Protein AF-0000000081574880 (afdb_homodimer)

InterPro domains:
  IPR007021 Domain of unknown function DUF659 [PF04937] (75-238)
  IPR008906 HAT, C-terminal dimerisation domain [PF05699] (463-542)
  IPR012337 Ribonuclease H-like superfamily [SSF53098] (105-545)

pLDDT: mean 81.62, std 21.76, range [18.0, 97.81]

Organism: NCBI:txid168488

Radius of gyration: 36.88 Å; Cα contacts (8 Å, |Δi|>4): 1655; chains: 2; bounding box: 135×119×121 Å

Foldseek 3Di:
DPPDDPPPPPCPPPPCPVPPPVVVVVVVVVVVVVVVVVVCVCVVVVPFPLVVLPVVVVVVVVVPVVDDDPPDDDDDDVCVLPVVLVVLLVVLVVVCVVVLVCLLQQAWEWEWEWDAAPVRFIKIWIWIAFLLGIAGDFIDGQPPHDLALVVVLVVVVVVCVVSPVSSHQEYEYALDPRVVSNQVVNCVVAVNYHYFYFPLNLLLVLLCCQQVPDPDPVCPLSCVLRVVNVVLLVLLVLLLCVQPVDPVSVVLLVVLDVFAQADFDPPARPSSLLNLVLCLVCLVSQLCSLPDPCVVPVPDPCVPSSVVSNCLSPDPVSNVVSVLSNQLCVLSVVLSLVQLDSFFCLLPNVVSLVVNLVSSVVSVCVVVVHDPPDDDSSNVSSVVSSVVSCVSRDALLSLLLNLLQLLLLAPVNCVVPVVDDRCVPDPVSVVSPVVSLCSNPVDPVLSVLLVVVSCCCSVCHDLSVDPVNNVVSPVDGSLVSCVVSVVVRVSNSSVNSNSRGGHNRNSVVLVLVVVLNVLPVVVDDVRDPVSSRSVSSSVVSVVSVLVSDPCCCDDSSPVSVCDDPLNLVLDRHHDNPPPSDDHDDNPRNPPPPPPPPPPPPPPPPPPPDPDDD/DDPPDPPPPPCPPPPPPVCPPVVVVVVVVVVVVVVVVVVCVCVVVVNFPLVVLPPVVVVVVVVPVVDPDPPDDDDDDVCVLPVVLVVLLVVLVVVCVVVLVCLLQQAKEWEWEWDAAPVRFIKIWIWIAFLLGIAGDFIDGQPPHDLALVVVLVVVVVVCVVSPVSSHQEYEYAPDPRVVSNQVVNCVVAVNYHYFYFPLNLLLVLLCCQQVPDPDPVCPLSCVLRVVNVVLLVLLVLLLCVQPVDPVSVVLLVVLDVFAQEDFDPPARPRSLLNLVLCLVCLVSQLCSLPDPCVVPVPDPCVPSSVVSNVLSPDPVSNVVSVLVNQLCVLSVVLSQVQLDSFFCLLPNVVSLVVNLVRSVVSVCVVVVHDPPDDDSSNVSSVVSSVVSCVSRDALLSLLLNLLQLLLLAPVNCVVPVVDDRLVPDPVSVVSPVVSLCSNPVDPVLSVLLVVLSCCCSVCHDLSVDPVNNVVSPVDGSLVSCVVSVVVRVSNSSVNSNSRGGHNRNSVVLVLVVVLNVLPVVVDDVRDPVSSRSVSSSVVSVVSVLVSDPCCCDDSSPVSVCDGVLNLVLERHHDNDPPSDRHDDHPRNPDPPPPVPPPPPPPPPPPPDPDDD

Structure (mmCIF, N/CA/C/O backbone):
data_AF-0000000081574880-model_v1
#
loop_
_entity.id
_entity.type
_entity.pdbx_description
1 polymer Transposase
#
loop_
_atom_site.group_PDB
_atom_site.id
_atom_site.type_symbol
_atom_site.label_atom_id
_atom_site.label_alt_id
_atom_site.label_comp_id
_atom_site.label_asym_id
_atom_site.label_entity_id
_atom_site.label_seq_id
_atom_site.pdbx_PDB_ins_code
_atom_site.Cartn_x
_atom_site.Cartn_y
_atom_site.Cartn_z
_atom_site.occupancy
_atom_site.B_iso_or_equiv
_atom_site.auth_seq_id
_atom_site.auth_comp_id
_atom_site.auth_asym_id
_atom_site.auth_atom_id
_atom_site.pdbx_PDB_model_num
ATOM 1 N N . MET A 1 1 ? 0.291 22.531 76.25 1 22.3 1 MET A N 1
ATOM 2 C CA . MET A 1 1 ? -0.152 21.141 76.25 1 22.3 1 MET A CA 1
ATOM 3 C C . MET A 1 1 ? 0.551 20.359 75.125 1 22.3 1 MET A C 1
ATOM 5 O O . MET A 1 1 ? 0.551 20.781 74 1 22.3 1 MET A O 1
ATOM 9 N N . THR A 1 2 ? 1.544 19.391 75.438 1 23.75 2 THR A N 1
ATOM 10 C CA . THR A 1 2 ? 2.73 18.719 74.875 1 23.75 2 THR A CA 1
ATOM 11 C C . THR A 1 2 ? 2.344 17.625 73.938 1 23.75 2 THR A C 1
ATOM 13 O O . THR A 1 2 ? 1.717 16.641 74.312 1 23.75 2 THR A O 1
ATOM 16 N N . GLN A 1 3 ? 1.72 17.969 72.75 1 26.53 3 GLN A N 1
ATOM 17 C CA . GLN A 1 3 ? 1.05 16.953 71.938 1 26.53 3 GLN A CA 1
ATOM 18 C C . GLN A 1 3 ? 1.984 15.789 71.625 1 26.53 3 GLN A C 1
ATOM 20 O O . GLN A 1 3 ? 3.1 15.992 71.188 1 26.53 3 GLN A O 1
ATOM 25 N N . GLU A 1 4 ? 1.874 14.672 72.375 1 26.8 4 GLU A N 1
ATOM 26 C CA . GLU A 1 4 ? 2.609 13.414 72.438 1 26.8 4 GLU A CA 1
ATOM 27 C C . GLU A 1 4 ? 2.803 12.781 71.062 1 26.8 4 GLU A C 1
ATOM 29 O O . GLU A 1 4 ? 1.917 12.859 70.188 1 26.8 4 GLU A O 1
ATOM 34 N N . GLY A 1 5 ? 4.043 12.484 70.562 1 26.94 5 GLY A N 1
ATOM 35 C CA . GLY A 1 5 ? 4.84 11.953 69.5 1 26.94 5 GLY A CA 1
ATOM 36 C C . GLY A 1 5 ? 4.488 10.523 69.125 1 26.94 5 GLY A C 1
ATOM 37 O O . GLY A 1 5 ? 4.777 9.594 69.875 1 26.94 5 GLY A O 1
ATOM 38 N N . CYS A 1 6 ? 3.131 10.289 68.688 1 27.58 6 CYS A N 1
ATOM 39 C CA . CYS A 1 6 ? 2.688 8.914 68.5 1 27.58 6 CYS A CA 1
ATOM 40 C C . CYS A 1 6 ? 3.715 8.109 67.688 1 27.58 6 CYS A C 1
ATOM 42 O O . CYS A 1 6 ? 4.137 8.523 66.625 1 27.58 6 CYS A O 1
ATOM 44 N N . GLU A 1 7 ? 4.527 7.309 68.375 1 28.2 7 GLU A N 1
ATOM 45 C CA . GLU A 1 7 ? 5.566 6.34 68.062 1 28.2 7 GLU A CA 1
ATOM 46 C C . GLU A 1 7 ? 5.07 5.312 67.062 1 28.2 7 GLU A C 1
ATOM 48 O O . GLU A 1 7 ? 4.164 4.531 67.312 1 28.2 7 GLU A O 1
ATOM 53 N N . TYR A 1 8 ? 4.719 5.781 65.812 1 27.36 8 TYR A N 1
ATOM 54 C CA . TYR A 1 8 ? 4.234 4.859 64.812 1 27.36 8 TYR A CA 1
ATOM 55 C C . TYR A 1 8 ? 5.16 3.66 64.688 1 27.36 8 TYR A C 1
ATOM 57 O O . TYR A 1 8 ? 6.375 3.818 64.562 1 27.36 8 TYR A O 1
ATOM 65 N N . ASP A 1 9 ? 4.883 2.6 65.438 1 27.42 9 ASP A N 1
ATOM 66 C CA . ASP A 1 9 ? 5.617 1.337 65.5 1 27.42 9 ASP A CA 1
ATOM 67 C C . ASP A 1 9 ? 5.793 0.76 64.062 1 27.42 9 ASP A C 1
ATOM 69 O O . ASP A 1 9 ? 4.828 0.669 63.312 1 27.42 9 ASP A O 1
ATOM 73 N N . PRO A 1 10 ? 6.938 0.693 63.5 1 25.97 10 PRO A N 1
ATOM 74 C CA . PRO A 1 10 ? 7.449 0.312 62.188 1 25.97 10 PRO A CA 1
ATOM 75 C C . PRO A 1 10 ? 7.094 -1.124 61.812 1 25.97 10 PRO A C 1
ATOM 77 O O . PRO A 1 10 ? 7.559 -1.628 60.781 1 25.97 10 PRO A O 1
ATOM 80 N N . LYS A 1 11 ? 6.734 -2.031 62.844 1 28.44 11 LYS A N 1
ATOM 81 C CA . LYS A 1 11 ? 6.762 -3.438 62.469 1 28.44 11 LYS A CA 1
ATOM 82 C C . LYS A 1 11 ? 5.66 -3.75 61.438 1 28.44 11 LYS A C 1
ATOM 84 O O . LYS A 1 11 ? 4.508 -3.965 61.844 1 28.44 11 LYS A O 1
ATOM 89 N N . LYS A 1 12 ? 5.484 -3.047 60.5 1 28.14 12 LYS A N 1
ATOM 90 C CA . LYS A 1 12 ? 4.617 -3.445 59.375 1 28.14 12 LYS A CA 1
ATOM 91 C C . LYS A 1 12 ? 4.789 -4.926 59.062 1 28.14 12 LYS A C 1
ATOM 93 O O . LYS A 1 12 ? 5.891 -5.375 58.75 1 28.14 12 LYS A O 1
ATOM 98 N N . ARG A 1 13 ? 4.098 -5.805 59.656 1 28.95 13 ARG A N 1
ATOM 99 C CA . ARG A 1 13 ? 4.031 -7.246 59.438 1 28.95 13 ARG A CA 1
ATOM 100 C C . ARG A 1 13 ? 4.008 -7.566 57.938 1 28.95 13 ARG A C 1
ATOM 102 O O . ARG A 1 13 ? 3.146 -7.074 57.219 1 28.95 13 ARG A O 1
ATOM 109 N N . LYS A 1 14 ? 5.133 -7.875 57.375 1 30.8 14 LYS A N 1
ATOM 110 C CA . LYS A 1 14 ? 5.309 -8.57 56.125 1 30.8 14 LYS A CA 1
ATOM 111 C C . LYS A 1 14 ? 4.242 -9.641 55.906 1 30.8 14 LYS A C 1
ATOM 113 O O . LYS A 1 14 ? 4.199 -10.625 56.656 1 30.8 14 LYS A O 1
ATOM 118 N N . VAL A 1 15 ? 2.988 -9.258 55.812 1 30.83 15 VAL A N 1
ATOM 119 C CA . VAL A 1 15 ? 2.047 -10.297 55.438 1 30.83 15 VAL A CA 1
ATOM 120 C C . VAL A 1 15 ? 2.732 -11.289 54.5 1 30.83 15 VAL A C 1
ATOM 122 O O . VAL A 1 15 ? 3.271 -10.891 53.438 1 30.83 15 VAL A O 1
ATOM 125 N N . ASP A 1 16 ? 3.408 -12.258 55 1 34.09 16 ASP A N 1
ATOM 126 C CA . ASP A 1 16 ? 3.932 -13.508 54.438 1 34.09 16 ASP A CA 1
ATOM 127 C C . ASP A 1 16 ? 2.994 -14.078 53.375 1 34.09 16 ASP A C 1
ATOM 129 O O . ASP A 1 16 ? 2.02 -14.758 53.719 1 34.09 16 ASP A O 1
ATOM 133 N N . GLY A 1 17 ? 2.234 -13.195 52.75 1 37.25 17 GLY A N 1
ATOM 134 C CA . GLY A 1 17 ? 1.45 -13.883 51.719 1 37.25 17 GLY A CA 1
ATOM 135 C C . GLY A 1 17 ? 2.143 -15.117 51.156 1 37.25 17 GLY A C 1
ATOM 136 O O . GLY A 1 17 ? 3.307 -15.055 50.781 1 37.25 17 GLY A O 1
ATOM 137 N N . ASP A 1 18 ? 2.074 -16.234 51.875 1 40.12 18 ASP A N 1
ATOM 138 C CA . ASP A 1 18 ? 2.445 -17.609 51.562 1 40.12 18 ASP A CA 1
ATOM 139 C C . ASP A 1 18 ? 2.402 -17.875 50.062 1 40.12 18 ASP A C 1
ATOM 141 O O . ASP A 1 18 ? 1.338 -18.141 49.5 1 40.12 18 ASP A O 1
ATOM 145 N N . ASP A 1 19 ? 2.982 -17.047 49.25 1 47.75 19 ASP A N 1
ATOM 146 C CA . ASP A 1 19 ? 3.289 -17.344 47.875 1 47.75 19 ASP A CA 1
ATOM 147 C C . ASP A 1 19 ? 3.76 -18.781 47.688 1 47.75 19 ASP A C 1
ATOM 149 O O . ASP A 1 19 ? 4.879 -19.125 48.094 1 47.75 19 ASP A O 1
ATOM 153 N N . ASN A 1 20 ? 2.879 -19.75 47.906 1 52.5 20 ASN A N 1
ATOM 154 C CA . ASN A 1 20 ? 3.082 -21.172 47.625 1 52.5 20 ASN A CA 1
ATOM 155 C C . ASN A 1 20 ? 3.867 -21.391 46.344 1 52.5 20 ASN A C 1
ATOM 157 O O . ASN A 1 20 ? 3.553 -20.797 45.312 1 52.5 20 ASN A O 1
ATOM 161 N N . PRO A 1 21 ? 5.156 -21.781 46.469 1 62.66 21 PRO A N 1
ATOM 162 C CA . PRO A 1 21 ? 6.012 -22.078 45.312 1 62.66 21 PRO A CA 1
ATOM 163 C C . PRO A 1 21 ? 5.254 -22.766 44.188 1 62.66 21 PRO A C 1
ATOM 165 O O . PRO A 1 21 ? 5.574 -22.562 43.031 1 62.66 21 PRO A O 1
ATOM 168 N N . ILE A 1 22 ? 4.297 -23.578 44.594 1 58.59 22 ILE A N 1
ATOM 169 C CA . ILE A 1 22 ? 3.533 -24.281 43.594 1 58.59 22 ILE A CA 1
ATOM 170 C C . ILE A 1 22 ? 2.658 -23.312 42.812 1 58.59 22 ILE A C 1
ATOM 172 O O . ILE A 1 22 ? 2.557 -23.391 41.594 1 58.59 22 ILE A O 1
ATOM 176 N N . GLU A 1 23 ? 2.059 -22.438 43.562 1 62.06 23 GLU A N 1
ATOM 177 C CA . GLU A 1 23 ? 1.223 -21.438 42.938 1 62.06 23 GLU A CA 1
ATOM 178 C C . GLU A 1 23 ? 2.053 -20.531 42.031 1 62.06 23 GLU A C 1
ATOM 180 O O . GLU A 1 23 ? 1.608 -20.156 40.938 1 62.06 23 GLU A O 1
ATOM 185 N N . LYS A 1 24 ? 3.244 -20.219 42.469 1 65.75 24 LYS A N 1
ATOM 186 C CA . LYS A 1 24 ? 4.145 -19.406 41.656 1 65.75 24 LYS A CA 1
ATOM 187 C C . LYS A 1 24 ? 4.562 -20.141 40.375 1 65.75 24 LYS A C 1
ATOM 189 O O . LYS A 1 24 ? 4.645 -19.547 39.312 1 65.75 24 LYS A O 1
ATOM 194 N N . ALA A 1 25 ? 4.812 -21.438 40.688 1 64.12 25 ALA A N 1
ATOM 195 C CA . ALA A 1 25 ? 5.195 -22.234 39.531 1 64.12 25 ALA A CA 1
ATOM 196 C C . ALA A 1 25 ? 4.051 -22.328 38.531 1 64.12 25 ALA A C 1
ATOM 198 O O . ALA A 1 25 ? 4.277 -22.25 37.312 1 64.12 25 ALA A O 1
ATOM 199 N N . PHE A 1 26 ? 2.854 -22.516 39 1 60.78 26 PHE A N 1
ATOM 200 C CA . PHE A 1 26 ? 1.681 -22.594 38.156 1 60.78 26 PHE A CA 1
ATOM 201 C C . PHE A 1 26 ? 1.45 -21.25 37.438 1 60.78 26 PHE A C 1
ATOM 203 O O . PHE A 1 26 ? 1.072 -21.219 36.281 1 60.78 26 PHE A O 1
ATOM 210 N N . ASN A 1 27 ? 1.762 -20.328 38.219 1 73.12 27 ASN A N 1
ATOM 211 C CA . ASN A 1 27 ? 1.626 -18.984 37.656 1 73.12 27 ASN A CA 1
ATOM 212 C C . ASN A 1 27 ? 2.66 -18.734 36.562 1 73.12 27 ASN A C 1
ATOM 214 O O . ASN A 1 27 ? 2.354 -18.125 35.531 1 73.12 27 ASN A O 1
ATOM 218 N N . CYS A 1 28 ? 3.797 -19.344 36.781 1 79.69 28 CYS A N 1
ATOM 219 C CA . CYS A 1 28 ? 4.852 -19.172 35.781 1 79.69 28 CYS A CA 1
ATOM 220 C C . CYS A 1 28 ? 4.527 -19.938 34.5 1 79.69 28 CYS A C 1
ATOM 222 O O . CYS A 1 28 ? 4.715 -19.406 33.406 1 79.69 28 CYS A O 1
ATOM 224 N N . ILE A 1 29 ? 3.984 -21.141 34.719 1 84.31 29 ILE A N 1
ATOM 225 C CA . ILE A 1 29 ? 3.625 -21.953 33.562 1 84.31 29 ILE A CA 1
ATOM 226 C C . ILE A 1 29 ? 2.455 -21.297 32.812 1 84.31 29 ILE A C 1
ATOM 228 O O . ILE A 1 29 ? 2.447 -21.25 31.594 1 84.31 29 ILE A O 1
ATOM 232 N N . GLY A 1 30 ? 1.51 -20.828 33.625 1 88.94 30 GLY A N 1
ATOM 233 C CA . GLY A 1 30 ? 0.368 -20.156 33.031 1 88.94 30 GLY A CA 1
ATOM 234 C C . GLY A 1 30 ? 0.75 -18.906 32.25 1 88.94 30 GLY A C 1
ATOM 235 O O . GLY A 1 30 ? 0.211 -18.656 31.172 1 88.94 30 GLY A O 1
ATOM 236 N N . ARG A 1 31 ? 1.739 -18.25 32.812 1 92 31 ARG A N 1
ATOM 237 C CA . ARG A 1 31 ? 2.225 -17.031 32.156 1 92 31 ARG A CA 1
ATOM 238 C C . ARG A 1 31 ? 2.926 -17.344 30.844 1 92 31 ARG A C 1
ATOM 240 O O . ARG A 1 31 ? 2.703 -16.656 29.844 1 92 31 ARG A O 1
ATOM 247 N N . GLU A 1 32 ? 3.734 -18.312 30.891 1 93 32 GLU A N 1
ATOM 248 C CA . GLU A 1 32 ? 4.48 -18.688 29.688 1 93 32 GLU A CA 1
ATOM 249 C C . GLU A 1 32 ? 3.545 -19.188 28.594 1 93 32 GLU A C 1
ATOM 251 O O . GLU A 1 32 ? 3.75 -18.875 27.406 1 93 32 GLU A O 1
ATOM 256 N N . GLN A 1 33 ? 2.613 -19.922 28.984 1 94.12 33 GLN A N 1
ATOM 257 C CA . GLN A 1 33 ? 1.663 -20.453 28.016 1 94.12 33 GLN A CA 1
ATOM 258 C C . GLN A 1 33 ? 0.837 -19.312 27.391 1 94.12 33 GLN A C 1
ATOM 260 O O . GLN A 1 33 ? 0.583 -19.312 26.188 1 94.12 33 GLN A O 1
ATOM 265 N N . LEU A 1 34 ? 0.367 -18.453 28.266 1 95.75 34 LEU A N 1
ATOM 266 C CA . LEU A 1 34 ? -0.406 -17.328 27.75 1 95.75 34 LEU A CA 1
ATOM 267 C C . LEU A 1 34 ? 0.445 -16.469 26.828 1 95.75 34 LEU A C 1
ATOM 269 O O . LEU A 1 34 ? -0.018 -16.031 25.766 1 95.75 34 LEU A O 1
ATOM 273 N N . ASP A 1 35 ? 1.704 -16.234 27.172 1 96.69 35 ASP A N 1
ATOM 274 C CA . ASP A 1 35 ? 2.619 -15.484 26.328 1 96.69 35 ASP A CA 1
ATOM 275 C C . ASP A 1 35 ? 2.775 -16.141 24.969 1 96.69 35 ASP A C 1
ATOM 277 O O . ASP A 1 35 ? 2.797 -15.461 23.938 1 96.69 35 ASP A O 1
ATOM 281 N N . ALA A 1 36 ? 2.842 -17.406 25 1 96.06 36 ALA A N 1
ATOM 282 C CA . ALA A 1 36 ? 3.004 -18.172 23.75 1 96.06 36 ALA A CA 1
ATOM 283 C C . ALA A 1 36 ? 1.767 -18.047 22.875 1 96.06 36 ALA A C 1
ATOM 285 O O . ALA A 1 36 ? 1.88 -17.859 21.656 1 96.06 36 ALA A O 1
ATOM 286 N N . GLU A 1 37 ? 0.652 -18.109 23.484 1 95.94 37 GLU A N 1
ATOM 287 C CA . GLU A 1 37 ? -0.584 -18 22.719 1 95.94 37 GLU A CA 1
ATOM 288 C C . GLU A 1 37 ? -0.749 -16.609 22.109 1 95.94 37 GLU A C 1
ATOM 290 O O . GLU A 1 37 ? -1.194 -16.469 20.969 1 95.94 37 GLU A O 1
ATOM 295 N N . ILE A 1 38 ? -0.432 -15.641 22.859 1 97.38 38 ILE A N 1
ATOM 296 C CA . ILE A 1 38 ? -0.501 -14.273 22.375 1 97.38 38 ILE A CA 1
ATOM 297 C C . ILE A 1 38 ? 0.49 -14.078 21.219 1 97.38 38 ILE A C 1
ATOM 299 O O . ILE A 1 38 ? 0.163 -13.461 20.219 1 97.38 38 ILE A O 1
ATOM 303 N N . ALA A 1 39 ? 1.652 -14.609 21.406 1 96.81 39 ALA A N 1
ATOM 304 C CA . ALA A 1 39 ? 2.67 -14.516 20.359 1 96.81 39 ALA A CA 1
ATOM 305 C C . ALA A 1 39 ? 2.191 -15.172 19.062 1 96.81 39 ALA A C 1
ATOM 307 O O . ALA A 1 39 ? 2.375 -14.625 17.969 1 96.81 39 ALA A O 1
ATOM 308 N N . LYS A 1 40 ? 1.567 -16.297 19.219 1 96.5 40 LYS A N 1
ATOM 309 C CA . LYS A 1 40 ? 1.041 -16.984 18.047 1 96.5 40 LYS A CA 1
ATOM 310 C C . LYS A 1 40 ? -0.02 -16.156 17.344 1 96.5 40 LYS A C 1
ATOM 312 O O . LYS A 1 40 ? -0.125 -16.188 16.109 1 96.5 40 LYS A O 1
ATOM 317 N N . MET A 1 41 ? -0.794 -15.469 18.109 1 95 41 MET A N 1
ATOM 318 C CA . MET A 1 41 ? -1.781 -14.562 17.531 1 95 41 MET A CA 1
ATOM 319 C C . MET A 1 41 ? -1.104 -13.484 16.688 1 95 41 MET A C 1
ATOM 321 O O . MET A 1 41 ? -1.523 -13.219 15.562 1 95 41 MET A O 1
ATOM 325 N N . PHE A 1 42 ? 0.017 -12.914 17.172 1 92.06 42 PHE A N 1
ATOM 326 C CA . PHE A 1 42 ? 0.76 -11.883 16.469 1 92.06 42 PHE A CA 1
ATOM 327 C C . PHE A 1 42 ? 1.359 -12.43 15.18 1 92.06 42 PHE A C 1
ATOM 329 O O . PHE A 1 42 ? 1.221 -11.82 14.117 1 92.06 42 PHE A O 1
ATOM 336 N N . TYR A 1 43 ? 1.92 -13.609 15.312 1 90.38 43 TYR A N 1
ATOM 337 C CA . TYR A 1 43 ? 2.686 -14.156 14.195 1 90.38 43 TYR A CA 1
ATOM 338 C C . TYR A 1 43 ? 1.763 -14.688 13.109 1 90.38 43 TYR A C 1
ATOM 340 O O . TYR A 1 43 ? 1.979 -14.438 11.922 1 90.38 43 TYR A O 1
ATOM 348 N N . SER A 1 44 ? 0.74 -15.406 13.461 1 89.81 44 SER A N 1
ATOM 349 C CA . SER A 1 44 ? -0.154 -16.031 12.492 1 89.81 44 SER A CA 1
ATOM 350 C C . SER A 1 44 ? -0.973 -14.984 11.742 1 89.81 44 SER A C 1
ATOM 352 O O . SER A 1 44 ? -1.247 -15.141 10.555 1 89.81 44 SER A O 1
ATOM 354 N N . ALA A 1 45 ? -1.339 -13.898 12.453 1 85.38 45 ALA A N 1
ATOM 355 C CA . ALA A 1 45 ? -2.18 -12.875 11.844 1 85.38 45 ALA A CA 1
ATOM 356 C C . ALA A 1 45 ? -1.329 -11.781 11.195 1 85.38 45 ALA A C 1
ATOM 358 O O . ALA A 1 45 ? -1.846 -10.93 10.469 1 85.38 45 ALA A O 1
ATOM 359 N N . GLY A 1 46 ? -0.069 -11.82 11.438 1 81.88 46 GLY A N 1
ATOM 360 C CA . GLY A 1 46 ? 0.795 -10.789 10.891 1 81.88 46 GLY A CA 1
ATOM 361 C C . GLY A 1 46 ? 0.55 -9.422 11.508 1 81.88 46 GLY A C 1
ATOM 362 O O . GLY A 1 46 ? 0.526 -8.414 10.797 1 81.88 46 GLY A O 1
ATOM 363 N N . LEU A 1 47 ? 0.293 -9.305 12.781 1 83.69 47 LEU A N 1
ATOM 364 C CA . LEU A 1 47 ? 0.036 -8.047 13.477 1 83.69 47 LEU A CA 1
ATOM 365 C C . LEU A 1 47 ? 1.331 -7.27 13.688 1 83.69 47 LEU A C 1
ATOM 367 O O . LEU A 1 47 ? 2.373 -7.863 13.977 1 83.69 47 LEU A O 1
ATOM 371 N N . PRO A 1 48 ? 1.257 -5.957 13.539 1 78.44 48 PRO A N 1
ATOM 372 C CA . PRO A 1 48 ? 2.441 -5.168 13.891 1 78.44 48 PRO A CA 1
ATOM 373 C C . PRO A 1 48 ? 2.807 -5.281 15.367 1 78.44 48 PRO A C 1
ATOM 375 O O . PRO A 1 48 ? 1.922 -5.285 16.219 1 78.44 48 PRO A O 1
ATOM 378 N N . PHE A 1 49 ? 4.07 -5.32 15.711 1 83.19 49 PHE A N 1
ATOM 379 C CA . PHE A 1 49 ? 4.52 -5.477 17.094 1 83.19 49 PHE A CA 1
ATOM 380 C C . PHE A 1 49 ? 4.219 -4.223 17.906 1 83.19 49 PHE A C 1
ATOM 382 O O . PHE A 1 49 ? 4.16 -4.27 19.125 1 83.19 49 PHE A O 1
ATOM 389 N N . ASN A 1 50 ? 4 -3.09 17.219 1 80.19 50 ASN A N 1
ATOM 390 C CA . ASN A 1 50 ? 3.674 -1.842 17.906 1 80.19 50 ASN A CA 1
ATOM 391 C C . ASN A 1 50 ? 2.34 -1.938 18.641 1 80.19 50 ASN A C 1
ATOM 393 O O . ASN A 1 50 ? 2.057 -1.13 19.516 1 80.19 50 ASN A O 1
ATOM 397 N N . LEU A 1 51 ? 1.546 -2.9 18.25 1 86.81 51 LEU A N 1
ATOM 398 C CA . LEU A 1 51 ? 0.287 -3.133 18.938 1 86.81 51 LEU A CA 1
ATOM 399 C C . LEU A 1 51 ? 0.53 -3.418 20.422 1 86.81 51 LEU A C 1
ATOM 401 O O . LEU A 1 51 ? -0.316 -3.113 21.266 1 86.81 51 LEU A O 1
ATOM 405 N N . SER A 1 52 ? 1.717 -3.963 20.766 1 90.5 52 SER A N 1
ATOM 406 C CA . SER A 1 52 ? 2.031 -4.328 22.156 1 90.5 52 SER A CA 1
ATOM 407 C C . SER A 1 52 ? 2.133 -3.094 23.031 1 90.5 52 SER A C 1
ATOM 409 O O . SER A 1 52 ? 2.043 -3.195 24.266 1 90.5 52 SER A O 1
ATOM 411 N N . ARG A 1 53 ? 2.273 -1.937 22.438 1 88.38 53 ARG A N 1
ATOM 412 C CA . ARG A 1 53 ? 2.367 -0.699 23.203 1 88.38 53 ARG A CA 1
ATOM 413 C C . ARG A 1 53 ? 0.994 -0.06 23.375 1 88.38 53 ARG A C 1
ATOM 415 O O . ARG A 1 53 ? 0.843 0.902 24.125 1 88.38 53 ARG A O 1
ATOM 422 N N . ASN A 1 54 ? 0.004 -0.508 22.688 1 91.25 54 ASN A N 1
ATOM 423 C CA . ASN A 1 54 ? -1.36 -0.001 22.781 1 91.25 54 ASN A CA 1
ATOM 424 C C . ASN A 1 54 ? -1.938 -0.234 24.188 1 91.25 54 ASN A C 1
ATOM 426 O O . ASN A 1 54 ? -1.965 -1.367 24.672 1 91.25 54 ASN A O 1
ATOM 430 N N . PRO A 1 55 ? -2.387 0.787 24.875 1 92.94 55 PRO A N 1
ATOM 431 C CA . PRO A 1 55 ? -2.887 0.63 26.25 1 92.94 55 PRO A CA 1
ATOM 432 C C . PRO A 1 55 ? -4.094 -0.302 26.328 1 92.94 55 PRO A C 1
ATOM 434 O O . PRO A 1 55 ? -4.273 -0.999 27.328 1 92.94 55 PRO A O 1
ATOM 437 N N . HIS A 1 56 ? -4.891 -0.356 25.281 1 94.19 56 HIS A N 1
ATOM 438 C CA . HIS A 1 56 ? -6.078 -1.203 25.312 1 94.19 56 HIS A CA 1
ATOM 439 C C . HIS A 1 56 ? -5.711 -2.672 25.141 1 94.19 56 HIS A C 1
ATOM 441 O O . HIS A 1 56 ? -6.406 -3.555 25.656 1 94.19 56 HIS A O 1
ATOM 447 N N . TYR A 1 57 ? -4.594 -2.982 24.375 1 95.69 57 TYR A N 1
ATOM 448 C CA . TYR A 1 57 ? -4.031 -4.328 24.312 1 95.69 57 TYR A CA 1
ATOM 449 C C . TYR A 1 57 ? -3.609 -4.809 25.703 1 95.69 57 TYR A C 1
ATOM 451 O O . TYR A 1 57 ? -3.951 -5.922 26.109 1 95.69 57 TYR A O 1
ATOM 459 N N . VAL A 1 58 ? -2.967 -3.959 26.453 1 94.75 58 VAL A N 1
ATOM 460 C CA . VAL A 1 58 ? -2.482 -4.293 27.781 1 94.75 58 VAL A CA 1
ATOM 461 C C . VAL A 1 58 ? -3.664 -4.453 28.734 1 94.75 58 VAL A C 1
ATOM 463 O O . VAL A 1 58 ? -3.752 -5.445 29.469 1 94.75 58 VAL A O 1
ATOM 466 N N . LYS A 1 59 ? -4.598 -3.525 28.672 1 94.12 59 LYS A N 1
ATOM 467 C CA . LYS A 1 59 ? -5.754 -3.541 29.562 1 94.12 59 LYS A CA 1
ATOM 468 C C . LYS A 1 59 ? -6.633 -4.758 29.297 1 94.12 59 LYS A C 1
ATOM 470 O O . LYS A 1 59 ? -7.184 -5.344 30.234 1 94.12 59 LYS A O 1
ATOM 475 N N . ALA A 1 60 ? -6.805 -5.109 28.047 1 96.12 60 ALA A N 1
ATOM 476 C CA . ALA A 1 60 ? -7.664 -6.234 27.688 1 96.12 60 ALA A CA 1
ATOM 477 C C . ALA A 1 60 ? -7.145 -7.535 28.297 1 96.12 60 ALA A C 1
ATOM 479 O O . ALA A 1 60 ? -7.891 -8.266 28.953 1 96.12 60 ALA A O 1
ATOM 480 N N . PHE A 1 61 ? -5.883 -7.809 28.125 1 96.06 61 PHE A N 1
ATOM 481 C CA . PHE A 1 61 ? -5.332 -9.062 28.641 1 96.06 61 PHE A CA 1
ATOM 482 C C . PHE A 1 61 ? -5.199 -9.016 30.156 1 96.06 61 PHE A C 1
ATOM 484 O O . PHE A 1 61 ? -5.383 -10.031 30.828 1 96.06 61 PHE A O 1
ATOM 491 N N . SER A 1 62 ? -4.812 -7.824 30.703 1 93.94 62 SER A N 1
ATOM 492 C CA . SER A 1 62 ? -4.758 -7.691 32.156 1 93.94 62 SER A CA 1
ATOM 493 C C . SER A 1 62 ? -6.129 -7.922 32.781 1 93.94 62 SER A C 1
ATOM 495 O O . SER A 1 62 ? -6.242 -8.609 33.812 1 93.94 62 SER A O 1
ATOM 497 N N . TYR A 1 63 ? -7.141 -7.363 32.188 1 94.31 63 TYR A N 1
ATOM 498 C CA . TYR A 1 63 ? -8.5 -7.555 32.688 1 94.31 63 TYR A CA 1
ATOM 499 C C . TYR A 1 63 ? -8.922 -9.016 32.562 1 94.31 63 TYR A C 1
ATOM 501 O O . TYR A 1 63 ? -9.531 -9.562 33.5 1 94.31 63 TYR A O 1
ATOM 509 N N . ALA A 1 64 ? -8.617 -9.641 31.469 1 94.38 64 ALA A N 1
ATOM 510 C CA . ALA A 1 64 ? -9 -11.031 31.234 1 94.38 64 ALA A CA 1
ATOM 511 C C . ALA A 1 64 ? -8.383 -11.961 32.281 1 94.38 64 ALA A C 1
ATOM 513 O O . ALA A 1 64 ? -9.031 -12.891 32.75 1 94.38 64 ALA A O 1
ATOM 514 N N . THR A 1 65 ? -7.113 -11.695 32.656 1 93.38 65 THR A N 1
ATOM 515 C CA . THR A 1 65 ? -6.41 -12.578 33.594 1 93.38 65 THR A CA 1
ATOM 516 C C . THR A 1 65 ? -6.82 -12.297 35.031 1 93.38 65 THR A C 1
ATOM 518 O O . THR A 1 65 ? -6.688 -13.164 35.906 1 93.38 65 THR A O 1
ATOM 521 N N . ASN A 1 66 ? -7.27 -11.086 35.25 1 90.56 66 ASN A N 1
ATOM 522 C CA . ASN A 1 66 ? -7.652 -10.719 36.625 1 90.56 66 ASN A CA 1
ATOM 523 C C . ASN A 1 66 ? -9.094 -11.117 36.906 1 90.56 66 ASN A C 1
ATOM 525 O O . ASN A 1 66 ? -9.484 -11.195 38.094 1 90.56 66 ASN A O 1
ATOM 529 N N . ASN A 1 67 ? -9.898 -11.312 35.875 1 89 67 ASN A N 1
ATOM 530 C CA . ASN A 1 67 ? -11.305 -11.664 36.031 1 89 67 ASN A CA 1
ATOM 531 C C . ASN A 1 67 ? -11.625 -13 35.375 1 89 67 ASN A C 1
ATOM 533 O O . ASN A 1 67 ? -11.719 -13.086 34.156 1 89 67 ASN A O 1
ATOM 537 N N . ARG A 1 68 ? -11.789 -13.969 36.188 1 87.25 68 ARG A N 1
ATOM 538 C CA . ARG A 1 68 ? -12.102 -15.289 35.656 1 87.25 68 ARG A CA 1
ATOM 539 C C . ARG A 1 68 ? -13.516 -15.336 35.094 1 87.25 68 ARG A C 1
ATOM 541 O O . ARG A 1 68 ? -14.484 -15.086 35.812 1 87.25 68 ARG A O 1
ATOM 548 N N . ILE A 1 69 ? -13.633 -15.516 33.844 1 89.44 69 ILE A N 1
ATOM 549 C CA . ILE A 1 69 ? -14.906 -15.68 33.156 1 89.44 69 ILE A CA 1
ATOM 550 C C . ILE A 1 69 ? -14.953 -17.047 32.469 1 89.44 69 ILE A C 1
ATOM 552 O O . ILE A 1 69 ? -14.43 -17.219 31.375 1 89.44 69 ILE A O 1
ATOM 556 N N . VAL A 1 70 ? -15.578 -17.953 33.031 1 86 70 VAL A N 1
ATOM 557 C CA . VAL A 1 70 ? -15.586 -19.344 32.562 1 86 70 VAL A CA 1
ATOM 558 C C . VAL A 1 70 ? -16.312 -19.422 31.219 1 86 70 VAL A C 1
ATOM 560 O O . VAL A 1 70 ? -17.391 -18.844 31.047 1 86 70 VAL A O 1
ATOM 563 N N . GLY A 1 71 ? -15.719 -20.016 30.234 1 86.12 71 GLY A N 1
ATOM 564 C CA . GLY A 1 71 ? -16.328 -20.25 28.938 1 86.12 71 GLY A CA 1
ATOM 565 C C . GLY A 1 71 ? -16.359 -19.016 28.062 1 86.12 71 GLY A C 1
ATOM 566 O O . GLY A 1 71 ? -17.188 -18.906 27.141 1 86.12 71 GLY A O 1
ATOM 567 N N . TYR A 1 72 ? -15.539 -18.156 28.344 1 92.31 72 TYR A N 1
ATOM 568 C CA . TYR A 1 72 ? -15.547 -16.891 27.625 1 92.31 72 TYR A CA 1
ATOM 569 C C . TYR A 1 72 ? -15.07 -17.078 26.188 1 92.31 72 TYR A C 1
ATOM 571 O O . TYR A 1 72 ? -14.078 -17.766 25.953 1 92.31 72 TYR A O 1
ATOM 579 N N . VAL A 1 73 ? -15.859 -16.547 25.281 1 92.06 73 VAL A N 1
ATOM 580 C CA . VAL A 1 73 ? -15.461 -16.438 23.875 1 92.06 73 VAL A CA 1
ATOM 581 C C . VAL A 1 73 ? -15.367 -14.977 23.469 1 92.06 73 VAL A C 1
ATOM 583 O O . VAL A 1 73 ? -16.328 -14.211 23.625 1 92.06 73 VAL A O 1
ATOM 586 N N . PRO A 1 74 ? -14.188 -14.594 23.047 1 95.12 74 PRO A N 1
ATOM 587 C CA . PRO A 1 74 ? -14.047 -13.188 22.672 1 95.12 74 PRO A CA 1
ATOM 588 C C . PRO A 1 74 ? -14.984 -12.773 21.547 1 95.12 74 PRO A C 1
ATOM 590 O O . PRO A 1 74 ? -15.555 -13.641 20.859 1 95.12 74 PRO A O 1
ATOM 593 N N . PRO A 1 75 ? -15.172 -11.438 21.391 1 94.81 75 PRO A N 1
ATOM 594 C CA . PRO A 1 75 ? -16.125 -10.969 20.391 1 94.81 75 PRO A CA 1
ATOM 595 C C . PRO A 1 75 ? -15.727 -11.391 18.969 1 94.81 75 PRO A C 1
ATOM 597 O O . PRO A 1 75 ? -14.547 -11.367 18.625 1 94.81 75 PRO A O 1
ATOM 600 N N . GLY A 1 76 ? -16.734 -11.781 18.188 1 91 76 GLY A N 1
ATOM 601 C CA . GLY A 1 76 ? -16.531 -12.234 16.812 1 91 76 GLY A CA 1
ATOM 602 C C . GLY A 1 76 ? -16.594 -11.109 15.797 1 91 76 GLY A C 1
ATOM 603 O O . GLY A 1 76 ? -16.672 -9.938 16.172 1 91 76 GLY A O 1
ATOM 604 N N . TYR A 1 77 ? -16.578 -11.492 14.578 1 85.62 77 TYR A N 1
ATOM 605 C CA . TYR A 1 77 ? -16.516 -10.586 13.43 1 85.62 77 TYR A CA 1
ATOM 606 C C . TYR A 1 77 ? -17.719 -9.648 13.414 1 85.62 77 TYR A C 1
ATOM 608 O O . TYR A 1 77 ? -17.547 -8.43 13.312 1 85.62 77 TYR A O 1
ATOM 616 N N . ASN A 1 78 ? -18.875 -10.062 13.617 1 84.69 78 ASN A N 1
ATOM 617 C CA . ASN A 1 78 ? -20.094 -9.266 13.492 1 84.69 78 ASN A CA 1
ATOM 618 C C . ASN A 1 78 ? -20.297 -8.359 14.703 1 84.69 78 ASN A C 1
ATOM 620 O O . ASN A 1 78 ? -20.703 -7.207 14.562 1 84.69 78 ASN A O 1
ATOM 624 N N . ALA A 1 79 ? -20 -8.852 15.82 1 92.56 79 ALA A N 1
ATOM 625 C CA . ALA A 1 79 ? -20.156 -8.047 17.031 1 92.56 79 ALA A CA 1
ATOM 626 C C . ALA A 1 79 ? -19.234 -6.832 17 1 92.56 79 ALA A C 1
ATOM 628 O O . ALA A 1 79 ? -19.641 -5.723 17.359 1 92.56 79 ALA A O 1
ATOM 629 N N . LEU A 1 80 ? -18.031 -7.02 16.516 1 91.69 80 LEU A N 1
ATOM 630 C CA . LEU A 1 80 ? -17.031 -5.957 16.484 1 91.69 80 LEU A CA 1
ATOM 631 C C . LEU A 1 80 ? -17.422 -4.879 15.484 1 91.69 80 LEU A C 1
ATOM 633 O O . LEU A 1 80 ? -17.141 -3.697 15.695 1 91.69 80 LEU A O 1
ATOM 637 N N . ARG A 1 81 ? -18.047 -5.242 14.398 1 87.5 81 ARG A N 1
ATOM 638 C CA . ARG A 1 81 ? -18.312 -4.301 13.312 1 87.5 81 ARG A CA 1
ATOM 639 C C . ARG A 1 81 ? -19.641 -3.588 13.516 1 87.5 81 ARG A C 1
ATOM 641 O O . ARG A 1 81 ? -19.922 -2.57 12.875 1 87.5 81 ARG A O 1
ATOM 648 N N . THR A 1 82 ? -20.516 -4.113 14.398 1 90.62 82 THR A N 1
ATOM 649 C CA . THR A 1 82 ? -21.859 -3.559 14.5 1 90.62 82 THR A CA 1
ATOM 650 C C . THR A 1 82 ? -22.141 -3.072 15.922 1 90.62 82 THR A C 1
ATOM 652 O O . THR A 1 82 ? -21.859 -1.922 16.25 1 90.62 82 THR A O 1
ATOM 655 N N . THR A 1 83 ? -22.469 -4.039 16.797 1 93.56 83 THR A N 1
ATOM 656 C CA . THR A 1 83 ? -23 -3.701 18.125 1 93.56 83 THR A CA 1
ATOM 657 C C . THR A 1 83 ? -21.922 -3.037 18.984 1 93.56 83 THR A C 1
ATOM 659 O O . THR A 1 83 ? -22.172 -2.004 19.609 1 93.56 83 THR A O 1
ATOM 662 N N . LEU A 1 84 ? -20.812 -3.633 19.047 1 95.81 84 LEU A N 1
ATOM 663 C CA . LEU A 1 84 ? -19.75 -3.09 19.891 1 95.81 84 LEU A CA 1
ATOM 664 C C . LEU A 1 84 ? -19.25 -1.752 19.344 1 95.81 84 LEU A C 1
ATOM 666 O O . LEU A 1 84 ? -18.875 -0.867 20.125 1 95.81 84 LEU A O 1
ATOM 670 N N . LEU A 1 85 ? -19.203 -1.588 18.016 1 93.75 85 LEU A N 1
ATOM 671 C CA . LEU A 1 85 ? -18.797 -0.325 17.406 1 93.75 85 LEU A CA 1
ATOM 672 C C . LEU A 1 85 ? -19.781 0.788 17.766 1 93.75 85 LEU A C 1
ATOM 674 O O . LEU A 1 85 ? -19.375 1.894 18.125 1 93.75 85 LEU A O 1
ATOM 678 N N . ALA A 1 86 ? -21.109 0.467 17.656 1 94.38 86 ALA A N 1
ATOM 679 C CA . ALA A 1 86 ? -22.141 1.448 18 1 94.38 86 ALA A CA 1
ATOM 680 C C . ALA A 1 86 ? -22.031 1.86 19.453 1 94.38 86 ALA A C 1
ATOM 682 O O . ALA A 1 86 ? -22.156 3.041 19.781 1 94.38 86 ALA A O 1
ATOM 683 N N . LYS A 1 87 ? -21.797 0.889 20.281 1 95.88 87 LYS A N 1
ATOM 684 C CA . LYS A 1 87 ? -21.656 1.165 21.703 1 95.88 87 LYS A CA 1
ATOM 685 C C . LYS A 1 87 ? -20.438 2.043 21.984 1 95.88 87 LYS A C 1
ATOM 687 O O . LYS A 1 87 ? -20.516 2.998 22.766 1 95.88 87 LYS A O 1
ATOM 692 N N . GLU A 1 88 ? -19.344 1.693 21.375 1 96.06 88 GLU A N 1
ATOM 693 C CA . GLU A 1 88 ? -18.109 2.461 21.594 1 96.06 88 GLU A CA 1
ATOM 694 C C . GLU A 1 88 ? -18.25 3.871 21.031 1 96.06 88 GLU A C 1
ATOM 696 O O . GLU A 1 88 ? -17.703 4.824 21.594 1 96.06 88 GLU A O 1
ATOM 701 N N . ARG A 1 89 ? -18.906 4.043 19.891 1 95.38 89 ARG A N 1
ATOM 702 C CA . ARG A 1 89 ? -19.125 5.363 19.312 1 95.38 89 ARG A CA 1
ATOM 703 C C . ARG A 1 89 ? -19.875 6.27 20.281 1 95.38 89 ARG A C 1
ATOM 705 O O . ARG A 1 89 ? -19.5 7.43 20.469 1 95.38 89 ARG A O 1
ATOM 712 N N . ARG A 1 90 ? -20.891 5.707 20.922 1 95.81 90 ARG A N 1
ATOM 713 C CA . ARG A 1 90 ? -21.656 6.469 21.906 1 95.81 90 ARG A CA 1
ATOM 714 C C . ARG A 1 90 ? -20.797 6.855 23.094 1 95.81 90 ARG A C 1
ATOM 716 O O . ARG A 1 90 ? -20.891 7.98 23.594 1 95.81 90 ARG A O 1
ATOM 723 N N . ARG A 1 91 ? -20.047 5.938 23.484 1 96.06 91 ARG A N 1
ATOM 724 C CA . ARG A 1 91 ? -19.172 6.207 24.625 1 96.06 91 ARG A CA 1
ATOM 725 C C . ARG A 1 91 ? -18.172 7.305 24.281 1 96.06 91 ARG A C 1
ATOM 727 O O . ARG A 1 91 ? -17.953 8.219 25.094 1 96.06 91 ARG A O 1
ATOM 734 N N . VAL A 1 92 ? -17.516 7.172 23.156 1 96.12 92 VAL A N 1
ATOM 735 C CA . VAL A 1 92 ? -16.531 8.156 22.719 1 96.12 92 VAL A CA 1
ATOM 736 C C . VAL A 1 92 ? -17.188 9.523 22.594 1 96.12 92 VAL A C 1
ATOM 738 O O . VAL A 1 92 ? -16.641 10.539 23.016 1 96.12 92 VAL A O 1
ATOM 741 N N . GLU A 1 93 ? -18.375 9.586 22.047 1 95.38 93 GLU A N 1
ATOM 742 C CA . GLU A 1 93 ? -19.125 10.828 21.891 1 95.38 93 GLU A CA 1
ATOM 743 C C . GLU A 1 93 ? -19.375 11.492 23.25 1 95.38 93 GLU A C 1
ATOM 745 O O . GLU A 1 93 ? -19.219 12.711 23.375 1 95.38 93 GLU A O 1
ATOM 750 N N . SER A 1 94 ? -19.688 10.656 24.172 1 95.56 94 SER A N 1
ATOM 751 C CA . SER A 1 94 ? -19.922 11.172 25.516 1 95.56 94 SER A CA 1
ATOM 752 C C . SER A 1 94 ? -18.625 11.695 26.141 1 95.56 94 SER A C 1
ATOM 754 O O . SER A 1 94 ? -18.641 12.703 26.844 1 95.56 94 SER A O 1
ATOM 756 N N . SER A 1 95 ? -17.578 11 25.906 1 94.56 95 SER A N 1
ATOM 757 C CA . SER A 1 95 ? -16.297 11.406 26.453 1 94.56 95 SER A CA 1
ATOM 758 C C . SER A 1 95 ? -15.797 12.703 25.828 1 94.56 95 SER A C 1
ATOM 760 O O . SER A 1 95 ? -15.031 13.445 26.453 1 94.56 95 SER A O 1
ATOM 762 N N . LEU A 1 96 ? -16.25 13 24.609 1 95.12 96 LEU A N 1
ATOM 763 C CA . LEU A 1 96 ? -15.797 14.188 23.891 1 95.12 96 LEU A CA 1
ATOM 764 C C . LEU A 1 96 ? -16.562 15.422 24.344 1 95.12 96 LEU A C 1
ATOM 766 O O . LEU A 1 96 ? -16.188 16.547 24.016 1 95.12 96 LEU A O 1
ATOM 770 N N . GLU A 1 97 ? -17.594 15.219 25.156 1 93.31 97 GLU A N 1
ATOM 771 C CA . GLU A 1 97 ? -18.391 16.344 25.641 1 93.31 97 GLU A CA 1
ATOM 772 C C . GLU A 1 97 ? -17.547 17.297 26.484 1 93.31 97 GLU A C 1
ATOM 774 O O . GLU A 1 97 ? -17.766 18.516 26.469 1 93.31 97 GLU A O 1
ATOM 779 N N . PHE A 1 98 ? -16.656 16.719 27.141 1 89.12 98 PHE A N 1
ATOM 780 C CA . PHE A 1 98 ? -15.766 17.562 27.922 1 89.12 98 PHE A CA 1
ATOM 781 C C . PHE A 1 98 ? -14.938 18.469 27.016 1 89.12 98 PHE A C 1
ATOM 783 O O . PHE A 1 98 ? -14.828 19.672 27.281 1 89.12 98 PHE A O 1
ATOM 790 N N . THR A 1 99 ? -14.391 17.938 26.031 1 90.19 99 THR A N 1
ATOM 791 C CA . THR A 1 99 ? -13.617 18.719 25.062 1 90.19 99 THR A CA 1
ATOM 792 C C . THR A 1 99 ? -14.5 19.766 24.391 1 90.19 99 THR A C 1
ATOM 794 O O . THR A 1 99 ? -14.078 20.906 24.203 1 90.19 99 THR A O 1
ATOM 797 N N . LYS A 1 100 ? -15.664 19.438 24.062 1 93.31 100 LYS A N 1
ATOM 798 C CA . LYS A 1 100 ? -16.594 20.328 23.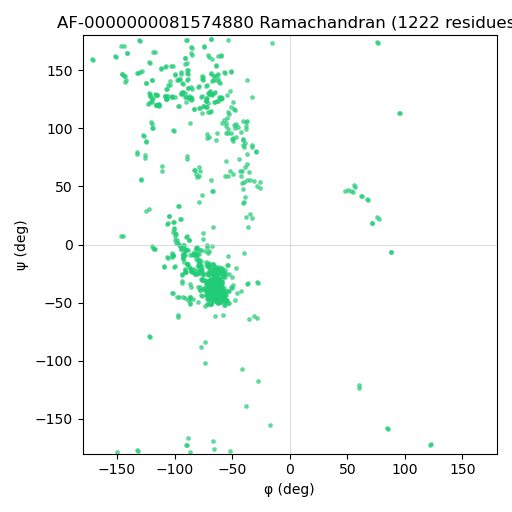375 1 93.31 100 LYS A CA 1
ATOM 799 C C . LYS A 1 100 ? -16.969 21.5 24.281 1 93.31 100 LYS A C 1
ATOM 801 O O . LYS A 1 100 ? -17.203 22.625 23.797 1 93.31 100 LYS A O 1
ATOM 806 N N . SER A 1 101 ? -16.984 21.266 25.516 1 91.81 101 SER A N 1
ATOM 807 C CA . SER A 1 101 ? -17.375 22.312 26.453 1 91.81 101 SER A CA 1
ATOM 808 C C . SER A 1 101 ? -16.328 23.422 26.531 1 91.81 101 SER A C 1
ATOM 810 O O . SER A 1 101 ? -16.641 24.562 26.875 1 91.81 101 SER A O 1
ATOM 812 N N . THR A 1 102 ? -15.148 23.141 26.172 1 90.12 102 THR A N 1
ATOM 813 C CA . THR A 1 102 ? -14.078 24.141 26.219 1 90.12 102 THR A CA 1
ATOM 814 C C . THR A 1 102 ? -14.133 25.047 24.984 1 90.12 102 THR A C 1
ATOM 816 O O . THR A 1 102 ? -13.508 26.094 24.969 1 90.12 102 THR A O 1
ATOM 819 N N . TRP A 1 103 ? -14.906 24.672 23.984 1 93.31 103 TRP A N 1
ATOM 820 C CA . TRP A 1 103 ? -14.945 25.406 22.719 1 93.31 103 TRP A CA 1
ATOM 821 C C . TRP A 1 103 ? -15.523 26.797 22.922 1 93.31 103 TRP A C 1
ATOM 823 O O . TRP A 1 103 ? -15.203 27.734 22.172 1 93.31 103 TRP A O 1
ATOM 833 N N . ASN A 1 104 ? -16.344 26.938 23.906 1 91 104 ASN A N 1
ATOM 834 C CA . ASN A 1 104 ? -16.969 28.234 24.156 1 91 104 ASN A CA 1
ATOM 835 C C . ASN A 1 104 ? -15.961 29.266 24.625 1 91 104 ASN A C 1
ATOM 837 O O . ASN A 1 104 ? -16.094 30.453 24.312 1 91 104 ASN A O 1
ATOM 841 N N . SER A 1 105 ? -14.945 28.828 25.281 1 88.75 105 SER A N 1
ATOM 842 C CA . SER A 1 105 ? -13.961 29.75 25.844 1 88.75 105 SER A CA 1
ATOM 843 C C . SER A 1 105 ? -12.805 29.984 24.875 1 88.75 105 SER A C 1
ATOM 845 O O . SER A 1 105 ? -12.398 31.125 24.672 1 88.75 105 SER A O 1
ATOM 847 N N . THR A 1 106 ? -12.273 28.984 24.281 1 90.31 106 THR A N 1
ATOM 848 C CA . THR A 1 106 ? -11.047 29.109 23.5 1 90.31 106 THR A CA 1
ATOM 849 C C . THR A 1 106 ? -11.352 29.125 22.016 1 90.31 106 THR A C 1
ATOM 851 O O . THR A 1 106 ? -10.492 29.5 21.203 1 90.31 106 THR A O 1
ATOM 854 N N . GLY A 1 107 ? -12.578 28.844 21.656 1 93.44 107 GLY A N 1
ATOM 855 C CA . GLY A 1 107 ? -12.93 28.781 20.25 1 93.44 107 GLY A CA 1
ATOM 856 C C . GLY A 1 107 ? -12.445 27.516 19.562 1 93.44 107 GLY A C 1
ATOM 857 O O . GLY A 1 107 ? -11.742 26.703 20.172 1 93.44 107 GLY A O 1
ATOM 858 N N . VAL A 1 108 ? -12.859 27.359 18.297 1 95.44 108 VAL A N 1
ATOM 859 C CA . VAL A 1 108 ? -12.516 26.156 17.547 1 95.44 108 VAL A CA 1
ATOM 860 C C . VAL A 1 108 ? -12.2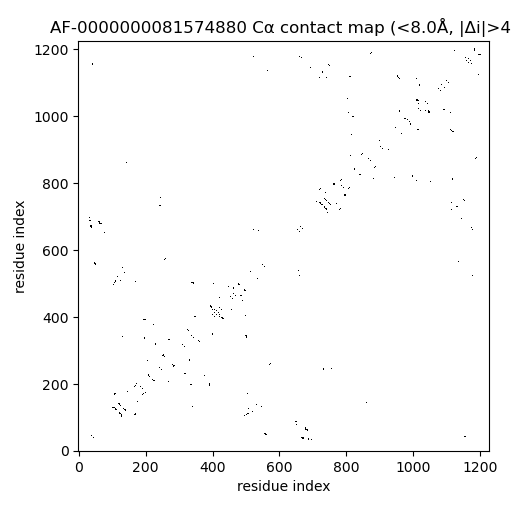42 26.516 16.094 1 95.44 108 VAL A C 1
ATOM 862 O O . VAL A 1 108 ? -12.859 27.438 15.547 1 95.44 108 VAL A O 1
ATOM 865 N N . THR A 1 109 ? -11.227 25.875 15.523 1 96.06 109 THR A N 1
ATOM 866 C CA . THR A 1 109 ? -10.953 25.969 14.094 1 96.06 109 THR A CA 1
ATOM 867 C C . THR A 1 109 ? -11.484 24.75 13.359 1 96.06 109 THR A C 1
ATOM 869 O O . THR A 1 109 ? -11.188 23.609 13.734 1 96.06 109 THR A O 1
ATOM 872 N N . LEU A 1 110 ? -12.258 24.984 12.367 1 96.44 110 LEU A N 1
ATOM 873 C CA . LEU A 1 110 ? -12.734 23.891 11.523 1 96.44 110 LEU A CA 1
ATOM 874 C C . LEU A 1 110 ? -11.828 23.719 10.312 1 96.44 110 LEU A C 1
ATOM 876 O O . LEU A 1 110 ? -11.492 24.688 9.633 1 96.44 110 LEU A O 1
ATOM 880 N N . VAL A 1 111 ? -11.438 22.516 10.117 1 94.69 111 VAL A N 1
ATOM 881 C CA . VAL A 1 111 ? -10.594 22.203 8.969 1 94.69 111 VAL A CA 1
ATOM 882 C C . VAL A 1 111 ? -11.336 21.25 8.039 1 94.69 111 VAL A C 1
ATOM 884 O O . VAL A 1 111 ? -11.914 20.25 8.484 1 94.69 111 VAL A O 1
ATOM 887 N N . CYS A 1 112 ? -11.352 21.625 6.801 1 91.12 112 CYS A N 1
ATOM 888 C CA . CYS A 1 112 ? -11.969 20.812 5.766 1 91.12 112 CYS A CA 1
ATOM 889 C C . CYS A 1 112 ? -10.953 20.453 4.68 1 91.12 112 CYS A C 1
ATOM 891 O O . CYS A 1 112 ? -10.266 21.328 4.156 1 91.12 112 CYS A O 1
ATOM 893 N N . ASP A 1 113 ? -10.852 19.156 4.379 1 86.62 113 ASP A N 1
ATOM 894 C CA . ASP A 1 113 ? -9.914 18.719 3.355 1 86.62 113 ASP A CA 1
ATOM 895 C C . ASP A 1 113 ? -10.5 17.547 2.555 1 86.62 113 ASP A C 1
ATOM 897 O O . ASP A 1 113 ? -11.25 16.734 3.09 1 86.62 113 ASP A O 1
ATOM 901 N N . GLY A 1 114 ? -10.172 17.531 1.286 1 81.38 114 GLY A N 1
ATOM 902 C CA . GLY A 1 114 ? -10.656 16.484 0.405 1 81.38 114 GLY A CA 1
ATOM 903 C C . GLY A 1 114 ? -9.672 15.344 0.235 1 81.38 114 GLY A C 1
ATOM 904 O O . GLY A 1 114 ? -8.461 15.555 0.216 1 81.38 114 GLY A O 1
ATOM 905 N N . TRP A 1 115 ? -10.234 14.133 0.165 1 75.81 115 TRP A N 1
ATOM 906 C CA . TRP A 1 115 ? -9.438 12.93 -0.067 1 75.81 115 TRP A CA 1
ATOM 907 C C . TRP A 1 115 ? -10.211 11.914 -0.9 1 75.81 115 TRP A C 1
ATOM 909 O O . TRP A 1 115 ? -11.438 11.875 -0.864 1 75.81 115 TRP A O 1
ATOM 919 N N . SER A 1 116 ? -9.492 11.203 -1.68 1 74.94 116 SER A N 1
ATOM 920 C CA . SER A 1 116 ? -10.094 10.086 -2.402 1 74.94 116 SER A CA 1
ATOM 921 C C . SER A 1 116 ? -9.648 8.75 -1.814 1 74.94 116 SER A C 1
ATOM 923 O O . SER A 1 116 ? -8.461 8.508 -1.623 1 74.94 116 SER A O 1
ATOM 925 N N . ASP A 1 117 ? -10.586 7.922 -1.511 1 68.81 117 ASP A N 1
ATOM 926 C CA . ASP A 1 117 ? -10.258 6.613 -0.954 1 68.81 117 ASP A CA 1
ATOM 927 C C . ASP A 1 117 ? -9.719 5.676 -2.029 1 68.81 117 ASP A C 1
ATOM 929 O O . ASP A 1 117 ? -9.672 6.035 -3.209 1 68.81 117 ASP A O 1
ATOM 933 N N . PRO A 1 118 ? -9.211 4.543 -1.603 1 62.44 118 PRO A N 1
ATOM 934 C CA . PRO A 1 118 ? -8.633 3.617 -2.578 1 62.44 118 PRO A CA 1
ATOM 935 C C . PRO A 1 118 ? -9.625 3.209 -3.666 1 62.44 118 PRO A C 1
ATOM 937 O O . PRO A 1 118 ? -9.219 2.836 -4.77 1 62.44 118 PRO A O 1
ATOM 940 N N . GLN A 1 119 ? -10.914 3.299 -3.393 1 65.56 119 GLN A N 1
ATOM 941 C CA . GLN A 1 119 ? -11.938 3.018 -4.395 1 65.56 119 GLN A CA 1
ATOM 942 C C . GLN A 1 119 ? -12.273 4.266 -5.203 1 65.56 119 GLN A C 1
ATOM 944 O O . GLN A 1 119 ? -13.234 4.273 -5.973 1 65.56 119 GLN A O 1
ATOM 949 N N . ARG A 1 120 ? -11.516 5.367 -4.918 1 72.5 120 ARG A N 1
ATOM 950 C CA . ARG A 1 120 ? -11.594 6.637 -5.633 1 72.5 120 ARG A CA 1
ATOM 951 C C . ARG A 1 120 ? -12.883 7.375 -5.309 1 72.5 120 ARG A C 1
ATOM 953 O O . ARG A 1 120 ? -13.414 8.117 -6.145 1 72.5 120 ARG A O 1
ATOM 960 N N . ARG A 1 121 ? -13.5 7.02 -4.25 1 77.31 121 ARG A N 1
ATOM 961 C CA . ARG A 1 121 ? -14.633 7.809 -3.766 1 77.31 121 ARG A CA 1
ATOM 962 C C . ARG A 1 121 ? -14.156 9.125 -3.152 1 77.31 121 ARG A C 1
ATOM 964 O O . ARG A 1 121 ? -13.273 9.133 -2.299 1 77.31 121 ARG A O 1
ATOM 971 N N . PRO A 1 122 ? -14.664 10.188 -3.654 1 83.56 122 PRO A N 1
ATOM 972 C CA . PRO A 1 122 ? -14.258 11.484 -3.096 1 83.56 122 PRO A CA 1
ATOM 973 C C . PRO A 1 122 ? -14.867 11.742 -1.718 1 83.56 122 PRO A C 1
ATOM 975 O O . PRO A 1 122 ? -16.094 11.711 -1.559 1 83.56 122 PRO A O 1
ATOM 978 N N . LEU A 1 123 ? -14.008 11.984 -0.753 1 83.69 123 LEU A N 1
ATOM 979 C CA . LEU A 1 123 ? -14.438 12.266 0.613 1 83.69 123 LEU A CA 1
ATOM 980 C C . LEU A 1 123 ? -13.969 13.648 1.056 1 83.69 123 LEU A C 1
ATOM 982 O O . LEU A 1 123 ? -12.898 14.102 0.652 1 83.69 123 LEU A O 1
ATOM 986 N N . ILE A 1 124 ? -14.812 14.336 1.8 1 88.38 124 ILE A N 1
ATOM 987 C CA . ILE A 1 124 ? -14.43 15.578 2.459 1 88.38 124 ILE A CA 1
ATOM 988 C C . ILE A 1 124 ? -14.438 15.383 3.973 1 88.38 124 ILE A C 1
ATOM 990 O O . ILE A 1 124 ? -15.461 15.031 4.555 1 88.38 124 ILE A O 1
ATOM 994 N N . ASN A 1 125 ? -13.289 15.594 4.523 1 87.81 125 ASN A N 1
ATOM 995 C CA . ASN A 1 125 ? -13.133 15.414 5.961 1 87.81 125 ASN A CA 1
ATOM 996 C C . ASN A 1 125 ? -13.344 16.719 6.719 1 87.81 125 ASN A C 1
ATOM 998 O O . ASN A 1 125 ? -12.914 17.781 6.258 1 87.81 125 ASN A O 1
ATOM 1002 N N . PHE A 1 126 ? -14.016 16.625 7.82 1 92.75 126 PHE A N 1
ATOM 1003 C CA . PHE A 1 126 ? -14.188 17.766 8.719 1 92.75 126 PHE A CA 1
ATOM 1004 C C . PHE A 1 126 ? -13.594 17.469 10.086 1 92.75 126 PHE A C 1
ATOM 1006 O O . PHE A 1 126 ? -13.93 16.453 10.711 1 92.75 126 PHE A O 1
ATOM 1013 N N . MET A 1 127 ? -12.758 18.297 10.492 1 93 127 MET A N 1
ATOM 1014 C CA . MET A 1 127 ? -12.117 18.188 11.797 1 93 127 MET A CA 1
ATOM 1015 C C . MET A 1 127 ? -12.234 19.5 12.578 1 93 127 MET A C 1
ATOM 1017 O O . MET A 1 127 ? -12.305 20.578 11.984 1 93 127 MET A O 1
ATOM 1021 N N . ALA A 1 128 ? -12.289 19.359 13.836 1 94.38 128 ALA A N 1
ATOM 1022 C CA . ALA A 1 128 ? -12.297 20.516 14.734 1 94.38 128 ALA A CA 1
ATOM 1023 C C . ALA A 1 128 ? -11.023 20.547 15.586 1 94.38 128 ALA A C 1
ATOM 1025 O O . ALA A 1 128 ? -10.719 19.594 16.297 1 94.38 128 ALA A O 1
ATOM 1026 N N . ILE A 1 129 ? -10.305 21.625 15.445 1 92.94 129 ILE A N 1
ATOM 1027 C CA . ILE A 1 129 ? -9.047 21.75 16.188 1 92.94 129 ILE A CA 1
ATOM 1028 C C . ILE A 1 129 ? -9.211 22.766 17.312 1 92.94 129 ILE A C 1
ATOM 1030 O O . ILE A 1 129 ? -9.695 23.875 17.094 1 92.94 129 ILE A O 1
ATOM 1034 N N . SER A 1 130 ? -8.898 22.359 18.484 1 91.06 130 SER A N 1
ATOM 1035 C CA . SER A 1 130 ? -8.891 23.219 19.672 1 91.06 130 SER A CA 1
ATOM 1036 C C . SER A 1 130 ? -7.609 23.031 20.469 1 91.06 130 SER A C 1
ATOM 1038 O O . SER A 1 130 ? -6.684 22.344 20.031 1 91.06 130 SER A O 1
ATOM 1040 N N . GLU A 1 131 ? -7.52 23.688 21.578 1 84.44 131 GLU A N 1
ATOM 1041 C CA . GLU A 1 131 ? -6.34 23.594 22.438 1 84.44 131 GLU A CA 1
ATOM 1042 C C . GLU A 1 131 ? -6.102 22.156 22.906 1 84.44 131 GLU A C 1
ATOM 1044 O O . GLU A 1 131 ? -4.965 21.766 23.156 1 84.44 131 GLU A O 1
ATOM 1049 N N . ASN A 1 132 ? -7.148 21.375 22.891 1 86.12 132 ASN A N 1
ATOM 1050 C CA . ASN A 1 132 ? -7.066 20.016 23.406 1 86.12 132 ASN A CA 1
ATOM 1051 C C . ASN A 1 132 ? -6.73 19.016 22.297 1 86.12 132 ASN A C 1
ATOM 1053 O O . ASN A 1 132 ? -6.676 17.812 22.531 1 86.12 132 ASN A O 1
ATOM 1057 N N . GLY A 1 133 ? -6.582 19.484 21.156 1 87.06 133 GLY A N 1
ATOM 1058 C CA . GLY A 1 133 ? -6.199 18.578 20.078 1 87.06 133 GLY A CA 1
ATOM 1059 C C . GLY A 1 133 ? -7.195 18.578 18.922 1 87.06 133 GLY A C 1
ATOM 1060 O O . GLY A 1 133 ? -8.094 19.406 18.875 1 87.06 133 GLY A O 1
ATOM 1061 N N . THR A 1 134 ? -6.973 17.656 18.016 1 89.88 134 THR A N 1
ATOM 1062 C CA . THR A 1 134 ? -7.785 17.562 16.812 1 89.88 134 THR A CA 1
ATOM 1063 C C . THR A 1 134 ? -8.883 16.516 16.969 1 89.88 134 THR A C 1
ATOM 1065 O O . THR A 1 134 ? -8.594 15.344 17.234 1 89.88 134 THR A O 1
ATOM 1068 N N . MET A 1 135 ? -10.086 16.953 16.875 1 92.38 135 MET A N 1
ATOM 1069 C CA . MET A 1 135 ? -11.242 16.047 16.969 1 92.38 135 MET A CA 1
ATOM 1070 C C . MET A 1 135 ? -11.805 15.773 15.578 1 92.38 135 MET A C 1
ATOM 1072 O O . MET A 1 135 ? -12.039 16.703 14.797 1 92.38 135 MET A O 1
ATOM 1076 N N . PHE A 1 136 ? -11.938 14.539 15.266 1 91.25 136 PHE A N 1
ATOM 1077 C CA . PHE A 1 136 ? -12.609 14.164 14.023 1 91.25 136 PHE A CA 1
ATOM 1078 C C . PHE A 1 136 ? -14.125 14.312 14.164 1 91.25 136 PHE A C 1
ATOM 1080 O O . PHE A 1 136 ? -14.727 13.766 15.094 1 91.25 136 PHE A O 1
ATOM 1087 N N . ILE A 1 137 ? -14.711 15.023 13.25 1 93 137 ILE A N 1
ATOM 1088 C CA . ILE A 1 137 ? -16.156 15.227 13.305 1 93 137 ILE A CA 1
ATOM 1089 C C . ILE A 1 137 ? -16.844 14.219 12.391 1 93 137 ILE A C 1
ATOM 1091 O O . ILE A 1 137 ? -17.547 13.32 12.867 1 93 137 ILE A O 1
ATOM 1095 N N . ARG A 1 138 ? -16.5 14.32 11.117 1 88.88 138 ARG A N 1
ATOM 1096 C CA . ARG A 1 138 ? -17.094 13.375 10.172 1 88.88 138 ARG A CA 1
ATOM 1097 C C . ARG A 1 138 ? -16.438 13.5 8.797 1 88.88 138 ARG A C 1
ATOM 1099 O O . ARG A 1 138 ? -15.75 14.484 8.523 1 88.88 138 ARG A O 1
ATOM 1106 N N . ALA A 1 139 ? -16.578 12.469 8.023 1 85.56 139 ALA A N 1
ATOM 1107 C CA . ALA A 1 139 ? -16.203 12.453 6.617 1 85.56 139 ALA A CA 1
ATOM 1108 C C . ALA A 1 139 ? -17.422 12.266 5.719 1 85.56 139 ALA A C 1
ATOM 1110 O O . ALA A 1 139 ? -18.234 11.367 5.949 1 85.56 139 ALA A O 1
ATOM 1111 N N . ILE A 1 140 ? -17.562 13.125 4.762 1 86.81 140 ILE A N 1
ATOM 1112 C CA . ILE A 1 140 ? -18.75 13.094 3.908 1 86.81 140 ILE A CA 1
ATOM 1113 C C . ILE A 1 140 ? -18.375 12.562 2.529 1 86.81 140 ILE A C 1
ATOM 1115 O O . ILE A 1 140 ? -17.422 13.031 1.913 1 86.81 140 ILE A O 1
ATOM 1119 N N . ASN A 1 141 ? -19.094 11.508 2.105 1 83.06 141 ASN A N 1
ATOM 1120 C CA . ASN A 1 141 ? -18.938 10.984 0.753 1 83.06 141 ASN A CA 1
ATOM 1121 C C . ASN A 1 141 ? -19.625 11.883 -0.277 1 83.06 141 ASN A C 1
ATOM 1123 O O . ASN A 1 141 ? -20.828 12.07 -0.238 1 83.06 141 ASN A O 1
ATOM 1127 N N . CYS A 1 142 ? -18.828 12.398 -1.175 1 86.44 142 CYS A N 1
ATOM 1128 C CA . CYS A 1 142 ? -19.344 13.352 -2.154 1 86.44 142 CYS A CA 1
ATOM 1129 C C . CYS A 1 142 ? -19.5 12.695 -3.52 1 86.44 142 CYS A C 1
ATOM 1131 O O . CYS A 1 142 ? -19.438 13.367 -4.551 1 86.44 142 CYS A O 1
ATOM 1133 N N . GLU A 1 143 ? -19.656 11.391 -3.514 1 82.06 143 GLU A N 1
ATOM 1134 C CA . GLU A 1 143 ? -19.812 10.68 -4.781 1 82.06 143 GLU A CA 1
ATOM 1135 C C . GLU A 1 143 ? -21.047 11.156 -5.531 1 82.06 143 GLU A C 1
ATOM 1137 O O . GLU A 1 143 ? -22.141 11.234 -4.961 1 82.06 143 GLU A O 1
ATOM 1142 N N . GLY A 1 144 ? -20.922 11.57 -6.777 1 79.94 144 GLY A N 1
ATOM 1143 C CA . GLY A 1 144 ? -22.031 11.969 -7.617 1 79.94 144 GLY A CA 1
ATOM 1144 C C . GLY A 1 144 ? -22.391 13.438 -7.477 1 79.94 144 GLY A C 1
ATOM 1145 O O . GLY A 1 144 ? -23.266 13.938 -8.188 1 79.94 144 GLY A O 1
ATOM 1146 N N . GLU A 1 145 ? -21.734 14.07 -6.531 1 83.81 145 GLU A N 1
ATOM 1147 C CA . GLU A 1 145 ? -22.047 15.477 -6.301 1 83.81 145 GLU A CA 1
ATOM 1148 C C . GLU A 1 145 ? -21.062 16.391 -7.031 1 83.81 145 GLU A C 1
ATOM 1150 O O . GLU A 1 145 ? -19.891 16.047 -7.191 1 83.81 145 GLU A O 1
ATOM 1155 N N . TYR A 1 146 ? -21.625 17.469 -7.551 1 81.81 146 TYR A N 1
ATOM 1156 C CA . TYR A 1 146 ? -20.766 18.516 -8.102 1 81.81 146 TYR A CA 1
ATOM 1157 C C . TYR A 1 146 ? -20.188 19.391 -6.996 1 81.81 146 TYR A C 1
ATOM 1159 O O . TYR A 1 146 ? -20.922 20.016 -6.242 1 81.81 146 TYR A O 1
ATOM 1167 N N . LYS A 1 147 ? -18.953 19.359 -6.91 1 85.75 147 LYS A N 1
ATOM 1168 C CA . LYS A 1 147 ? -18.281 20.062 -5.828 1 85.75 147 LYS A CA 1
ATOM 1169 C C . LYS A 1 147 ? -18.094 21.547 -6.172 1 85.75 147 LYS A C 1
ATOM 1171 O O . LYS A 1 147 ? -16.969 22.047 -6.215 1 85.75 147 LYS A O 1
ATOM 1176 N N . ASP A 1 148 ? -19.188 22.203 -6.305 1 89.62 148 ASP A N 1
ATOM 1177 C CA . ASP A 1 148 ? -19.109 23.641 -6.555 1 89.62 148 ASP A CA 1
ATOM 1178 C C . ASP A 1 148 ? -19.094 24.422 -5.246 1 89.62 148 ASP A C 1
ATOM 1180 O O . ASP A 1 148 ? -19.156 23.844 -4.164 1 89.62 148 ASP A O 1
ATOM 1184 N N . LYS A 1 149 ? -18.953 25.688 -5.367 1 93.44 149 LYS A N 1
ATOM 1185 C CA . LYS A 1 149 ? -18.828 26.547 -4.195 1 93.44 149 LYS A CA 1
ATOM 1186 C C . LYS A 1 149 ? -20.062 26.438 -3.305 1 93.44 149 LYS A C 1
ATOM 1188 O O . LYS A 1 149 ? -19.969 26.531 -2.08 1 93.44 149 LYS A O 1
ATOM 1193 N N . TRP A 1 150 ? -21.25 26.203 -3.867 1 94.38 150 TRP A N 1
ATOM 1194 C CA . TRP A 1 150 ? -22.484 26.125 -3.094 1 94.38 150 TRP A CA 1
ATOM 1195 C C . TRP A 1 150 ? -22.547 24.828 -2.293 1 94.38 150 TRP A C 1
ATOM 1197 O O . TRP A 1 150 ? -22.938 24.844 -1.125 1 94.38 150 TRP A O 1
ATOM 1207 N N . PHE A 1 151 ? -22.172 23.812 -2.949 1 93.5 151 PHE A N 1
ATOM 1208 C CA . PHE A 1 151 ? -22.172 22.516 -2.293 1 93.5 151 PHE A CA 1
ATOM 1209 C C . PHE A 1 151 ? -21.203 22.5 -1.114 1 93.5 151 PHE A C 1
ATOM 1211 O O . PHE A 1 151 ? -21.578 22.094 -0.01 1 93.5 151 PHE A O 1
ATOM 1218 N N . ILE A 1 152 ? -20 22.922 -1.313 1 94.88 152 ILE A N 1
ATOM 1219 C CA . ILE A 1 152 ? -18.969 22.906 -0.278 1 94.88 152 ILE A CA 1
ATOM 1220 C C . ILE A 1 152 ? -19.375 23.844 0.862 1 94.88 152 ILE A C 1
ATOM 1222 O O . ILE A 1 152 ? -19.234 23.5 2.037 1 94.88 152 ILE A O 1
ATOM 1226 N N . SER A 1 153 ? -19.875 25.047 0.507 1 96.69 153 SER A N 1
ATOM 1227 C CA . SER A 1 153 ? -20.297 26 1.533 1 96.69 153 SER A CA 1
ATOM 1228 C C . SER A 1 153 ? -21.438 25.422 2.375 1 96.69 153 SER A C 1
ATOM 1230 O O . SER A 1 153 ? -21.5 25.656 3.584 1 96.69 153 SER A O 1
ATOM 1232 N N . ARG A 1 154 ? -22.312 24.688 1.729 1 96.56 154 ARG A N 1
ATOM 1233 C CA . ARG A 1 154 ? -23.422 24.062 2.451 1 96.56 154 ARG A CA 1
ATOM 1234 C C . ARG A 1 154 ? -22.906 23.062 3.479 1 96.56 154 ARG A C 1
ATOM 1236 O O . ARG A 1 154 ? -23.391 23.031 4.613 1 96.56 154 ARG A O 1
ATOM 1243 N N . LEU A 1 155 ? -22 22.266 3.072 1 95.88 155 LEU A N 1
ATOM 1244 C CA . LEU A 1 155 ? -21.422 21.266 3.977 1 95.88 155 LEU A CA 1
ATOM 1245 C C . LEU A 1 155 ? -20.734 21.938 5.156 1 95.88 155 LEU A C 1
ATOM 1247 O O . LEU A 1 155 ? -20.891 21.516 6.301 1 95.88 155 LEU A O 1
ATOM 1251 N N . ILE A 1 156 ? -19.969 23 4.875 1 97.25 156 ILE A N 1
ATOM 1252 C CA . ILE A 1 156 ? -19.25 23.703 5.922 1 97.25 156 ILE A CA 1
ATOM 1253 C C . ILE A 1 156 ? -20.25 24.328 6.902 1 97.25 156 ILE A C 1
ATOM 1255 O O . ILE A 1 156 ? -20.062 24.234 8.117 1 97.25 156 ILE A O 1
ATOM 1259 N N . LYS A 1 157 ? -21.328 24.906 6.398 1 97.81 157 LYS A N 1
ATOM 1260 C CA . LYS A 1 157 ? -22.344 25.547 7.238 1 97.81 157 LYS A CA 1
ATOM 1261 C C . LYS A 1 157 ? -23.031 24.516 8.133 1 97.81 157 LYS A C 1
ATOM 1263 O O . LYS A 1 157 ? -23.344 24.812 9.289 1 97.81 157 LYS A O 1
ATOM 1268 N N . GLU A 1 158 ? -23.234 23.344 7.559 1 96.88 158 GLU A N 1
ATOM 1269 C CA . GLU A 1 158 ? -23.828 22.281 8.352 1 96.88 158 GLU A CA 1
ATOM 1270 C C . GLU A 1 158 ? -22.953 21.922 9.547 1 96.88 158 GLU A C 1
ATOM 1272 O O . GLU A 1 158 ? -23.453 21.734 10.656 1 96.88 158 GLU A O 1
ATOM 1277 N N . VAL A 1 159 ? -21.703 21.812 9.32 1 96.75 159 VAL A N 1
ATOM 1278 C CA . VAL A 1 159 ? -20.781 21.453 10.391 1 96.75 159 VAL A CA 1
ATOM 1279 C C . VAL A 1 159 ? -20.656 22.609 11.383 1 96.75 159 VAL A C 1
ATOM 1281 O O . VAL A 1 159 ? -20.547 22.391 12.594 1 96.75 159 VAL A O 1
ATOM 1284 N N . ILE A 1 160 ? -20.641 23.875 10.906 1 97.69 160 ILE A N 1
ATOM 1285 C CA . ILE A 1 160 ? -20.609 25.047 11.766 1 97.69 160 ILE A CA 1
ATOM 1286 C C . ILE A 1 160 ? -21.797 25.016 12.719 1 97.69 160 ILE A C 1
ATOM 1288 O O . ILE A 1 160 ? -21.656 25.312 13.914 1 97.69 160 ILE A O 1
ATOM 1292 N N . MET A 1 161 ? -22.906 24.609 12.188 1 97 161 MET A N 1
ATOM 1293 C CA . MET A 1 161 ? -24.109 24.531 13.008 1 97 161 MET A CA 1
ATOM 1294 C C . MET A 1 161 ? -23.984 23.422 14.047 1 97 161 MET A C 1
ATOM 1296 O O . MET A 1 161 ? -24.406 23.578 15.195 1 97 161 MET A O 1
ATOM 1300 N N . GLU A 1 1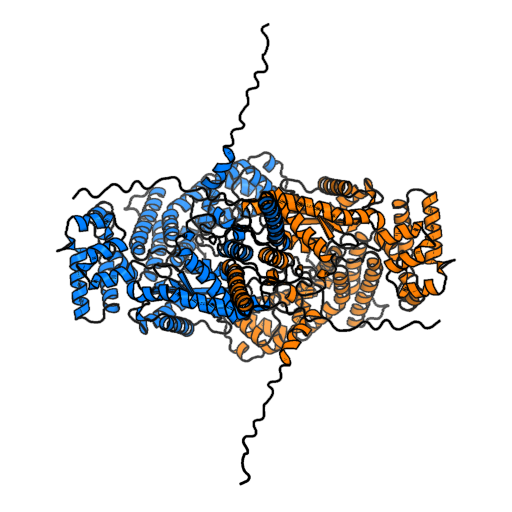62 ? -23.438 22.391 13.641 1 94.5 162 GLU A N 1
ATOM 1301 C CA . GLU A 1 162 ? -23.25 21.25 14.555 1 94.5 162 GLU A CA 1
ATOM 1302 C C . GLU A 1 162 ? -22.297 21.625 15.695 1 94.5 162 GLU A C 1
ATOM 1304 O O . GLU A 1 162 ? -22.547 21.266 16.844 1 94.5 162 GLU A O 1
ATOM 1309 N N . VAL A 1 163 ? -21.219 22.297 15.43 1 95.75 163 VAL A N 1
ATOM 1310 C CA . VAL A 1 163 ? -20.203 22.688 16.406 1 95.75 163 VAL A CA 1
ATOM 1311 C C . VAL A 1 163 ? -20.688 23.875 17.219 1 95.75 163 VAL A C 1
ATOM 1313 O O . VAL A 1 163 ? -20.328 24.016 18.391 1 95.75 163 VAL A O 1
ATOM 1316 N N . GLY A 1 164 ? -21.609 24.641 16.703 1 95.75 164 GLY A N 1
ATOM 1317 C CA . GLY A 1 164 ? -22.031 25.922 17.25 1 95.75 164 GLY A CA 1
ATOM 1318 C C . GLY A 1 164 ? -21.328 27.109 16.625 1 95.75 164 GLY A C 1
ATOM 1319 O O . GLY A 1 164 ? -20.125 27.297 16.812 1 95.75 164 GLY A O 1
ATOM 1320 N N . PHE A 1 165 ? -22.031 27.906 15.922 1 95.38 165 PHE A N 1
ATOM 1321 C CA . PHE A 1 165 ? -21.438 28.969 15.125 1 95.38 165 PHE A CA 1
ATOM 1322 C C . PHE A 1 165 ? -20.719 29.969 16.016 1 95.38 165 PHE A C 1
ATOM 1324 O O . PHE A 1 165 ? -19.766 30.625 15.578 1 95.38 165 PHE A O 1
ATOM 1331 N N . THR A 1 166 ? -21.078 30.062 17.297 1 94.62 166 THR A N 1
ATOM 1332 C CA . THR A 1 166 ? -20.422 31.016 18.203 1 94.62 166 THR A CA 1
ATOM 1333 C C . THR A 1 166 ? -19.047 30.5 18.609 1 94.62 166 THR A C 1
ATOM 1335 O O . THR A 1 166 ? -18.188 31.281 19.031 1 94.62 166 THR A O 1
ATOM 1338 N N . ASN A 1 167 ? -18.875 29.188 18.469 1 96 167 ASN A N 1
ATOM 1339 C CA . ASN A 1 167 ? -17.609 28.578 18.891 1 96 167 ASN A CA 1
ATOM 1340 C C . ASN A 1 167 ? -16.562 28.656 17.781 1 96 167 ASN A C 1
ATOM 1342 O O . ASN A 1 167 ? -15.359 28.578 18.062 1 96 167 ASN A O 1
ATOM 1346 N N . VAL A 1 168 ? -16.984 28.828 16.562 1 97.19 168 VAL A N 1
ATOM 1347 C CA . VAL A 1 168 ? -16.094 28.719 15.414 1 97.19 168 VAL A CA 1
ATOM 1348 C C . VAL A 1 168 ? -15.406 30.047 15.156 1 97.19 168 VAL A C 1
ATOM 1350 O O . VAL A 1 168 ? -16.062 31.078 15.031 1 97.19 168 VAL A O 1
ATOM 1353 N N . VAL A 1 169 ? -14.117 30.031 15.094 1 96.25 169 VAL A N 1
ATOM 1354 C CA . VAL A 1 169 ? -13.328 31.234 14.844 1 96.25 169 VAL A CA 1
ATOM 1355 C C . VAL A 1 169 ? -12.984 31.328 13.359 1 96.25 169 VAL A C 1
ATOM 1357 O O . VAL A 1 169 ? -13.117 32.406 12.75 1 96.25 169 VAL A O 1
ATOM 1360 N N . GLN A 1 170 ? -12.57 30.203 12.875 1 96.88 170 GLN A N 1
ATOM 1361 C CA . GLN A 1 170 ? -12.172 30.203 11.477 1 96.88 170 GLN A CA 1
ATOM 1362 C C . GLN A 1 170 ? -12.383 28.828 10.836 1 96.88 170 GLN A C 1
ATOM 1364 O O . GLN A 1 170 ? -12.516 27.828 11.547 1 96.88 170 GLN A O 1
ATOM 1369 N N . VAL A 1 171 ? -12.414 28.812 9.523 1 97 171 VAL A N 1
ATOM 1370 C CA . VAL A 1 171 ? -12.453 27.625 8.688 1 97 171 VAL A CA 1
ATOM 1371 C C . VAL A 1 171 ? -11.227 27.594 7.777 1 97 171 VAL A C 1
ATOM 1373 O O . VAL A 1 171 ? -10.961 28.547 7.051 1 97 171 VAL A O 1
ATOM 1376 N N . ILE A 1 172 ? -10.5 26.531 7.898 1 95.94 172 ILE A N 1
ATOM 1377 C CA . ILE A 1 172 ? -9.312 26.391 7.07 1 95.94 172 ILE A CA 1
ATOM 1378 C C . ILE A 1 172 ? -9.555 25.328 6 1 95.94 172 ILE A C 1
ATOM 1380 O O . ILE A 1 172 ? -10.023 24.234 6.305 1 95.94 172 ILE A O 1
ATOM 1384 N N . THR A 1 173 ? -9.336 25.578 4.758 1 92.94 173 THR A N 1
ATOM 1385 C CA . THR A 1 173 ? -9.406 24.641 3.639 1 92.94 173 THR A CA 1
ATOM 1386 C C . THR A 1 173 ? -8.148 24.75 2.777 1 92.94 173 THR A C 1
ATOM 1388 O O . THR A 1 173 ? -7.25 25.531 3.072 1 92.94 173 THR A O 1
ATOM 1391 N N . ASP A 1 174 ? -8.102 23.906 1.815 1 85.5 174 ASP A N 1
ATOM 1392 C CA . ASP A 1 174 ? -7.02 24.062 0.855 1 85.5 174 ASP A CA 1
ATOM 1393 C C . ASP A 1 174 ? -7.211 25.344 0.024 1 85.5 174 ASP A C 1
ATOM 1395 O O . ASP A 1 174 ? -8.188 26.062 0.212 1 85.5 174 ASP A O 1
ATOM 1399 N N . ASN A 1 175 ? -6.273 25.641 -0.825 1 85.31 175 ASN A N 1
ATOM 1400 C CA . ASN A 1 175 ? -6.25 26.922 -1.519 1 85.31 175 ASN A CA 1
ATOM 1401 C C . ASN A 1 175 ? -6.91 26.828 -2.893 1 85.31 175 ASN A C 1
ATOM 1403 O O . ASN A 1 175 ? -6.699 27.688 -3.748 1 85.31 175 ASN A O 1
ATOM 1407 N N . ALA A 1 176 ? -7.758 25.859 -3.096 1 87.31 176 ALA A N 1
ATOM 1408 C CA . ALA A 1 176 ? -8.445 25.75 -4.379 1 87.31 176 ALA A CA 1
ATOM 1409 C C . ALA A 1 176 ? -9.43 26.891 -4.57 1 87.31 176 ALA A C 1
ATOM 1411 O O . ALA A 1 176 ? -10.031 27.375 -3.607 1 87.31 176 ALA A O 1
ATOM 1412 N N . PRO A 1 177 ? -9.617 27.312 -5.789 1 89.5 177 PRO A N 1
ATOM 1413 C CA . PRO A 1 177 ? -10.531 28.438 -6.047 1 89.5 177 PRO A CA 1
ATOM 1414 C C . PRO A 1 177 ? -11.953 28.156 -5.555 1 89.5 177 PRO A C 1
ATOM 1416 O O . PRO A 1 177 ? -12.609 29.062 -5.031 1 89.5 177 PRO A O 1
ATOM 1419 N N . VAL A 1 178 ? -12.359 26.984 -5.688 1 91.69 178 VAL A N 1
ATOM 1420 C CA . VAL A 1 178 ? -13.711 26.625 -5.258 1 91.69 178 VAL A CA 1
ATOM 1421 C C . VAL A 1 178 ? -13.82 26.766 -3.742 1 91.69 178 VAL A C 1
ATOM 1423 O O . VAL A 1 178 ? -14.867 27.172 -3.23 1 91.69 178 VAL A O 1
ATOM 1426 N N . CYS A 1 179 ? -12.781 26.438 -3.041 1 92.5 179 CYS A N 1
ATOM 1427 C CA . CYS A 1 179 ? -12.789 26.531 -1.586 1 92.5 179 CYS A CA 1
ATOM 1428 C C . CYS A 1 179 ? -12.805 27.984 -1.142 1 92.5 179 CYS A C 1
ATOM 1430 O O . CYS A 1 179 ? -13.445 28.328 -0.146 1 92.5 179 CYS A O 1
ATOM 1432 N N . LYS A 1 180 ? -12.055 28.828 -1.909 1 92.69 180 LYS A N 1
ATOM 1433 C CA . LYS A 1 180 ? -12.078 30.25 -1.62 1 92.69 180 LYS A CA 1
ATOM 1434 C C . LYS A 1 180 ? -13.484 30.828 -1.791 1 92.69 180 LYS A C 1
ATOM 1436 O O . LYS A 1 180 ? -13.969 31.562 -0.935 1 92.69 180 LYS A O 1
ATOM 1441 N N . ALA A 1 181 ? -14.109 30.406 -2.9 1 95.75 181 ALA A N 1
ATOM 1442 C CA . ALA A 1 181 ? -15.469 30.875 -3.158 1 95.75 181 ALA A CA 1
ATOM 1443 C C . ALA A 1 181 ? -16.438 30.359 -2.084 1 95.75 181 ALA A C 1
ATOM 1445 O O . ALA A 1 181 ? -17.312 31.109 -1.643 1 95.75 181 ALA A O 1
ATOM 1446 N N . ALA A 1 182 ? -16.266 29.172 -1.675 1 96.19 182 ALA A N 1
ATOM 1447 C CA . ALA A 1 182 ? -17.078 28.609 -0.607 1 96.19 182 ALA A CA 1
ATOM 1448 C C . ALA A 1 182 ? -16.844 29.344 0.712 1 96.19 182 ALA A C 1
ATOM 1450 O O . ALA A 1 182 ? -17.797 29.578 1.473 1 96.19 182 ALA A O 1
ATOM 1451 N N . GLY A 1 183 ? -15.609 29.656 1.001 1 95.5 183 GLY A N 1
ATOM 1452 C CA . GLY A 1 183 ? -15.266 30.391 2.203 1 95.5 183 GLY A CA 1
ATOM 1453 C C . GLY A 1 183 ? -15.938 31.75 2.275 1 95.5 183 GLY A C 1
ATOM 1454 O O . GLY A 1 183 ? -16.422 32.156 3.336 1 95.5 183 GLY A O 1
ATOM 1455 N N . LEU A 1 184 ? -16.016 32.406 1.155 1 95.25 184 LEU A N 1
ATOM 1456 C CA . LEU A 1 184 ? -16.641 33.719 1.097 1 95.25 184 LEU A CA 1
ATOM 1457 C C . LEU A 1 184 ? -18.141 33.625 1.402 1 95.25 184 LEU A C 1
ATOM 1459 O O . LEU A 1 184 ? -18.703 34.5 2.066 1 95.25 184 LEU A O 1
ATOM 1463 N N . LEU A 1 185 ? -18.719 32.562 0.915 1 97.38 185 LEU A N 1
ATOM 1464 C CA . LEU A 1 185 ? -20.125 32.344 1.198 1 97.38 185 LEU A CA 1
ATOM 1465 C C . LEU A 1 185 ? -20.344 32.094 2.686 1 97.38 185 LEU A C 1
ATOM 1467 O O . LEU A 1 185 ? -21.344 32.531 3.252 1 97.38 185 LEU A O 1
ATOM 1471 N N . VAL A 1 186 ? -19.469 31.406 3.273 1 97.56 186 VAL A N 1
ATOM 1472 C CA . VAL A 1 186 ? -19.562 31.125 4.703 1 97.56 186 VAL A CA 1
ATOM 1473 C C . VAL A 1 186 ? -19.406 32.438 5.492 1 97.56 186 VAL A C 1
ATOM 1475 O O . VAL A 1 186 ? -20.156 32.688 6.441 1 97.56 186 VAL A O 1
ATOM 1478 N N . GLU A 1 187 ? -18.453 33.25 5.109 1 96.62 187 GLU A N 1
ATOM 1479 C CA . GLU A 1 187 ? -18.203 34.531 5.773 1 96.62 187 GLU A CA 1
ATOM 1480 C C . GLU A 1 187 ? -19.406 35.469 5.641 1 96.62 187 GLU A C 1
ATOM 1482 O O . GLU A 1 187 ? -19.688 36.281 6.535 1 96.62 187 GLU A O 1
ATOM 1487 N N . GLN A 1 188 ? -20.109 35.344 4.539 1 96.12 188 GLN A N 1
ATOM 1488 C CA . GLN A 1 188 ? -21.312 36.156 4.336 1 96.12 188 GLN A CA 1
ATOM 1489 C C . GLN A 1 188 ? -22.422 35.719 5.289 1 96.12 188 GLN A C 1
ATOM 1491 O O . GLN A 1 188 ? -23.156 36.562 5.824 1 96.12 188 GLN A O 1
ATOM 1496 N N . ALA A 1 189 ? -22.531 34.469 5.465 1 97 189 ALA A N 1
ATOM 1497 C CA . ALA A 1 189 ? -23.562 33.938 6.348 1 97 189 ALA A CA 1
ATOM 1498 C C . ALA A 1 189 ? -23.203 34.156 7.812 1 97 189 ALA A C 1
ATOM 1500 O O . ALA A 1 189 ? -24.078 34.438 8.633 1 97 189 ALA A O 1
ATOM 1501 N N . TYR A 1 190 ? -21.969 34 8.086 1 97.19 190 TYR A N 1
ATOM 1502 C CA . TYR A 1 190 ? -21.438 34.219 9.43 1 97.19 190 TYR A CA 1
ATOM 1503 C C . TYR A 1 190 ? -20.266 35.188 9.414 1 97.19 190 TYR A C 1
ATOM 1505 O O . TYR A 1 190 ? -19.109 34.75 9.422 1 97.19 190 TYR A O 1
ATOM 1513 N N . PRO A 1 191 ? -20.484 36.406 9.609 1 95.19 191 PRO A N 1
ATOM 1514 C CA . PRO A 1 191 ? -19.438 37.438 9.414 1 95.19 191 PRO A CA 1
ATOM 1515 C C . PRO A 1 191 ? -18.312 37.312 10.43 1 95.19 191 PRO A C 1
ATOM 1517 O O . PRO A 1 191 ? -17.172 37.719 10.141 1 95.19 191 PRO A O 1
ATOM 1520 N N . HIS A 1 192 ? -18.562 36.781 11.602 1 95.12 192 HIS A N 1
ATOM 1521 C CA . HIS A 1 192 ? -17.531 36.688 12.625 1 95.12 192 HIS A CA 1
ATOM 1522 C C . HIS A 1 192 ? -16.594 35.5 12.367 1 95.12 192 HIS A C 1
ATOM 1524 O O . HIS A 1 192 ? -15.547 35.406 12.992 1 95.12 192 HIS A O 1
ATOM 1530 N N . ILE A 1 193 ? -17 34.594 11.438 1 97.25 193 ILE A N 1
ATOM 1531 C CA . ILE A 1 193 ? -16.172 33.438 11.086 1 97.25 193 ILE A CA 1
ATOM 1532 C C . ILE A 1 193 ? -15.305 33.781 9.883 1 97.25 193 ILE A C 1
ATOM 1534 O O . ILE A 1 193 ? -15.789 34.344 8.898 1 97.25 193 ILE A O 1
ATOM 1538 N N . PHE A 1 194 ? -14.062 33.531 9.977 1 96.69 194 PHE A N 1
ATOM 1539 C CA . PHE A 1 194 ? -13.141 33.844 8.898 1 96.69 194 PHE A CA 1
ATOM 1540 C C . PHE A 1 194 ? -12.734 32.594 8.125 1 96.69 194 PHE A C 1
ATOM 1542 O O . PHE A 1 194 ? -12.516 31.547 8.719 1 96.69 194 PHE A O 1
ATOM 1549 N N . TRP A 1 195 ? -12.688 32.656 6.828 1 95.94 195 TRP A N 1
ATOM 1550 C CA . TRP A 1 195 ? -12.031 31.641 6.016 1 95.94 195 TRP A CA 1
ATOM 1551 C C . TRP A 1 195 ? -10.539 31.922 5.883 1 95.94 195 TRP A C 1
ATOM 1553 O O . TRP A 1 195 ? -10.141 33.031 5.527 1 95.94 195 TRP A O 1
ATOM 1563 N N . THR A 1 196 ? -9.734 31.016 6.207 1 94.69 196 THR A N 1
ATOM 1564 C CA . THR A 1 196 ? -8.289 31.156 6.148 1 94.69 196 THR A CA 1
ATOM 1565 C C . THR A 1 196 ? -7.676 30.078 5.273 1 94.69 196 THR A C 1
ATOM 1567 O O . THR A 1 196 ? -7.871 28.875 5.527 1 94.69 196 THR A O 1
ATOM 1570 N N . PRO A 1 197 ? -6.961 30.453 4.219 1 93.62 197 PRO A N 1
ATOM 1571 C CA . PRO A 1 197 ? -6.262 29.453 3.426 1 93.62 197 PRO A CA 1
ATOM 1572 C C . PRO A 1 197 ? -5.121 28.781 4.191 1 93.62 197 PRO A C 1
ATOM 1574 O O . PRO A 1 197 ? -4.422 29.438 4.965 1 93.62 197 PRO A O 1
ATOM 1577 N N . CYS A 1 198 ? -4.93 27.5 4.016 1 93.19 198 CYS A N 1
ATOM 1578 C CA . CYS A 1 198 ? -3.867 26.75 4.676 1 93.19 198 CYS A CA 1
ATOM 1579 C C . CYS A 1 198 ? -2.498 27.312 4.32 1 93.19 198 CYS A C 1
ATOM 1581 O O . CYS A 1 198 ? -2.135 27.375 3.143 1 93.19 198 CYS A O 1
ATOM 1583 N N . VAL A 1 199 ? -1.724 27.656 5.32 1 94.19 199 VAL A N 1
ATOM 1584 C CA . VAL A 1 199 ? -0.425 28.281 5.121 1 94.19 199 VAL A CA 1
ATOM 1585 C C . VAL A 1 199 ? 0.545 27.281 4.492 1 94.19 199 VAL A C 1
ATOM 1587 O O . VAL A 1 199 ? 1.329 27.641 3.609 1 94.19 199 VAL A O 1
ATOM 1590 N N . VAL A 1 200 ? 0.486 26.062 4.93 1 91.31 200 VAL A N 1
ATOM 1591 C CA . VAL A 1 200 ? 1.387 25.031 4.422 1 91.31 200 VAL A CA 1
ATOM 1592 C C . VAL A 1 200 ? 1.134 24.812 2.932 1 91.31 200 VAL A C 1
ATOM 1594 O O . VAL A 1 200 ? 2.078 24.703 2.146 1 91.31 200 VAL A O 1
ATOM 1597 N N . HIS A 1 201 ? -0.104 24.766 2.496 1 90.19 201 HIS A N 1
ATOM 1598 C CA . HIS A 1 201 ? -0.436 24.641 1.082 1 90.19 201 HIS A CA 1
ATOM 1599 C C . HIS A 1 201 ? 0.04 25.844 0.286 1 90.19 201 HIS A C 1
ATOM 1601 O O . HIS A 1 201 ? 0.497 25.703 -0.851 1 90.19 201 HIS A O 1
ATOM 1607 N N . THR A 1 202 ? -0.08 26.969 0.88 1 93.69 202 THR A N 1
ATOM 1608 C CA . THR A 1 202 ? 0.348 28.203 0.237 1 93.69 202 THR A CA 1
ATOM 1609 C C . THR A 1 202 ? 1.854 28.203 -0.013 1 93.69 202 THR A C 1
ATOM 1611 O O . THR A 1 202 ? 2.307 28.5 -1.118 1 93.69 202 THR A O 1
ATOM 1614 N N . LEU A 1 203 ? 2.574 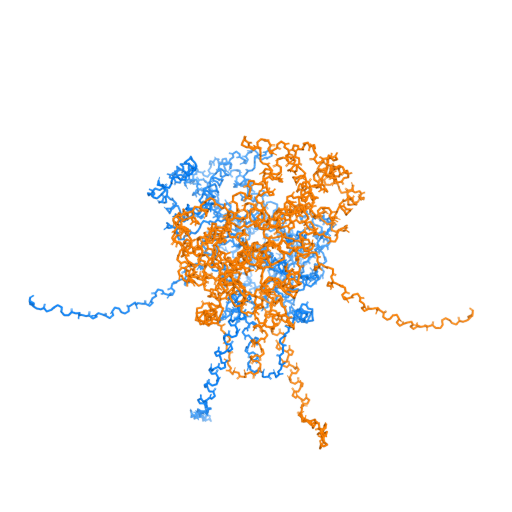27.844 1.021 1 94.5 203 LEU A N 1
ATOM 1615 C CA . LEU A 1 203 ? 4.027 27.797 0.911 1 94.5 203 LEU A CA 1
ATOM 1616 C C . LEU A 1 203 ? 4.469 26.703 -0.053 1 94.5 203 LEU A C 1
ATOM 1618 O O . LEU A 1 203 ? 5.449 26.875 -0.781 1 94.5 203 LEU A O 1
ATOM 1622 N N . ASN A 1 204 ? 3.803 25.625 -0.028 1 92 204 ASN A N 1
ATOM 1623 C CA . ASN A 1 204 ? 4.113 24.547 -0.96 1 92 204 ASN A CA 1
ATOM 1624 C C . ASN A 1 204 ? 3.906 24.984 -2.408 1 92 204 ASN A C 1
ATOM 1626 O O . ASN A 1 204 ? 4.691 24.625 -3.287 1 92 204 ASN A O 1
ATOM 1630 N N . LEU A 1 205 ? 2.859 25.703 -2.684 1 91.44 205 LEU A N 1
ATOM 1631 C CA . LEU A 1 205 ? 2.604 26.219 -4.02 1 91.44 205 LEU A CA 1
ATOM 1632 C C . LEU A 1 205 ? 3.691 27.203 -4.434 1 91.44 205 LEU A C 1
ATOM 1634 O O . LEU A 1 205 ? 4.098 27.25 -5.598 1 91.44 205 LEU A O 1
ATOM 1638 N N . ALA A 1 206 ? 4.113 28 -3.498 1 94.38 206 ALA A N 1
ATOM 1639 C CA . ALA A 1 206 ? 5.207 28.938 -3.773 1 94.38 206 ALA A CA 1
ATOM 1640 C C . ALA A 1 206 ? 6.469 28.188 -4.191 1 94.38 206 ALA A C 1
ATOM 1642 O O . ALA A 1 206 ? 7.105 28.531 -5.188 1 94.38 206 ALA A O 1
ATOM 1643 N N . LEU A 1 207 ? 6.73 27.172 -3.443 1 94.25 207 LEU A N 1
ATOM 1644 C CA . LEU A 1 207 ? 7.914 26.359 -3.736 1 94.25 207 LEU A CA 1
ATOM 1645 C C . LEU A 1 207 ? 7.781 25.672 -5.094 1 94.25 207 LEU A C 1
ATOM 1647 O O . LEU A 1 207 ? 8.758 25.562 -5.832 1 94.25 207 LEU A O 1
ATOM 1651 N N . LYS A 1 208 ? 6.652 25.234 -5.422 1 91.31 208 LYS A N 1
ATOM 1652 C CA . LYS A 1 208 ? 6.422 24.594 -6.715 1 91.31 208 LYS A CA 1
ATOM 1653 C C . LYS A 1 208 ? 6.625 25.578 -7.859 1 91.31 208 LYS A C 1
ATOM 1655 O O . LYS A 1 208 ? 7.176 25.219 -8.898 1 91.31 208 LYS A O 1
ATOM 1660 N N . ASN A 1 209 ? 6.18 26.812 -7.66 1 91.75 209 ASN A N 1
ATOM 1661 C CA . ASN A 1 209 ? 6.355 27.844 -8.672 1 91.75 209 ASN A CA 1
ATOM 1662 C C . ASN A 1 209 ? 7.832 28.172 -8.891 1 91.75 209 ASN A C 1
ATOM 1664 O O . ASN A 1 209 ? 8.25 28.469 -10.008 1 91.75 209 ASN A O 1
ATOM 1668 N N . ILE A 1 210 ? 8.523 28.047 -7.832 1 94.19 210 ILE A N 1
ATOM 1669 C CA . ILE A 1 210 ? 9.93 28.438 -7.898 1 94.19 210 ILE A CA 1
ATOM 1670 C C . ILE A 1 210 ? 10.758 27.25 -8.383 1 94.19 210 ILE A C 1
ATOM 1672 O O . ILE A 1 210 ? 11.594 27.391 -9.281 1 94.19 210 ILE A O 1
ATOM 1676 N N . CYS A 1 211 ? 10.469 26.078 -7.805 1 92.69 211 CYS A N 1
ATOM 1677 C CA . CYS A 1 211 ? 11.344 24.922 -8.016 1 92.69 211 CYS A CA 1
ATOM 1678 C C . CYS A 1 211 ? 10.891 24.109 -9.219 1 92.69 211 CYS A C 1
ATOM 1680 O O . CYS A 1 211 ? 11.656 23.312 -9.758 1 92.69 211 CYS A O 1
ATOM 1682 N N . ALA A 1 212 ? 9.695 24.156 -9.617 1 88.5 212 ALA A N 1
ATOM 1683 C CA . ALA A 1 212 ? 9.148 23.406 -10.75 1 88.5 212 ALA A CA 1
ATOM 1684 C C . ALA A 1 212 ? 8.391 24.344 -11.703 1 88.5 212 ALA A C 1
ATOM 1686 O O . ALA A 1 212 ? 7.238 24.078 -12.047 1 88.5 212 ALA A O 1
ATOM 1687 N N . ALA A 1 213 ? 9.156 25.297 -12.102 1 86.62 213 ALA A N 1
ATOM 1688 C CA . ALA A 1 213 ? 8.539 26.281 -12.977 1 86.62 213 ALA A CA 1
ATOM 1689 C C . ALA A 1 213 ? 8.133 25.656 -14.312 1 86.62 213 ALA A C 1
ATOM 1691 O O . ALA A 1 213 ? 8.891 24.891 -14.898 1 86.62 213 ALA A O 1
ATOM 1692 N N . LYS A 1 214 ? 6.906 25.875 -14.734 1 84.44 214 LYS A N 1
ATOM 1693 C CA . LYS A 1 214 ? 6.391 25.344 -15.992 1 84.44 214 LYS A CA 1
ATOM 1694 C C . LYS A 1 214 ? 6.66 26.297 -17.156 1 84.44 214 LYS A C 1
ATOM 1696 O O . LYS A 1 214 ? 6.633 27.516 -16.984 1 84.44 214 LYS A O 1
ATOM 1701 N N . ASN A 1 215 ? 6.859 25.672 -18.234 1 85.94 215 ASN A N 1
ATOM 1702 C CA . ASN A 1 215 ? 7.121 26.469 -19.438 1 85.94 215 ASN A CA 1
ATOM 1703 C C . ASN A 1 215 ? 5.828 26.812 -20.156 1 85.94 215 ASN A C 1
ATOM 1705 O O . ASN A 1 215 ? 5.484 26.188 -21.172 1 85.94 215 ASN A O 1
ATOM 1709 N N . THR A 1 216 ? 5.156 27.734 -19.609 1 84.38 216 THR A N 1
ATOM 1710 C CA . THR A 1 216 ? 3.926 28.203 -20.234 1 84.38 216 THR A CA 1
ATOM 1711 C C . THR A 1 216 ? 4.047 29.688 -20.594 1 84.38 216 THR A C 1
ATOM 1713 O O . THR A 1 216 ? 4.91 30.391 -20.078 1 84.38 216 THR A O 1
ATOM 1716 N N . ASP A 1 217 ? 3.182 30.203 -21.391 1 76.75 217 ASP A N 1
ATOM 1717 C CA . ASP A 1 217 ? 3.225 31.578 -21.844 1 76.75 217 ASP A CA 1
ATOM 1718 C C . ASP A 1 217 ? 2.982 32.562 -20.703 1 76.75 217 ASP A C 1
ATOM 1720 O O . ASP A 1 217 ? 3.605 33.625 -20.641 1 76.75 217 ASP A O 1
ATOM 1724 N N . ALA A 1 218 ? 2.217 32.156 -19.812 1 78.38 218 ALA A N 1
ATOM 1725 C CA . ALA A 1 218 ? 1.847 33.031 -18.688 1 78.38 218 ALA A CA 1
ATOM 1726 C C . ALA A 1 218 ? 2.965 33.094 -17.656 1 78.38 218 ALA A C 1
ATOM 1728 O O . ALA A 1 218 ? 3.02 34.031 -16.859 1 78.38 218 ALA A O 1
ATOM 1729 N N . ASN A 1 219 ? 3.889 32.188 -17.734 1 84.06 219 ASN A N 1
ATOM 1730 C CA . ASN A 1 219 ? 4.93 32.094 -16.719 1 84.06 219 ASN A CA 1
ATOM 1731 C C . ASN A 1 219 ? 6.324 32.219 -17.328 1 84.06 219 ASN A C 1
ATOM 1733 O O . ASN A 1 219 ? 7.281 31.609 -16.828 1 84.06 219 ASN A O 1
ATOM 1737 N N . GLU A 1 220 ? 6.465 32.938 -18.391 1 85.56 220 GLU A N 1
ATOM 1738 C CA . GLU A 1 220 ? 7.707 33 -19.156 1 85.56 220 GLU A CA 1
ATOM 1739 C C . GLU A 1 220 ? 8.836 33.594 -18.328 1 85.56 220 GLU A C 1
ATOM 1741 O O . GLU A 1 220 ? 9.961 33.094 -18.328 1 85.56 220 GLU A O 1
ATOM 1746 N N . ILE A 1 221 ? 8.547 34.688 -17.656 1 88.25 221 ILE A N 1
ATOM 1747 C CA . ILE A 1 221 ? 9.578 35.375 -16.891 1 88.25 221 ILE A CA 1
ATOM 1748 C C . ILE A 1 221 ? 10.055 34.5 -15.75 1 88.25 221 ILE A C 1
ATOM 1750 O O . ILE A 1 221 ? 11.258 34.344 -15.516 1 88.25 221 ILE A O 1
ATOM 1754 N N . THR A 1 222 ? 9.141 33.906 -15.094 1 89.5 222 THR A N 1
ATOM 1755 C CA . THR A 1 222 ? 9.477 33.062 -13.977 1 89.5 222 THR A CA 1
ATOM 1756 C C . THR A 1 222 ? 10.258 31.828 -14.461 1 89.5 222 THR A C 1
ATOM 1758 O O . THR A 1 222 ? 11.211 31.406 -13.82 1 89.5 222 THR A O 1
ATOM 1761 N N . TYR A 1 223 ? 9.828 31.344 -15.578 1 91.38 223 TYR A N 1
ATOM 1762 C CA . TYR A 1 223 ? 10.5 30.172 -16.141 1 91.38 223 TYR A CA 1
ATOM 1763 C C . TYR A 1 223 ? 11.938 30.5 -16.516 1 91.38 223 TYR A C 1
ATOM 1765 O O . TYR A 1 223 ? 12.852 29.703 -16.297 1 91.38 223 TYR A O 1
ATOM 1773 N N . ASP A 1 224 ? 12.102 31.594 -17.047 1 91.19 224 ASP A N 1
ATOM 1774 C CA . ASP A 1 224 ? 13.422 31.969 -17.516 1 91.19 224 ASP A CA 1
ATOM 1775 C C . ASP A 1 224 ? 14.398 32.125 -16.344 1 91.19 224 ASP A C 1
ATOM 1777 O O . ASP A 1 224 ? 15.578 31.781 -16.469 1 91.19 224 ASP A O 1
ATOM 1781 N N . GLU A 1 225 ? 13.906 32.562 -15.211 1 92.94 225 GLU A N 1
ATOM 1782 C CA . GLU A 1 225 ? 14.781 32.812 -14.07 1 92.94 225 GLU A CA 1
ATOM 1783 C C . GLU A 1 225 ? 14.906 31.562 -13.195 1 92.94 225 GLU A C 1
ATOM 1785 O O . GLU A 1 225 ? 15.898 31.391 -12.477 1 92.94 225 GLU A O 1
ATOM 1790 N N . CYS A 1 226 ? 13.93 30.625 -13.297 1 94.5 226 CYS A N 1
ATOM 1791 C CA . CYS A 1 226 ? 13.914 29.547 -12.312 1 94.5 226 CYS A CA 1
ATOM 1792 C C . CYS A 1 226 ? 14.109 28.203 -12.984 1 94.5 226 CYS A C 1
ATOM 1794 O O . CYS A 1 226 ? 14.242 27.188 -12.305 1 94.5 226 CYS A O 1
ATOM 1796 N N . HIS A 1 227 ? 14.188 28.109 -14.305 1 94.06 227 HIS A N 1
ATOM 1797 C CA . HIS A 1 227 ? 14.227 26.828 -15.016 1 94.06 227 HIS A CA 1
ATOM 1798 C C . HIS A 1 227 ? 15.453 26.016 -14.609 1 94.06 227 HIS A C 1
ATOM 1800 O O . HIS A 1 227 ? 15.422 24.781 -14.648 1 94.06 227 HIS A O 1
ATOM 1806 N N . TRP A 1 228 ? 16.516 26.734 -14.25 1 94.88 228 TRP A N 1
ATOM 1807 C CA . TRP A 1 228 ? 17.734 26.031 -13.867 1 94.88 228 TRP A CA 1
ATOM 1808 C C . TRP A 1 228 ? 17.5 25.172 -12.633 1 94.88 228 TRP A C 1
ATOM 1810 O O . TRP A 1 228 ? 18.156 24.141 -12.469 1 94.88 228 TRP A O 1
ATOM 1820 N N . ILE A 1 229 ? 16.641 25.531 -11.805 1 96.19 229 ILE A N 1
ATOM 1821 C CA . ILE A 1 229 ? 16.328 24.766 -10.609 1 96.19 229 ILE A CA 1
ATOM 1822 C C . ILE A 1 229 ? 15.633 23.469 -10.992 1 96.19 229 ILE A C 1
ATOM 1824 O O . ILE A 1 229 ? 15.945 22.406 -10.445 1 96.19 229 ILE A O 1
ATOM 1828 N N . THR A 1 230 ? 14.672 23.562 -11.93 1 93.94 230 THR A N 1
ATOM 1829 C CA . THR A 1 230 ? 13.945 22.391 -12.422 1 93.94 230 THR A CA 1
ATOM 1830 C C . THR A 1 230 ? 14.906 21.391 -13.062 1 93.94 230 THR A C 1
ATOM 1832 O O . THR A 1 230 ? 14.734 20.172 -12.914 1 93.94 230 THR A O 1
ATOM 1835 N N . GLU A 1 231 ? 15.828 21.875 -13.742 1 95.12 231 GLU A N 1
ATOM 1836 C CA . GLU A 1 231 ? 16.812 21.016 -14.406 1 95.12 231 GLU A CA 1
ATOM 1837 C C . GLU A 1 231 ? 17.656 20.266 -13.383 1 95.12 231 GLU A C 1
ATOM 1839 O O . GLU A 1 231 ? 17.938 19.078 -13.555 1 95.12 231 GLU A O 1
ATOM 1844 N N . ILE A 1 232 ? 18.062 20.969 -12.367 1 96.19 232 ILE A N 1
ATOM 1845 C CA . ILE A 1 232 ? 18.875 20.344 -11.32 1 96.19 232 ILE A CA 1
ATOM 1846 C C . ILE A 1 232 ? 18.047 19.266 -10.609 1 96.19 232 ILE A C 1
ATOM 1848 O O . ILE A 1 232 ? 18.547 18.172 -10.344 1 96.19 232 ILE A O 1
ATOM 1852 N N . ALA A 1 233 ? 16.812 19.609 -10.305 1 93.88 233 ALA A N 1
ATOM 1853 C CA . ALA A 1 233 ? 15.922 18.672 -9.633 1 93.88 233 ALA A CA 1
ATOM 1854 C C . ALA A 1 233 ? 15.688 17.438 -10.492 1 93.88 233 ALA A C 1
ATOM 1856 O O . ALA A 1 233 ? 15.672 16.312 -9.984 1 93.88 233 ALA A O 1
ATOM 1857 N N . THR A 1 234 ? 15.469 17.641 -11.742 1 93.75 234 THR A N 1
ATOM 1858 C CA . THR A 1 234 ? 15.242 16.531 -12.672 1 93.75 234 THR A CA 1
ATOM 1859 C C . THR A 1 234 ? 16.469 15.641 -12.75 1 93.75 234 THR A C 1
ATOM 1861 O O . THR A 1 234 ? 16.359 14.414 -12.828 1 93.75 234 THR A O 1
ATOM 1864 N N . SER A 1 235 ? 17.641 16.266 -12.773 1 95.44 235 SER A N 1
ATOM 1865 C CA . SER A 1 235 ? 18.875 15.5 -12.781 1 95.44 235 SER A CA 1
ATOM 1866 C C . SER A 1 235 ? 19.016 14.648 -11.523 1 95.44 235 SER A C 1
ATOM 1868 O O . SER A 1 235 ? 19.453 13.5 -11.586 1 95.44 235 SER A O 1
ATOM 1870 N N . ALA A 1 236 ? 18.656 15.203 -10.406 1 94.5 236 ALA A N 1
ATOM 1871 C CA . ALA A 1 236 ? 18.734 14.469 -9.148 1 94.5 236 ALA A CA 1
ATOM 1872 C C . ALA A 1 236 ? 17.797 13.266 -9.164 1 94.5 236 ALA A C 1
ATOM 1874 O O . ALA A 1 236 ? 18.156 12.18 -8.703 1 94.5 236 ALA A O 1
ATOM 1875 N N . VAL A 1 237 ? 16.609 13.469 -9.688 1 91.69 237 VAL A N 1
ATOM 1876 C CA . VAL A 1 237 ? 15.633 12.391 -9.766 1 91.69 237 VAL A CA 1
ATOM 1877 C C . VAL A 1 237 ? 16.141 11.305 -10.711 1 91.69 237 VAL A C 1
ATOM 1879 O O . VAL A 1 237 ? 15.977 10.109 -10.445 1 91.69 237 VAL A O 1
ATOM 1882 N N . MET A 1 238 ? 16.719 11.711 -11.812 1 94.12 238 MET A N 1
ATOM 1883 C CA . MET A 1 238 ? 17.281 10.766 -12.773 1 94.12 238 MET A CA 1
ATOM 1884 C C . MET A 1 238 ? 18.359 9.914 -12.125 1 94.12 238 MET A C 1
ATOM 1886 O O . MET A 1 238 ? 18.406 8.695 -12.336 1 94.12 238 MET A O 1
ATOM 1890 N N . ILE A 1 239 ? 19.188 10.523 -11.336 1 94.62 239 ILE A N 1
ATOM 1891 C CA . ILE A 1 239 ? 20.281 9.812 -10.664 1 94.62 239 ILE A CA 1
ATOM 1892 C C . ILE A 1 239 ? 19.688 8.828 -9.648 1 94.62 239 ILE A C 1
ATOM 1894 O O . ILE A 1 239 ? 20.109 7.664 -9.602 1 94.62 239 ILE A O 1
ATOM 1898 N N . LYS A 1 240 ? 18.828 9.305 -8.906 1 91.94 240 LYS A N 1
ATOM 1899 C CA . LYS A 1 240 ? 18.172 8.453 -7.914 1 91.94 240 LYS A CA 1
ATOM 1900 C C . LYS A 1 240 ? 17.547 7.23 -8.57 1 91.94 240 LYS A C 1
ATOM 1902 O O . LYS A 1 240 ? 17.734 6.105 -8.109 1 91.94 240 LYS A O 1
ATOM 1907 N N . ASN A 1 241 ? 16.797 7.461 -9.633 1 89.75 241 ASN A N 1
ATOM 1908 C CA . ASN A 1 241 ? 16.141 6.367 -10.344 1 89.75 241 ASN A CA 1
ATOM 1909 C C . ASN A 1 241 ? 17.156 5.41 -10.961 1 89.75 241 ASN A C 1
ATOM 1911 O O . ASN A 1 241 ? 16.953 4.195 -10.977 1 89.75 241 ASN A O 1
ATOM 1915 N N . PHE A 1 242 ? 18.266 5.953 -11.531 1 91.94 242 PHE A N 1
ATOM 1916 C CA . PHE A 1 242 ? 19.312 5.141 -12.133 1 91.94 242 PHE A CA 1
ATOM 1917 C C . PHE A 1 242 ? 19.922 4.18 -11.117 1 91.94 242 PHE A C 1
ATOM 1919 O O . PHE A 1 242 ? 20.25 3.041 -11.453 1 91.94 242 PHE A O 1
ATOM 1926 N N . ILE A 1 243 ? 19.969 4.594 -9.922 1 89.56 243 ILE A N 1
ATOM 1927 C CA . ILE A 1 243 ? 20.578 3.783 -8.875 1 89.56 243 ILE A CA 1
ATOM 1928 C C . ILE A 1 243 ? 19.531 2.852 -8.266 1 89.56 243 ILE A C 1
ATOM 1930 O O . ILE A 1 243 ? 19.766 1.646 -8.141 1 89.56 243 ILE A O 1
ATOM 1934 N N . SER A 1 244 ? 18.406 3.379 -7.945 1 86.75 244 SER A N 1
ATOM 1935 C CA . SER A 1 244 ? 17.422 2.65 -7.156 1 86.75 244 SER A CA 1
ATOM 1936 C C . SER A 1 244 ? 16.703 1.603 -8 1 86.75 244 SER A C 1
ATOM 1938 O O . SER A 1 244 ? 16.203 0.604 -7.469 1 86.75 244 SER A O 1
ATOM 1940 N N . ASN A 1 245 ? 16.656 1.817 -9.273 1 83.25 245 ASN A N 1
ATOM 1941 C CA . ASN A 1 245 ? 15.852 0.941 -10.125 1 83.25 245 ASN A CA 1
ATOM 1942 C C . ASN A 1 245 ? 16.609 -0.328 -10.5 1 83.25 245 ASN A C 1
ATOM 1944 O O . ASN A 1 245 ? 16.062 -1.235 -11.117 1 83.25 245 ASN A O 1
ATOM 1948 N N . HIS A 1 246 ? 17.844 -0.37 -10.141 1 83.69 246 HIS A N 1
ATOM 1949 C CA . HIS A 1 246 ? 18.656 -1.553 -10.406 1 83.69 246 HIS A CA 1
ATOM 1950 C C . HIS A 1 246 ? 19.234 -2.135 -9.117 1 83.69 246 HIS A C 1
ATOM 1952 O O . HIS A 1 246 ? 19.906 -1.435 -8.359 1 83.69 246 HIS A O 1
ATOM 1958 N N . SER A 1 247 ? 19.047 -3.418 -8.969 1 80.12 247 SER A N 1
ATOM 1959 C CA . SER A 1 247 ? 19.375 -4.082 -7.715 1 80.12 247 SER A CA 1
ATOM 1960 C C . SER A 1 247 ? 20.859 -4.023 -7.426 1 80.12 247 SER A C 1
ATOM 1962 O O . SER A 1 247 ? 21.281 -3.795 -6.285 1 80.12 247 SER A O 1
ATOM 1964 N N . MET A 1 248 ? 21.703 -4.223 -8.438 1 83.56 248 MET A N 1
ATOM 1965 C CA . MET A 1 248 ? 23.141 -4.246 -8.234 1 83.56 248 MET A CA 1
ATOM 1966 C C . MET A 1 248 ? 23.672 -2.863 -7.859 1 83.56 248 MET A C 1
ATOM 1968 O O . MET A 1 248 ? 24.5 -2.732 -6.953 1 83.56 248 MET A O 1
ATOM 1972 N N . ARG A 1 249 ? 23.172 -1.872 -8.578 1 88.31 249 ARG A N 1
ATOM 1973 C CA . ARG A 1 249 ? 23.609 -0.512 -8.273 1 88.31 249 ARG A CA 1
ATOM 1974 C C . ARG A 1 249 ? 23.141 -0.085 -6.891 1 88.31 249 ARG A C 1
ATOM 1976 O O . ARG A 1 249 ? 23.875 0.588 -6.164 1 88.31 249 ARG A O 1
ATOM 1983 N N . LEU A 1 250 ? 21.969 -0.433 -6.586 1 87.75 250 LEU A N 1
ATOM 1984 C CA . LEU A 1 250 ? 21.438 -0.116 -5.262 1 87.75 250 LEU A CA 1
ATOM 1985 C C . LEU A 1 250 ? 22.25 -0.806 -4.172 1 87.75 250 LEU A C 1
ATOM 1987 O O . LEU A 1 250 ? 22.516 -0.216 -3.123 1 87.75 250 LEU A O 1
ATOM 1991 N N . ALA A 1 251 ? 22.609 -2.02 -4.41 1 84.75 251 ALA A N 1
ATOM 1992 C CA . ALA A 1 251 ? 23.453 -2.738 -3.459 1 84.75 251 ALA A CA 1
ATOM 1993 C C . ALA A 1 251 ? 24.797 -2.047 -3.289 1 84.75 251 ALA A C 1
ATOM 1995 O O . ALA A 1 251 ? 25.328 -1.957 -2.174 1 84.75 251 ALA A O 1
ATOM 1996 N N . MET A 1 252 ? 25.359 -1.654 -4.406 1 89.19 252 MET A N 1
ATOM 1997 C CA . MET A 1 252 ? 26.609 -0.918 -4.363 1 89.19 252 MET A CA 1
ATOM 1998 C C . MET A 1 252 ? 26.484 0.344 -3.518 1 89.19 252 MET A C 1
ATOM 2000 O O . MET A 1 252 ? 27.344 0.639 -2.691 1 89.19 252 MET A O 1
ATOM 2004 N N . PHE A 1 253 ? 25.406 1.061 -3.758 1 91.12 253 PHE A N 1
ATOM 2005 C CA . PHE A 1 253 ? 25.156 2.289 -3.01 1 91.12 253 PHE A CA 1
ATOM 2006 C C . PHE A 1 253 ? 25.031 1.997 -1.521 1 91.12 253 PHE A C 1
ATOM 2008 O O . PHE A 1 253 ? 25.578 2.719 -0.688 1 91.12 253 PHE A O 1
ATOM 2015 N N . ASN A 1 254 ? 24.281 0.97 -1.173 1 83.06 254 ASN A N 1
ATOM 2016 C CA . ASN A 1 254 ? 24.031 0.612 0.218 1 83.06 254 ASN A CA 1
ATOM 2017 C C . ASN A 1 254 ? 25.312 0.242 0.949 1 83.06 254 ASN A C 1
ATOM 2019 O O . ASN A 1 254 ? 25.375 0.297 2.178 1 83.06 254 ASN A O 1
ATOM 2023 N N . GLU A 1 255 ? 26.328 -0.146 0.254 1 87.56 255 GLU A N 1
ATOM 2024 C CA . GLU A 1 255 ? 27.625 -0.449 0.854 1 87.56 255 GLU A CA 1
ATOM 2025 C C . GLU A 1 255 ? 28.344 0.824 1.291 1 87.56 255 GLU A C 1
ATOM 2027 O O . GLU A 1 255 ? 29.109 0.812 2.26 1 87.56 255 GLU A O 1
ATOM 2032 N N . PHE A 1 256 ? 28.078 1.819 0.572 1 91.06 256 PHE A N 1
ATOM 2033 C CA . PHE A 1 256 ? 28.797 3.062 0.824 1 91.06 256 PHE A CA 1
ATOM 2034 C C . PHE A 1 256 ? 28 3.959 1.774 1 91.06 256 PHE A C 1
ATOM 2036 O O . PHE A 1 256 ? 28.578 4.816 2.445 1 91.06 256 PHE A O 1
ATOM 2043 N N . SER A 1 257 ? 26.719 3.74 1.731 1 87.12 257 SER A N 1
ATOM 2044 C CA . SER A 1 257 ? 25.906 4.676 2.498 1 87.12 257 SER A CA 1
ATOM 2045 C C . SER A 1 257 ? 25.016 3.943 3.498 1 87.12 257 SER A C 1
ATOM 2047 O O . SER A 1 257 ? 24.406 2.934 3.16 1 87.12 257 SER A O 1
ATOM 2049 N N . LYS A 1 258 ? 24.922 4.477 4.625 1 76.31 258 LYS A N 1
ATOM 2050 C CA . LYS A 1 258 ? 24 3.969 5.629 1 76.31 258 LYS A CA 1
ATOM 2051 C C . LYS A 1 258 ? 22.609 4.574 5.445 1 76.31 258 LYS A C 1
ATOM 2053 O O . LYS A 1 258 ? 21.594 3.953 5.805 1 76.31 258 LYS A O 1
ATOM 2058 N N . LEU A 1 259 ? 22.609 5.723 4.801 1 79.44 259 LEU A N 1
ATOM 2059 C CA . LEU A 1 259 ? 21.344 6.375 4.5 1 79.44 259 LEU A CA 1
ATOM 2060 C C . LEU A 1 259 ? 20.797 5.891 3.166 1 79.44 259 LEU A C 1
ATOM 2062 O O . LEU A 1 259 ? 21.547 5.664 2.217 1 79.44 259 LEU A O 1
ATOM 2066 N N . LYS A 1 260 ? 19.547 5.75 3.105 1 77.5 260 LYS A N 1
ATOM 2067 C CA . LYS A 1 260 ? 18.906 5.262 1.884 1 77.5 260 LYS A CA 1
ATOM 2068 C C . LYS A 1 260 ? 18.516 6.422 0.971 1 77.5 260 LYS A C 1
ATOM 2070 O O . LYS A 1 260 ? 18.375 7.559 1.427 1 77.5 260 LYS A O 1
ATOM 2075 N N . LEU A 1 261 ? 18.422 6.055 -0.304 1 82.56 261 LEU A N 1
ATOM 2076 C CA . LEU A 1 261 ? 17.875 7.008 -1.264 1 82.56 261 LEU A CA 1
ATOM 2077 C C . LEU A 1 261 ? 16.375 7.18 -1.065 1 82.56 261 LEU A C 1
ATOM 2079 O O . LEU A 1 261 ? 15.656 6.207 -0.806 1 82.56 261 LEU A O 1
ATOM 2083 N N . LEU A 1 262 ? 15.891 8.406 -1.116 1 75.94 262 LEU A N 1
ATOM 2084 C CA . LEU A 1 262 ? 14.492 8.688 -0.83 1 75.94 262 LEU A CA 1
ATOM 2085 C C . LEU A 1 262 ? 13.664 8.688 -2.111 1 75.94 262 LEU A C 1
ATOM 2087 O O . LEU A 1 262 ? 14.109 9.195 -3.143 1 75.94 262 LEU A O 1
ATOM 2091 N N . SER A 1 263 ? 12.531 7.949 -2.045 1 72.56 263 SER A N 1
ATOM 2092 C CA . SER A 1 263 ? 11.492 8.109 -3.059 1 72.56 263 SER A CA 1
ATOM 2093 C C . SER A 1 263 ? 10.344 8.977 -2.543 1 72.56 263 SER A C 1
ATOM 2095 O O . SER A 1 263 ? 9.477 8.484 -1.818 1 72.56 263 SER A O 1
ATOM 2097 N N . VAL A 1 264 ? 10.383 10.188 -2.871 1 70 264 VAL A N 1
ATOM 2098 C CA . VAL A 1 264 ? 9.43 11.148 -2.326 1 70 264 VAL A CA 1
ATOM 2099 C C . VAL A 1 264 ? 8.195 11.219 -3.23 1 70 264 VAL A C 1
ATOM 2101 O O . VAL A 1 264 ? 8.32 11.336 -4.449 1 70 264 VAL A O 1
ATOM 2104 N N . ALA A 1 265 ? 7.051 11.031 -2.537 1 63.66 265 ALA A N 1
ATOM 2105 C CA . ALA A 1 265 ? 5.805 11.18 -3.281 1 63.66 265 ALA A CA 1
ATOM 2106 C C . ALA A 1 265 ? 5.609 12.625 -3.74 1 63.66 265 ALA A C 1
ATOM 2108 O O . ALA A 1 265 ? 5.953 13.562 -3.021 1 63.66 265 ALA A O 1
ATOM 2109 N N . GLU A 1 266 ? 5.043 12.773 -4.867 1 62.62 266 GLU A N 1
ATOM 2110 C CA . GLU A 1 266 ? 4.824 14.094 -5.438 1 62.62 266 GLU A CA 1
ATOM 2111 C C . GLU A 1 266 ? 3.838 14.898 -4.602 1 62.62 266 GLU A C 1
ATOM 2113 O O . GLU A 1 266 ? 3.857 16.141 -4.621 1 62.62 266 GLU A O 1
ATOM 2118 N N . THR A 1 267 ? 3.064 14.258 -3.83 1 62.16 267 THR A N 1
ATOM 2119 C CA . THR A 1 267 ? 2.031 14.93 -3.049 1 62.16 267 THR A CA 1
ATOM 2120 C C . THR A 1 267 ? 2.609 15.484 -1.749 1 62.16 267 THR A C 1
ATOM 2122 O O . THR A 1 267 ? 1.979 16.312 -1.086 1 62.16 267 THR A O 1
ATOM 2125 N N . ARG A 1 268 ? 3.852 15.102 -1.484 1 65.69 268 ARG A N 1
ATOM 2126 C CA . ARG A 1 268 ? 4.48 15.602 -0.265 1 65.69 268 ARG A CA 1
ATOM 2127 C C . ARG A 1 268 ? 4.898 17.062 -0.42 1 65.69 268 ARG A C 1
ATOM 2129 O O . ARG A 1 268 ? 5.383 17.469 -1.479 1 65.69 268 ARG A O 1
ATOM 2136 N N . PHE A 1 269 ? 4.758 17.734 0.678 1 73.06 269 PHE A N 1
ATOM 2137 C CA . PHE A 1 269 ? 5.145 19.141 0.657 1 73.06 269 PHE A CA 1
ATOM 2138 C C . PHE A 1 269 ? 6.652 19.281 0.517 1 73.06 269 PHE A C 1
ATOM 2140 O O . PHE A 1 269 ? 7.414 18.562 1.167 1 73.06 269 PHE A O 1
ATOM 2147 N N . ALA A 1 270 ? 7.016 20.094 -0.344 1 84.69 270 ALA A N 1
ATOM 2148 C CA . ALA A 1 270 ? 8.422 20.438 -0.549 1 84.69 270 ALA A CA 1
ATOM 2149 C C . ALA A 1 270 ? 9.234 19.219 -0.975 1 84.69 270 ALA A C 1
ATOM 2151 O O . ALA A 1 270 ? 10.336 18.984 -0.474 1 84.69 270 ALA A O 1
ATOM 2152 N N . SER A 1 271 ? 8.672 18.422 -1.845 1 83.56 271 SER A N 1
ATOM 2153 C CA . SER A 1 271 ? 9.273 17.156 -2.281 1 83.56 271 SER A CA 1
ATOM 2154 C C . SER A 1 271 ? 10.648 17.391 -2.898 1 83.56 271 SER A C 1
ATOM 2156 O O . SER A 1 271 ? 11.594 16.656 -2.613 1 83.56 271 SER A O 1
ATOM 2158 N N . VAL A 1 272 ? 10.828 18.484 -3.68 1 89 272 VAL A N 1
ATOM 2159 C CA . VAL A 1 272 ? 12.094 18.766 -4.359 1 89 272 VAL A CA 1
ATOM 2160 C C . VAL A 1 272 ? 13.172 19.109 -3.33 1 89 272 VAL A C 1
ATOM 2162 O O . VAL A 1 272 ? 14.297 18.625 -3.422 1 89 272 VAL A O 1
ATOM 2165 N N . ILE A 1 273 ? 12.797 19.938 -2.354 1 91.44 273 ILE A N 1
ATOM 2166 C CA . ILE A 1 273 ? 13.742 20.375 -1.333 1 91.44 273 ILE A CA 1
ATOM 2167 C C . ILE A 1 273 ? 14.18 19.172 -0.49 1 91.44 273 ILE A C 1
ATOM 2169 O O . ILE A 1 273 ? 15.367 19.031 -0.19 1 91.44 273 ILE A O 1
ATOM 2173 N N . ILE A 1 274 ? 13.258 18.344 -0.193 1 86.75 274 ILE A N 1
ATOM 2174 C CA . ILE A 1 274 ? 13.555 17.172 0.627 1 86.75 274 ILE A CA 1
ATOM 2175 C C . ILE A 1 274 ? 14.516 16.25 -0.12 1 86.75 274 ILE A C 1
ATOM 2177 O O . ILE A 1 274 ? 15.469 15.734 0.465 1 86.75 274 ILE A O 1
ATOM 2181 N N . MET A 1 275 ? 14.281 16.078 -1.345 1 89.62 275 MET A N 1
ATOM 2182 C CA . MET A 1 275 ? 15.141 15.242 -2.174 1 89.62 275 MET A CA 1
ATOM 2183 C C . MET A 1 275 ? 16.547 15.812 -2.258 1 89.62 275 MET A C 1
ATOM 2185 O O . MET A 1 275 ? 17.531 15.086 -2.088 1 89.62 275 MET A O 1
ATOM 2189 N N . LEU A 1 276 ? 16.672 17.062 -2.496 1 94.31 276 LEU A N 1
ATOM 2190 C CA . LEU A 1 276 ? 17.984 17.703 -2.65 1 94.31 276 LEU A CA 1
ATOM 2191 C C . LEU A 1 276 ? 18.734 17.734 -1.321 1 94.31 276 LEU A C 1
ATOM 2193 O O . LEU A 1 276 ? 19.953 17.609 -1.293 1 94.31 276 LEU A O 1
ATOM 2197 N N . LYS A 1 277 ? 18.031 17.922 -0.25 1 91.69 277 LYS A N 1
ATOM 2198 C CA . LYS A 1 277 ? 18.641 17.859 1.07 1 91.69 277 LYS A CA 1
ATOM 2199 C C . LYS A 1 277 ? 19.281 16.5 1.317 1 91.69 277 LYS A C 1
ATOM 2201 O O . LYS A 1 277 ? 20.375 16.391 1.856 1 91.69 277 LYS A O 1
ATOM 2206 N N . ARG A 1 278 ? 18.562 15.477 0.931 1 89.62 278 ARG A N 1
ATOM 2207 C CA . ARG A 1 278 ? 19.094 14.117 1.073 1 89.62 278 ARG A CA 1
ATOM 2208 C C . ARG A 1 278 ? 20.328 13.93 0.217 1 89.62 278 ARG A C 1
ATOM 2210 O O . ARG A 1 278 ? 21.328 13.344 0.672 1 89.62 278 ARG A O 1
ATOM 2217 N N . PHE A 1 279 ? 20.297 14.414 -0.965 1 93.69 279 PHE A N 1
ATOM 2218 C CA . PHE A 1 279 ? 21.438 14.312 -1.858 1 93.69 279 PHE A CA 1
ATOM 2219 C C . PHE A 1 279 ? 22.672 14.977 -1.244 1 93.69 279 PHE A C 1
ATOM 2221 O O . PHE A 1 279 ? 23.781 14.453 -1.341 1 93.69 279 PHE A O 1
ATOM 2228 N N . LYS A 1 280 ? 22.438 16.094 -0.69 1 95 280 LYS A N 1
ATOM 2229 C CA . LYS A 1 280 ? 23.547 16.797 -0.055 1 95 280 LYS A CA 1
ATOM 2230 C C . LYS A 1 280 ? 24.141 15.977 1.086 1 95 280 LYS A C 1
ATOM 2232 O O . LYS A 1 280 ? 25.359 15.922 1.247 1 95 280 LYS A O 1
ATOM 2237 N N . LEU A 1 281 ? 23.281 15.32 1.817 1 91.44 281 LEU A N 1
ATOM 2238 C CA . LEU A 1 281 ? 23.719 14.531 2.965 1 91.44 281 LEU A CA 1
ATOM 2239 C C . LEU A 1 281 ? 24.531 13.32 2.516 1 91.44 281 LEU A C 1
ATOM 2241 O O . LEU A 1 281 ? 25.469 12.898 3.211 1 91.44 281 LEU A O 1
ATOM 2245 N N . ILE A 1 282 ? 24.203 12.773 1.34 1 93.31 282 ILE A N 1
ATOM 2246 C CA . ILE A 1 282 ? 24.859 11.547 0.907 1 93.31 282 ILE A CA 1
ATOM 2247 C C . ILE A 1 282 ? 25.844 11.867 -0.213 1 93.31 282 ILE A C 1
ATOM 2249 O O . ILE A 1 282 ? 26.203 11 -1.012 1 93.31 282 ILE A O 1
ATOM 2253 N N . LYS A 1 283 ? 26.234 13.102 -0.373 1 96.38 283 LYS A N 1
ATOM 2254 C CA . LYS A 1 283 ? 27.125 13.555 -1.438 1 96.38 283 LYS A CA 1
ATOM 2255 C C . LYS A 1 283 ? 28.406 12.742 -1.462 1 96.38 283 LYS A C 1
ATOM 2257 O O . LYS A 1 283 ? 28.781 12.188 -2.498 1 96.38 283 LYS A O 1
ATOM 2262 N N . GLN A 1 284 ? 29.031 12.602 -0.355 1 95.88 284 GLN A N 1
ATOM 2263 C CA . GLN A 1 284 ? 30.312 11.914 -0.272 1 95.88 284 GLN A CA 1
ATOM 2264 C C . GLN A 1 284 ? 30.172 10.438 -0.625 1 95.88 284 GLN A C 1
ATOM 2266 O O . GLN A 1 284 ? 31.031 9.867 -1.302 1 95.88 284 GLN A O 1
ATOM 2271 N N . GLN A 1 285 ? 29.141 9.844 -0.124 1 94.94 285 GLN A N 1
ATOM 2272 C CA . GLN A 1 285 ? 28.906 8.43 -0.39 1 94.94 285 GLN A CA 1
ATOM 2273 C C . GLN A 1 285 ? 28.625 8.188 -1.872 1 94.94 285 GLN A C 1
ATOM 2275 O O . GLN A 1 285 ? 29.094 7.203 -2.443 1 94.94 285 GLN A O 1
ATOM 2280 N N . LEU A 1 286 ? 27.906 9.078 -2.521 1 95.81 286 LEU A N 1
ATOM 2281 C CA . LEU A 1 286 ? 27.625 8.969 -3.949 1 95.81 286 LEU A CA 1
ATOM 2282 C C . LEU A 1 286 ? 28.891 9.117 -4.773 1 95.81 286 LEU A C 1
ATOM 2284 O O . LEU A 1 286 ? 29.125 8.359 -5.711 1 95.81 286 LEU A O 1
ATOM 2288 N N . GLN A 1 287 ? 29.703 10.102 -4.402 1 96.56 287 GLN A N 1
ATOM 2289 C CA . GLN A 1 287 ? 30.953 10.336 -5.113 1 96.56 287 GLN A CA 1
ATOM 2290 C C . GLN A 1 287 ? 31.906 9.156 -4.941 1 96.56 287 GLN A C 1
ATOM 2292 O O . GLN A 1 287 ? 32.562 8.727 -5.902 1 96.56 287 GLN A O 1
ATOM 2297 N N . ALA A 1 288 ? 31.969 8.617 -3.73 1 95.81 288 ALA A N 1
ATOM 2298 C CA . ALA A 1 288 ? 32.812 7.461 -3.459 1 95.81 288 ALA A CA 1
ATOM 2299 C C . ALA A 1 288 ? 32.375 6.246 -4.262 1 95.81 288 ALA A C 1
ATOM 2301 O O . ALA A 1 288 ? 33.188 5.465 -4.742 1 95.81 288 ALA A O 1
ATOM 2302 N N . MET A 1 289 ? 31.125 6.094 -4.395 1 94.56 289 MET A N 1
ATOM 2303 C CA . MET A 1 289 ? 30.562 4.961 -5.121 1 94.56 289 MET A CA 1
ATOM 2304 C C . MET A 1 289 ? 30.984 4.992 -6.586 1 94.56 289 MET A C 1
ATOM 2306 O O . MET A 1 289 ? 31.422 3.975 -7.133 1 94.56 289 MET A O 1
ATOM 2310 N N . VAL A 1 290 ? 30.906 6.137 -7.273 1 93.88 290 VAL A N 1
ATOM 2311 C CA . VAL A 1 290 ? 31.141 6.227 -8.711 1 93.88 290 VAL A CA 1
ATOM 2312 C C . VAL A 1 290 ? 32.625 6.191 -9 1 93.88 290 VAL A C 1
ATOM 2314 O O . VAL A 1 290 ? 33.031 5.91 -10.133 1 93.88 290 VAL A O 1
ATOM 2317 N N . ILE A 1 291 ? 33.438 6.461 -7.977 1 93.44 291 ILE A N 1
ATOM 2318 C CA . ILE A 1 291 ? 34.906 6.41 -8.156 1 93.44 291 ILE A CA 1
ATOM 2319 C C . ILE A 1 291 ? 35.406 5.023 -7.781 1 93.44 291 ILE A C 1
ATOM 2321 O O . ILE A 1 291 ? 36.562 4.676 -8.094 1 93.44 291 ILE A O 1
ATOM 2325 N N . SER A 1 292 ? 34.656 4.219 -7.238 1 91.75 292 SER A N 1
ATOM 2326 C CA . SER A 1 292 ? 35.062 2.898 -6.766 1 91.75 292 SER A CA 1
ATOM 2327 C C . SER A 1 292 ? 35.344 1.955 -7.93 1 91.75 292 SER A C 1
ATOM 2329 O O . SER A 1 292 ? 34.906 2.195 -9.055 1 91.75 292 SER A O 1
ATOM 2331 N N . GLU A 1 293 ? 36.031 0.892 -7.613 1 88.31 293 GLU A N 1
ATOM 2332 C CA . GLU A 1 293 ? 36.375 -0.132 -8.602 1 88.31 293 GLU A CA 1
ATOM 2333 C C . GLU A 1 293 ? 35.156 -0.927 -9.016 1 88.31 293 GLU A C 1
ATOM 2335 O O . GLU A 1 293 ? 35 -1.318 -10.172 1 88.31 293 GLU A O 1
ATOM 2340 N N . ARG A 1 294 ? 34.375 -1.063 -8.094 1 85.94 294 ARG A N 1
ATOM 2341 C CA . ARG A 1 294 ? 33.156 -1.831 -8.375 1 85.94 294 ARG A CA 1
ATOM 2342 C C . ARG A 1 294 ? 32.312 -1.137 -9.422 1 85.94 294 ARG A C 1
ATOM 2344 O O . ARG A 1 294 ? 31.703 -1.795 -10.273 1 85.94 294 ARG A O 1
ATOM 2351 N N . TRP A 1 295 ? 32.25 0.182 -9.32 1 88.31 295 TRP A N 1
ATOM 2352 C CA . TRP A 1 295 ? 31.484 0.96 -10.297 1 88.31 295 TRP A CA 1
ATOM 2353 C C . TRP A 1 295 ? 32.094 0.822 -11.688 1 88.31 295 TRP A C 1
ATOM 2355 O O . TRP A 1 295 ? 31.375 0.655 -12.68 1 88.31 295 TRP A O 1
ATOM 2365 N N . SER A 1 296 ? 33.375 0.751 -11.758 1 84 296 SER A N 1
ATOM 2366 C CA . SER A 1 296 ? 34.062 0.677 -13.031 1 84 296 SER A CA 1
ATOM 2367 C C . SER A 1 296 ? 33.938 -0.708 -13.656 1 84 296 SER A C 1
ATOM 2369 O O . SER A 1 296 ? 33.906 -0.841 -14.883 1 84 296 SER A O 1
ATOM 2371 N N . CYS A 1 297 ? 33.844 -1.647 -12.727 1 79 297 CYS A N 1
ATOM 2372 C CA . CYS A 1 297 ? 33.812 -3.025 -13.203 1 79 297 CYS A CA 1
ATOM 2373 C C . CYS A 1 297 ? 32.406 -3.422 -13.594 1 79 297 CYS A C 1
ATOM 2375 O O . CYS A 1 297 ? 32.188 -4.375 -14.344 1 79 297 CYS A O 1
ATOM 2377 N N . TYR A 1 298 ? 31.562 -2.623 -12.914 1 74.75 298 TYR A N 1
ATOM 2378 C CA . TYR A 1 298 ? 30.188 -2.986 -13.18 1 74.75 298 TYR A CA 1
ATOM 2379 C C . TYR A 1 298 ? 29.781 -2.625 -14.602 1 74.75 298 TYR A C 1
ATOM 2381 O O . TYR A 1 298 ? 29.828 -1.454 -14.984 1 74.75 298 TYR A O 1
ATOM 2389 N N . ARG A 1 299 ? 29.906 -3.568 -15.594 1 62.38 299 ARG A N 1
ATOM 2390 C CA . ARG A 1 299 ? 29.703 -3.438 -17.031 1 62.38 299 ARG A CA 1
ATOM 2391 C C . ARG A 1 299 ? 28.219 -3.469 -17.375 1 62.38 299 ARG A C 1
ATOM 2393 O O . ARG A 1 299 ? 27.641 -4.543 -17.547 1 62.38 299 ARG A O 1
ATOM 2400 N N . ASP A 1 300 ? 27.328 -2.908 -16.578 1 61.59 300 ASP A N 1
ATOM 2401 C CA . ASP A 1 300 ? 25.938 -2.986 -17.047 1 61.59 300 ASP A CA 1
ATOM 2402 C C . ASP A 1 300 ? 25.781 -2.252 -18.375 1 61.59 300 ASP A C 1
ATOM 2404 O O . ASP A 1 300 ? 26.656 -1.488 -18.781 1 61.59 300 ASP A O 1
ATOM 2408 N N . ASP A 1 301 ? 24.609 -2.611 -19.062 1 62.84 301 ASP A N 1
ATOM 2409 C CA . ASP A 1 301 ? 24.109 -2.299 -20.406 1 62.84 301 ASP A CA 1
ATOM 2410 C C . ASP A 1 301 ? 24.031 -0.79 -20.609 1 62.84 301 ASP A C 1
ATOM 2412 O O . ASP A 1 301 ? 24.109 -0.313 -21.75 1 62.84 301 ASP A O 1
ATOM 2416 N N . ASP A 1 302 ? 23.969 0.017 -19.516 1 78.94 302 ASP A N 1
ATOM 2417 C CA . ASP A 1 302 ? 23.734 1.416 -19.875 1 78.94 302 ASP A CA 1
ATOM 2418 C C . ASP A 1 302 ? 24.984 2.262 -19.578 1 78.94 302 ASP A C 1
ATOM 2420 O O . ASP A 1 302 ? 24.938 3.148 -18.719 1 78.94 302 ASP A O 1
ATOM 2424 N N . PHE A 1 303 ? 26.062 2.043 -20.312 1 81.38 303 PHE A N 1
ATOM 2425 C CA . PHE A 1 303 ? 27.359 2.676 -20.125 1 81.38 303 PHE A CA 1
ATOM 2426 C C . PHE A 1 303 ? 27.25 4.191 -20.266 1 81.38 303 PHE A C 1
ATOM 2428 O O . PHE A 1 303 ? 27.844 4.934 -19.484 1 81.38 303 PHE A O 1
ATOM 2435 N N . ASN A 1 304 ? 26.406 4.602 -21.141 1 85.19 304 ASN A N 1
ATOM 2436 C CA . ASN A 1 304 ? 26.281 6.035 -21.375 1 85.19 304 ASN A CA 1
ATOM 2437 C C . ASN A 1 304 ? 25.625 6.742 -20.188 1 85.19 304 ASN A C 1
ATOM 2439 O O . ASN A 1 304 ? 26.109 7.789 -19.75 1 85.19 304 ASN A O 1
ATOM 2443 N N . LYS A 1 305 ? 24.609 6.191 -19.672 1 88.81 305 LYS A N 1
ATOM 2444 C CA . LYS A 1 305 ? 23.938 6.805 -18.531 1 88.81 305 LYS A CA 1
ATOM 2445 C C . LYS A 1 305 ? 24.828 6.773 -17.281 1 88.81 305 LYS A C 1
ATOM 2447 O O . LYS A 1 305 ? 24.812 7.715 -16.484 1 88.81 305 LYS A O 1
ATOM 2452 N N . ALA A 1 306 ? 25.594 5.766 -17.156 1 90.56 306 ALA A N 1
ATOM 2453 C CA . ALA A 1 306 ? 26.5 5.652 -16.016 1 90.56 306 ALA A CA 1
ATOM 2454 C C . ALA A 1 306 ? 27.578 6.73 -16.062 1 90.56 306 ALA A C 1
ATOM 2456 O O . ALA A 1 306 ? 27.969 7.266 -15.023 1 90.56 306 ALA A O 1
ATOM 2457 N N . ARG A 1 307 ? 27.984 7.004 -17.25 1 90.5 307 ARG A N 1
ATOM 2458 C CA . ARG A 1 307 ? 28.984 8.055 -17.422 1 90.5 307 ARG A CA 1
ATOM 2459 C C . ARG A 1 307 ? 28.422 9.422 -17.078 1 90.5 307 ARG A C 1
ATOM 2461 O O . ARG A 1 307 ? 29.078 10.219 -16.406 1 90.5 307 ARG A O 1
ATOM 2468 N N . ILE A 1 308 ? 27.234 9.617 -17.531 1 92.31 308 ILE A N 1
ATOM 2469 C CA . ILE A 1 308 ? 26.578 10.891 -17.281 1 92.31 308 ILE A CA 1
ATOM 2470 C C . ILE A 1 308 ? 26.375 11.078 -15.773 1 92.31 308 ILE A C 1
ATOM 2472 O O . ILE A 1 308 ? 26.594 12.172 -15.242 1 92.31 308 ILE A O 1
ATOM 2476 N N . VAL A 1 309 ? 25.984 10.023 -15.141 1 94.5 309 VAL A N 1
ATOM 2477 C CA . VAL A 1 309 ? 25.75 10.062 -13.695 1 94.5 309 VAL A CA 1
ATOM 2478 C C . VAL A 1 309 ? 27.078 10.352 -12.977 1 94.5 309 VAL A C 1
ATOM 2480 O O . VAL A 1 309 ? 27.125 11.18 -12.062 1 94.5 309 VAL A O 1
ATOM 2483 N N . LYS A 1 310 ? 28.156 9.703 -13.406 1 94 310 LYS A N 1
ATOM 2484 C CA . LYS A 1 310 ? 29.469 9.922 -12.805 1 94 310 LYS A CA 1
ATOM 2485 C C . LYS A 1 310 ? 29.938 11.359 -13 1 94 310 LYS A C 1
ATOM 2487 O O . LYS A 1 310 ? 30.406 12 -12.062 1 94 310 LYS A O 1
ATOM 2492 N N . GLU A 1 311 ? 29.734 11.852 -14.125 1 95.19 311 GLU A N 1
ATOM 2493 C CA . GLU A 1 311 ? 30.141 13.219 -14.438 1 95.19 311 GLU A CA 1
ATOM 2494 C C . GLU A 1 311 ? 29.359 14.227 -13.594 1 95.19 311 GLU A C 1
ATOM 2496 O O . GLU A 1 311 ? 29.938 15.203 -13.102 1 95.19 311 GLU A O 1
ATOM 2501 N N . ARG A 1 312 ? 28.156 14 -13.477 1 95.88 312 ARG A N 1
ATOM 2502 C CA . ARG A 1 312 ? 27.297 14.922 -12.719 1 95.88 312 ARG A CA 1
ATOM 2503 C C . ARG A 1 312 ? 27.656 14.898 -11.234 1 95.88 312 ARG A C 1
ATOM 2505 O O . ARG A 1 312 ? 27.75 15.945 -10.594 1 95.88 312 ARG A O 1
ATOM 2512 N N . LEU A 1 313 ? 27.875 13.75 -10.711 1 96.56 313 LEU A N 1
ATOM 2513 C CA . LEU A 1 313 ? 28.141 13.602 -9.289 1 96.56 313 LEU A CA 1
ATOM 2514 C C . LEU A 1 313 ? 29.516 14.164 -8.938 1 96.56 313 LEU A C 1
ATOM 2516 O O . LEU A 1 313 ? 29.766 14.531 -7.789 1 96.56 313 LEU A O 1
ATOM 2520 N N . LEU A 1 314 ? 30.375 14.211 -9.938 1 96.75 314 LEU A N 1
ATOM 2521 C CA . LEU A 1 314 ? 31.719 14.719 -9.672 1 96.75 314 LEU A CA 1
ATOM 2522 C C . LEU A 1 314 ? 31.828 16.188 -10.062 1 96.75 314 LEU A C 1
ATOM 2524 O O . LEU A 1 314 ? 32.875 16.797 -9.883 1 96.75 314 LEU A O 1
ATOM 2528 N N . ASP A 1 315 ? 30.75 16.75 -10.531 1 96.75 315 ASP A N 1
ATOM 2529 C CA . ASP A 1 315 ? 30.719 18.156 -10.938 1 96.75 315 ASP A CA 1
ATOM 2530 C C . ASP A 1 315 ? 30.484 19.062 -9.734 1 96.75 315 ASP A C 1
ATOM 2532 O O . ASP A 1 315 ? 29.375 19.109 -9.188 1 96.75 315 ASP A O 1
ATOM 2536 N N . ASP A 1 316 ? 31.406 19.875 -9.43 1 96.06 316 ASP A N 1
ATOM 2537 C CA . ASP A 1 316 ? 31.328 20.766 -8.273 1 96.06 316 ASP A CA 1
ATOM 2538 C C . ASP A 1 316 ? 30.297 21.875 -8.5 1 96.06 316 ASP A C 1
ATOM 2540 O O . ASP A 1 316 ? 29.656 22.328 -7.555 1 96.06 316 ASP A O 1
ATOM 2544 N N . LEU A 1 317 ? 30.156 22.25 -9.688 1 96 317 LEU A N 1
ATOM 2545 C CA . LEU A 1 317 ? 29.203 23.312 -9.984 1 96 317 LEU A CA 1
ATOM 2546 C C . LEU A 1 317 ? 27.766 22.828 -9.758 1 96 317 LEU A C 1
ATOM 2548 O O . LEU A 1 317 ? 26.906 23.594 -9.328 1 96 317 LEU A O 1
ATOM 2552 N N . TRP A 1 318 ? 27.578 21.562 -10.102 1 97.06 318 TRP A N 1
ATOM 2553 C CA . TRP A 1 318 ? 26.266 20.969 -9.875 1 97.06 318 TRP A CA 1
ATOM 2554 C C . TRP A 1 318 ? 25.938 20.938 -8.383 1 97.06 318 TRP A C 1
ATOM 2556 O O . TRP A 1 318 ? 24.828 21.312 -7.984 1 97.06 318 TRP A O 1
ATOM 2566 N N . TRP A 1 319 ? 26.875 20.625 -7.578 1 97.56 319 TRP A N 1
ATOM 2567 C CA . TRP A 1 319 ? 26.688 20.578 -6.137 1 97.56 319 TRP A CA 1
ATOM 2568 C C . TRP A 1 319 ? 26.531 21.969 -5.547 1 97.56 319 TRP A C 1
ATOM 2570 O O . TRP A 1 319 ? 25.781 22.172 -4.59 1 97.56 319 TRP A O 1
ATOM 2580 N N . ASP A 1 320 ? 27.219 22.938 -6.121 1 97.31 320 ASP A N 1
ATOM 2581 C CA . ASP A 1 320 ? 27.078 24.312 -5.676 1 97.31 320 ASP A CA 1
ATOM 2582 C C . ASP A 1 320 ? 25.656 24.828 -5.93 1 97.31 320 ASP A C 1
ATOM 2584 O O . ASP A 1 320 ? 25.125 25.594 -5.133 1 97.31 320 ASP A O 1
ATOM 2588 N N . SER A 1 321 ? 25.188 24.391 -7.062 1 97.31 321 SER A N 1
ATOM 2589 C CA . SER A 1 321 ? 23.812 24.781 -7.379 1 97.31 321 SER A CA 1
ATOM 2590 C C . SER A 1 321 ? 22.828 24.203 -6.371 1 97.31 321 SER A C 1
ATOM 2592 O O . SER A 1 321 ? 21.875 24.859 -5.973 1 97.31 321 SER A O 1
ATOM 2594 N N . ILE A 1 322 ? 23.047 22.984 -5.961 1 97.62 322 ILE A N 1
ATOM 2595 C CA . ILE A 1 322 ? 22.203 22.344 -4.961 1 97.62 322 ILE A CA 1
ATOM 2596 C C . ILE A 1 322 ? 22.312 23.094 -3.637 1 97.62 322 ILE A C 1
ATOM 2598 O O . ILE A 1 322 ? 21.297 23.391 -2.994 1 97.62 322 ILE A O 1
ATOM 2602 N N . ASP A 1 323 ? 23.516 23.469 -3.303 1 97.62 323 ASP A N 1
ATOM 2603 C CA . ASP A 1 323 ? 23.734 24.219 -2.066 1 97.62 323 ASP A CA 1
ATOM 2604 C C . ASP A 1 323 ? 23.016 25.562 -2.105 1 97.62 323 ASP A C 1
ATOM 2606 O O . ASP A 1 323 ? 22.438 26 -1.104 1 97.62 323 ASP A O 1
ATOM 2610 N N . TYR A 1 324 ? 23.078 26.141 -3.227 1 97.69 324 TYR A N 1
ATOM 2611 C CA . TYR A 1 324 ? 22.438 27.453 -3.377 1 97.69 324 TYR A CA 1
ATOM 2612 C C . TYR A 1 324 ? 20.922 27.328 -3.279 1 97.69 324 TYR A C 1
ATOM 2614 O O . TYR A 1 324 ? 20.266 28.109 -2.596 1 97.69 324 TYR A O 1
ATOM 2622 N N . ILE A 1 325 ? 20.344 26.328 -3.963 1 97.75 325 ILE A N 1
ATOM 2623 C CA . ILE A 1 325 ? 18.906 26.094 -3.916 1 97.75 325 ILE A CA 1
ATOM 2624 C C . ILE A 1 325 ? 18.469 25.875 -2.471 1 97.75 325 ILE A C 1
ATOM 2626 O O . ILE A 1 325 ? 17.484 26.469 -2.02 1 97.75 325 ILE A O 1
ATOM 2630 N N . LEU A 1 326 ? 19.219 25.094 -1.751 1 97.44 326 LEU A N 1
ATOM 2631 C CA . LEU A 1 326 ? 18.875 24.781 -0.368 1 97.44 326 LEU A CA 1
ATOM 2632 C C . LEU A 1 326 ? 19.047 26 0.526 1 97.44 326 LEU A C 1
ATOM 2634 O O . LEU A 1 326 ? 18.281 26.203 1.476 1 97.44 326 LEU A O 1
ATOM 2638 N N . ALA A 1 327 ? 19.969 26.797 0.171 1 97.62 327 ALA A N 1
ATOM 2639 C CA . ALA A 1 327 ? 20.25 27.969 0.993 1 97.62 327 ALA A CA 1
ATOM 2640 C C . ALA A 1 327 ? 19.141 29 0.879 1 97.62 327 ALA A C 1
ATOM 2642 O O . ALA A 1 327 ? 18.609 29.484 1.892 1 97.62 327 ALA A O 1
ATOM 2643 N N . PHE A 1 328 ? 18.781 29.344 -0.32 1 97.19 328 PHE A N 1
ATOM 2644 C CA . PHE A 1 328 ? 17.828 30.438 -0.433 1 97.19 328 PHE A CA 1
ATOM 2645 C C . PHE A 1 328 ? 16.406 29.953 -0.151 1 97.19 328 PHE A C 1
ATOM 2647 O O . PHE A 1 328 ? 15.523 30.766 0.159 1 97.19 328 PHE A O 1
ATOM 2654 N N . THR A 1 329 ? 16.109 28.625 -0.224 1 97.19 329 THR A N 1
ATOM 2655 C CA . THR A 1 329 ? 14.781 28.109 0.059 1 97.19 329 THR A CA 1
ATOM 2656 C C . THR A 1 329 ? 14.656 27.703 1.525 1 97.19 329 THR A C 1
ATOM 2658 O O . THR A 1 329 ? 13.562 27.391 1.997 1 97.19 329 THR A O 1
ATOM 2661 N N . ASP A 1 330 ? 15.656 27.688 2.258 1 96.88 330 ASP A N 1
ATOM 2662 C CA . ASP A 1 330 ? 15.688 27.219 3.639 1 96.88 330 ASP A CA 1
ATOM 2663 C C . ASP A 1 330 ? 14.68 27.969 4.5 1 96.88 330 ASP A C 1
ATOM 2665 O O . ASP A 1 330 ? 13.938 27.375 5.277 1 96.88 330 ASP A O 1
ATOM 2669 N N . PRO A 1 331 ? 14.703 29.281 4.395 1 97.25 331 PRO A N 1
ATOM 2670 C CA . PRO A 1 331 ? 13.719 30 5.207 1 97.25 331 PRO A CA 1
ATOM 2671 C C . PRO A 1 331 ? 12.281 29.594 4.887 1 97.25 331 PRO A C 1
ATOM 2673 O O . PRO A 1 331 ? 11.43 29.547 5.781 1 97.25 331 PRO A O 1
ATOM 2676 N N . ILE A 1 332 ? 11.977 29.375 3.621 1 97.12 332 ILE A N 1
ATOM 2677 C CA . ILE A 1 332 ? 10.641 28.953 3.213 1 97.12 332 ILE A CA 1
ATOM 2678 C C . ILE A 1 332 ? 10.32 27.594 3.803 1 97.12 332 ILE A C 1
ATOM 2680 O O . ILE A 1 332 ? 9.242 27.375 4.359 1 97.12 332 ILE A O 1
ATOM 2684 N N . TYR A 1 333 ? 11.266 26.75 3.701 1 94.38 333 TYR A N 1
ATOM 2685 C CA . TYR A 1 333 ? 11.109 25.391 4.215 1 94.38 333 TYR A CA 1
ATOM 2686 C C . TYR A 1 333 ? 10.93 25.406 5.73 1 94.38 333 TYR A C 1
ATOM 2688 O O . TYR A 1 333 ? 10.102 24.656 6.266 1 94.38 333 TYR A O 1
ATOM 2696 N N . LYS A 1 334 ? 11.688 26.172 6.391 1 93.88 334 LYS A N 1
ATOM 2697 C CA . LYS A 1 334 ? 11.594 26.281 7.844 1 93.88 334 LYS A CA 1
ATOM 2698 C C . LYS A 1 334 ? 10.211 26.75 8.273 1 93.88 334 LYS A C 1
ATOM 2700 O O . LYS A 1 334 ? 9.625 26.219 9.219 1 93.88 334 LYS A O 1
ATOM 2705 N N . MET A 1 335 ? 9.75 27.766 7.621 1 95.25 335 MET A N 1
ATOM 2706 C CA . MET A 1 335 ? 8.406 28.25 7.93 1 95.25 335 MET A CA 1
ATOM 2707 C C . MET A 1 335 ? 7.359 27.172 7.664 1 95.25 335 MET A C 1
ATOM 2709 O O . MET A 1 335 ? 6.438 26.984 8.461 1 95.25 335 MET A O 1
ATOM 2713 N N . LEU A 1 336 ? 7.52 26.516 6.543 1 92.75 336 LEU A N 1
ATOM 2714 C CA . LEU A 1 336 ? 6.605 25.438 6.195 1 92.75 336 LEU A CA 1
ATOM 2715 C C . LEU A 1 336 ? 6.574 24.391 7.297 1 92.75 336 LEU A C 1
ATOM 2717 O O . LEU A 1 336 ? 5.496 23.953 7.715 1 92.75 336 LEU A O 1
ATOM 2721 N N . ARG A 1 337 ? 7.656 24.031 7.82 1 88.62 337 ARG A N 1
ATOM 2722 C CA . ARG A 1 337 ? 7.754 23 8.859 1 88.62 337 ARG A CA 1
ATOM 2723 C C . ARG A 1 337 ? 7.156 23.5 10.172 1 88.62 337 ARG A C 1
ATOM 2725 O O . ARG A 1 337 ? 6.52 22.734 10.898 1 88.62 337 ARG A O 1
ATOM 2732 N N . GLU A 1 338 ? 7.375 24.703 10.445 1 89.44 338 GLU A N 1
ATOM 2733 C CA . GLU A 1 338 ? 6.863 25.281 11.688 1 89.44 338 GLU A CA 1
ATOM 2734 C C . GLU A 1 338 ? 5.336 25.344 11.672 1 89.44 338 GLU A C 1
ATOM 2736 O O . GLU A 1 338 ? 4.699 25.188 12.719 1 89.44 338 GLU A O 1
ATOM 2741 N N . CYS A 1 339 ? 4.809 25.547 10.523 1 91.25 339 CYS A N 1
ATOM 2742 C CA . CYS A 1 339 ? 3.361 25.688 10.414 1 91.25 339 CYS A CA 1
ATOM 2743 C C . CYS A 1 339 ? 2.705 24.328 10.203 1 91.25 339 CYS A C 1
ATOM 2745 O O . CYS A 1 339 ? 1.489 24.188 10.352 1 91.25 339 CYS A O 1
ATOM 2747 N N . ASP A 1 340 ? 3.5 23.344 9.812 1 85.5 340 ASP A N 1
ATOM 2748 C CA . ASP A 1 340 ? 2.988 21.984 9.602 1 85.5 340 ASP A CA 1
ATOM 2749 C C . ASP A 1 340 ? 2.852 21.234 10.922 1 85.5 340 ASP A C 1
ATOM 2751 O O . ASP A 1 340 ? 3.523 20.234 11.141 1 85.5 340 ASP A O 1
ATOM 2755 N N . THR A 1 341 ? 2.094 21.766 11.797 1 81 341 THR A N 1
ATOM 2756 C CA . THR A 1 341 ? 1.871 21.219 13.125 1 81 341 THR A CA 1
ATOM 2757 C C . THR A 1 341 ? 0.431 21.453 13.57 1 81 341 THR A C 1
ATOM 2759 O O . THR A 1 341 ? -0.321 22.172 12.914 1 81 341 THR A O 1
ATOM 2762 N N . ASP A 1 342 ? 0.068 20.812 14.703 1 78.12 342 ASP A N 1
ATOM 2763 C CA . ASP A 1 342 ? -1.247 21.031 15.297 1 78.12 342 ASP A CA 1
ATOM 2764 C C . ASP A 1 342 ? -1.165 22 16.469 1 78.12 342 ASP A C 1
ATOM 2766 O O . ASP A 1 342 ? -2.115 22.125 17.234 1 78.12 342 ASP A O 1
ATOM 2770 N N . LYS A 1 343 ? -0.028 22.656 16.516 1 83.38 343 LYS A N 1
ATOM 2771 C CA . LYS A 1 343 ? 0.141 23.641 17.578 1 83.38 343 LYS A CA 1
ATOM 2772 C C . LYS A 1 343 ? -0.325 25.016 17.125 1 83.38 343 LYS A C 1
ATOM 2774 O O . LYS A 1 343 ? -0.435 25.281 15.922 1 83.38 343 LYS A O 1
ATOM 2779 N N . SER A 1 344 ? -0.579 25.812 18.125 1 90.56 344 SER A N 1
ATOM 2780 C CA . SER A 1 344 ? -1.016 27.172 17.844 1 90.56 344 SER A CA 1
ATOM 2781 C C . SER A 1 344 ? 0.083 27.969 17.141 1 90.56 344 SER A C 1
ATOM 2783 O O . SER A 1 344 ? 1.207 28.062 17.641 1 90.56 344 SER A O 1
ATOM 2785 N N . CYS A 1 345 ? -0.258 28.484 15.969 1 92.25 345 CYS A N 1
ATOM 2786 C CA . CYS A 1 345 ? 0.77 29.25 15.266 1 92.25 345 CYS A CA 1
ATOM 2787 C C . CYS A 1 345 ? 0.156 30.391 14.477 1 92.25 345 CYS A C 1
ATOM 2789 O O . CYS A 1 345 ? 0.861 31.109 13.766 1 92.25 345 CYS A O 1
ATOM 2791 N N . LEU A 1 346 ? -1.083 30.641 14.625 1 94.06 346 LEU A N 1
ATOM 2792 C CA . LEU A 1 346 ? -1.765 31.703 13.906 1 94.06 346 LEU A CA 1
ATOM 2793 C C . LEU A 1 346 ? -1.113 33.062 14.188 1 94.06 346 LEU A C 1
ATOM 2795 O O . LEU A 1 346 ? -0.934 33.875 13.281 1 94.06 346 LEU A O 1
ATOM 2799 N N . HIS A 1 347 ? -0.721 33.312 15.43 1 94 347 HIS A N 1
ATOM 2800 C CA . HIS A 1 347 ? -0.183 34.594 15.883 1 94 347 HIS A CA 1
ATOM 2801 C C . HIS A 1 347 ? 1.268 34.75 15.445 1 94 347 HIS A C 1
ATOM 2803 O O . HIS A 1 347 ? 1.845 35.844 15.609 1 94 347 HIS A O 1
ATOM 2809 N N . LEU A 1 348 ? 1.855 33.719 14.836 1 93.88 348 LEU A N 1
ATOM 2810 C CA . LEU A 1 348 ? 3.262 33.781 14.445 1 93.88 348 LEU A CA 1
ATOM 2811 C C . LEU A 1 348 ? 3.406 33.938 12.938 1 93.88 348 LEU A C 1
ATOM 2813 O O . LEU A 1 348 ? 4.488 34.281 12.453 1 93.88 348 LEU A O 1
ATOM 2817 N N . VAL A 1 349 ? 2.336 33.781 12.188 1 94.75 349 VAL A N 1
ATOM 2818 C CA . VAL A 1 349 ? 2.383 33.656 10.734 1 94.75 349 VAL A CA 1
ATOM 2819 C C . VAL A 1 349 ? 2.934 34.938 10.117 1 94.75 349 VAL A C 1
ATOM 2821 O O . VAL A 1 349 ? 3.811 34.875 9.25 1 94.75 349 VAL A O 1
ATOM 2824 N N . TYR A 1 350 ? 2.445 36.094 10.531 1 92.62 350 TYR A N 1
ATOM 2825 C CA . TYR A 1 350 ? 2.863 37.344 9.953 1 92.62 350 TYR A CA 1
ATOM 2826 C C . TYR A 1 350 ? 4.359 37.562 10.141 1 92.62 350 TYR A C 1
ATOM 2828 O O . TYR A 1 350 ? 5.066 37.938 9.195 1 92.62 350 TYR A O 1
ATOM 2836 N N . GLU A 1 351 ? 4.793 37.375 11.305 1 91.06 351 GLU A N 1
ATOM 2837 C CA . GLU A 1 351 ? 6.211 37.531 11.617 1 91.06 351 GLU A CA 1
ATOM 2838 C C . GLU A 1 351 ? 7.066 36.562 10.828 1 91.06 351 GLU A C 1
ATOM 2840 O O . GLU A 1 351 ? 8.117 36.906 10.305 1 91.06 351 GLU A O 1
ATOM 2845 N N . MET A 1 352 ? 6.645 35.344 10.836 1 93.94 352 MET A N 1
ATOM 2846 C CA . MET A 1 352 ? 7.391 34.312 10.125 1 93.94 352 MET A CA 1
ATOM 2847 C C . MET A 1 352 ? 7.512 34.656 8.641 1 93.94 352 MET A C 1
ATOM 2849 O O . MET A 1 352 ? 8.57 34.438 8.047 1 93.94 352 MET A O 1
ATOM 2853 N N . TRP A 1 353 ? 6.422 35.156 8.039 1 94.38 353 TRP A N 1
ATOM 2854 C CA . TRP A 1 353 ? 6.422 35.469 6.617 1 94.38 353 TRP A CA 1
ATOM 2855 C C . TRP A 1 353 ? 7.402 36.625 6.312 1 94.38 353 TRP A C 1
ATOM 2857 O O . TRP A 1 353 ? 8.156 36.531 5.34 1 94.38 353 TRP A O 1
ATOM 2867 N N . ASP A 1 354 ? 7.406 37.594 7.094 1 91.38 354 ASP A N 1
ATOM 2868 C CA . ASP A 1 354 ? 8.305 38.75 6.91 1 91.38 354 ASP A CA 1
ATOM 2869 C C . ASP A 1 354 ? 9.766 38.312 7.078 1 91.38 354 ASP A C 1
ATOM 2871 O O . ASP A 1 354 ? 10.625 38.719 6.289 1 91.38 354 ASP A O 1
ATOM 2875 N N . THR A 1 355 ? 9.977 37.594 8.133 1 92.5 355 THR A N 1
ATOM 2876 C CA . THR A 1 355 ? 11.328 37.125 8.383 1 92.5 355 THR A CA 1
ATOM 2877 C C . THR A 1 355 ? 11.805 36.219 7.238 1 92.5 355 THR A C 1
ATOM 2879 O O . THR A 1 355 ? 12.961 36.312 6.824 1 92.5 355 THR A O 1
ATOM 2882 N N . MET A 1 356 ? 10.93 35.406 6.793 1 96.25 356 MET A N 1
ATOM 2883 C CA . MET A 1 356 ? 11.25 34.5 5.688 1 96.25 356 MET A CA 1
ATOM 2884 C C . MET A 1 356 ? 11.641 35.312 4.441 1 96.25 356 MET A C 1
ATOM 2886 O O . MET A 1 356 ? 12.656 35 3.807 1 96.25 356 MET A O 1
ATOM 2890 N N . ILE A 1 357 ? 10.891 36.344 4.062 1 94.69 357 ILE A N 1
ATOM 2891 C CA . ILE A 1 357 ? 11.172 37.125 2.879 1 94.69 357 ILE A CA 1
ATOM 2892 C C . ILE A 1 357 ? 12.531 37.812 3.027 1 94.69 357 ILE A C 1
ATOM 2894 O O . ILE A 1 357 ? 13.328 37.844 2.088 1 94.69 357 ILE A O 1
ATOM 2898 N N . TYR A 1 358 ? 12.781 38.312 4.168 1 93.25 358 TYR A N 1
ATOM 2899 C CA . TYR A 1 358 ? 14.039 39 4.434 1 93.25 358 TYR A CA 1
ATOM 2900 C C . TYR A 1 358 ? 15.219 38.031 4.281 1 93.25 358 TYR A C 1
ATOM 2902 O O . TYR A 1 358 ? 16.219 38.375 3.656 1 93.25 358 TYR A O 1
ATOM 2910 N N . GLN A 1 359 ? 15.062 36.938 4.871 1 95.62 359 GLN A N 1
ATOM 2911 C CA . GLN A 1 359 ? 16.156 35.938 4.84 1 95.62 359 GLN A CA 1
ATOM 2912 C C . GLN A 1 359 ? 16.391 35.438 3.42 1 95.62 359 GLN A C 1
ATOM 2914 O O . GLN A 1 359 ? 17.547 35.219 3.025 1 95.62 359 GLN A O 1
ATOM 2919 N N . VAL A 1 360 ? 15.336 35.219 2.641 1 97.25 360 VAL A N 1
ATOM 2920 C CA . VAL A 1 360 ? 15.477 34.781 1.254 1 97.25 360 VAL A CA 1
ATOM 2921 C C . VAL A 1 360 ? 16.234 35.875 0.458 1 97.25 360 VAL A C 1
ATOM 2923 O O . VAL A 1 360 ? 17.156 35.562 -0.293 1 97.25 360 VAL A O 1
ATOM 2926 N N . ARG A 1 361 ? 15.875 37.062 0.63 1 96 361 ARG A N 1
ATOM 2927 C CA . ARG A 1 361 ? 16.531 38.188 -0.062 1 96 361 ARG A CA 1
ATOM 2928 C C . ARG A 1 361 ? 18.016 38.25 0.293 1 96 361 ARG A C 1
ATOM 2930 O O . ARG A 1 361 ? 18.875 38.344 -0.591 1 96 361 ARG A O 1
ATOM 2937 N N . SER A 1 362 ? 18.25 38.188 1.598 1 94.94 362 SER A N 1
ATOM 2938 C CA . SER A 1 362 ? 19.625 38.281 2.074 1 94.94 362 SER A CA 1
ATOM 2939 C C . SER A 1 362 ? 20.5 37.188 1.482 1 94.94 362 SER A C 1
ATOM 2941 O O . SER A 1 362 ? 21.625 37.438 1.075 1 94.94 362 SER A O 1
ATOM 2943 N N . THR A 1 363 ? 19.969 36.031 1.376 1 96.75 363 THR A N 1
ATOM 2944 C CA . THR A 1 363 ? 20.734 34.906 0.854 1 96.75 363 THR A CA 1
ATOM 2945 C C . THR A 1 363 ? 20.984 35.062 -0.641 1 96.75 363 THR A C 1
ATOM 2947 O O . THR A 1 363 ? 22.078 34.781 -1.123 1 96.75 363 THR A O 1
ATOM 2950 N N . ILE A 1 364 ? 20 35.531 -1.392 1 96.94 364 ILE A N 1
ATOM 2951 C CA . ILE A 1 364 ? 20.125 35.688 -2.834 1 96.94 364 ILE A CA 1
ATOM 2952 C C . ILE A 1 364 ? 21.141 36.812 -3.127 1 96.94 364 ILE A C 1
ATOM 2954 O O . ILE A 1 364 ? 22.031 36.625 -3.973 1 96.94 364 ILE A O 1
ATOM 2958 N N . TYR A 1 365 ? 21.078 37.875 -2.416 1 96.31 365 TYR A N 1
ATOM 2959 C CA . TYR A 1 365 ? 21.984 39 -2.637 1 96.31 365 TYR A CA 1
ATOM 2960 C C . TYR A 1 365 ? 23.406 38.625 -2.248 1 96.31 365 TYR A C 1
ATOM 2962 O O . TYR A 1 365 ? 24.375 39 -2.912 1 96.31 365 TYR A O 1
ATOM 2970 N N . LYS A 1 366 ? 23.516 37.906 -1.188 1 95.69 366 LYS A N 1
ATOM 2971 C CA . LYS A 1 366 ? 24.844 37.438 -0.792 1 95.69 366 LYS A CA 1
ATOM 2972 C C . LYS A 1 366 ? 25.438 36.531 -1.866 1 95.69 366 LYS A C 1
ATOM 2974 O O . LYS A 1 366 ? 26.625 36.625 -2.182 1 95.69 366 LYS A O 1
ATOM 2979 N N . HIS A 1 367 ? 24.672 35.688 -2.373 1 95.69 367 HIS A N 1
ATOM 2980 C CA . HIS A 1 367 ? 25.156 34.75 -3.395 1 95.69 367 HIS A CA 1
ATOM 2981 C C . HIS A 1 367 ? 25.531 35.5 -4.676 1 95.69 367 HIS A C 1
ATOM 2983 O O . HIS A 1 367 ? 26.531 35.156 -5.32 1 95.69 367 HIS A O 1
ATOM 2989 N N . GLU A 1 368 ? 24.688 36.438 -4.992 1 95 368 GLU A N 1
ATOM 2990 C CA . GLU A 1 368 ? 24.953 37.219 -6.203 1 95 368 GLU A CA 1
ATOM 2991 C C . GLU A 1 368 ? 25.984 38.312 -5.949 1 95 368 GLU A C 1
ATOM 2993 O O . GLU A 1 368 ? 26.406 39 -6.879 1 95 368 GLU A O 1
ATOM 2998 N N . LYS A 1 369 ? 26.484 38.5 -4.77 1 94.38 369 LYS A N 1
ATOM 2999 C CA . LYS A 1 369 ? 27.453 39.531 -4.371 1 94.38 369 LYS A CA 1
ATOM 3000 C C . LYS A 1 369 ? 26.984 40.906 -4.754 1 94.38 369 LYS A C 1
ATOM 3002 O O . LYS A 1 369 ? 27.719 41.688 -5.363 1 94.38 369 LYS A O 1
ATOM 3007 N N . LYS A 1 370 ? 25.766 41.094 -4.438 1 93.44 370 LYS A N 1
ATOM 3008 C CA . LYS A 1 370 ? 25.172 42.406 -4.742 1 93.44 370 LYS A CA 1
ATOM 3009 C C . LYS A 1 370 ? 24.875 43.156 -3.463 1 93.44 370 LYS A C 1
ATOM 3011 O O . LYS A 1 370 ? 24.625 42.562 -2.41 1 93.44 370 LYS A O 1
ATOM 3016 N N . SER A 1 371 ? 24.922 44.438 -3.643 1 89.62 371 SER A N 1
ATOM 3017 C CA . SER A 1 371 ? 24.531 45.312 -2.537 1 89.62 371 SER A CA 1
ATOM 3018 C C . SER A 1 371 ? 23.016 45.531 -2.514 1 89.62 371 SER A C 1
ATOM 3020 O O . SER A 1 371 ? 22.328 45.25 -3.496 1 89.62 371 SER A O 1
ATOM 3022 N N . ASP A 1 372 ? 22.516 45.969 -1.496 1 85.31 372 ASP A N 1
ATOM 3023 C CA . ASP A 1 372 ? 21.078 46.156 -1.278 1 85.31 372 ASP A CA 1
ATOM 3024 C C . ASP A 1 372 ? 20.469 47.094 -2.311 1 85.31 372 ASP A C 1
ATOM 3026 O O . ASP A 1 372 ? 19.281 47.031 -2.596 1 85.31 372 ASP A O 1
ATOM 3030 N N . ASN A 1 373 ? 21.375 47.906 -2.928 1 87.94 373 ASN A N 1
ATOM 3031 C CA . ASN A 1 373 ? 20.875 48.906 -3.855 1 87.94 373 ASN A CA 1
ATOM 3032 C C . ASN A 1 373 ? 20.891 48.406 -5.293 1 87.94 373 ASN A C 1
ATOM 3034 O O . ASN A 1 373 ? 20.312 49.031 -6.184 1 87.94 373 ASN A O 1
ATOM 3038 N N . GLU A 1 374 ? 21.406 47.25 -5.465 1 92.31 374 GLU A N 1
ATOM 3039 C CA . GLU A 1 374 ? 21.469 46.656 -6.809 1 92.31 374 GLU A CA 1
ATOM 3040 C C . GLU A 1 374 ? 20.266 45.75 -7.078 1 92.31 374 GLU A C 1
ATOM 3042 O O . GLU A 1 374 ? 19.719 45.156 -6.152 1 92.31 374 GLU A O 1
ATOM 3047 N N . ASP A 1 375 ? 19.938 45.812 -8.352 1 92.31 375 ASP A N 1
ATOM 3048 C CA . ASP A 1 375 ? 18.75 45.062 -8.719 1 92.31 375 ASP A CA 1
ATOM 3049 C C . ASP A 1 375 ? 19.125 43.625 -9.07 1 92.31 375 ASP A C 1
ATOM 3051 O O . ASP A 1 375 ? 20.156 43.375 -9.719 1 92.31 375 ASP A O 1
ATOM 3055 N N . SER A 1 376 ? 18.359 42.688 -8.555 1 94.12 376 SER A N 1
ATOM 3056 C CA . SER A 1 376 ? 18.484 41.281 -8.875 1 94.12 376 SER A CA 1
ATOM 3057 C C . SER A 1 376 ? 17.25 40.75 -9.586 1 94.12 376 SER A C 1
ATOM 3059 O O . SER A 1 376 ? 16.156 40.75 -9.016 1 94.12 376 SER A O 1
ATOM 3061 N N . SER A 1 377 ? 17.422 40.25 -10.781 1 94 377 SER A N 1
ATOM 3062 C CA . SER A 1 377 ? 16.312 39.719 -11.547 1 94 377 SER A CA 1
ATOM 3063 C C . SER A 1 377 ? 15.734 38.469 -10.898 1 94 377 SER A C 1
ATOM 3065 O O . SER A 1 377 ? 14.516 38.281 -10.883 1 94 377 SER A O 1
ATOM 3067 N N . PHE A 1 378 ? 16.578 37.656 -10.398 1 95.75 378 PHE A N 1
ATOM 3068 C CA . PHE A 1 378 ? 16.141 36.438 -9.75 1 95.75 378 PHE A CA 1
ATOM 3069 C C . PHE A 1 378 ? 15.336 36.75 -8.492 1 95.75 378 PHE A C 1
ATOM 3071 O O . PHE A 1 378 ? 14.266 36.188 -8.273 1 95.75 378 PHE A O 1
ATOM 3078 N N . TRP A 1 379 ? 15.812 37.656 -7.734 1 96.19 379 TRP A N 1
ATOM 3079 C CA . TRP A 1 379 ? 15.109 38.062 -6.527 1 96.19 379 TRP A CA 1
ATOM 3080 C C . TRP A 1 379 ? 13.742 38.625 -6.867 1 96.19 379 TRP A C 1
ATOM 3082 O O . TRP A 1 379 ? 12.75 38.375 -6.176 1 96.19 379 TRP A O 1
ATOM 3092 N N . ASN A 1 380 ? 13.703 39.438 -7.879 1 95.62 380 ASN A N 1
ATOM 3093 C CA . ASN A 1 380 ? 12.438 40.062 -8.266 1 95.62 380 ASN A CA 1
ATOM 3094 C C . ASN A 1 380 ? 11.375 39 -8.578 1 95.62 380 ASN A C 1
ATOM 3096 O O . ASN A 1 380 ? 10.211 39.188 -8.211 1 95.62 380 ASN A O 1
ATOM 3100 N N . VAL A 1 381 ? 11.805 38 -9.211 1 95.5 381 VAL A N 1
ATOM 3101 C CA . VAL A 1 381 ? 10.875 36.969 -9.57 1 95.5 381 VAL A CA 1
ATOM 3102 C C . VAL A 1 381 ? 10.445 36.188 -8.32 1 95.5 381 VAL A C 1
ATOM 3104 O O . VAL A 1 381 ? 9.25 35.938 -8.117 1 95.5 381 VAL A O 1
ATOM 3107 N N . VAL A 1 382 ? 11.375 35.812 -7.477 1 96.56 382 VAL A N 1
ATOM 3108 C CA . VAL A 1 382 ? 11.086 35.094 -6.258 1 96.56 382 VAL A CA 1
ATOM 3109 C C . VAL A 1 382 ? 10.203 35.906 -5.336 1 96.56 382 VAL A C 1
ATOM 3111 O O . VAL A 1 382 ? 9.234 35.406 -4.762 1 96.56 382 VAL A O 1
ATOM 3114 N N . ARG A 1 383 ? 10.555 37.156 -5.203 1 95.88 383 ARG A N 1
ATOM 3115 C CA . ARG A 1 383 ? 9.766 38.062 -4.387 1 95.88 383 ARG A CA 1
ATOM 3116 C C . ARG A 1 383 ? 8.328 38.156 -4.887 1 95.88 383 ARG A C 1
ATOM 3118 O O . ARG A 1 383 ? 7.387 38.125 -4.09 1 95.88 383 ARG A O 1
ATOM 3125 N N . LYS A 1 384 ? 8.203 38.25 -6.137 1 95.5 384 LYS A N 1
ATOM 3126 C CA . LYS A 1 384 ? 6.867 38.375 -6.723 1 95.5 384 LYS A CA 1
ATOM 3127 C C . LYS A 1 384 ? 6.035 37.125 -6.406 1 95.5 384 LYS A C 1
ATOM 3129 O O . LYS A 1 384 ? 4.855 37.25 -6.059 1 95.5 384 LYS A O 1
ATOM 3134 N N . VAL A 1 385 ? 6.625 36 -6.547 1 95.38 385 VAL A N 1
ATOM 3135 C CA . VAL A 1 385 ? 5.93 34.75 -6.25 1 95.38 385 VAL A CA 1
ATOM 3136 C C . VAL A 1 385 ? 5.477 34.719 -4.789 1 95.38 385 VAL A C 1
ATOM 3138 O O . VAL A 1 385 ? 4.328 34.406 -4.492 1 95.38 385 VAL A O 1
ATOM 3141 N N . LEU A 1 386 ? 6.332 35.125 -3.867 1 96.25 386 LEU A N 1
ATOM 3142 C CA . LEU A 1 386 ? 6.043 35.094 -2.438 1 96.25 386 LEU A CA 1
ATOM 3143 C C . LEU A 1 386 ? 5.016 36.156 -2.066 1 96.25 386 LEU A C 1
ATOM 3145 O O . LEU A 1 386 ? 4.117 35.875 -1.261 1 96.25 386 LEU A O 1
ATOM 3149 N N . GLU A 1 387 ? 5.148 37.281 -2.631 1 94.75 387 GLU A N 1
ATOM 3150 C CA . GLU A 1 387 ? 4.211 38.344 -2.35 1 94.75 387 GLU A CA 1
ATOM 3151 C C . GLU A 1 387 ? 2.83 38.062 -2.924 1 94.75 387 GLU A C 1
ATOM 3153 O O . GLU A 1 387 ? 1.812 38.375 -2.318 1 94.75 387 GLU A O 1
ATOM 3158 N N . ASP A 1 388 ? 2.816 37.469 -4.074 1 93.38 388 ASP A N 1
ATOM 3159 C CA . ASP A 1 388 ? 1.541 37.062 -4.66 1 93.38 388 ASP A CA 1
ATOM 3160 C C . ASP A 1 388 ? 0.825 36.062 -3.777 1 93.38 388 ASP A C 1
ATOM 3162 O O . ASP A 1 388 ? -0.39 36.125 -3.59 1 93.38 388 ASP A O 1
ATOM 3166 N N . ARG A 1 389 ? 1.55 35.125 -3.275 1 94 389 ARG A N 1
ATOM 3167 C CA . ARG A 1 389 ? 0.966 34.125 -2.412 1 94 389 ARG A CA 1
ATOM 3168 C C . ARG A 1 389 ? 0.496 34.719 -1.092 1 94 389 ARG A C 1
ATOM 3170 O O . ARG A 1 389 ? -0.552 34.344 -0.568 1 94 389 ARG A O 1
ATOM 3177 N N . TRP A 1 390 ? 1.255 35.656 -0.56 1 92.06 390 TRP A N 1
ATOM 3178 C CA . TRP A 1 390 ? 0.869 36.312 0.669 1 92.06 390 TRP A CA 1
ATOM 3179 C C . TRP A 1 390 ? -0.419 37.125 0.471 1 92.06 390 TRP A C 1
ATOM 3181 O O . TRP A 1 390 ? -1.318 37.062 1.313 1 92.06 390 TRP A O 1
ATOM 3191 N N . SER A 1 391 ? -0.469 37.781 -0.607 1 90.69 391 SER A N 1
ATOM 3192 C CA . SER A 1 391 ? -1.63 38.625 -0.888 1 90.69 391 SER A CA 1
ATOM 3193 C C . SER A 1 391 ? -2.902 37.812 -0.993 1 90.69 391 SER A C 1
ATOM 3195 O O . SER A 1 391 ? -3.977 38.25 -0.583 1 90.69 391 SER A O 1
ATOM 3197 N N . LYS A 1 392 ? -2.783 36.656 -1.462 1 88.06 392 LYS A N 1
ATOM 3198 C CA . LYS A 1 392 ? -3.936 35.781 -1.627 1 88.06 392 LYS A CA 1
ATOM 3199 C C . LYS A 1 392 ? -4.277 35.062 -0.32 1 88.06 392 LYS A C 1
ATOM 3201 O O . LYS A 1 392 ? -5.418 34.656 -0.118 1 88.06 392 LYS A O 1
ATOM 3206 N N . SER A 1 393 ? -3.309 34.969 0.581 1 89.31 393 SER A N 1
ATOM 3207 C CA . SER A 1 393 ? -3.502 34.125 1.738 1 89.31 393 SER A CA 1
ATOM 3208 C C . SER A 1 393 ? -3.668 34.938 3.018 1 89.31 393 SER A C 1
ATOM 3210 O O . SER A 1 393 ? -4.176 34.438 4.02 1 89.31 393 SER A O 1
ATOM 3212 N N . ASN A 1 394 ? -3.27 36.125 3.035 1 90.44 394 ASN A N 1
ATOM 3213 C CA . ASN A 1 394 ? -3.328 36.969 4.234 1 90.44 394 ASN A CA 1
ATOM 3214 C C . ASN A 1 394 ? -4.766 37.312 4.598 1 90.44 394 ASN A C 1
ATOM 3216 O O . ASN A 1 394 ? -5.543 37.719 3.74 1 90.44 394 ASN A O 1
ATOM 3220 N N . THR A 1 395 ? -5.125 37.094 5.84 1 92.56 395 THR A N 1
ATOM 3221 C CA . THR A 1 395 ? -6.453 37.406 6.352 1 92.56 395 THR A CA 1
ATOM 3222 C C . THR A 1 395 ? -6.359 38.375 7.527 1 92.56 395 THR A C 1
ATOM 3224 O O . THR A 1 395 ? -5.312 38.469 8.164 1 92.56 395 THR A O 1
ATOM 3227 N N . PRO A 1 396 ? -7.453 39.094 7.766 1 94.62 396 PRO A N 1
ATOM 3228 C CA . PRO A 1 396 ? -7.465 40 8.93 1 94.62 396 PRO A CA 1
ATOM 3229 C C . PRO A 1 396 ? -7.176 39.25 10.234 1 94.62 396 PRO A C 1
ATOM 3231 O O . PRO A 1 396 ? -6.609 39.844 11.164 1 94.62 396 PRO A O 1
ATOM 3234 N N . LEU A 1 397 ? -7.457 38.062 10.242 1 95 397 LEU A N 1
ATOM 3235 C CA . LEU A 1 397 ? -7.246 37.25 11.445 1 95 397 LEU A CA 1
ATOM 3236 C C . LEU A 1 397 ? -5.758 37.125 11.758 1 95 397 LEU A C 1
ATOM 3238 O O . LEU A 1 397 ? -5.355 37.156 12.922 1 95 397 LEU A O 1
ATOM 3242 N N . HIS A 1 398 ? -4.965 36.969 10.766 1 94.06 398 HIS A N 1
ATOM 3243 C CA . HIS A 1 398 ? -3.521 36.875 10.938 1 94.06 398 HIS A CA 1
ATOM 3244 C C . HIS A 1 398 ? -2.961 38.125 11.602 1 94.06 398 HIS A C 1
ATOM 3246 O O . HIS A 1 398 ? -2.143 38.031 12.523 1 94.06 398 HIS A O 1
ATOM 3252 N N . CYS A 1 399 ? -3.379 39.219 11.156 1 94.19 399 CYS A N 1
ATOM 3253 C CA . CYS A 1 399 ? -2.855 40.5 11.625 1 94.19 399 CYS A CA 1
ATOM 3254 C C . CYS A 1 399 ? -3.314 40.781 13.055 1 94.19 399 CYS A C 1
ATOM 3256 O O . CYS A 1 399 ? -2.537 41.281 13.867 1 94.19 399 CYS A O 1
ATOM 3258 N N . LEU A 1 400 ? -4.582 40.5 13.297 1 96.06 400 LEU A N 1
ATOM 3259 C CA . LEU A 1 400 ? -5.062 40.688 14.664 1 96.06 400 LEU A CA 1
ATOM 3260 C C . LEU A 1 400 ? -4.355 39.75 15.641 1 96.06 400 LEU A C 1
ATOM 3262 O O . LEU A 1 400 ? -3.945 40.188 16.719 1 96.06 400 LEU A O 1
ATOM 3266 N N . ALA A 1 401 ? -4.246 38.5 15.273 1 95.62 401 ALA A N 1
ATOM 3267 C CA . ALA A 1 401 ? -3.564 37.562 16.141 1 95.62 401 ALA A CA 1
ATOM 3268 C C . ALA A 1 401 ? -2.123 37.969 16.406 1 95.62 401 ALA A C 1
ATOM 3270 O O . ALA A 1 401 ? -1.637 37.875 17.531 1 95.62 401 ALA A O 1
ATOM 3271 N N . TYR A 1 402 ? -1.462 38.406 15.375 1 94.81 402 TYR A N 1
ATOM 3272 C CA . TYR A 1 402 ? -0.094 38.875 15.516 1 94.81 402 TYR A CA 1
ATOM 3273 C C . TYR A 1 402 ? -0.03 40.062 16.469 1 94.81 402 TYR A C 1
ATOM 3275 O O . TYR A 1 402 ? 0.862 40.125 17.312 1 94.81 402 TYR A O 1
ATOM 3283 N N . SER A 1 403 ? -0.945 40.969 16.391 1 94.56 403 SER A N 1
ATOM 3284 C CA . SER A 1 403 ? -0.988 42.156 17.219 1 94.56 403 SER A CA 1
ATOM 3285 C C . SER A 1 403 ? -1.196 41.812 18.688 1 94.56 403 SER A C 1
ATOM 3287 O O . SER A 1 403 ? -0.834 42.594 19.578 1 94.56 403 SER A O 1
ATOM 3289 N N . LEU A 1 404 ? -1.866 40.75 18.906 1 95.44 404 LEU A N 1
ATOM 3290 C CA . LEU A 1 404 ? -2.234 40.406 20.266 1 95.44 404 LEU A CA 1
ATOM 3291 C C . LEU A 1 404 ? -1.164 39.531 20.922 1 95.44 404 LEU A C 1
ATOM 3293 O O . LEU A 1 404 ? -1.297 39.156 22.078 1 95.44 404 LEU A O 1
ATOM 3297 N N . ASN A 1 405 ? -0.169 39.156 20.172 1 94.38 405 ASN A N 1
ATOM 3298 C CA . ASN A 1 405 ? 0.991 38.5 20.766 1 94.38 405 ASN A CA 1
ATOM 3299 C C . ASN A 1 405 ? 1.835 39.469 21.578 1 94.38 405 ASN A C 1
ATOM 3301 O O . ASN A 1 405 ? 2.426 40.406 21.016 1 94.38 405 ASN A O 1
ATOM 3305 N N . PRO A 1 406 ? 1.971 39.25 22.828 1 93.25 406 PRO A N 1
ATOM 3306 C CA . PRO A 1 406 ? 2.648 40.219 23.688 1 93.25 406 PRO A CA 1
ATOM 3307 C C . PRO A 1 406 ? 4.121 40.406 23.328 1 93.25 406 PRO A C 1
ATOM 3309 O O . PRO A 1 406 ? 4.684 41.5 23.547 1 93.25 406 PRO A O 1
ATOM 3312 N N . ARG A 1 407 ? 4.73 39.531 22.766 1 90 407 ARG A N 1
ATOM 3313 C CA . ARG A 1 407 ? 6.152 39.594 22.438 1 90 407 ARG A CA 1
ATOM 3314 C C . ARG A 1 407 ? 6.422 40.688 21.391 1 90 407 ARG A C 1
ATOM 3316 O O . ARG A 1 407 ? 7.449 41.344 21.438 1 90 407 ARG A O 1
ATOM 3323 N N . CYS A 1 408 ? 5.488 40.906 20.5 1 83.56 408 CYS A N 1
ATOM 3324 C CA . CYS A 1 408 ? 5.703 41.781 19.359 1 83.56 408 CYS A CA 1
ATOM 3325 C C . CYS A 1 408 ? 5.617 43.25 19.766 1 83.56 408 CYS A C 1
ATOM 3327 O O . CYS A 1 408 ? 6.105 44.125 19.047 1 83.56 408 CYS A O 1
ATOM 3329 N N . SER A 1 409 ? 5.027 43.5 20.891 1 80.88 409 SER A N 1
ATOM 3330 C CA . SER A 1 409 ? 4.898 44.875 21.375 1 80.88 409 SER A CA 1
ATOM 3331 C C . SER A 1 409 ? 5.969 45.219 22.391 1 80.88 409 SER A C 1
ATOM 3333 O O . SER A 1 409 ? 6.02 46.344 22.906 1 80.88 409 SER A O 1
ATOM 3335 N N . SER A 1 410 ? 6.836 44.281 22.578 1 83.25 410 SER A N 1
ATOM 3336 C CA . SER A 1 410 ? 7.906 44.5 23.531 1 83.25 410 SER A CA 1
ATOM 3337 C C . SER A 1 410 ? 9.023 45.344 22.922 1 83.25 410 SER A C 1
ATOM 3339 O O . SER A 1 410 ? 9.422 45.125 21.781 1 83.25 410 SER A O 1
ATOM 3341 N N . LYS A 1 411 ? 9.484 46.281 23.656 1 81.5 411 LYS A N 1
ATOM 3342 C CA . LYS A 1 411 ? 10.578 47.156 23.203 1 81.5 411 LYS A CA 1
ATOM 3343 C C . LYS A 1 411 ? 11.859 46.344 23.016 1 81.5 411 LYS A C 1
ATOM 3345 O O . LYS A 1 411 ? 12.633 46.625 22.094 1 81.5 411 LYS A O 1
ATOM 3350 N N . VAL A 1 412 ? 12.016 45.469 23.859 1 82.25 412 VAL A N 1
ATOM 3351 C CA . VAL A 1 412 ? 13.211 44.656 23.766 1 82.25 412 VAL A CA 1
ATOM 3352 C C . VAL A 1 412 ? 13.195 43.844 22.469 1 82.25 412 VAL A C 1
ATOM 3354 O O . VAL A 1 412 ? 14.211 43.781 21.766 1 82.25 412 VAL A O 1
ATOM 3357 N N . TRP A 1 413 ? 12.055 43.312 22.203 1 84.19 413 TRP A N 1
ATOM 3358 C CA . TRP A 1 413 ? 11.922 42.562 20.969 1 84.19 413 TRP A CA 1
ATOM 3359 C C . TRP A 1 413 ? 12.109 43.438 19.75 1 84.19 413 TRP A C 1
ATOM 3361 O O . TRP A 1 413 ? 12.75 43.031 18.766 1 84.19 413 TRP A O 1
ATOM 3371 N N . GLN A 1 414 ? 11.672 44.594 19.766 1 82.38 414 GLN A N 1
ATOM 3372 C CA . GLN A 1 414 ? 11.781 45.531 18.656 1 82.38 414 GLN A CA 1
ATOM 3373 C C . GLN A 1 414 ? 13.234 45.938 18.406 1 82.38 414 GLN A C 1
ATOM 3375 O O . GLN A 1 414 ? 13.641 46.125 17.266 1 82.38 414 GLN A O 1
ATOM 3380 N N . THR A 1 415 ? 13.914 46 19.453 1 83.06 415 THR A N 1
ATOM 3381 C CA . THR A 1 415 ? 15.32 46.375 19.328 1 83.06 415 THR A CA 1
ATOM 3382 C C . THR A 1 415 ? 16.125 45.219 18.703 1 83.06 415 THR A C 1
ATOM 3384 O O . THR A 1 415 ? 17.062 45.469 17.953 1 83.06 415 THR A O 1
ATOM 3387 N N . GLN A 1 416 ? 15.688 44.125 19.047 1 79.31 416 GLN A N 1
ATOM 3388 C CA . GLN A 1 416 ? 16.391 42.938 18.547 1 79.31 416 GLN A CA 1
ATOM 3389 C C . GLN A 1 416 ? 16.016 42.656 17.094 1 79.31 416 GLN A C 1
ATOM 3391 O O . GLN A 1 416 ? 16.766 42 16.359 1 79.31 416 GLN A O 1
ATOM 3396 N N . HIS A 1 417 ? 14.852 43.188 16.75 1 80.69 417 HIS A N 1
ATOM 3397 C CA . HIS A 1 417 ? 14.367 42.969 15.398 1 80.69 417 HIS A CA 1
ATOM 3398 C C . HIS A 1 417 ? 14.047 44.281 14.703 1 80.69 417 HIS A C 1
ATOM 3400 O O . HIS A 1 417 ? 12.891 44.562 14.391 1 80.69 417 HIS A O 1
ATOM 3406 N N . PRO A 1 418 ? 15.078 44.938 14.336 1 77 418 PRO A N 1
ATOM 3407 C CA . PRO A 1 418 ? 14.891 46.281 13.812 1 77 418 PRO A CA 1
ATOM 3408 C C . PRO A 1 418 ? 14.195 46.312 12.453 1 77 418 PRO A C 1
ATOM 3410 O O . PRO A 1 418 ? 13.617 47.344 12.07 1 77 418 PRO A O 1
ATOM 3413 N N . ASN A 1 419 ? 14.188 45.25 11.852 1 75.12 419 ASN A N 1
ATOM 3414 C CA . ASN A 1 419 ? 13.602 45.188 10.516 1 75.12 419 ASN A CA 1
ATOM 3415 C C . ASN A 1 419 ? 12.078 45.062 10.578 1 75.12 419 ASN A C 1
ATOM 3417 O O . ASN A 1 419 ? 11.406 45.156 9.547 1 75.12 419 ASN A O 1
ATOM 3421 N N . PHE A 1 420 ? 11.586 44.969 11.797 1 80.81 420 PHE A N 1
ATOM 3422 C CA . PHE A 1 420 ? 10.141 44.812 11.945 1 80.81 420 PHE A CA 1
ATOM 3423 C C . PHE A 1 420 ? 9.508 46.094 12.469 1 80.81 420 PHE A C 1
ATOM 3425 O O . PHE A 1 420 ? 10.078 46.781 13.336 1 80.81 420 PHE A O 1
ATOM 3432 N N . THR A 1 421 ? 8.508 46.375 11.836 1 82.88 421 THR A N 1
ATOM 3433 C CA . THR A 1 421 ? 7.711 47.5 12.344 1 82.88 421 THR A CA 1
ATOM 3434 C C . THR A 1 421 ? 6.738 47.031 13.422 1 82.88 421 THR A C 1
ATOM 3436 O O . THR A 1 421 ? 6.156 45.938 13.297 1 82.88 421 THR A O 1
ATOM 3439 N N . SER A 1 422 ? 6.707 47.75 14.453 1 84.62 422 SER A N 1
ATOM 3440 C CA . SER A 1 422 ? 5.777 47.406 15.516 1 84.62 422 SER A CA 1
ATOM 3441 C C . SER A 1 422 ? 4.344 47.344 15 1 84.62 422 SER A C 1
ATOM 3443 O O . SER A 1 422 ? 3.977 48.094 14.086 1 84.62 422 SER A O 1
ATOM 3445 N N . PRO A 1 423 ? 3.537 46.469 15.578 1 86.62 423 PRO A N 1
ATOM 3446 C CA . PRO A 1 423 ? 2.154 46.344 15.117 1 86.62 423 PRO A CA 1
ATOM 3447 C C . PRO A 1 423 ? 1.372 47.656 15.195 1 86.62 423 PRO A C 1
ATOM 3449 O O . PRO A 1 423 ? 0.438 47.844 14.414 1 86.62 423 PRO A O 1
ATOM 3452 N N . GLN A 1 424 ? 1.768 48.531 16.125 1 85 424 GLN A N 1
ATOM 3453 C CA . GLN A 1 424 ? 1.062 49.812 16.281 1 85 424 GLN A CA 1
ATOM 3454 C C . GLN A 1 424 ? 1.44 50.781 15.164 1 85 424 GLN A C 1
ATOM 3456 O O . GLN A 1 424 ? 0.645 51.656 14.797 1 85 424 GLN A O 1
ATOM 3461 N N . SER A 1 425 ? 2.639 50.562 14.633 1 86.88 425 SER A N 1
ATOM 3462 C CA . SER A 1 425 ? 3.145 51.531 13.656 1 86.88 425 SER A CA 1
ATOM 3463 C C . SER A 1 425 ? 2.971 51 12.234 1 86.88 425 SER A C 1
ATOM 3465 O O . SER A 1 425 ? 3.148 51.75 11.266 1 86.88 425 SER A O 1
ATOM 3467 N N . ASP A 1 426 ? 2.625 49.844 12.102 1 89.94 426 ASP A N 1
ATOM 3468 C CA . ASP A 1 426 ? 2.465 49.25 10.781 1 89.94 426 ASP A CA 1
ATOM 3469 C C . ASP A 1 426 ? 1.074 49.5 10.219 1 89.94 426 ASP A C 1
ATOM 3471 O O . ASP A 1 426 ? 0.068 49.125 10.805 1 89.94 426 ASP A O 1
ATOM 3475 N N . LEU A 1 427 ? 1.06 50.031 9.062 1 91.62 427 LEU A N 1
ATOM 3476 C CA . LEU A 1 427 ? -0.194 50.469 8.445 1 91.62 427 LEU A CA 1
ATOM 3477 C C . LEU A 1 427 ? -1.041 49.281 8.047 1 91.62 427 LEU A C 1
ATOM 3479 O O . LEU A 1 427 ? -2.258 49.281 8.242 1 91.62 427 LEU A O 1
ATOM 3483 N N . GLU A 1 428 ? -0.445 48.312 7.398 1 91 428 GLU A N 1
ATOM 3484 C CA . GLU A 1 428 ? -1.169 47.125 6.965 1 91 428 GLU A CA 1
ATOM 3485 C C . GLU A 1 428 ? -1.809 46.406 8.148 1 91 428 GLU A C 1
ATOM 3487 O O . GLU A 1 428 ? -2.984 46.031 8.102 1 91 428 GLU A O 1
ATOM 3492 N N . ILE A 1 429 ? -1.063 46.25 9.195 1 93.31 429 ILE A N 1
ATOM 3493 C CA . ILE A 1 429 ? -1.539 45.562 10.391 1 93.31 429 ILE A CA 1
ATOM 3494 C C . ILE A 1 429 ? -2.686 46.344 11.016 1 93.31 429 ILE A C 1
ATOM 3496 O O . ILE A 1 429 ? -3.689 45.75 11.438 1 93.31 429 ILE A O 1
ATOM 3500 N N . SER A 1 430 ? -2.525 47.656 11.078 1 94.31 430 SER A N 1
ATOM 3501 C CA . SER A 1 430 ? -3.547 48.5 11.68 1 94.31 430 SER A CA 1
ATOM 3502 C C . SER A 1 430 ? -4.855 48.438 10.898 1 94.31 430 SER A C 1
ATOM 3504 O O . SER A 1 430 ? -5.93 48.312 11.484 1 94.31 430 SER A O 1
ATOM 3506 N N . LYS A 1 431 ? -4.703 48.5 9.625 1 95.19 431 LYS A N 1
ATOM 3507 C CA . LYS A 1 431 ? -5.887 48.438 8.773 1 95.19 431 LYS A CA 1
ATOM 3508 C C . LYS A 1 431 ? -6.602 47.094 8.914 1 95.19 431 LYS A C 1
ATOM 3510 O O . LYS A 1 431 ? -7.824 47.062 9.07 1 95.19 431 LYS A O 1
ATOM 3515 N N . MET A 1 432 ? -5.891 46.062 8.828 1 95.56 432 MET A N 1
ATOM 3516 C CA . MET A 1 432 ? -6.457 44.719 8.883 1 95.56 432 MET A CA 1
ATOM 3517 C C . MET A 1 432 ? -7.012 44.406 10.273 1 95.56 432 MET A C 1
ATOM 3519 O O . MET A 1 432 ? -8.016 43.719 10.406 1 95.56 432 MET A O 1
ATOM 3523 N N . ARG A 1 433 ? -6.352 44.906 11.312 1 94.81 433 ARG A N 1
ATOM 3524 C CA . ARG A 1 433 ? -6.852 44.75 12.68 1 94.81 433 ARG A CA 1
ATOM 3525 C C . ARG A 1 433 ? -8.219 45.406 12.836 1 94.81 433 ARG A C 1
ATOM 3527 O O . ARG A 1 433 ? -9.125 44.812 13.422 1 94.81 433 ARG A O 1
ATOM 3534 N N . LYS A 1 434 ? -8.336 46.594 12.32 1 94.94 434 LYS A N 1
ATOM 3535 C CA . LYS A 1 434 ? -9.609 47.312 12.391 1 94.94 434 LYS A CA 1
ATOM 3536 C C . LYS A 1 434 ? -10.711 46.531 11.672 1 94.94 434 LYS A C 1
ATOM 3538 O O . LYS A 1 434 ? -11.836 46.438 12.172 1 94.94 434 LYS A O 1
ATOM 3543 N N . LEU A 1 435 ? -10.344 46.031 10.539 1 95.31 435 LEU A N 1
ATOM 3544 C CA . LEU A 1 435 ? -11.297 45.25 9.758 1 95.31 435 LEU A CA 1
ATOM 3545 C C . LEU A 1 435 ? -11.734 44 10.523 1 95.31 435 LEU A C 1
ATOM 3547 O O . LEU A 1 435 ? -12.914 43.656 10.523 1 95.31 435 LEU A O 1
ATOM 3551 N N . CYS A 1 436 ? -10.836 43.375 11.125 1 96.38 436 CYS A N 1
ATOM 3552 C CA . CYS A 1 436 ? -11.117 42.156 11.898 1 96.38 436 CYS A CA 1
ATOM 3553 C C . CYS A 1 436 ? -12.031 42.469 13.078 1 96.38 436 CYS A C 1
ATOM 3555 O O . CYS A 1 436 ? -13 41.75 13.312 1 96.38 436 CYS A O 1
ATOM 3557 N N . LEU A 1 437 ? -11.758 43.531 13.773 1 96.19 437 LEU A N 1
ATOM 3558 C CA . LEU A 1 437 ? -12.523 43.906 14.969 1 96.19 437 LEU A CA 1
ATOM 3559 C C . LEU A 1 437 ? -13.945 44.281 14.594 1 96.19 437 LEU A C 1
ATOM 3561 O O . LEU A 1 437 ? -14.883 44.031 15.352 1 96.19 437 LEU A O 1
ATOM 3565 N N . LYS A 1 438 ? -14.062 44.938 13.484 1 96 438 LYS A N 1
ATOM 3566 C CA . LYS A 1 438 ? -15.391 45.281 13.023 1 96 438 LYS A CA 1
ATOM 3567 C C . LYS A 1 438 ? -16.266 44.062 12.82 1 96 438 LYS A C 1
ATOM 3569 O O . LYS A 1 438 ? -17.469 44.094 13.031 1 96 438 LYS A O 1
ATOM 3574 N N . ARG A 1 439 ? -15.648 42.969 12.484 1 95.19 439 ARG A N 1
ATOM 3575 C CA . ARG A 1 439 ? -16.375 41.719 12.227 1 95.19 439 ARG A CA 1
ATOM 3576 C C . ARG A 1 439 ? -16.609 40.969 13.523 1 95.19 439 ARG A C 1
ATOM 3578 O O . ARG A 1 439 ? -17.672 40.375 13.719 1 95.19 439 ARG A O 1
ATOM 3585 N N . LEU A 1 440 ? -15.695 41 14.406 1 95.31 440 LEU A N 1
ATOM 3586 C CA . LEU A 1 440 ? -15.773 40.219 15.641 1 95.31 440 LEU A CA 1
ATOM 3587 C C . LEU A 1 440 ? -16.719 40.906 16.641 1 95.31 440 LEU A C 1
ATOM 3589 O O . LEU A 1 440 ? -17.359 40.219 17.438 1 95.31 440 LEU A O 1
ATOM 3593 N N . VAL A 1 441 ? -16.625 42.25 16.594 1 95.81 441 VAL A N 1
ATOM 3594 C CA . VAL A 1 441 ? -17.438 43.031 17.5 1 95.81 441 VAL A CA 1
ATOM 3595 C C . VAL A 1 441 ? -18.266 44.031 16.703 1 95.81 441 VAL A C 1
ATOM 3597 O O . VAL A 1 441 ? -17.938 45.219 16.641 1 95.81 441 VAL A O 1
ATOM 3600 N N . PRO A 1 442 ? -19.391 43.594 16.297 1 93.25 442 PRO A N 1
ATOM 3601 C CA . PRO A 1 442 ? -20.203 44.469 15.422 1 93.25 442 PRO A CA 1
ATOM 3602 C C . PRO A 1 442 ? -20.781 45.656 16.156 1 93.25 442 PRO A C 1
ATOM 3604 O O . PRO A 1 442 ? -21.016 46.719 15.539 1 93.25 442 PRO A O 1
ATOM 3607 N N . ASP A 1 443 ? -20.969 45.531 17.469 1 95.31 443 ASP A N 1
ATOM 3608 C CA . ASP A 1 443 ? -21.5 46.625 18.25 1 95.31 443 ASP A CA 1
ATOM 3609 C C . ASP A 1 443 ? -20.469 47.75 18.406 1 95.31 443 ASP A C 1
ATOM 3611 O O . ASP A 1 443 ? -19.375 47.5 18.906 1 95.31 443 ASP A O 1
ATOM 3615 N N . GLU A 1 444 ? -20.812 48.875 18.078 1 95.5 444 GLU A N 1
ATOM 3616 C CA . GLU A 1 444 ? -19.891 50 18.031 1 95.5 444 GLU A CA 1
ATOM 3617 C C . GLU A 1 444 ? -19.375 50.375 19.438 1 95.5 444 GLU A C 1
ATOM 3619 O O . GLU A 1 444 ? -18.188 50.656 19.609 1 95.5 444 GLU A O 1
ATOM 3624 N N . ASP A 1 445 ? -20.297 50.438 20.391 1 95.94 445 ASP A N 1
ATOM 3625 C CA . ASP A 1 445 ? -19.891 50.781 21.75 1 95.94 445 ASP A CA 1
ATOM 3626 C C . ASP A 1 445 ? -18.953 49.719 22.344 1 95.94 445 ASP A C 1
ATOM 3628 O O . ASP A 1 445 ? -17.953 50.062 22.984 1 95.94 445 ASP A O 1
ATOM 3632 N N . ALA A 1 446 ? -19.297 48.594 22.078 1 95.75 446 ALA A N 1
ATOM 3633 C CA . ALA A 1 446 ? -18.438 47.5 22.547 1 95.75 446 ALA A CA 1
ATOM 3634 C C . ALA A 1 446 ? -17.078 47.531 21.844 1 95.75 446 ALA A C 1
ATOM 3636 O O . ALA A 1 446 ? -16.047 47.281 22.469 1 95.75 446 ALA A O 1
ATOM 3637 N N . ARG A 1 447 ? -17.078 47.812 20.594 1 96.38 447 ARG A N 1
ATOM 3638 C CA . ARG A 1 447 ? -15.852 47.875 19.812 1 96.38 447 ARG A CA 1
ATOM 3639 C C . ARG A 1 447 ? -14.961 49.031 20.297 1 96.38 447 ARG A C 1
ATOM 3641 O O . ARG A 1 447 ? -13.734 48.906 20.297 1 96.38 447 ARG A O 1
ATOM 3648 N N . ARG A 1 448 ? -15.508 50.125 20.688 1 96.44 448 ARG A N 1
ATOM 3649 C CA . ARG A 1 448 ? -14.75 51.25 21.219 1 96.44 448 ARG A CA 1
ATOM 3650 C C . ARG A 1 448 ? -14.016 50.844 22.5 1 96.44 448 ARG A C 1
ATOM 3652 O O . ARG A 1 448 ? -12.867 51.25 22.703 1 96.44 448 ARG A O 1
ATOM 3659 N N . LYS A 1 449 ? -14.781 50.094 23.281 1 96.5 449 LYS A N 1
ATOM 3660 C CA . LYS A 1 449 ? -14.141 49.625 24.5 1 96.5 449 LYS A CA 1
ATOM 3661 C C . LYS A 1 449 ? -12.938 48.75 24.188 1 96.5 449 LYS A C 1
ATOM 3663 O O . LYS A 1 449 ? -11.891 48.875 24.828 1 96.5 449 LYS A O 1
ATOM 3668 N N . VAL A 1 450 ? -13.125 47.906 23.219 1 97.12 450 VAL A N 1
ATOM 3669 C CA . VAL A 1 450 ? -12.047 47 22.812 1 97.12 450 VAL A CA 1
ATOM 3670 C C . VAL A 1 450 ? -10.891 47.844 22.25 1 97.12 450 VAL A C 1
ATOM 3672 O O . VAL A 1 450 ? -9.727 47.531 22.516 1 97.12 450 VAL A O 1
ATOM 3675 N N . ASN A 1 451 ? -11.211 48.875 21.5 1 96.06 451 ASN A N 1
ATOM 3676 C CA . ASN A 1 451 ? -10.188 49.719 20.906 1 96.06 451 ASN A CA 1
ATOM 3677 C C . ASN A 1 451 ? -9.367 50.438 21.969 1 96.06 451 ASN A C 1
ATOM 3679 O O . ASN A 1 451 ? -8.156 50.594 21.828 1 96.06 451 ASN A O 1
ATOM 3683 N N . ILE A 1 452 ? -10.016 50.812 23 1 96.06 452 ILE A N 1
ATOM 3684 C CA . ILE A 1 452 ? -9.32 51.469 24.109 1 96.06 452 ILE A CA 1
ATOM 3685 C C . ILE A 1 452 ? -8.391 50.469 24.797 1 96.06 452 ILE A C 1
ATOM 3687 O O . ILE A 1 452 ? -7.242 50.812 25.109 1 96.06 452 ILE A O 1
ATOM 3691 N N . GLU A 1 453 ? -8.914 49.344 24.953 1 96.38 453 GLU A N 1
ATOM 3692 C CA . GLU A 1 453 ? -8.117 48.312 25.594 1 96.38 453 GLU A CA 1
ATOM 3693 C C . GLU A 1 453 ? -6.906 47.938 24.734 1 96.38 453 GLU A C 1
ATOM 3695 O O . GLU A 1 453 ? -5.82 47.688 25.266 1 96.38 453 GLU A O 1
ATOM 3700 N N . ILE A 1 454 ? -7.07 47.844 23.406 1 95.25 454 ILE A N 1
ATOM 3701 C CA . ILE A 1 454 ? -5.973 47.531 22.5 1 95.25 454 ILE A CA 1
ATOM 3702 C C . ILE A 1 454 ? -4.918 48.625 22.578 1 95.25 454 ILE A C 1
ATOM 3704 O O . ILE A 1 454 ? -3.719 48.344 22.562 1 95.25 454 ILE A O 1
ATOM 3708 N N . ALA A 1 455 ? -5.402 49.844 22.609 1 93.69 455 ALA A N 1
ATOM 3709 C CA . ALA A 1 455 ? -4.492 51 22.703 1 93.69 455 ALA A CA 1
ATOM 3710 C C . ALA A 1 455 ? -3.658 50.906 23.984 1 93.69 455 ALA A C 1
ATOM 3712 O O . ALA A 1 455 ? -2.455 51.188 23.953 1 93.69 455 ALA A O 1
ATOM 3713 N N . ASN A 1 456 ? -4.316 50.531 25.078 1 94.38 456 ASN A N 1
ATOM 3714 C CA . ASN A 1 456 ? -3.604 50.406 26.344 1 94.38 456 ASN A CA 1
ATOM 3715 C C . ASN A 1 456 ? -2.584 49.25 26.281 1 94.38 456 ASN A C 1
ATOM 3717 O O . ASN A 1 456 ? -1.479 49.375 26.812 1 94.38 456 ASN A O 1
ATOM 3721 N N . PHE A 1 457 ? -2.975 48.219 25.656 1 94.81 457 PHE A N 1
ATOM 3722 C CA . PHE A 1 457 ? -2.121 47.031 25.562 1 94.81 457 PHE A CA 1
ATOM 3723 C C . PHE A 1 457 ? -0.91 47.312 24.672 1 94.81 457 PHE A C 1
ATOM 3725 O O . PHE A 1 457 ? 0.23 47.094 25.094 1 94.81 457 PHE A O 1
ATOM 3732 N N . LEU A 1 458 ? -1.139 47.844 23.438 1 92.25 458 LEU A N 1
ATOM 3733 C CA . LEU A 1 458 ? -0.067 48.094 22.484 1 92.25 458 LEU A CA 1
ATOM 3734 C C . LEU A 1 458 ? 0.836 49.219 22.953 1 92.25 458 LEU A C 1
ATOM 3736 O O . LEU A 1 458 ? 2.039 49.219 22.688 1 92.25 458 LEU A O 1
ATOM 3740 N N . GLY A 1 459 ? 0.255 50.156 23.688 1 88.69 459 GLY A N 1
ATOM 3741 C CA . GLY A 1 459 ? 1.002 51.281 24.172 1 88.69 459 GLY A CA 1
ATOM 3742 C C . GLY A 1 459 ? 1.636 51.062 25.531 1 88.69 459 GLY A C 1
ATOM 3743 O O . GLY A 1 459 ? 2.365 51.938 26.031 1 88.69 459 GLY A O 1
ATOM 3744 N N . CYS A 1 460 ? 1.38 49.969 26.094 1 90.31 460 CYS A N 1
ATOM 3745 C CA . CYS A 1 460 ? 1.881 49.656 27.422 1 90.31 460 CYS A CA 1
ATOM 3746 C C . CYS A 1 460 ? 1.45 50.688 28.438 1 90.31 460 CYS A C 1
ATOM 3748 O O . CYS A 1 460 ? 2.281 51.25 29.156 1 90.31 460 CYS A O 1
ATOM 3750 N N . LEU A 1 461 ? 0.235 50.938 28.391 1 90.75 461 LEU A N 1
ATOM 3751 C CA . LEU A 1 461 ? -0.314 51.969 29.266 1 90.75 461 LEU A CA 1
ATOM 3752 C C . LEU A 1 461 ? -1.021 51.344 30.469 1 90.75 461 LEU A C 1
ATOM 3754 O O . LEU A 1 461 ? -1.436 50.188 30.422 1 90.75 461 LEU A O 1
ATOM 3758 N N . GLU A 1 462 ? -1.112 52.062 31.609 1 91 462 GLU A N 1
ATOM 3759 C CA . GLU A 1 462 ? -1.831 51.688 32.812 1 91 462 GLU A CA 1
ATOM 3760 C C . GLU A 1 462 ? -1.271 50.375 33.375 1 91 462 GLU A C 1
ATOM 3762 O O . GLU A 1 462 ? -0.059 50.25 33.562 1 91 462 GLU A O 1
ATOM 3767 N N . ASP A 1 463 ? -2.131 49.344 33.5 1 90.94 463 ASP A N 1
ATOM 3768 C CA . ASP A 1 463 ? -1.71 48.062 34.094 1 90.94 463 ASP A CA 1
ATOM 3769 C C . ASP A 1 463 ? -0.704 47.344 33.219 1 90.94 463 ASP A C 1
ATOM 3771 O O . ASP A 1 463 ? 0.088 46.531 33.688 1 90.94 463 ASP A O 1
ATOM 3775 N N . PHE A 1 464 ? -0.659 47.594 31.906 1 92.75 464 PHE A N 1
ATOM 3776 C CA . PHE A 1 464 ? 0.212 46.938 30.953 1 92.75 464 PHE A CA 1
ATOM 3777 C C . PHE A 1 464 ? 1.606 47.562 30.969 1 92.75 464 PHE A C 1
ATOM 3779 O O . PHE A 1 464 ? 2.527 47.031 30.328 1 92.75 464 PHE A O 1
ATOM 3786 N N . GLY A 1 465 ? 1.746 48.656 31.656 1 89.19 465 GLY A N 1
ATOM 3787 C CA . GLY A 1 465 ? 3.037 49.312 31.766 1 89.19 465 GLY A CA 1
ATOM 3788 C C . GLY A 1 465 ? 3.83 48.844 32.969 1 89.19 465 GLY A C 1
ATOM 3789 O O . GLY A 1 465 ? 4.977 49.281 33.156 1 89.19 465 GLY A O 1
ATOM 3790 N N . ASP A 1 466 ? 3.244 48.031 33.781 1 91.31 466 ASP A N 1
ATOM 3791 C CA . ASP A 1 466 ? 3.906 47.531 34.969 1 91.31 466 ASP A CA 1
ATOM 3792 C C . ASP A 1 466 ? 5.148 46.719 34.594 1 91.31 466 ASP A C 1
ATOM 3794 O O . ASP A 1 466 ? 5.168 46.031 33.562 1 91.31 466 ASP A O 1
ATOM 3798 N N . GLY A 1 467 ? 6.156 46.781 35.438 1 89.5 467 GLY A N 1
ATOM 3799 C CA . GLY A 1 467 ? 7.43 46.125 35.188 1 89.5 467 GLY A CA 1
ATOM 3800 C C . GLY A 1 467 ? 7.305 44.625 34.969 1 89.5 467 GLY A C 1
ATOM 3801 O O . GLY A 1 467 ? 7.887 44.094 34.031 1 89.5 467 GLY A O 1
ATOM 3802 N N . ASP A 1 468 ? 6.574 44.031 35.812 1 91.31 468 ASP A N 1
ATOM 3803 C CA . ASP A 1 468 ? 6.383 42.562 35.688 1 91.31 468 ASP A CA 1
ATOM 3804 C C . ASP A 1 468 ? 5.641 42.219 34.406 1 91.31 468 ASP A C 1
ATOM 3806 O O . ASP A 1 468 ? 5.977 41.25 33.75 1 91.31 468 ASP A O 1
ATOM 3810 N N . CYS A 1 469 ? 4.699 42.969 34.125 1 92.62 469 CYS A N 1
ATOM 3811 C CA . CYS A 1 469 ? 3.912 42.781 32.906 1 92.62 469 CYS A CA 1
ATOM 3812 C C . CYS A 1 469 ? 4.793 42.875 31.672 1 92.62 469 CYS A C 1
ATOM 3814 O O . CYS A 1 469 ? 4.668 42.062 30.75 1 92.62 469 CYS A O 1
ATOM 3816 N N . LEU A 1 470 ? 5.645 43.781 31.703 1 92.06 470 LEU A N 1
ATOM 3817 C CA . LEU A 1 470 ? 6.527 44.031 30.562 1 92.06 470 LEU A CA 1
ATOM 3818 C C . LEU A 1 470 ? 7.562 42.906 30.438 1 92.06 470 LEU A C 1
ATOM 3820 O O . LEU A 1 470 ? 7.855 42.438 29.328 1 92.06 470 LEU A O 1
ATOM 3824 N N . GLN A 1 471 ? 8.117 42.438 31.484 1 91.75 471 GLN A N 1
ATOM 3825 C CA . GLN A 1 471 ? 9.125 41.375 31.469 1 91.75 471 GLN A CA 1
ATOM 3826 C C . GLN A 1 471 ? 8.508 40.031 31.047 1 91.75 471 GLN A C 1
ATOM 3828 O O . GLN A 1 471 ? 9.141 39.25 30.344 1 91.75 471 GLN A O 1
ATOM 3833 N N . ASP A 1 472 ? 7.285 39.812 31.438 1 94.19 472 ASP A N 1
ATOM 3834 C CA . ASP A 1 472 ? 6.605 38.531 31.188 1 94.19 472 ASP A CA 1
ATOM 3835 C C . ASP A 1 472 ? 6.27 38.375 29.703 1 94.19 472 ASP A C 1
ATOM 3837 O O . ASP A 1 472 ? 6.008 37.25 29.25 1 94.19 472 ASP A O 1
ATOM 3841 N N . ARG A 1 473 ? 6.25 39.469 28.922 1 92.81 473 ARG A N 1
ATOM 3842 C CA . ARG A 1 473 ? 5.938 39.406 27.5 1 92.81 473 ARG A CA 1
ATOM 3843 C C . ARG A 1 473 ? 6.945 38.531 26.75 1 92.81 473 ARG A C 1
ATOM 3845 O O . ARG A 1 473 ? 6.617 37.969 25.703 1 92.81 473 ARG A O 1
ATOM 3852 N N . LEU A 1 474 ? 8.133 38.406 27.312 1 89.75 474 LEU A N 1
ATOM 3853 C CA . LEU A 1 474 ? 9.211 37.688 26.641 1 89.75 474 LEU A CA 1
ATOM 3854 C C . LEU A 1 474 ? 9.344 36.281 27.188 1 89.75 474 LEU A C 1
ATOM 3856 O O . LEU A 1 474 ? 9.883 35.375 26.516 1 89.75 474 LEU A O 1
ATOM 3860 N N . ILE A 1 475 ? 8.805 36.062 28.328 1 91.5 475 ILE A N 1
ATOM 3861 C CA . ILE A 1 475 ? 9.078 34.812 29.031 1 91.5 475 ILE A CA 1
ATOM 3862 C C . ILE A 1 475 ? 7.891 33.844 28.891 1 91.5 475 ILE A C 1
ATOM 3864 O O . ILE A 1 475 ? 8.07 32.656 28.625 1 91.5 475 ILE A O 1
ATOM 3868 N N . MET A 1 476 ? 6.738 34.438 29.016 1 92.94 476 MET A N 1
ATOM 3869 C CA . MET A 1 476 ? 5.539 33.625 29.016 1 92.94 476 MET A CA 1
ATOM 3870 C C . MET A 1 476 ? 5.027 33.406 27.594 1 92.94 476 MET A C 1
ATOM 3872 O O . MET A 1 476 ? 5.273 34.219 26.719 1 92.94 476 MET A O 1
ATOM 3876 N N . SER A 1 477 ? 4.395 32.219 27.484 1 92.12 477 SER A N 1
ATOM 3877 C CA . SER A 1 477 ? 3.645 32.062 26.234 1 92.12 477 SER A CA 1
ATOM 3878 C C . SER A 1 477 ? 2.496 33.062 26.141 1 92.12 477 SER A C 1
ATOM 3880 O O . SER A 1 477 ? 2.012 33.562 27.156 1 92.12 477 SER A O 1
ATOM 3882 N N . PRO A 1 478 ? 2.094 33.375 24.938 1 92.94 478 PRO A N 1
ATOM 3883 C CA . PRO A 1 478 ? 1.014 34.344 24.781 1 92.94 478 PRO A CA 1
ATOM 3884 C C . PRO A 1 478 ? -0.243 33.969 25.562 1 92.94 478 PRO A C 1
ATOM 3886 O O . PRO A 1 478 ? -0.864 34.844 26.188 1 92.94 478 PRO A O 1
ATOM 3889 N N . MET A 1 479 ? -0.55 32.75 25.562 1 90.5 479 MET A N 1
ATOM 3890 C CA . MET A 1 479 ? -1.738 32.281 26.281 1 90.5 479 MET A CA 1
ATOM 3891 C C . MET A 1 479 ? -1.569 32.469 27.781 1 90.5 479 MET A C 1
ATOM 3893 O O . MET A 1 479 ? -2.488 32.938 28.469 1 90.5 479 MET A O 1
ATOM 3897 N N . GLN A 1 480 ? -0.465 32.156 28.281 1 92.88 480 GLN A N 1
ATOM 3898 C CA . GLN A 1 480 ? -0.169 32.312 29.703 1 92.88 480 GLN A CA 1
ATOM 3899 C C . GLN A 1 480 ? -0.187 33.781 30.109 1 92.88 480 GLN A C 1
ATOM 3901 O O . GLN A 1 480 ? -0.715 34.125 31.172 1 92.88 480 GLN A O 1
ATOM 3906 N N . TRP A 1 481 ? 0.423 34.5 29.25 1 95.44 481 TRP A N 1
ATOM 3907 C CA . TRP A 1 481 ? 0.518 35.938 29.531 1 95.44 481 TRP A CA 1
ATOM 3908 C C . TRP A 1 481 ? -0.868 36.562 29.656 1 95.44 481 TRP A C 1
ATOM 3910 O O . TRP A 1 481 ? -1.156 37.25 30.609 1 95.44 481 TRP A O 1
ATOM 3920 N N . TRP A 1 482 ? -1.744 36.281 28.688 1 95.19 482 TRP A N 1
ATOM 3921 C CA . TRP A 1 482 ? -3.08 36.875 28.672 1 95.19 482 TRP A CA 1
ATOM 3922 C C . TRP A 1 482 ? -3.93 36.344 29.812 1 95.19 482 TRP A C 1
ATOM 3924 O O . TRP A 1 482 ? -4.824 37.031 30.312 1 95.19 482 TRP A O 1
ATOM 3934 N N . THR A 1 483 ? -3.672 35.125 30.203 1 93 483 THR A N 1
ATOM 3935 C CA . THR A 1 483 ? -4.383 34.562 31.344 1 93 483 THR A CA 1
ATOM 3936 C C . THR A 1 483 ? -4.016 35.281 32.625 1 93 483 THR A C 1
ATOM 3938 O O . THR A 1 483 ? -4.879 35.531 33.469 1 93 483 THR A O 1
ATOM 3941 N N . LEU A 1 484 ? -2.832 35.688 32.75 1 94.81 484 LEU A N 1
ATOM 3942 C CA . LEU A 1 484 ? -2.338 36.281 33.969 1 94.81 484 LEU A CA 1
ATOM 3943 C C . LEU A 1 484 ? -2.611 37.781 34 1 94.81 484 LEU A C 1
ATOM 3945 O O . LEU A 1 484 ? -3.123 38.312 34.969 1 94.81 484 LEU A O 1
ATOM 3949 N N . HIS A 1 485 ? -2.238 38.5 32.938 1 94.88 485 HIS A N 1
ATOM 3950 C CA . HIS A 1 485 ? -2.271 39.938 32.906 1 94.88 485 HIS A CA 1
ATOM 3951 C C . HIS A 1 485 ? -3.486 40.469 32.125 1 94.88 485 HIS A C 1
ATOM 3953 O O . HIS A 1 485 ? -3.803 41.656 32.156 1 94.88 485 HIS A O 1
ATOM 3959 N N . GLY A 1 486 ? -4.238 39.594 31.469 1 94 486 GLY A N 1
ATOM 3960 C CA . GLY A 1 486 ? -5.332 39.938 30.562 1 94 486 GLY A CA 1
ATOM 3961 C C . GLY A 1 486 ? -6.523 40.531 31.281 1 94 486 GLY A C 1
ATOM 3962 O O . GLY A 1 486 ? -7.32 41.25 30.672 1 94 486 GLY A O 1
ATOM 3963 N N . PRO A 1 487 ? -6.738 40.312 32.531 1 94 487 PRO A N 1
ATOM 3964 C CA . PRO A 1 487 ? -7.902 40.844 33.219 1 94 487 PRO A CA 1
ATOM 3965 C C . PRO A 1 487 ? -7.938 42.375 33.219 1 94 487 PRO A C 1
ATOM 3967 O O . PRO A 1 487 ? -8.992 42.969 33.438 1 94 487 PRO A O 1
ATOM 3970 N N . ALA A 1 488 ? -6.848 43.062 33.031 1 93.06 488 ALA A N 1
ATOM 3971 C CA . ALA A 1 488 ? -6.805 44.5 32.906 1 93.06 488 ALA A CA 1
ATOM 3972 C C . ALA A 1 488 ? -7.586 44.969 31.688 1 93.06 488 ALA A C 1
ATOM 3974 O O . ALA A 1 488 ? -7.992 46.125 31.609 1 93.06 488 ALA A O 1
ATOM 3975 N N . ALA A 1 489 ? -7.73 44.156 30.734 1 96.06 489 ALA A N 1
ATOM 3976 C CA . ALA A 1 489 ? -8.508 44.375 29.516 1 96.06 489 ALA A CA 1
ATOM 3977 C C . ALA A 1 489 ? -9.406 43.188 29.203 1 96.06 489 ALA A C 1
ATOM 3979 O O . ALA A 1 489 ? -9.125 42.406 28.297 1 96.06 489 ALA A O 1
ATOM 3980 N N . PRO A 1 490 ? -10.539 43.062 29.906 1 95.38 490 PRO A N 1
ATOM 3981 C CA . PRO A 1 490 ? -11.352 41.844 29.859 1 95.38 490 PRO A CA 1
ATOM 3982 C C . PRO A 1 490 ? -11.906 41.562 28.469 1 95.38 490 PRO A C 1
ATOM 3984 O O . PRO A 1 490 ? -11.969 40.406 28.062 1 95.38 490 PRO A O 1
ATOM 3987 N N . ASN A 1 491 ? -12.375 42.594 27.766 1 95.69 491 ASN A N 1
ATOM 3988 C CA . ASN A 1 491 ? -12.922 42.375 26.422 1 95.69 491 ASN A CA 1
ATOM 3989 C C . ASN A 1 491 ? -11.844 41.906 25.453 1 95.69 491 ASN A C 1
ATOM 3991 O O . ASN A 1 491 ? -12.062 41 24.656 1 95.69 491 ASN A O 1
ATOM 3995 N N . LEU A 1 492 ? -10.727 42.531 25.531 1 96.19 492 LEU A N 1
ATOM 3996 C CA . LEU A 1 492 ? -9.609 42.188 24.656 1 96.19 492 LEU A CA 1
ATOM 3997 C C . LEU A 1 492 ? -9.055 40.812 25.031 1 96.19 492 LEU A C 1
ATOM 3999 O O . LEU A 1 492 ? -8.625 40.062 24.156 1 96.19 492 LEU A O 1
ATOM 4003 N N . GLN A 1 493 ? -9.031 40.531 26.312 1 96 493 GLN A N 1
ATOM 4004 C CA . GLN A 1 493 ? -8.57 39.219 26.781 1 96 493 GLN A CA 1
ATOM 4005 C C . GLN A 1 493 ? -9.391 38.094 26.156 1 96 493 GLN A C 1
ATOM 4007 O O . GLN A 1 493 ? -8.828 37.062 25.734 1 96 493 GLN A O 1
ATOM 4012 N N . ASN A 1 494 ? -10.664 38.25 26.141 1 94.19 494 ASN A N 1
ATOM 4013 C CA . ASN A 1 494 ? -11.539 37.25 25.562 1 94.19 494 ASN A CA 1
ATOM 4014 C C . ASN A 1 494 ? -11.227 37 24.094 1 94.19 494 ASN A C 1
ATOM 4016 O O . ASN A 1 494 ? -11.227 35.875 23.641 1 94.19 494 ASN A O 1
ATOM 4020 N N . ILE A 1 495 ? -10.961 38.062 23.391 1 95.06 495 ILE A N 1
ATOM 4021 C CA . ILE A 1 495 ? -10.625 37.938 21.969 1 95.06 495 ILE A CA 1
ATOM 4022 C C . ILE A 1 495 ? -9.258 37.281 21.797 1 95.06 495 ILE A C 1
ATOM 4024 O O . ILE A 1 495 ? -9.078 36.406 20.953 1 95.06 495 ILE A O 1
ATOM 4028 N N . ALA A 1 496 ? -8.289 37.656 22.625 1 95.75 496 ALA A N 1
ATOM 4029 C CA . ALA A 1 496 ? -6.922 37.156 22.531 1 95.75 496 ALA A CA 1
ATOM 4030 C C . ALA A 1 496 ? -6.879 35.656 22.797 1 95.75 496 ALA A C 1
ATOM 4032 O O . ALA A 1 496 ? -6.23 34.906 22.062 1 95.75 496 ALA A O 1
ATOM 4033 N N . VAL A 1 497 ? -7.566 35.219 23.812 1 92.75 497 VAL A N 1
ATOM 4034 C CA . VAL A 1 497 ? -7.574 33.781 24.188 1 92.75 497 VAL A CA 1
ATOM 4035 C C . VAL A 1 497 ? -8.172 32.969 23.047 1 92.75 497 VAL A C 1
ATOM 4037 O O . VAL A 1 497 ? -7.711 31.844 22.781 1 92.75 497 VAL A O 1
ATOM 4040 N N . ARG A 1 498 ? -9.039 33.469 22.391 1 92.25 498 ARG A N 1
ATOM 4041 C CA . ARG A 1 498 ? -9.711 32.781 21.312 1 92.25 498 ARG A CA 1
ATOM 4042 C C . ARG A 1 498 ? -8.828 32.719 20.062 1 92.25 498 ARG A C 1
ATOM 4044 O O . ARG A 1 498 ? -8.914 31.781 19.281 1 92.25 498 ARG A O 1
ATOM 4051 N N . LEU A 1 499 ? -8.008 33.688 19.891 1 93 499 LEU A N 1
ATOM 4052 C CA . LEU A 1 499 ? -7.242 33.75 18.656 1 93 499 LEU A CA 1
ATOM 4053 C C . LEU A 1 499 ? -5.879 33.094 18.812 1 93 499 LEU A C 1
ATOM 4055 O O . LEU A 1 499 ? -5.355 32.5 17.859 1 93 499 LEU A O 1
ATOM 4059 N N . LEU A 1 500 ? -5.32 33.156 19.984 1 92.88 500 LEU A N 1
ATOM 4060 C CA . LEU A 1 500 ? -3.934 32.781 20.203 1 92.88 500 LEU A CA 1
ATOM 4061 C C . LEU A 1 500 ? -3.811 31.25 20.312 1 92.88 500 LEU A C 1
ATOM 4063 O O . LEU A 1 500 ? -2.709 30.719 20.234 1 92.88 500 LEU A O 1
ATOM 4067 N N . ALA A 1 501 ? -4.887 30.516 20.344 1 89.94 501 ALA A N 1
ATOM 4068 C CA . ALA A 1 501 ? -4.871 29.078 20.5 1 89.94 501 ALA A CA 1
ATOM 4069 C C . ALA A 1 501 ? -5.051 28.375 19.156 1 89.94 501 ALA A C 1
ATOM 4071 O O . ALA A 1 501 ? -5.047 27.141 19.078 1 89.94 501 ALA A O 1
ATOM 4072 N N . HIS A 1 502 ? -5.047 29.047 18.078 1 93.38 502 HIS A N 1
ATOM 4073 C CA . HIS A 1 502 ? -5.512 28.438 16.844 1 93.38 502 HIS A CA 1
ATOM 4074 C C . HIS A 1 502 ? -4.344 28.141 15.898 1 93.38 502 HIS A C 1
ATOM 4076 O O . HIS A 1 502 ? -3.303 28.797 15.969 1 93.38 502 HIS A O 1
ATOM 4082 N N . VAL A 1 503 ? -4.559 27.156 15.062 1 92.69 503 VAL A N 1
ATOM 4083 C CA . VAL A 1 503 ? -3.588 26.719 14.07 1 92.69 503 VAL A CA 1
ATOM 4084 C C . VAL A 1 503 ? -3.719 27.562 12.805 1 92.69 503 VAL A C 1
ATOM 4086 O O . VAL A 1 503 ? -4.664 28.344 12.664 1 92.69 503 VAL A O 1
ATOM 4089 N N . SER A 1 504 ? -2.771 27.391 11.953 1 92.88 504 SER A N 1
ATOM 4090 C CA . SER A 1 504 ? -2.791 28.172 10.727 1 92.88 504 SER A CA 1
ATOM 4091 C C . SER A 1 504 ? -2.855 27.266 9.492 1 92.88 504 SER A C 1
ATOM 4093 O O . SER A 1 504 ? -2.869 27.75 8.359 1 92.88 504 SER A O 1
ATOM 4095 N N . SER A 1 505 ? -2.863 25.969 9.695 1 90.94 505 SER A N 1
ATOM 4096 C CA . SER A 1 505 ? -2.789 25.047 8.562 1 90.94 505 SER A CA 1
ATOM 4097 C C . SER A 1 505 ? -3.678 23.828 8.773 1 90.94 505 SER A C 1
ATOM 4099 O O . SER A 1 505 ? -4.156 23.594 9.883 1 90.94 505 SER A O 1
ATOM 4101 N N . SER A 1 506 ? -3.926 23.094 7.656 1 86.44 506 SER A N 1
ATOM 4102 C CA . SER A 1 506 ? -4.746 21.891 7.684 1 86.44 506 SER A CA 1
ATOM 4103 C C . SER A 1 506 ? -3.879 20.641 7.773 1 86.44 506 SER A C 1
ATOM 4105 O O . SER A 1 506 ? -4.203 19.609 7.18 1 86.44 506 SER A O 1
ATOM 4107 N N . SER A 1 507 ? -2.756 20.594 8.406 1 76.81 507 SER A N 1
ATOM 4108 C CA . SER A 1 507 ? -1.802 19.484 8.492 1 76.81 507 SER A CA 1
ATOM 4109 C C . SER A 1 507 ? -2.428 18.266 9.156 1 76.81 507 SER A C 1
ATOM 4111 O O . SER A 1 507 ? -2.068 17.125 8.836 1 76.81 507 SER A O 1
ATOM 4113 N N . CYS A 1 508 ? -3.338 18.484 10.055 1 74.88 508 CYS A N 1
ATOM 4114 C CA . CYS A 1 508 ? -3.99 17.406 10.781 1 74.88 508 CYS A CA 1
ATOM 4115 C C . CYS A 1 508 ? -4.758 16.5 9.828 1 74.88 508 CYS A C 1
ATOM 4117 O O . CYS A 1 508 ? -4.895 15.297 10.078 1 74.88 508 CYS A O 1
ATOM 4119 N N . SER A 1 509 ? -5.215 17.016 8.758 1 73.94 509 SER A N 1
ATOM 4120 C CA . SER A 1 509 ? -5.996 16.234 7.801 1 73.94 509 SER A CA 1
ATOM 4121 C C . SER A 1 509 ? -5.145 15.148 7.148 1 73.94 509 SER A C 1
ATOM 4123 O O . SER A 1 509 ? -5.609 14.023 6.953 1 73.94 509 SER A O 1
ATOM 4125 N N . GLU A 1 510 ? -3.957 15.438 6.789 1 66.75 510 GLU A N 1
ATOM 4126 C CA . GLU A 1 510 ? -3.08 14.461 6.141 1 66.75 510 GLU A CA 1
ATOM 4127 C C . GLU A 1 510 ? -2.83 13.258 7.039 1 66.75 510 GLU A C 1
ATOM 4129 O O . GLU A 1 510 ? -2.783 12.125 6.566 1 66.75 510 GLU A O 1
ATOM 4134 N N . ARG A 1 511 ? -2.762 13.492 8.328 1 62.03 511 ARG A N 1
ATOM 4135 C CA . ARG A 1 511 ? -2.562 12.414 9.289 1 62.03 511 ARG A CA 1
ATOM 4136 C C . ARG A 1 511 ? -3.809 11.539 9.391 1 62.03 511 ARG A C 1
ATOM 4138 O O . ARG A 1 511 ? -3.707 10.312 9.523 1 62.03 511 ARG A O 1
ATOM 4145 N N . ASN A 1 512 ? -4.891 12.234 9.297 1 63 512 ASN A N 1
ATOM 4146 C CA . ASN A 1 512 ? -6.164 11.523 9.375 1 63 512 ASN A CA 1
ATOM 4147 C C . ASN A 1 512 ? -6.379 10.609 8.172 1 63 512 ASN A C 1
ATOM 4149 O O . ASN A 1 512 ? -6.961 9.531 8.305 1 63 512 ASN A O 1
ATOM 4153 N N . TRP A 1 513 ? -5.895 11.008 7.086 1 62.97 513 TRP A N 1
ATOM 4154 C CA . TRP A 1 513 ? -6.109 10.234 5.871 1 62.97 513 TRP A CA 1
ATOM 4155 C C . TRP A 1 513 ? -5.371 8.906 5.934 1 62.97 513 TRP A C 1
ATOM 4157 O O . TRP A 1 513 ? -5.852 7.891 5.418 1 62.97 513 TRP A O 1
ATOM 4167 N N . SER A 1 514 ? -4.316 8.891 6.539 1 59.78 514 SER A N 1
ATOM 4168 C CA . SER A 1 514 ? -3.613 7.625 6.719 1 59.78 514 SER A CA 1
ATOM 4169 C C . SER A 1 514 ? -4.473 6.621 7.477 1 59.78 514 SER A C 1
ATOM 4171 O O . SER A 1 514 ? -4.488 5.434 7.141 1 59.78 514 SER A O 1
ATOM 4173 N N . THR A 1 515 ? -5.211 7.242 8.336 1 58.31 515 THR A N 1
ATOM 4174 C CA . THR A 1 515 ? -6.121 6.41 9.117 1 58.31 515 THR A CA 1
ATOM 4175 C C . THR A 1 515 ? -7.246 5.871 8.234 1 58.31 515 THR A C 1
ATOM 4177 O O . THR A 1 515 ? -7.59 4.688 8.32 1 58.31 515 THR A O 1
ATOM 4180 N N . TYR A 1 516 ? -7.723 6.746 7.422 1 58 516 TYR A N 1
ATOM 4181 C CA . TYR A 1 516 ? -8.797 6.348 6.523 1 58 516 TYR A CA 1
ATOM 4182 C C . TYR A 1 516 ? -8.328 5.273 5.551 1 58 516 TYR A C 1
ATOM 4184 O O . TYR A 1 516 ? -9.047 4.305 5.285 1 58 516 TYR A O 1
ATOM 4192 N N . ALA A 1 517 ? -7.211 5.543 5.066 1 60.22 517 ALA A N 1
ATOM 4193 C CA . ALA A 1 517 ? -6.652 4.578 4.121 1 60.22 517 ALA A CA 1
ATOM 4194 C C . ALA A 1 517 ? -6.488 3.207 4.773 1 60.22 517 ALA A C 1
ATOM 4196 O O . ALA A 1 517 ? -6.723 2.18 4.133 1 60.22 517 ALA A O 1
ATOM 4197 N N . PHE A 1 518 ? -6.242 3.344 5.918 1 56 518 PHE A N 1
ATOM 4198 C CA . PHE A 1 518 ? -6.051 2.123 6.691 1 56 518 PHE A CA 1
ATOM 4199 C C . PHE A 1 518 ? -7.371 1.383 6.875 1 56 518 PHE A C 1
ATOM 4201 O O . PHE A 1 518 ? -7.426 0.159 6.742 1 56 518 PHE A O 1
ATOM 4208 N N . VAL A 1 519 ? -8.383 2.221 7.16 1 56.94 519 VAL A N 1
ATOM 4209 C CA . VAL A 1 519 ? -9.695 1.664 7.449 1 56.94 519 VAL A CA 1
ATOM 4210 C C . VAL A 1 519 ? -10.328 1.131 6.164 1 56.94 519 VAL A C 1
ATOM 4212 O O . VAL A 1 519 ? -11.023 0.114 6.184 1 56.94 519 VAL A O 1
ATOM 4215 N N . HIS A 1 520 ? -9.977 1.809 5.102 1 52.72 520 HIS A N 1
ATOM 4216 C CA . HIS A 1 520 ? -10.609 1.444 3.838 1 52.72 520 HIS A CA 1
ATOM 4217 C C . HIS A 1 520 ? -9.734 0.484 3.039 1 52.72 520 HIS A C 1
ATOM 4219 O O . HIS A 1 520 ? -10.078 0.124 1.908 1 52.72 520 HIS A O 1
ATOM 4225 N N . SER A 1 521 ? -8.594 0.19 3.637 1 50.12 521 SER A N 1
ATOM 4226 C CA . SER A 1 521 ? -7.738 -0.697 2.852 1 50.12 521 SER A CA 1
ATOM 4227 C C . SER A 1 521 ? -8.523 -1.896 2.328 1 50.12 521 SER A C 1
ATOM 4229 O O . SER A 1 521 ? -9.461 -2.357 2.975 1 50.12 521 SER A O 1
ATOM 4231 N N . THR A 1 522 ? -8.594 -1.955 1.024 1 41.78 522 THR A N 1
ATOM 4232 C CA . THR A 1 522 ? -9.258 -2.982 0.23 1 41.78 522 THR A CA 1
ATOM 4233 C C . THR A 1 522 ? -9.266 -4.316 0.971 1 41.78 522 THR A C 1
ATOM 4235 O O . THR A 1 522 ? -10.164 -5.137 0.772 1 41.78 522 THR A O 1
ATOM 4238 N N . ARG A 1 523 ? -8.203 -4.426 1.705 1 42.81 523 ARG A N 1
ATOM 4239 C CA . ARG A 1 523 ? -8.172 -5.699 2.412 1 42.81 523 ARG A CA 1
ATOM 4240 C C . ARG A 1 523 ? -9.281 -5.781 3.451 1 42.81 523 ARG A C 1
ATOM 4242 O O . ARG A 1 523 ? -9.625 -6.871 3.922 1 42.81 523 ARG A O 1
ATOM 4249 N N . ARG A 1 524 ? -9.688 -4.488 3.752 1 46.53 524 ARG A N 1
ATOM 4250 C CA . ARG A 1 524 ? -10.656 -4.48 4.84 1 46.53 524 ARG A CA 1
ATOM 4251 C C . ARG A 1 524 ? -12.078 -4.668 4.309 1 46.53 524 ARG A C 1
ATOM 4253 O O . ARG A 1 524 ? -12.328 -4.492 3.115 1 46.53 524 ARG A O 1
ATOM 4260 N N . ASN A 1 525 ? -13.211 -4.652 5.348 1 47.69 525 ASN A N 1
ATOM 4261 C CA . ASN A 1 525 ? -14.586 -5.125 5.512 1 47.69 525 ASN A CA 1
ATOM 4262 C C . ASN A 1 525 ? -15.547 -4.383 4.59 1 47.69 525 ASN A C 1
ATOM 4264 O O . ASN A 1 525 ? -15.305 -3.229 4.23 1 47.69 525 ASN A O 1
ATOM 4268 N N . LEU A 1 526 ? -16.109 -5.176 3.662 1 53.06 526 LEU A N 1
ATOM 4269 C CA . LEU A 1 526 ? -17.438 -4.762 3.217 1 53.06 526 LEU A CA 1
ATOM 4270 C C . LEU A 1 526 ? -18.156 -3.951 4.297 1 53.06 526 LEU A C 1
ATOM 4272 O O . LEU A 1 526 ? -18.922 -4.5 5.082 1 53.06 526 LEU A O 1
ATOM 4276 N N . ILE A 1 527 ? -17.391 -2.924 4.688 1 60.81 527 ILE A N 1
ATOM 4277 C CA . ILE A 1 527 ? -18.062 -2.094 5.68 1 60.81 527 ILE A CA 1
ATOM 4278 C C . ILE A 1 527 ? -18.906 -1.027 4.977 1 60.81 527 ILE A C 1
ATOM 4280 O O . ILE A 1 527 ? -18.484 -0.461 3.969 1 60.81 527 ILE A O 1
ATOM 4284 N N . THR A 1 528 ? -20.078 -1.005 5.332 1 66.44 528 THR A N 1
ATOM 4285 C CA . THR A 1 528 ? -20.938 0.064 4.828 1 66.44 528 THR A CA 1
ATOM 4286 C C . THR A 1 528 ? -20.281 1.427 5.051 1 66.44 528 THR A C 1
ATOM 4288 O O . THR A 1 528 ? -19.484 1.591 5.965 1 66.44 528 THR A O 1
ATOM 4291 N N . PRO A 1 529 ? -20.578 2.277 4.16 1 68.06 529 PRO A N 1
ATOM 4292 C CA . PRO A 1 529 ? -20.016 3.623 4.32 1 68.06 529 PRO A CA 1
ATOM 4293 C C . PRO A 1 529 ? -20.25 4.195 5.715 1 68.06 529 PRO A C 1
ATOM 4295 O O . PRO A 1 529 ? -19.359 4.855 6.266 1 68.06 529 PRO A O 1
ATOM 4298 N N . GLN A 1 530 ? -21.391 3.945 6.305 1 75.75 530 GLN A N 1
ATOM 4299 C CA . GLN A 1 530 ? -21.688 4.48 7.629 1 75.75 530 GLN A CA 1
ATOM 4300 C C . GLN A 1 530 ? -20.797 3.842 8.695 1 75.75 530 GLN A C 1
ATOM 4302 O O . GLN A 1 530 ? -20.297 4.527 9.586 1 75.75 530 GLN A O 1
ATOM 4307 N N . ARG A 1 531 ? -20.656 2.6 8.562 1 81.38 531 ARG A N 1
ATOM 4308 C CA . ARG A 1 531 ? -19.812 1.896 9.516 1 81.38 531 ARG A CA 1
ATOM 4309 C C . ARG A 1 531 ? -18.344 2.324 9.375 1 81.38 531 ARG A C 1
ATOM 4311 O O . ARG A 1 531 ? -17.625 2.41 10.375 1 81.38 531 ARG A O 1
ATOM 4318 N N . ALA A 1 532 ? -17.984 2.596 8.156 1 78.75 532 ALA A N 1
ATOM 4319 C CA . ALA A 1 532 ? -16.625 3.084 7.918 1 78.75 532 ALA A CA 1
ATOM 4320 C C . ALA A 1 532 ? -16.406 4.438 8.586 1 78.75 532 ALA A C 1
ATOM 4322 O O . ALA A 1 532 ? -15.359 4.672 9.195 1 78.75 532 ALA A O 1
ATOM 4323 N N . GLN A 1 533 ? -17.406 5.27 8.5 1 81.69 533 GLN A N 1
ATOM 4324 C CA . GLN A 1 533 ? -17.328 6.578 9.133 1 81.69 533 GLN A CA 1
ATOM 4325 C C . GLN A 1 533 ? -17.266 6.449 10.656 1 81.69 533 GLN A C 1
ATOM 4327 O O . GLN A 1 533 ? -16.5 7.168 11.312 1 81.69 533 GLN A O 1
ATOM 4332 N N . ASP A 1 534 ? -18.094 5.523 11.156 1 87.5 534 ASP A N 1
ATOM 4333 C CA . ASP A 1 534 ? -18.094 5.297 12.602 1 87.5 534 ASP A CA 1
ATOM 4334 C C . ASP A 1 534 ? -16.734 4.777 13.07 1 87.5 534 ASP A C 1
ATOM 4336 O O . ASP A 1 534 ? -16.25 5.16 14.133 1 87.5 534 ASP A O 1
ATOM 4340 N N . LEU A 1 535 ? -16.234 3.928 12.32 1 87.69 535 LEU A N 1
ATOM 4341 C CA . LEU A 1 535 ? -14.945 3.355 12.664 1 87.69 535 LEU A CA 1
ATOM 4342 C C . LEU A 1 535 ? -13.859 4.426 12.672 1 87.69 535 LEU A C 1
ATOM 4344 O O . LEU A 1 535 ? -13.016 4.453 13.57 1 87.69 535 LEU A O 1
ATOM 4348 N N . VAL A 1 536 ? -13.867 5.301 11.703 1 84.44 536 VAL A N 1
ATOM 4349 C CA . VAL A 1 536 ? -12.883 6.383 11.641 1 84.44 536 VAL A CA 1
ATOM 4350 C C . VAL A 1 536 ? -13.094 7.332 12.82 1 84.44 536 VAL A C 1
ATOM 4352 O O . VAL A 1 536 ? -12.125 7.785 13.43 1 84.44 536 VAL A O 1
ATOM 4355 N N . PHE A 1 537 ? -14.383 7.66 13.094 1 90.44 537 PHE A N 1
ATOM 4356 C CA . PHE A 1 537 ? -14.719 8.516 14.219 1 90.44 537 PHE A CA 1
ATOM 4357 C C . PHE A 1 537 ? -14.156 7.953 15.523 1 90.44 537 PHE A C 1
ATOM 4359 O O . PHE A 1 537 ? -13.5 8.664 16.281 1 90.44 537 PHE A O 1
ATOM 4366 N N . VAL A 1 538 ? -14.383 6.66 15.711 1 92.5 538 VAL A N 1
ATOM 4367 C CA . VAL A 1 538 ? -13.953 6.012 16.938 1 92.5 538 VAL A CA 1
ATOM 4368 C C . VAL A 1 538 ? -12.43 5.914 16.984 1 92.5 538 VAL A C 1
ATOM 4370 O O . VAL A 1 538 ? -11.805 6.227 18 1 92.5 538 VAL A O 1
ATOM 4373 N N . HIS A 1 539 ? -11.836 5.488 15.93 1 89.69 539 HIS A N 1
ATOM 4374 C CA . HIS A 1 539 ? -10.383 5.332 15.836 1 89.69 539 HIS A CA 1
ATOM 4375 C C . HIS A 1 539 ? -9.672 6.648 16.141 1 89.69 539 HIS A C 1
ATOM 4377 O O . HIS A 1 539 ? -8.781 6.691 17 1 89.69 539 HIS A O 1
ATOM 4383 N N . SER A 1 540 ? -10.039 7.691 15.492 1 87.25 540 SER A N 1
ATOM 4384 C CA . SER A 1 540 ? -9.367 8.984 15.602 1 87.25 540 SER A CA 1
ATOM 4385 C C . SER A 1 540 ? -9.578 9.602 16.984 1 87.25 540 SER A C 1
ATOM 4387 O O . SER A 1 540 ? -8.641 10.117 17.578 1 87.25 540 SER A O 1
ATOM 4389 N N . ASN A 1 541 ? -10.773 9.523 17.453 1 92.62 541 ASN A N 1
ATOM 4390 C CA . ASN A 1 541 ? -11.086 10.227 18.688 1 92.62 541 ASN A CA 1
ATOM 4391 C C . ASN A 1 541 ? -10.656 9.422 19.906 1 92.62 541 ASN A C 1
ATOM 4393 O O . ASN A 1 541 ? -10.422 9.984 20.984 1 92.62 541 ASN A O 1
ATOM 4397 N N . LEU A 1 542 ? -10.562 8.062 19.797 1 91.62 542 LEU A N 1
ATOM 4398 C CA . LEU A 1 542 ? -9.93 7.285 20.859 1 91.62 542 LEU A CA 1
ATOM 4399 C C . LEU A 1 542 ? -8.477 7.707 21.047 1 91.62 542 LEU A C 1
ATOM 4401 O O . LEU A 1 542 ? -7.984 7.785 22.172 1 91.62 542 LEU A O 1
ATOM 4405 N N . ARG A 1 543 ? -7.848 7.953 20.031 1 86.81 543 ARG A N 1
ATOM 4406 C CA . ARG A 1 543 ? -6.457 8.391 20.062 1 86.81 543 ARG A CA 1
ATOM 4407 C C . ARG A 1 543 ? -6.336 9.789 20.656 1 86.81 543 ARG A C 1
ATOM 4409 O O . ARG A 1 543 ? -5.418 10.07 21.438 1 86.81 543 ARG A O 1
ATOM 4416 N N . LEU A 1 544 ? -7.289 10.625 20.25 1 88.38 544 LEU A N 1
ATOM 4417 C CA . LEU A 1 544 ? -7.328 11.961 20.828 1 88.38 544 LEU A CA 1
ATOM 4418 C C . LEU A 1 544 ? -7.484 11.898 22.344 1 88.38 544 LEU A C 1
ATOM 4420 O O . LEU A 1 544 ? -6.758 12.578 23.078 1 88.38 544 LEU A O 1
ATOM 4424 N N . LEU A 1 545 ? -8.414 11.062 22.797 1 91.88 545 LEU A N 1
ATOM 4425 C CA . LEU A 1 545 ? -8.664 10.922 24.234 1 91.88 545 LEU A CA 1
ATOM 4426 C C . LEU A 1 545 ? -7.434 10.375 24.938 1 91.88 545 LEU A C 1
ATOM 4428 O O . LEU A 1 545 ? -7.105 10.82 26.047 1 91.88 545 LEU A O 1
ATOM 4432 N N . SER A 1 546 ? -6.754 9.438 24.281 1 89 546 SER A N 1
ATOM 4433 C CA . SER A 1 546 ? -5.547 8.867 24.859 1 89 546 SER A CA 1
ATOM 4434 C C . SER A 1 546 ? -4.438 9.906 24.969 1 89 546 SER A C 1
ATOM 4436 O O . SER A 1 546 ? -3.701 9.938 25.969 1 89 546 SER A O 1
ATOM 4438 N N . ARG A 1 547 ? -4.301 10.797 24.047 1 86.25 547 ARG A N 1
ATOM 4439 C CA . ARG A 1 547 ? -3.254 11.812 24.016 1 86.25 547 ARG A CA 1
ATOM 4440 C C . ARG A 1 547 ? -3.457 12.852 25.109 1 86.25 547 ARG A C 1
ATOM 4442 O O . ARG A 1 547 ? -2.506 13.523 25.516 1 86.25 547 ARG A O 1
ATOM 4449 N N . ASN A 1 548 ? -4.699 12.984 25.516 1 87.94 548 ASN A N 1
ATOM 4450 C CA . ASN A 1 548 ? -5.02 13.984 26.516 1 87.94 548 ASN A CA 1
ATOM 4451 C C . ASN A 1 548 ? -4.902 13.422 27.938 1 87.94 548 ASN A C 1
ATOM 4453 O O . ASN A 1 548 ? -5.277 14.078 28.906 1 87.94 548 ASN A O 1
ATOM 4457 N N . THR A 1 549 ? -4.391 12.148 27.984 1 87.62 549 THR A N 1
ATOM 4458 C CA . THR A 1 549 ? -4.152 11.555 29.297 1 87.62 549 THR A CA 1
ATOM 4459 C C . THR A 1 549 ? -2.68 11.664 29.688 1 87.62 549 THR A C 1
ATOM 4461 O O . THR A 1 549 ? -1.803 11.672 28.828 1 87.62 549 THR A O 1
ATOM 4464 N N . PRO A 1 550 ? -2.439 11.828 30.969 1 85.44 550 PRO A N 1
ATOM 4465 C CA . PRO A 1 550 ? -1.045 11.891 31.406 1 85.44 550 PRO A CA 1
ATOM 4466 C C . PRO A 1 550 ? -0.274 10.609 31.125 1 85.44 550 PRO A C 1
ATOM 4468 O O . PRO A 1 550 ? 0.944 10.641 30.938 1 85.44 550 PRO A O 1
ATOM 4471 N N . GLN A 1 551 ? -0.938 9.508 30.984 1 83.88 551 GLN A N 1
ATOM 4472 C CA . GLN A 1 551 ? -0.321 8.203 30.75 1 83.88 551 GLN A CA 1
ATOM 4473 C C . GLN A 1 551 ? 0.268 8.117 29.359 1 83.88 551 GLN A C 1
ATOM 4475 O O . GLN A 1 551 ? 1.144 7.289 29.094 1 83.88 551 GLN A O 1
ATOM 4480 N N . TYR A 1 552 ? -0.219 9.016 28.547 1 85.12 552 TYR A N 1
ATOM 4481 C CA . TYR A 1 552 ? 0.223 8.969 27.156 1 85.12 552 TYR A CA 1
ATOM 4482 C C . TYR A 1 552 ? 1.718 9.242 27.047 1 85.12 552 TYR A C 1
ATOM 4484 O O . TYR A 1 552 ? 2.396 8.688 26.188 1 85.12 552 TYR A O 1
ATOM 4492 N N . MET A 1 553 ? 2.211 10.055 27.953 1 80.56 553 MET A N 1
ATOM 4493 C CA . MET A 1 553 ? 3.615 10.445 27.859 1 80.56 553 MET A CA 1
ATOM 4494 C C . MET A 1 553 ? 4.465 9.641 28.844 1 80.56 553 MET A C 1
ATOM 4496 O O . MET A 1 553 ? 5.645 9.938 29.031 1 80.56 553 MET A O 1
ATOM 4500 N N . GLN A 1 554 ? 3.852 8.602 29.438 1 81.19 554 GLN A N 1
ATOM 4501 C CA . GLN A 1 554 ? 4.562 7.863 30.469 1 81.19 554 GLN A CA 1
ATOM 4502 C C . GLN A 1 554 ? 4.461 6.359 30.234 1 81.19 554 GLN A C 1
ATOM 4504 O O . GLN A 1 554 ? 3.537 5.891 29.562 1 81.19 554 GLN A O 1
ATOM 4509 N N . GLY A 1 555 ? 5.543 5.715 30.641 1 75.81 555 GLY A N 1
ATOM 4510 C CA . GLY A 1 555 ? 5.461 4.266 30.75 1 75.81 555 GLY A CA 1
ATOM 4511 C C . GLY A 1 555 ? 5.746 3.561 29.438 1 75.81 555 GLY A C 1
ATOM 4512 O O . GLY A 1 555 ? 6.391 4.121 28.547 1 75.81 555 GLY A O 1
ATOM 4513 N N . ASP A 1 556 ? 5.25 2.328 29.375 1 77 556 ASP A N 1
ATOM 4514 C CA . ASP A 1 556 ? 5.527 1.447 28.25 1 77 556 ASP A CA 1
ATOM 4515 C C . ASP A 1 556 ? 4.641 1.789 27.047 1 77 556 ASP A C 1
ATOM 4517 O O . ASP A 1 556 ? 4.949 1.418 25.922 1 77 556 ASP A O 1
ATOM 4521 N N . THR A 1 557 ? 3.561 2.529 27.406 1 76.44 557 THR A N 1
ATOM 4522 C CA . THR A 1 557 ? 2.629 2.879 26.344 1 76.44 557 THR A CA 1
ATOM 4523 C C . THR A 1 557 ? 2.848 4.316 25.875 1 76.44 557 THR A C 1
ATOM 4525 O O . THR A 1 557 ? 1.953 4.934 25.297 1 76.44 557 THR A O 1
ATOM 4528 N N . LYS A 1 558 ? 4.02 4.867 26.172 1 74.56 558 LYS A N 1
ATOM 4529 C CA . LYS A 1 558 ? 4.301 6.25 25.797 1 74.56 558 LYS A CA 1
ATOM 4530 C C . LYS A 1 558 ? 4.215 6.438 24.281 1 74.56 558 LYS A C 1
ATOM 4532 O O . LYS A 1 558 ? 4.809 5.672 23.516 1 74.56 558 LYS A O 1
ATOM 4537 N N . MET A 1 559 ? 3.438 7.363 23.859 1 77.31 559 MET A N 1
ATOM 4538 C CA . MET A 1 559 ? 3.297 7.742 22.453 1 77.31 559 MET A CA 1
ATOM 4539 C C . MET A 1 559 ? 3.045 6.516 21.594 1 77.31 559 MET A C 1
ATOM 4541 O O . MET A 1 559 ? 3.701 6.332 20.562 1 77.31 559 MET A O 1
ATOM 4545 N N . TRP A 1 560 ? 2.111 5.684 22.062 1 77.38 560 TRP A N 1
ATOM 4546 C CA . TRP A 1 560 ? 1.852 4.375 21.484 1 77.38 560 TRP A CA 1
ATOM 4547 C C . TRP A 1 560 ? 1.338 4.512 20.047 1 77.38 560 TRP A C 1
ATOM 4549 O O . TRP A 1 560 ? 1.477 3.592 19.234 1 77.38 560 TRP A O 1
ATOM 4559 N N . ASP A 1 561 ? 0.519 5.586 19.797 1 71.25 561 ASP A N 1
ATOM 4560 C CA . ASP A 1 561 ? -0.12 5.719 18.5 1 71.25 561 ASP A CA 1
ATOM 4561 C C . ASP A 1 561 ? 0.807 6.414 17.5 1 71.25 561 ASP A C 1
ATOM 4563 O O . ASP A 1 561 ? 0.391 6.75 16.391 1 71.25 561 ASP A O 1
ATOM 4567 N N . VAL A 1 562 ? 1.608 7.059 17.969 1 59.34 562 VAL A N 1
ATOM 4568 C CA . VAL A 1 562 ? 2.6 7.645 17.078 1 59.34 562 VAL A CA 1
ATOM 4569 C C . VAL A 1 562 ? 3.467 6.539 16.469 1 59.34 562 VAL A C 1
ATOM 4571 O O . VAL A 1 562 ? 4.066 5.746 17.203 1 59.34 562 VAL A O 1
ATOM 4574 N N . GLY A 1 563 ? 2.395 5.543 16.062 1 46.28 563 GLY A N 1
ATOM 4575 C CA . GLY A 1 563 ? 2.801 4.242 15.547 1 46.28 563 GLY A CA 1
ATOM 4576 C C . GLY A 1 563 ? 4.266 4.188 15.148 1 46.28 563 GLY A C 1
ATOM 4577 O O . GLY A 1 563 ? 4.922 5.223 15.039 1 46.28 563 GLY A O 1
ATOM 4578 N N . GLY A 1 564 ? 5.008 2.777 14.695 1 39.69 564 GLY A N 1
ATOM 4579 C CA . GLY A 1 564 ? 5.879 1.672 14.32 1 39.69 564 GLY A CA 1
ATOM 4580 C C . GLY A 1 564 ? 7.273 2.119 13.922 1 39.69 564 GLY A C 1
ATOM 4581 O O . GLY A 1 564 ? 7.605 3.301 14.031 1 39.69 564 GLY A O 1
ATOM 4582 N N . ASP A 1 565 ? 7.848 1.116 13.039 1 31.83 565 ASP A N 1
ATOM 4583 C CA . ASP A 1 565 ? 9.148 1.405 12.445 1 31.83 565 ASP A CA 1
ATOM 4584 C C . ASP A 1 565 ? 9.125 2.742 11.703 1 31.83 565 ASP A C 1
ATOM 4586 O O . ASP A 1 565 ? 10.133 3.148 11.117 1 31.83 565 ASP A O 1
ATOM 4590 N N . ALA A 1 566 ? 8.008 3.275 11.367 1 32.91 566 ALA A N 1
ATOM 4591 C CA . ALA A 1 566 ? 7.852 4.5 10.578 1 32.91 566 ALA A CA 1
ATOM 4592 C C . ALA A 1 566 ? 8.211 5.73 11.406 1 32.91 566 ALA A C 1
ATOM 4594 O O . ALA A 1 566 ? 8.688 6.73 10.867 1 32.91 566 ALA A O 1
ATOM 4595 N N . PHE A 1 567 ? 7.648 5.961 12.625 1 30.84 567 PHE A N 1
ATOM 4596 C CA . PHE A 1 567 ? 7.988 7.164 13.375 1 30.84 567 PHE A CA 1
ATOM 4597 C C . PHE A 1 567 ? 9.492 7.281 13.562 1 30.84 567 PHE A C 1
ATOM 4599 O O . PHE A 1 567 ? 10.016 8.375 13.781 1 30.84 567 PHE A O 1
ATOM 4606 N N . GLU A 1 568 ? 10.055 6.109 14 1 30.34 568 GLU A N 1
ATOM 4607 C CA . GLU A 1 568 ? 11.484 6.32 14.188 1 30.34 568 GLU A CA 1
ATOM 4608 C C . GLU A 1 568 ? 12.109 6.992 12.961 1 30.34 568 GLU A C 1
ATOM 4610 O O . GLU A 1 568 ? 13.25 7.445 13.016 1 30.34 568 GLU A O 1
ATOM 4615 N N . SER A 1 569 ? 11.5 6.566 11.812 1 29.41 569 SER A N 1
ATOM 4616 C CA . SER A 1 569 ? 12.18 7.133 10.648 1 29.41 569 SER A CA 1
ATOM 4617 C C . SER A 1 569 ? 11.828 8.609 10.469 1 29.41 569 SER A C 1
ATOM 4619 O O . SER A 1 569 ? 11.164 8.977 9.5 1 29.41 569 SER A O 1
ATOM 4621 N N . SER A 1 570 ? 11.172 9.258 11.391 1 29.41 570 SER A N 1
ATOM 4622 C CA . SER A 1 570 ? 11.297 10.688 11.125 1 29.41 570 SER A CA 1
ATOM 4623 C C . SER A 1 570 ? 12.727 11.047 10.719 1 29.41 570 SER A C 1
ATOM 4625 O O . SER A 1 570 ? 13.031 12.227 10.508 1 29.41 570 SER A O 1
ATOM 4627 N N . ASP A 1 571 ? 13.797 10.438 11.375 1 28.12 571 ASP A N 1
ATOM 4628 C CA . ASP A 1 571 ? 15.133 10.719 10.859 1 28.12 571 ASP A CA 1
ATOM 4629 C C . ASP A 1 571 ? 15.219 10.406 9.359 1 28.12 571 ASP A C 1
ATOM 4631 O O . ASP A 1 571 ? 14.383 9.68 8.828 1 28.12 571 ASP A O 1
ATOM 4635 N N . ASP A 1 572 ? 16.375 10.695 8.758 1 27.5 572 ASP A N 1
ATOM 4636 C CA . ASP A 1 572 ? 16.922 10.703 7.406 1 27.5 572 ASP A CA 1
ATOM 4637 C C . ASP A 1 572 ? 16.562 9.422 6.656 1 27.5 572 ASP A C 1
ATOM 4639 O O . ASP A 1 572 ? 16.984 9.219 5.52 1 27.5 572 ASP A O 1
ATOM 4643 N N . VAL A 1 573 ? 16.641 8.242 7.375 1 27.22 573 VAL A N 1
ATOM 4644 C CA . VAL A 1 573 ? 16.984 7.121 6.504 1 27.22 573 VAL A CA 1
ATOM 4645 C C . VAL A 1 573 ? 15.852 6.859 5.52 1 27.22 573 VAL A C 1
ATOM 4647 O O . VAL A 1 573 ? 14.711 7.27 5.754 1 27.22 573 VAL A O 1
ATOM 4650 N N . GLY A 1 574 ? 15.977 5.781 4.691 1 27.19 574 GLY A N 1
ATOM 4651 C CA . GLY A 1 574 ? 15.734 5.312 3.336 1 27.19 574 GLY A CA 1
ATOM 4652 C C . GLY A 1 574 ? 14.266 5.055 3.051 1 27.19 574 GLY A C 1
ATOM 4653 O O . GLY A 1 574 ? 13.703 5.598 2.096 1 27.19 574 GLY A O 1
ATOM 4654 N N . ILE A 1 575 ? 13.602 3.803 3.408 1 28.86 575 ILE A N 1
ATOM 4655 C CA . ILE A 1 575 ? 12.633 3.434 2.387 1 28.86 575 ILE A CA 1
ATOM 4656 C C . ILE A 1 575 ? 11.359 4.258 2.566 1 28.86 575 ILE A C 1
ATOM 4658 O O . ILE A 1 575 ? 10.625 4.078 3.541 1 28.86 575 ILE A O 1
ATOM 4662 N N . LEU A 1 576 ? 11.336 5.551 2.529 1 32.38 576 LEU A N 1
ATOM 4663 C CA . LEU A 1 576 ? 10.195 6.461 2.438 1 32.38 576 LEU A CA 1
ATOM 4664 C C . LEU A 1 576 ? 9.133 5.918 1.488 1 32.38 576 LEU A C 1
ATOM 4666 O O . LEU A 1 576 ? 8.305 6.672 0.981 1 32.38 576 LEU A O 1
ATOM 4670 N N . GLU A 1 577 ? 9.32 4.887 0.784 1 33.31 577 GLU A N 1
ATOM 4671 C CA . GLU A 1 577 ? 8.344 4.844 -0.297 1 33.31 577 GLU A CA 1
ATOM 4672 C C . GLU A 1 577 ? 6.961 5.266 0.195 1 33.31 577 GLU A C 1
ATOM 4674 O O . GLU A 1 577 ? 6.348 6.176 -0.366 1 33.31 577 GLU A O 1
ATOM 4679 N N . ILE A 1 578 ? 5.984 4.262 0.341 1 30.83 578 ILE A N 1
ATOM 4680 C CA . ILE A 1 578 ? 4.566 4.613 0.403 1 30.83 578 ILE A CA 1
ATOM 4681 C C . ILE A 1 578 ? 4.258 5.281 1.74 1 30.83 578 ILE A C 1
ATOM 4683 O O . ILE A 1 578 ? 3.152 5.152 2.266 1 30.83 578 ILE A O 1
ATOM 4687 N N . ALA A 1 579 ? 5.203 5.488 2.725 1 30.94 579 ALA A N 1
ATOM 4688 C CA . ALA A 1 579 ? 4.797 6.199 3.934 1 30.94 579 ALA A CA 1
ATOM 4689 C C . ALA A 1 579 ? 4.27 7.594 3.6 1 30.94 579 ALA A C 1
ATOM 4691 O O . ALA A 1 579 ? 4.895 8.328 2.834 1 30.94 579 ALA A O 1
ATOM 4692 N N . ASN A 1 580 ? 3.041 7.957 3.598 1 29.95 580 ASN A N 1
ATOM 4693 C CA . ASN A 1 580 ? 2.648 9.328 3.883 1 29.95 580 ASN A CA 1
ATOM 4694 C C . ASN A 1 580 ? 3.523 9.945 4.973 1 29.95 580 ASN A C 1
ATOM 4696 O O . ASN A 1 580 ? 3.266 9.758 6.16 1 29.95 580 ASN A O 1
ATOM 4700 N N . LEU A 1 581 ? 4.824 9.945 4.777 1 28.8 581 LEU A N 1
ATOM 4701 C CA . LEU A 1 581 ? 5.82 10.555 5.648 1 28.8 581 LEU A CA 1
ATOM 4702 C C . LEU A 1 581 ? 5.465 12.008 5.957 1 28.8 581 LEU A C 1
ATOM 4704 O O . LEU A 1 581 ? 5.281 12.812 5.039 1 28.8 581 LEU A O 1
ATOM 4708 N N . SER A 1 582 ? 4.863 12.422 6.953 1 25.83 582 SER A N 1
ATOM 4709 C CA . SER A 1 582 ? 5.004 13.82 7.348 1 25.83 582 SER A CA 1
ATOM 4710 C C . SER A 1 582 ? 6.473 14.219 7.469 1 25.83 582 SER A C 1
ATOM 4712 O O . SER A 1 582 ? 7.316 13.383 7.812 1 25.83 582 SER A O 1
ATOM 4714 N N . LEU A 1 583 ? 7.156 15.406 6.922 1 26 583 LEU A N 1
ATOM 4715 C CA . LEU A 1 583 ? 8.398 16.156 6.789 1 26 583 LEU A CA 1
ATOM 4716 C C . LEU A 1 583 ? 9.32 15.898 7.977 1 26 583 LEU A C 1
ATOM 4718 O O . LEU A 1 583 ? 10.492 15.562 7.793 1 26 583 LEU A O 1
ATOM 4722 N N . ASP A 1 584 ? 9.828 16.953 9.047 1 24.08 584 ASP A N 1
ATOM 4723 C CA . ASP A 1 584 ? 10.984 17.641 9.609 1 24.08 584 ASP A CA 1
ATOM 4724 C C . ASP A 1 584 ? 11.672 16.781 10.68 1 24.08 584 ASP A C 1
ATOM 4726 O O . ASP A 1 584 ? 12.609 17.234 11.336 1 24.08 584 ASP A O 1
ATOM 4730 N N . GLU A 1 585 ? 11.477 15.969 11.828 1 23.88 585 GLU A N 1
ATOM 4731 C CA . GLU A 1 585 ? 12.219 16.156 13.07 1 23.88 585 GLU A CA 1
ATOM 4732 C C . GLU A 1 585 ? 13.547 15.406 13.047 1 23.88 585 GLU A C 1
ATOM 4734 O O . GLU A 1 585 ? 13.57 14.18 12.914 1 23.88 585 GLU A O 1
ATOM 4739 N N . PRO A 1 586 ? 14.852 15.945 12.867 1 26.81 586 PRO A N 1
ATOM 4740 C CA . PRO A 1 586 ? 16.25 15.57 13.086 1 26.81 586 PRO A CA 1
ATOM 4741 C C . PRO A 1 586 ? 16.438 14.648 14.289 1 26.81 586 PRO A C 1
ATOM 4743 O O . PRO A 1 586 ? 17.297 13.758 14.266 1 26.81 586 PRO A O 1
ATOM 4746 N N . GLU A 1 587 ? 16.062 15.117 15.609 1 25.61 587 GLU A N 1
ATOM 4747 C CA . GLU A 1 587 ? 16.328 14.68 16.969 1 25.61 587 GLU A CA 1
ATOM 4748 C C . GLU A 1 587 ? 15.969 13.203 17.156 1 25.61 587 GLU A C 1
ATOM 4750 O O . GLU A 1 587 ? 16.422 12.562 18.109 1 25.61 587 GLU A O 1
ATOM 4755 N N . LEU A 1 588 ? 15.102 12.695 16.391 1 26.28 588 LEU A N 1
ATOM 4756 C CA . LEU A 1 588 ? 14.633 11.375 16.812 1 26.28 588 LEU A CA 1
ATOM 4757 C C . LEU A 1 588 ? 15.461 10.273 16.172 1 26.28 588 LEU A C 1
ATOM 4759 O O . LEU A 1 588 ? 15.219 9.086 16.406 1 26.28 588 LEU A O 1
ATOM 4763 N N . GLU A 1 589 ? 16.297 10.398 15.117 1 28.47 589 GLU A N 1
ATOM 4764 C CA . GLU A 1 589 ? 17.078 9.258 14.633 1 28.47 589 GLU A CA 1
ATOM 4765 C C . GLU A 1 589 ? 18.188 8.883 15.609 1 28.47 589 GLU A C 1
ATOM 4767 O O . GLU A 1 589 ? 18.594 7.723 15.68 1 28.47 589 GLU A O 1
ATOM 4772 N N . ASN A 1 590 ? 18.984 9.797 16.188 1 26.34 590 ASN A N 1
ATOM 4773 C CA . ASN A 1 590 ? 20.234 9.469 16.859 1 26.34 590 ASN A CA 1
ATOM 4774 C C . ASN A 1 590 ? 20 8.477 18 1 26.34 590 ASN A C 1
ATOM 4776 O O . ASN A 1 590 ? 20.828 7.586 18.234 1 26.34 590 ASN A O 1
ATOM 4780 N N . ASP A 1 591 ? 19.203 8.867 18.953 1 26.36 591 ASP A N 1
ATOM 4781 C CA . ASP A 1 591 ? 19.438 8.297 20.266 1 26.36 591 ASP A CA 1
ATOM 4782 C C . ASP A 1 591 ? 19.031 6.82 20.312 1 26.36 591 ASP A C 1
ATOM 4784 O O . ASP A 1 591 ? 19.188 6.16 21.344 1 26.36 591 ASP A O 1
ATOM 4788 N N . LEU A 1 592 ? 18.297 6.453 19.391 1 27.8 592 LEU A N 1
ATOM 4789 C CA . LEU A 1 592 ? 17.781 5.156 19.812 1 27.8 592 LEU A CA 1
ATOM 4790 C C . LEU A 1 592 ? 18.859 4.078 19.688 1 27.8 592 LEU A C 1
ATOM 4792 O O . LEU A 1 592 ? 18.719 2.996 20.266 1 27.8 592 LEU A O 1
ATOM 4796 N N . PHE A 1 593 ? 19.734 4.109 18.641 1 27.23 593 PHE A N 1
ATOM 4797 C CA . PHE A 1 593 ? 20.672 2.994 18.609 1 27.23 593 PHE A CA 1
ATOM 4798 C C . PHE A 1 593 ? 21.703 3.131 19.734 1 27.23 593 PHE A C 1
ATOM 4800 O O . PHE A 1 593 ? 22.703 2.41 19.75 1 27.23 593 PHE A O 1
ATOM 4807 N N . VAL A 1 594 ? 21.719 4.227 20.453 1 24.89 594 VAL A N 1
ATOM 4808 C CA . VAL A 1 594 ? 22.891 4.223 21.312 1 24.89 594 VAL A CA 1
ATOM 4809 C C . VAL A 1 594 ? 22.844 3.023 22.25 1 24.89 594 VAL A C 1
ATOM 4811 O O . VAL A 1 594 ? 23.844 2.684 22.891 1 24.89 594 VAL A O 1
ATOM 4814 N N . ASP A 1 595 ? 21.656 2.535 22.688 1 24.75 595 ASP A N 1
ATOM 4815 C CA . ASP A 1 595 ? 21.984 1.822 23.922 1 24.75 595 ASP A CA 1
ATOM 4816 C C . ASP A 1 595 ? 22.781 0.552 23.625 1 24.75 595 ASP A C 1
ATOM 4818 O O . ASP A 1 595 ? 23.266 -0.111 24.531 1 24.75 595 ASP A O 1
ATOM 4822 N N . GLU A 1 596 ? 22.469 -0.137 22.531 1 25.14 596 GLU A N 1
ATOM 4823 C CA . GLU A 1 596 ? 23.094 -1.446 22.719 1 25.14 596 GLU A CA 1
ATOM 4824 C C . GLU A 1 596 ? 24.609 -1.352 22.625 1 25.14 596 GLU A C 1
ATOM 4826 O O . GLU A 1 596 ? 25.312 -2.371 22.625 1 25.14 596 GLU A O 1
ATOM 4831 N N . VAL A 1 597 ? 25.25 -0.252 22.297 1 24.38 597 VAL A N 1
ATOM 4832 C CA . VAL A 1 597 ? 26.688 -0.448 22.188 1 24.38 597 VAL A CA 1
ATOM 4833 C C . VAL A 1 597 ? 27.266 -0.792 23.562 1 24.38 597 VAL A C 1
ATOM 4835 O O . VAL A 1 597 ? 28.391 -1.295 23.672 1 24.38 597 VAL A O 1
ATOM 4838 N N . GLY A 1 598 ? 26.812 -0.219 24.688 1 22.56 598 GLY A N 1
ATOM 4839 C CA . GLY A 1 598 ? 27.812 -0.248 25.75 1 22.56 598 GLY A CA 1
ATOM 4840 C C . GLY A 1 598 ? 28 -1.629 26.359 1 22.56 598 GLY A C 1
ATOM 4841 O O . GLY A 1 598 ? 28.531 -1.765 27.453 1 22.56 598 GLY A O 1
ATOM 4842 N N . GLU A 1 599 ? 27.266 -2.725 26.078 1 22.12 599 GLU A N 1
ATOM 4843 C CA . GLU A 1 599 ? 27.969 -3.711 26.906 1 22.12 599 GLU A CA 1
ATOM 4844 C C . GLU A 1 599 ? 29.406 -3.896 26.438 1 22.12 599 GLU A C 1
ATOM 4846 O O . GLU A 1 599 ? 29.656 -4.195 25.266 1 22.12 599 GLU A O 1
ATOM 4851 N N . ALA A 1 600 ? 30.359 -3.186 27.078 1 20.62 600 ALA A N 1
ATOM 4852 C CA . ALA A 1 600 ? 31.797 -3.406 27.109 1 20.62 600 ALA A CA 1
ATOM 4853 C C . ALA A 1 600 ? 32.125 -4.895 27.172 1 20.62 600 ALA A C 1
ATOM 4855 O O . ALA A 1 600 ? 31.5 -5.641 27.938 1 20.62 600 ALA A O 1
ATOM 4856 N N . PRO A 1 601 ? 32.531 -5.59 26.078 1 20.62 601 PRO A N 1
ATOM 4857 C CA . PRO A 1 601 ? 33.25 -6.844 26.391 1 20.62 601 PRO A CA 1
ATOM 4858 C C . PRO A 1 601 ? 34.219 -6.703 27.562 1 20.62 601 PRO A C 1
ATOM 4860 O O . PRO A 1 601 ? 34.875 -5.672 27.703 1 20.62 601 PRO A O 1
ATOM 4863 N N . HIS A 1 602 ? 33.781 -6.957 28.844 1 19.59 602 HIS A N 1
ATOM 4864 C CA . HIS A 1 602 ? 34.812 -7.207 29.859 1 19.59 602 HIS A CA 1
ATOM 4865 C C . HIS A 1 602 ? 35.938 -8.062 29.297 1 19.59 602 HIS A C 1
ATOM 4867 O O . HIS A 1 602 ? 35.719 -9.148 28.766 1 19.59 602 HIS A O 1
ATOM 4873 N N . ASN A 1 603 ? 36.906 -7.348 28.609 1 19.67 603 ASN A N 1
ATOM 4874 C CA . ASN A 1 603 ? 38.219 -7.875 28.375 1 19.67 603 ASN A CA 1
ATOM 4875 C C . ASN A 1 603 ? 38.781 -8.57 29.609 1 19.67 603 ASN A C 1
ATOM 4877 O O . ASN A 1 603 ? 39.125 -7.906 30.609 1 19.67 603 ASN A O 1
ATOM 4881 N N . ASP A 1 604 ? 38.125 -9.633 30.172 1 18.55 604 ASP A N 1
ATOM 4882 C CA . ASP A 1 604 ? 38.938 -10.414 31.094 1 18.55 604 ASP A CA 1
ATOM 4883 C C . ASP A 1 604 ? 40.312 -10.711 30.484 1 18.55 604 ASP A C 1
ATOM 4885 O O . ASP A 1 604 ? 40.406 -11.219 29.359 1 18.55 604 ASP A O 1
ATOM 4889 N N . SER A 1 605 ? 41.344 -9.805 30.781 1 19.67 605 SER A N 1
ATOM 4890 C CA . SER A 1 605 ? 42.781 -9.844 30.672 1 19.67 605 SER A CA 1
ATOM 4891 C C . SER A 1 605 ? 43.344 -11.211 31.047 1 19.67 605 SER A C 1
ATOM 4893 O O . SER A 1 605 ? 44.531 -11.344 31.359 1 19.67 605 SER A O 1
ATOM 4895 N N . ASP A 1 606 ? 42.812 -12.391 30.703 1 19.67 606 ASP A N 1
ATOM 4896 C CA . ASP A 1 606 ? 43.719 -13.453 31.094 1 19.67 606 ASP A CA 1
ATOM 4897 C C . ASP A 1 606 ? 45.094 -13.234 30.5 1 19.67 606 ASP A C 1
ATOM 4899 O O . ASP A 1 606 ? 45.25 -13.055 29.281 1 19.67 606 ASP A O 1
ATOM 4903 N N . VAL A 1 607 ? 46.062 -12.594 31.297 1 19.23 607 VAL A N 1
ATOM 4904 C CA . VAL A 1 607 ? 47.5 -12.453 31.328 1 19.23 607 VAL A CA 1
ATOM 4905 C C . VAL A 1 607 ? 48.156 -13.789 31 1 19.23 607 VAL A C 1
ATOM 4907 O O . VAL A 1 607 ? 47.969 -14.781 31.703 1 19.23 607 VAL A O 1
ATOM 4910 N N . PHE A 1 608 ? 48.031 -14.414 29.844 1 19.97 608 PHE A N 1
ATOM 4911 C CA . PHE A 1 608 ? 49 -15.492 29.75 1 19.97 608 PHE A CA 1
ATOM 4912 C C . PHE A 1 608 ? 50.438 -14.945 29.938 1 19.97 608 PHE A C 1
ATOM 4914 O O . PHE A 1 608 ? 50.781 -13.906 29.375 1 19.97 608 PHE A O 1
ATOM 4921 N N . PRO A 1 609 ? 51.125 -15.195 31.109 1 22.2 609 PRO A N 1
ATOM 4922 C CA . PRO A 1 609 ? 52.5 -14.945 31.578 1 22.2 609 PRO A CA 1
ATOM 4923 C C . PRO A 1 609 ? 53.531 -15.281 30.531 1 22.2 609 PRO A C 1
ATOM 4925 O O . PRO A 1 609 ? 53.531 -16.359 29.938 1 22.2 609 PRO A O 1
ATOM 4928 N N . ASN A 1 610 ? 53.75 -14.492 29.406 1 20.62 610 ASN A N 1
ATOM 4929 C CA . ASN A 1 610 ? 55.062 -14.727 28.875 1 20.62 610 ASN A CA 1
ATOM 4930 C C . ASN A 1 610 ? 56.125 -14.711 29.984 1 20.62 610 ASN A C 1
ATOM 4932 O O . ASN A 1 610 ? 56.156 -13.805 30.812 1 20.62 610 ASN A O 1
ATOM 4936 N N . VAL A 1 611 ? 56.625 -15.906 30.406 1 22.45 611 VAL A N 1
ATOM 4937 C CA . VAL A 1 611 ? 57.844 -16.312 31.094 1 22.45 611 VAL A CA 1
ATOM 4938 C C . VAL A 1 611 ? 59.031 -15.484 30.609 1 22.45 611 VAL A C 1
ATOM 4940 O O . VAL A 1 611 ? 59.031 -15 29.469 1 22.45 611 VAL A O 1
ATOM 4943 N N . GLU A 1 612 ? 59.938 -15.109 31.5 1 20.25 612 GLU A N 1
ATOM 4944 C CA . GLU A 1 612 ? 61.281 -14.672 31.781 1 20.25 612 GLU A CA 1
ATOM 4945 C C . GLU A 1 612 ? 62.312 -15.445 30.938 1 20.25 612 GLU A C 1
ATOM 4947 O O . GLU A 1 612 ? 63.438 -15 30.734 1 20.25 612 GLU A O 1
ATOM 4952 N N . ASP A 1 613 ? 62.281 -15.938 29.625 1 21.47 613 ASP A N 1
ATOM 4953 C CA . ASP A 1 613 ? 63.688 -15.734 29.297 1 21.47 613 ASP A CA 1
ATOM 4954 C C . ASP A 1 613 ? 63.938 -14.297 28.859 1 21.47 613 ASP A C 1
ATOM 4956 O O . ASP A 1 613 ? 63.125 -13.672 28.203 1 21.47 613 ASP A O 1
ATOM 4960 N N . MET B 1 1 ? -29.906 -67.5 24.766 1 22.69 1 MET B N 1
ATOM 4961 C CA . MET B 1 1 ? -29.812 -66.688 26 1 22.69 1 MET B CA 1
ATOM 4962 C C . MET B 1 1 ? -29.938 -65.188 25.703 1 22.69 1 MET B C 1
ATOM 4964 O O . MET B 1 1 ? -29.375 -64.688 24.719 1 22.69 1 MET B O 1
ATOM 4968 N N . THR B 1 2 ? -30.922 -64.438 26.344 1 24.25 2 THR B N 1
ATOM 4969 C CA . THR B 1 2 ? -31.75 -63.219 26.266 1 24.25 2 THR B CA 1
ATOM 4970 C C . THR B 1 2 ? -30.922 -61.969 26.5 1 24.25 2 THR B C 1
ATOM 4972 O O . THR B 1 2 ? -30.156 -61.906 27.469 1 24.25 2 THR B O 1
ATOM 4975 N N . GLN B 1 3 ? -30.438 -61.312 25.453 1 25.41 3 GLN B N 1
ATOM 4976 C CA . GLN B 1 3 ? -29.656 -60.094 25.297 1 25.41 3 GLN B CA 1
ATOM 4977 C C . GLN B 1 3 ? -30.25 -58.938 26.094 1 25.41 3 GLN B C 1
ATOM 4979 O O . GLN B 1 3 ? -31.281 -58.375 25.719 1 25.41 3 GLN B O 1
ATOM 4984 N N . GLU B 1 4 ? -30.328 -59.125 27.453 1 26.94 4 GLU B N 1
ATOM 4985 C CA . GLU B 1 4 ? -31.062 -58.219 28.328 1 26.94 4 GLU B CA 1
ATOM 4986 C C . GLU B 1 4 ? -30.625 -56.75 28.141 1 26.94 4 GLU B C 1
ATOM 4988 O O . GLU B 1 4 ? -29.422 -56.5 28.031 1 26.94 4 GLU B O 1
ATOM 4993 N N . GLY B 1 5 ? -31.453 -55.844 27.656 1 27.72 5 GLY B N 1
ATOM 4994 C CA . GLY B 1 5 ? -31.641 -54.469 27.266 1 27.72 5 GLY B CA 1
ATOM 4995 C C . GLY B 1 5 ? -31.312 -53.469 28.359 1 27.72 5 GLY B C 1
ATOM 4996 O O . GLY B 1 5 ? -31.953 -53.469 29.406 1 27.72 5 GLY B O 1
ATOM 4997 N N . CYS B 1 6 ? -29.906 -53.344 28.641 1 28.02 6 CYS B N 1
ATOM 4998 C CA . CYS B 1 6 ? -29.5 -52.562 29.812 1 28.02 6 CYS B CA 1
ATOM 4999 C C . CYS B 1 6 ? -30.219 -51.219 29.844 1 28.02 6 CYS B C 1
ATOM 5001 O O . CYS B 1 6 ? -30.219 -50.5 28.859 1 28.02 6 CYS B O 1
ATOM 5003 N N . GLU B 1 7 ? -31.234 -51.094 30.688 1 27.95 7 GLU B N 1
ATOM 5004 C CA . GLU B 1 7 ? -32.156 -50.031 31.078 1 27.95 7 GLU B CA 1
ATOM 5005 C C . GLU B 1 7 ? -31.422 -48.781 31.516 1 27.95 7 GLU B C 1
ATOM 5007 O O . GLU B 1 7 ? -30.766 -48.781 32.562 1 27.95 7 GLU B O 1
ATOM 5012 N N . TYR B 1 8 ? -30.578 -48.219 30.578 1 27.3 8 TYR B N 1
ATOM 5013 C CA . TYR B 1 8 ? -29.828 -47.031 30.922 1 27.3 8 TYR B CA 1
ATOM 5014 C C . TYR B 1 8 ? -30.75 -45.969 31.516 1 27.3 8 TYR B C 1
ATOM 5016 O O . TYR B 1 8 ? -31.781 -45.625 30.922 1 27.3 8 TYR B O 1
ATOM 5024 N N . ASP B 1 9 ? -30.891 -46 32.844 1 27.41 9 ASP B N 1
ATOM 5025 C CA . ASP B 1 9 ? -31.734 -45.094 33.594 1 27.41 9 ASP B CA 1
ATOM 5026 C C . ASP B 1 9 ? -31.375 -43.625 33.281 1 27.41 9 ASP B C 1
ATOM 5028 O O . ASP B 1 9 ? -30.203 -43.25 33.312 1 27.41 9 ASP B O 1
ATOM 5032 N N . PRO B 1 10 ? -32.156 -42.875 32.594 1 25.47 10 PRO B N 1
ATOM 5033 C CA . PRO B 1 10 ? -32.156 -41.5 32.094 1 25.47 10 PRO B CA 1
ATOM 5034 C C . PRO B 1 10 ? -31.922 -40.469 33.156 1 25.47 10 PRO B C 1
ATOM 5036 O O . PRO B 1 10 ? -32.062 -39.25 32.906 1 25.47 10 PRO B O 1
ATOM 5039 N N . LYS B 1 11 ? -31.938 -40.875 34.438 1 28.88 11 LYS B N 1
ATOM 5040 C CA . LYS B 1 11 ? -32.094 -39.75 35.375 1 28.88 11 LYS B CA 1
ATOM 5041 C C . LYS B 1 11 ? -30.844 -38.875 35.375 1 28.88 11 LYS B C 1
ATOM 5043 O O . LYS B 1 11 ? -29.828 -39.219 35.969 1 28.88 11 LYS B O 1
ATOM 5048 N N . LYS B 1 12 ? -30.406 -38.375 34.312 1 28 12 LYS B N 1
ATOM 5049 C CA . LYS B 1 12 ? -29.422 -37.281 34.281 1 28 12 LYS B CA 1
ATOM 5050 C C . LYS B 1 12 ? -29.672 -36.312 35.406 1 28 12 LYS B C 1
ATOM 5052 O O . LYS B 1 12 ? -30.719 -35.656 35.469 1 28 12 LYS B O 1
ATOM 5057 N N . ARG B 1 13 ? -29.328 -36.562 36.594 1 29.17 13 ARG B N 1
ATOM 5058 C CA . ARG B 1 13 ? -29.312 -35.531 37.656 1 29.17 13 ARG B CA 1
ATOM 5059 C C . ARG B 1 13 ? -28.828 -34.188 37.125 1 29.17 13 ARG B C 1
ATOM 5061 O O . ARG B 1 13 ? -27.766 -34.125 36.469 1 29.17 13 ARG B O 1
ATOM 5068 N N . LYS B 1 14 ? -29.734 -33.281 36.812 1 30.31 14 LYS B N 1
ATOM 5069 C CA . LYS B 1 14 ? -29.562 -31.844 36.75 1 30.31 14 LYS B CA 1
ATOM 5070 C C . LYS B 1 14 ? -28.578 -31.375 37.812 1 30.31 14 LYS B C 1
ATOM 5072 O O . LYS B 1 14 ? -28.859 -31.469 39.031 1 30.31 14 LYS B O 1
ATOM 5077 N N . VAL B 1 15 ? -27.406 -31.844 37.906 1 31.2 15 VAL B N 1
ATOM 5078 C CA . VAL B 1 15 ? -26.484 -31.125 38.781 1 31.2 15 VAL B CA 1
ATOM 5079 C C . VAL B 1 15 ? -26.812 -29.625 38.75 1 31.2 15 VAL B C 1
ATOM 5081 O O . VAL B 1 15 ? -26.797 -29 37.688 1 31.2 15 VAL B O 1
ATOM 5084 N N . ASP B 1 16 ? -27.734 -29.156 39.5 1 34.62 16 ASP B N 1
ATOM 5085 C CA . ASP B 1 16 ? -28.188 -27.828 39.906 1 34.62 16 ASP B CA 1
ATOM 5086 C C . ASP B 1 16 ? -27 -26.891 40.125 1 34.62 16 ASP B C 1
ATOM 5088 O O . ASP B 1 16 ? -26.422 -26.875 41.219 1 34.62 16 ASP B O 1
ATOM 5092 N N . GLY B 1 17 ? -25.875 -27.125 39.531 1 37.03 17 GLY B N 1
ATOM 5093 C CA . GLY B 1 17 ? -24.875 -26.094 39.75 1 37.03 17 GLY B CA 1
ATOM 5094 C C . GLY B 1 17 ? -25.469 -24.719 39.969 1 37.03 17 GLY B C 1
ATOM 5095 O O . GLY B 1 17 ? -26.25 -24.234 39.125 1 37.03 17 GLY B O 1
ATOM 5096 N N . ASP B 1 18 ? -25.953 -24.406 41.156 1 39.72 18 ASP B N 1
ATOM 5097 C CA . ASP B 1 18 ? -26.453 -23.172 41.75 1 39.72 18 ASP B CA 1
ATOM 5098 C C . ASP B 1 18 ? -25.797 -21.938 41.125 1 39.72 18 ASP B C 1
ATOM 5100 O O . ASP B 1 18 ? -24.688 -21.562 41.5 1 39.72 18 ASP B O 1
ATOM 5104 N N . ASP B 1 19 ? -25.75 -21.797 39.875 1 46.97 19 ASP B N 1
ATOM 5105 C CA . ASP B 1 19 ? -25.469 -20.594 39.125 1 46.97 19 ASP B CA 1
ATOM 5106 C C . ASP B 1 19 ? -26.078 -19.359 39.781 1 46.97 19 ASP B C 1
ATOM 5108 O O . ASP B 1 19 ? -27.297 -19.172 39.75 1 46.97 19 ASP B O 1
ATOM 5112 N N . ASN B 1 20 ? -25.547 -18.969 40.906 1 52.5 20 ASN B N 1
ATOM 5113 C CA . ASN B 1 20 ? -25.875 -17.766 41.656 1 52.5 20 ASN B CA 1
ATOM 5114 C C . ASN B 1 20 ? -26.094 -16.578 40.719 1 52.5 20 ASN B C 1
ATOM 5116 O O . ASN B 1 20 ? -25.266 -16.312 39.844 1 52.5 20 ASN B O 1
ATOM 5120 N N . PRO B 1 21 ? -27.375 -16.188 40.562 1 62.25 21 PRO B N 1
ATOM 5121 C CA . PRO B 1 21 ? -27.719 -15.023 39.75 1 62.25 21 PRO B CA 1
ATOM 5122 C C . PRO B 1 21 ? -26.703 -13.891 39.844 1 62.25 21 PRO B C 1
ATOM 5124 O O . PRO B 1 21 ? -26.469 -13.18 38.875 1 62.25 21 PRO B O 1
ATOM 5127 N N . ILE B 1 22 ? -26.141 -13.812 41.031 1 58.44 22 ILE B N 1
ATOM 5128 C CA . ILE B 1 22 ? -25.156 -12.75 41.219 1 58.44 22 ILE B CA 1
ATOM 5129 C C . ILE B 1 22 ? -23.891 -13.062 40.438 1 58.44 22 ILE B C 1
ATOM 5131 O O . ILE B 1 22 ? -23.312 -12.172 39.812 1 58.44 22 ILE B O 1
ATOM 5135 N N . GLU B 1 23 ? -23.531 -14.32 40.531 1 62 23 GLU B N 1
ATOM 5136 C CA . GLU B 1 23 ? -22.344 -14.719 39.812 1 62 23 GLU B CA 1
ATOM 5137 C C . GLU B 1 23 ? -22.547 -14.586 38.312 1 62 23 GLU B C 1
ATOM 5139 O O . GLU B 1 23 ? -21.641 -14.172 37.562 1 62 23 GLU B O 1
ATOM 5144 N N . LYS B 1 24 ? -23.75 -14.891 37.875 1 66 24 LYS B N 1
ATOM 5145 C CA . LYS B 1 24 ? -24.078 -14.734 36.438 1 66 24 LYS B CA 1
ATOM 5146 C C . LYS B 1 24 ? -24.047 -13.266 36.031 1 66 24 LYS B C 1
ATOM 5148 O O . LYS B 1 24 ? -23.578 -12.938 34.938 1 66 24 LYS B O 1
ATOM 5153 N N . ALA B 1 25 ? -24.625 -12.531 37 1 63.09 25 ALA B N 1
ATOM 5154 C CA . ALA B 1 25 ? -24.641 -11.094 36.719 1 63.09 25 ALA B CA 1
ATOM 5155 C C . ALA B 1 25 ? -23.219 -10.547 36.656 1 63.09 25 ALA B C 1
ATOM 5157 O O . ALA B 1 25 ? -22.906 -9.727 35.781 1 63.09 25 ALA B O 1
ATOM 5158 N N . PHE B 1 26 ? -22.375 -10.984 37.562 1 60.66 26 PHE B N 1
ATOM 5159 C CA . PHE B 1 26 ? -20.984 -10.547 37.562 1 60.66 26 PHE B CA 1
ATOM 5160 C C . PHE B 1 26 ? -20.266 -11.039 36.312 1 60.66 26 PHE B C 1
ATOM 5162 O O . PHE B 1 26 ? -19.438 -10.32 35.75 1 60.66 26 PHE B O 1
ATOM 5169 N N . ASN B 1 27 ? -20.688 -12.172 36 1 73.31 27 ASN B N 1
ATOM 5170 C CA . ASN B 1 27 ? -20.109 -12.742 34.812 1 73.31 27 ASN B CA 1
ATOM 5171 C C . ASN B 1 27 ? -20.531 -11.977 33.562 1 73.31 27 ASN B C 1
ATOM 5173 O O . ASN B 1 27 ? -19.734 -11.766 32.656 1 73.31 27 ASN B O 1
ATOM 5177 N N . CYS B 1 28 ? -21.75 -11.484 33.656 1 79.56 28 CYS B N 1
ATOM 5178 C CA . CYS B 1 28 ? -22.25 -10.734 32.5 1 79.56 28 CYS B CA 1
ATOM 5179 C C . CYS B 1 28 ? -21.562 -9.375 32.375 1 79.56 28 CYS B C 1
ATOM 5181 O O . CYS B 1 28 ? -21.203 -8.953 31.297 1 79.56 28 CYS B O 1
ATOM 5183 N N . ILE B 1 29 ? -21.375 -8.781 33.594 1 84.38 29 ILE B N 1
ATOM 5184 C CA . ILE B 1 29 ? -20.719 -7.473 33.594 1 84.38 29 ILE B CA 1
ATOM 5185 C C . ILE B 1 29 ? -19.266 -7.625 33.188 1 84.38 29 ILE B C 1
ATOM 5187 O O . ILE B 1 29 ? -18.734 -6.816 32.406 1 84.38 29 ILE B O 1
ATOM 5191 N N . GLY B 1 30 ? -18.656 -8.68 33.719 1 88.75 30 GLY B N 1
ATOM 5192 C CA . GLY B 1 30 ? -17.281 -8.945 33.375 1 88.75 30 GLY B CA 1
ATOM 5193 C C . GLY B 1 30 ? -17.094 -9.219 31.891 1 88.75 30 GLY B C 1
ATOM 5194 O O . GLY B 1 30 ? -16.125 -8.75 31.281 1 88.75 30 GLY B O 1
ATOM 5195 N N . ARG B 1 31 ? -18.078 -9.883 31.359 1 91.94 31 ARG B N 1
ATOM 5196 C CA . ARG B 1 31 ? -18.031 -10.219 29.938 1 91.94 31 ARG B CA 1
ATOM 5197 C C . ARG B 1 31 ? -18.188 -8.961 29.078 1 91.94 31 ARG B C 1
ATOM 5199 O O . ARG B 1 31 ? -17.453 -8.789 28.094 1 91.94 31 ARG B O 1
ATOM 5206 N N . GLU B 1 32 ? -19.094 -8.164 29.438 1 93.06 32 GLU B N 1
ATOM 5207 C CA . GLU B 1 32 ? -19.344 -6.941 28.688 1 93.06 32 GLU B CA 1
ATOM 5208 C C . GLU B 1 32 ? -18.141 -6 28.75 1 93.06 32 GLU B C 1
ATOM 5210 O O . GLU B 1 32 ? -17.797 -5.363 27.75 1 93.06 32 GLU B O 1
ATOM 5215 N N . GLN B 1 33 ? -17.594 -5.93 29.875 1 94.25 33 GLN B N 1
ATOM 5216 C CA . GLN B 1 33 ? -16.438 -5.062 30.047 1 94.25 33 GLN B CA 1
ATOM 5217 C C . GLN B 1 33 ? -15.25 -5.578 29.234 1 94.25 33 GLN B C 1
ATOM 5219 O O . GLN B 1 33 ? -14.531 -4.793 28.609 1 94.25 33 GLN B O 1
ATOM 5224 N N . LEU B 1 34 ? -15.023 -6.859 29.344 1 95.75 34 LEU B N 1
ATOM 5225 C CA . LEU B 1 34 ? -13.922 -7.43 28.578 1 95.75 34 LEU B CA 1
ATOM 5226 C C . LEU B 1 34 ? -14.156 -7.258 27.078 1 95.75 34 LEU B C 1
ATOM 5228 O O . LEU B 1 34 ? -13.234 -6.914 26.344 1 95.75 34 LEU B O 1
ATOM 5232 N N . ASP B 1 35 ? -15.383 -7.434 26.625 1 96.62 35 ASP B N 1
ATOM 5233 C CA . ASP B 1 35 ? -15.727 -7.211 25.219 1 96.62 35 ASP B CA 1
ATOM 5234 C C . ASP B 1 35 ? -15.422 -5.773 24.797 1 96.62 35 ASP B C 1
ATOM 5236 O O . ASP B 1 35 ? -14.906 -5.539 23.703 1 96.62 35 ASP B O 1
ATOM 5240 N N . ALA B 1 36 ? -15.727 -4.887 25.656 1 96.06 36 ALA B N 1
ATOM 5241 C CA . ALA B 1 36 ? -15.492 -3.475 25.375 1 96.06 36 ALA B CA 1
ATOM 5242 C C . ALA B 1 36 ? -14.008 -3.174 25.266 1 96.06 36 ALA B C 1
ATOM 5244 O O . ALA B 1 36 ? -13.578 -2.436 24.375 1 96.06 36 ALA B O 1
ATOM 5245 N N . GLU B 1 37 ? -13.266 -3.756 26.125 1 95.94 37 GLU B N 1
ATOM 5246 C CA . GLU B 1 37 ? -11.828 -3.52 26.109 1 95.94 37 GLU B CA 1
ATOM 5247 C C . GLU B 1 37 ? -11.195 -4.113 24.844 1 95.94 37 GLU B C 1
ATOM 5249 O O . GLU B 1 37 ? -10.305 -3.502 24.25 1 95.94 37 GLU B O 1
ATOM 5254 N N . ILE B 1 38 ? -11.617 -5.25 24.484 1 97.38 38 ILE B N 1
ATOM 5255 C CA . ILE B 1 38 ? -11.109 -5.891 23.281 1 97.38 38 ILE B CA 1
ATOM 5256 C C . ILE B 1 38 ? -11.5 -5.059 22.062 1 97.38 38 ILE B C 1
ATOM 5258 O O . ILE B 1 38 ? -10.68 -4.848 21.156 1 97.38 38 ILE B O 1
ATOM 5262 N N . ALA B 1 39 ? -12.695 -4.605 22.062 1 96.75 39 ALA B N 1
ATOM 5263 C CA . ALA B 1 39 ? -13.164 -3.771 20.953 1 96.75 39 ALA B CA 1
ATOM 5264 C C . ALA B 1 39 ? -12.328 -2.504 20.828 1 96.75 39 ALA B C 1
ATOM 5266 O O . ALA B 1 39 ? -11.953 -2.105 19.719 1 96.75 39 ALA B O 1
ATOM 5267 N N . LYS B 1 40 ? -12.031 -1.921 21.938 1 96.5 40 LYS B N 1
ATOM 5268 C CA . LYS B 1 40 ? -11.203 -0.717 21.938 1 96.5 40 LYS B CA 1
ATOM 5269 C C . LYS B 1 40 ? -9.82 -1.005 21.375 1 96.5 40 LYS B C 1
ATOM 5271 O O . LYS B 1 40 ? -9.227 -0.154 20.703 1 96.5 40 LYS B O 1
ATOM 5276 N N . MET B 1 41 ? -9.32 -2.16 21.672 1 94.88 41 MET B N 1
ATOM 5277 C CA . MET B 1 41 ? -8.047 -2.572 21.109 1 94.88 41 MET B CA 1
ATOM 5278 C C . MET B 1 41 ? -8.117 -2.633 19.578 1 94.88 41 MET B C 1
ATOM 5280 O O . MET B 1 41 ? -7.242 -2.113 18.891 1 94.88 41 MET B O 1
ATOM 5284 N N . PHE B 1 42 ? -9.219 -3.178 19.031 1 92 42 PHE B N 1
ATOM 5285 C CA . PHE B 1 42 ? -9.414 -3.289 17.578 1 92 42 PHE B CA 1
ATOM 5286 C C . PHE B 1 42 ? -9.523 -1.911 16.938 1 92 42 PHE B C 1
ATOM 5288 O O . PHE B 1 42 ? -8.859 -1.632 15.945 1 92 42 PHE B O 1
ATOM 5295 N N . TYR B 1 43 ? -10.297 -1.058 17.609 1 90.5 43 TYR B N 1
ATOM 5296 C CA . TYR B 1 43 ? -10.617 0.228 17 1 90.5 43 TYR B CA 1
ATOM 5297 C C . TYR B 1 43 ? -9.445 1.19 17.094 1 90.5 43 TYR B C 1
ATOM 5299 O O . TYR B 1 43 ? -9.109 1.874 16.125 1 90.5 43 TYR B O 1
ATOM 5307 N N . SER B 1 44 ? -8.797 1.257 18.219 1 89.75 44 SER B N 1
ATOM 5308 C CA . SER B 1 44 ? -7.707 2.205 18.438 1 89.75 44 SER B CA 1
ATOM 5309 C C . SER B 1 44 ? -6.488 1.845 17.594 1 89.75 44 SER B C 1
ATOM 5311 O O . SER B 1 44 ? -5.785 2.729 17.094 1 89.75 44 SER B O 1
ATOM 5313 N N . ALA B 1 45 ? -6.262 0.521 17.422 1 85.12 45 ALA B N 1
ATOM 5314 C CA . ALA B 1 45 ? -5.082 0.075 16.688 1 85.12 45 ALA B CA 1
ATOM 5315 C C . ALA B 1 45 ? -5.391 -0.093 15.203 1 85.12 45 ALA B C 1
ATOM 5317 O O . ALA B 1 45 ? -4.48 -0.273 14.391 1 85.12 45 ALA B O 1
ATOM 5318 N N . GLY B 1 46 ? -6.617 -0.001 14.867 1 82 46 GLY B N 1
ATOM 5319 C CA . GLY B 1 46 ? -6.988 -0.196 13.477 1 82 46 GLY B CA 1
ATOM 5320 C C . GLY B 1 46 ? -6.781 -1.619 12.992 1 82 46 GLY B C 1
ATOM 5321 O O . GLY B 1 46 ? -6.297 -1.84 11.883 1 82 46 GLY B O 1
ATOM 5322 N N . LEU B 1 47 ? -7.059 -2.625 13.781 1 83.69 47 LEU B N 1
ATOM 5323 C CA . LEU B 1 47 ? -6.883 -4.031 13.43 1 83.69 47 LEU B CA 1
ATOM 5324 C C . LEU B 1 47 ? -7.992 -4.5 12.492 1 83.69 47 LEU B C 1
ATOM 5326 O O . LEU B 1 47 ? -9.148 -4.102 12.648 1 83.69 47 LEU B O 1
ATOM 5330 N N . PRO B 1 48 ? -7.641 -5.352 11.539 1 78.19 48 PRO B N 1
ATOM 5331 C CA . PRO B 1 48 ? -8.703 -5.941 10.719 1 78.19 48 PRO B CA 1
ATOM 5332 C C . PRO B 1 48 ? -9.648 -6.828 11.531 1 78.19 48 PRO B C 1
ATOM 5334 O O . PRO B 1 48 ? -9.203 -7.574 12.406 1 78.19 48 PRO B O 1
ATOM 5337 N N . PHE B 1 49 ? -10.922 -6.812 11.258 1 83.12 49 PHE B N 1
ATOM 5338 C CA . PHE B 1 49 ? -11.914 -7.574 12.008 1 83.12 49 PHE B 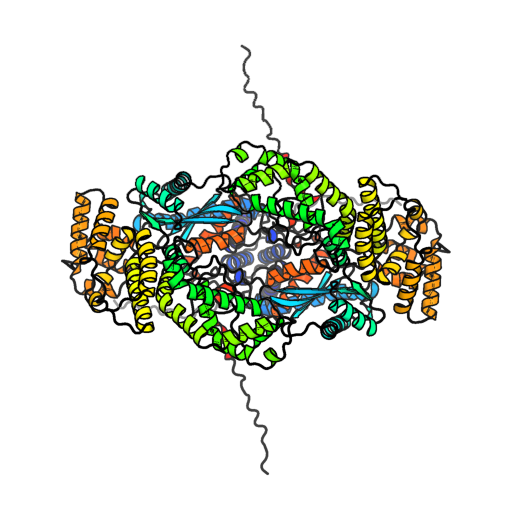CA 1
ATOM 5339 C C . PHE B 1 49 ? -11.758 -9.07 11.75 1 83.12 49 PHE B C 1
ATOM 5341 O O . PHE B 1 49 ? -12.219 -9.891 12.539 1 83.12 49 PHE B O 1
ATOM 5348 N N . ASN B 1 50 ? -11.07 -9.43 10.656 1 80.25 50 ASN B N 1
ATOM 5349 C CA . ASN B 1 50 ? -10.836 -10.836 10.344 1 80.25 50 ASN B CA 1
ATOM 5350 C C . ASN B 1 50 ? -9.953 -11.5 11.398 1 80.25 50 ASN B C 1
ATOM 5352 O O . ASN B 1 50 ? -9.922 -12.727 11.492 1 80.25 50 ASN B O 1
ATOM 5356 N N . LEU B 1 51 ? -9.258 -10.688 12.141 1 86.88 51 LEU B N 1
ATOM 5357 C CA . LEU B 1 51 ? -8.461 -11.227 13.234 1 86.88 51 LEU B CA 1
ATOM 5358 C C . LEU B 1 51 ? -9.328 -12 14.219 1 86.88 51 LEU B C 1
ATOM 5360 O O . LEU B 1 51 ? -8.859 -12.945 14.859 1 86.88 51 LEU B O 1
ATOM 5364 N N . SER B 1 52 ? -10.633 -11.648 14.328 1 90.44 52 SER B N 1
ATOM 5365 C CA . SER B 1 52 ? -11.547 -12.281 15.281 1 90.44 52 SER B CA 1
ATOM 5366 C C . SER B 1 52 ? -11.781 -13.75 14.922 1 90.44 52 SER B C 1
ATOM 5368 O O . SER B 1 52 ? -12.219 -14.539 15.766 1 90.44 52 SER B O 1
ATOM 5370 N N . ARG B 1 53 ? -11.461 -14.125 13.711 1 88.62 53 ARG B N 1
ATOM 5371 C CA . ARG B 1 53 ? -11.633 -15.508 13.281 1 88.62 53 ARG B CA 1
ATOM 5372 C C . ARG B 1 53 ? -10.359 -16.312 13.508 1 88.62 53 ARG B C 1
ATOM 5374 O O . ARG B 1 53 ? -10.359 -17.547 13.352 1 88.62 53 ARG B O 1
ATOM 5381 N N . ASN B 1 54 ? -9.273 -15.703 13.789 1 91.44 54 ASN B N 1
ATOM 5382 C CA . ASN B 1 54 ? -8 -16.375 14.055 1 91.44 54 ASN B CA 1
ATOM 5383 C C . ASN B 1 54 ? -8.086 -17.266 15.289 1 91.44 54 ASN B C 1
ATOM 5385 O O . ASN B 1 54 ? -8.469 -16.812 16.375 1 91.44 54 ASN B O 1
ATOM 5389 N N . PRO B 1 55 ? -7.785 -18.547 15.172 1 93 55 PRO B N 1
ATOM 5390 C CA . PRO B 1 55 ? -7.914 -19.469 16.297 1 93 55 PRO B CA 1
ATOM 5391 C C . PRO B 1 55 ? -7.035 -19.078 17.484 1 93 55 PRO B C 1
ATOM 5393 O O . PRO B 1 55 ? -7.41 -19.312 18.641 1 93 55 PRO B O 1
ATOM 5396 N N . HIS B 1 56 ? -5.91 -18.453 17.234 1 94.19 56 HIS B N 1
ATOM 5397 C CA . HIS B 1 56 ? -5.012 -18.078 18.328 1 94.19 56 HIS B CA 1
ATOM 5398 C C . HIS B 1 56 ? -5.527 -16.859 19.078 1 94.19 56 HIS B C 1
ATOM 5400 O O . HIS B 1 56 ? -5.262 -16.703 20.266 1 94.19 56 HIS B O 1
ATOM 5406 N N . TYR B 1 57 ? -6.277 -15.93 18.391 1 95.62 57 TYR B N 1
ATOM 5407 C CA . TYR B 1 57 ? -6.996 -14.844 19.047 1 95.62 57 TYR B CA 1
ATOM 5408 C C . TYR B 1 57 ? -8.023 -15.383 20.031 1 95.62 57 TYR B C 1
ATOM 5410 O O . TYR B 1 57 ? -8.086 -14.945 21.188 1 95.62 57 TYR B O 1
ATOM 5418 N N . VAL B 1 58 ? -8.75 -16.391 19.625 1 94.75 58 VAL B N 1
ATOM 5419 C CA . VAL B 1 58 ? -9.781 -17 20.453 1 94.75 58 VAL B CA 1
ATOM 5420 C C . VAL B 1 58 ? -9.141 -17.75 21.625 1 94.75 58 VAL B C 1
ATOM 5422 O O . VAL B 1 58 ? -9.531 -17.562 22.781 1 94.75 58 VAL B O 1
ATOM 5425 N N . LYS B 1 59 ? -8.125 -18.5 21.328 1 94.31 59 LYS B N 1
ATOM 5426 C CA . LYS B 1 59 ? -7.457 -19.312 22.344 1 94.31 59 LYS B CA 1
ATOM 5427 C C . LYS B 1 59 ? -6.773 -18.438 23.391 1 94.31 59 LYS B C 1
ATOM 5429 O O . LYS B 1 59 ? -6.77 -18.766 24.578 1 94.31 59 LYS B O 1
ATOM 5434 N N . ALA B 1 60 ? -6.16 -17.359 22.953 1 96.19 60 ALA B N 1
ATOM 5435 C CA . ALA B 1 60 ? -5.445 -16.469 23.875 1 96.19 60 ALA B CA 1
ATOM 5436 C C . ALA B 1 60 ? -6.387 -15.883 24.922 1 96.19 60 ALA B C 1
ATOM 5438 O O . ALA B 1 60 ? -6.117 -15.961 26.125 1 96.19 60 ALA B O 1
ATOM 5439 N N . PHE B 1 61 ? -7.496 -15.344 24.484 1 96.06 61 PHE B N 1
ATOM 5440 C CA . PHE B 1 61 ? -8.422 -14.719 25.422 1 96.06 61 PHE B CA 1
ATOM 5441 C C . PHE B 1 61 ? -9.148 -15.773 26.25 1 96.06 61 PHE B C 1
ATOM 5443 O O . PHE B 1 61 ? -9.438 -15.562 27.422 1 96.06 61 PHE B O 1
ATOM 5450 N N . SER B 1 62 ? -9.5 -16.922 25.594 1 93.81 62 SER B N 1
ATOM 5451 C CA . SER B 1 62 ? -10.117 -18 26.344 1 93.81 62 SER B CA 1
ATOM 5452 C C . SER B 1 62 ? -9.195 -18.516 27.438 1 93.81 62 SER B C 1
ATOM 5454 O O . SER B 1 62 ? -9.625 -18.75 28.578 1 93.81 62 SER B O 1
ATOM 5456 N N . TYR B 1 63 ? -7.945 -18.672 27.109 1 94.31 63 TYR B N 1
ATOM 5457 C CA . TYR B 1 63 ? -6.965 -19.125 28.078 1 94.31 63 TYR B CA 1
ATOM 5458 C C . TYR B 1 63 ? -6.797 -18.109 29.203 1 94.31 63 TYR B C 1
ATOM 5460 O O . TYR B 1 63 ? -6.723 -18.469 30.375 1 94.31 63 TYR B O 1
ATOM 5468 N N . ALA B 1 64 ? -6.734 -16.844 28.859 1 94.38 64 ALA B N 1
ATOM 5469 C CA . ALA B 1 64 ? -6.535 -15.766 29.844 1 94.38 64 ALA B CA 1
ATOM 5470 C C . ALA B 1 64 ? -7.676 -15.727 30.844 1 94.38 64 ALA B C 1
ATOM 5472 O O . ALA B 1 64 ? -7.449 -15.516 32.031 1 94.38 64 ALA B O 1
ATOM 5473 N N . THR B 1 65 ? -8.93 -15.945 30.391 1 93.31 65 THR B N 1
ATOM 5474 C CA . THR B 1 65 ? -10.086 -15.844 31.266 1 93.31 65 THR B CA 1
ATOM 5475 C C . THR B 1 65 ? -10.25 -17.109 32.094 1 93.31 65 THR B C 1
ATOM 5477 O O . THR B 1 65 ? -10.859 -17.094 33.156 1 93.31 65 THR B O 1
ATOM 5480 N N . ASN B 1 66 ? -9.742 -18.188 31.578 1 90.56 66 ASN B N 1
ATOM 5481 C CA . ASN B 1 66 ? -9.883 -19.453 32.281 1 90.56 66 ASN B CA 1
ATOM 5482 C C . ASN B 1 66 ? -8.781 -19.641 33.344 1 90.56 66 ASN B C 1
ATOM 5484 O O . ASN B 1 66 ? -8.914 -20.453 34.25 1 90.56 66 ASN B O 1
ATOM 5488 N N . ASN B 1 67 ? -7.668 -18.938 33.156 1 88.94 67 ASN B N 1
ATOM 5489 C CA . ASN B 1 67 ? -6.523 -19.047 34.062 1 88.94 67 ASN B CA 1
ATOM 5490 C C . ASN B 1 67 ? -6.199 -17.703 34.719 1 88.94 67 ASN B C 1
ATOM 5492 O O . ASN B 1 67 ? -5.625 -16.812 34.062 1 88.94 67 ASN B O 1
ATOM 5496 N N . ARG B 1 68 ? -6.582 -17.594 35.938 1 87.06 68 ARG B N 1
ATOM 5497 C CA . ARG B 1 68 ? -6.312 -16.359 36.656 1 87.06 68 ARG B CA 1
ATOM 5498 C C . ARG B 1 68 ? -4.82 -16.188 36.938 1 87.06 68 ARG B C 1
ATOM 5500 O O . ARG B 1 68 ? -4.203 -17.031 37.562 1 87.06 68 ARG B O 1
ATOM 5507 N N . ILE B 1 69 ? -4.23 -15.211 36.344 1 89.44 69 ILE B N 1
ATOM 5508 C CA . ILE B 1 69 ? -2.836 -14.852 36.562 1 89.44 69 ILE B CA 1
ATOM 5509 C C . ILE B 1 69 ? -2.752 -13.43 37.125 1 89.44 69 ILE B C 1
ATOM 5511 O O . ILE B 1 69 ? -2.811 -12.453 36.344 1 89.44 69 ILE B O 1
ATOM 5515 N N . VAL B 1 70 ? -2.584 -13.273 38.344 1 85.88 70 VAL B N 1
ATOM 5516 C CA . VAL B 1 70 ? -2.621 -11.984 39 1 85.88 70 VAL B CA 1
ATOM 5517 C C . VAL B 1 70 ? -1.437 -11.133 38.562 1 85.88 70 VAL B C 1
ATOM 5519 O O . VAL B 1 70 ? -0.303 -11.617 38.5 1 85.88 70 VAL B O 1
ATOM 5522 N N . GLY B 1 71 ? -1.679 -9.938 38.156 1 86.38 71 GLY B N 1
ATOM 5523 C CA . GLY B 1 71 ? -0.639 -8.984 37.781 1 86.38 71 GLY B CA 1
ATOM 5524 C C . GLY B 1 71 ? -0.032 -9.258 36.438 1 86.38 71 GLY B C 1
ATOM 5525 O O . GLY B 1 71 ? 1.095 -8.844 36.156 1 86.38 71 GLY B O 1
ATOM 5526 N N . TYR B 1 72 ? -0.734 -9.906 35.656 1 92.31 72 TYR B N 1
ATOM 5527 C CA . TYR B 1 72 ? -0.213 -10.297 34.344 1 92.31 72 TYR B CA 1
ATOM 5528 C C . TYR B 1 72 ? -0.087 -9.094 33.438 1 92.31 72 TYR B C 1
ATOM 5530 O O . TYR B 1 72 ? -0.992 -8.258 33.375 1 92.31 72 TYR B O 1
ATOM 5538 N N . VAL B 1 73 ? 1.094 -8.977 32.844 1 92.12 73 VAL B N 1
ATOM 5539 C CA . VAL B 1 73 ? 1.332 -8.016 31.781 1 92.12 73 VAL B CA 1
ATOM 5540 C C . VAL B 1 73 ? 1.658 -8.75 30.484 1 92.12 73 VAL B C 1
ATOM 5542 O O . VAL B 1 73 ? 2.586 -9.562 30.438 1 92.12 73 VAL B O 1
ATOM 5545 N N . PRO B 1 74 ? 0.84 -8.531 29.469 1 95.06 74 PRO B N 1
ATOM 5546 C CA . PRO B 1 74 ? 1.105 -9.227 28.219 1 95.06 74 PRO B CA 1
ATOM 5547 C C . PRO B 1 74 ? 2.48 -8.906 27.641 1 95.06 74 PRO B C 1
ATOM 5549 O O . PRO B 1 74 ? 3.117 -7.934 28.062 1 95.06 74 PRO B O 1
ATOM 5552 N N . PRO B 1 75 ? 2.939 -9.773 26.719 1 94.88 75 PRO B N 1
ATOM 5553 C CA . PRO B 1 75 ? 4.281 -9.578 26.172 1 94.88 75 PRO B CA 1
ATOM 5554 C C . PRO B 1 75 ? 4.434 -8.234 25.453 1 94.88 75 PRO B C 1
ATOM 5556 O O . PRO B 1 75 ? 3.52 -7.805 24.75 1 94.88 75 PRO B O 1
ATOM 5559 N N . GLY B 1 76 ? 5.594 -7.594 25.672 1 91.06 76 GLY B N 1
ATOM 5560 C CA . GLY B 1 76 ? 5.883 -6.297 25.078 1 91.06 76 GLY B CA 1
ATOM 5561 C C . GLY B 1 76 ? 6.559 -6.402 23.719 1 91.06 76 GLY B C 1
ATOM 5562 O O . GLY B 1 76 ? 6.676 -7.496 23.156 1 91.06 76 GLY B O 1
ATOM 5563 N N . TYR B 1 77 ? 6.969 -5.305 23.219 1 85.56 77 TYR B N 1
ATOM 5564 C CA . TYR B 1 77 ? 7.535 -5.141 21.891 1 85.56 77 TYR B CA 1
ATOM 5565 C C . TYR B 1 77 ? 8.781 -6.004 21.719 1 85.56 77 TYR B C 1
ATOM 5567 O O . TYR B 1 77 ? 8.875 -6.773 20.766 1 85.56 77 TYR B O 1
ATOM 5575 N N . ASN B 1 78 ? 9.68 -6.051 22.609 1 84.94 78 ASN B N 1
ATOM 5576 C CA . ASN B 1 78 ? 10.953 -6.742 22.484 1 84.94 78 ASN B CA 1
ATOM 5577 C C . ASN B 1 78 ? 10.797 -8.25 22.672 1 84.94 78 ASN B C 1
ATOM 5579 O O . ASN B 1 78 ? 11.43 -9.031 21.953 1 84.94 78 ASN B O 1
ATOM 5583 N N . ALA B 1 79 ? 10 -8.609 23.547 1 92.56 79 ALA B N 1
ATOM 5584 C CA . ALA B 1 79 ? 9.781 -10.039 23.781 1 92.56 79 ALA B CA 1
ATOM 5585 C C . ALA B 1 79 ? 9.18 -10.711 22.547 1 92.56 79 ALA B C 1
ATOM 5587 O O . ALA B 1 79 ? 9.586 -11.805 22.172 1 92.56 79 ALA B O 1
ATOM 5588 N N . LEU B 1 80 ? 8.266 -10.047 21.906 1 91.56 80 LEU B N 1
ATOM 5589 C CA . LEU B 1 80 ? 7.57 -10.594 20.75 1 91.56 80 LEU B CA 1
ATOM 5590 C C . LEU B 1 80 ? 8.516 -10.727 19.562 1 91.56 80 LEU B C 1
ATOM 5592 O O . LEU B 1 80 ? 8.391 -11.656 18.766 1 91.56 80 LEU B O 1
ATOM 5596 N N . ARG B 1 81 ? 9.453 -9.82 19.422 1 87.44 81 ARG B N 1
ATOM 5597 C CA . ARG B 1 81 ? 10.297 -9.781 18.219 1 87.44 81 ARG B CA 1
ATOM 5598 C C . ARG B 1 81 ? 11.531 -10.656 18.391 1 87.44 81 ARG B C 1
ATOM 5600 O O . ARG B 1 81 ? 12.219 -10.977 17.422 1 87.44 81 ARG B O 1
ATOM 5607 N N . THR B 1 82 ? 11.867 -11.047 19.656 1 90.62 82 THR B N 1
ATOM 5608 C CA . THR B 1 82 ? 13.133 -11.742 19.875 1 90.62 82 THR B CA 1
ATOM 5609 C C . THR B 1 82 ? 12.891 -13.109 20.516 1 90.62 82 THR B C 1
ATOM 5611 O O . THR B 1 82 ? 12.695 -14.102 19.812 1 90.62 82 THR B O 1
ATOM 5614 N N . THR B 1 83 ? 12.648 -13.102 21.844 1 93.62 83 THR B N 1
ATOM 5615 C CA . THR B 1 83 ? 12.648 -14.344 22.625 1 93.62 83 THR B CA 1
ATOM 5616 C C . THR B 1 83 ? 11.453 -15.211 22.234 1 93.62 83 THR B C 1
ATOM 5618 O O . THR B 1 83 ? 11.602 -16.406 22 1 93.62 83 THR B O 1
ATOM 5621 N N . LEU B 1 84 ? 10.328 -14.656 22.234 1 95.81 84 LEU B N 1
ATOM 5622 C CA . LEU B 1 84 ? 9.133 -15.43 21.938 1 95.81 84 LEU B CA 1
ATOM 5623 C C . LEU B 1 84 ? 9.148 -15.914 20.484 1 95.81 84 LEU B C 1
ATOM 5625 O O . LEU B 1 84 ? 8.648 -17 20.188 1 95.81 84 LEU B O 1
ATOM 5629 N N . LEU B 1 85 ? 9.672 -15.102 19.562 1 93.62 85 LEU B N 1
ATOM 5630 C CA . LEU B 1 85 ? 9.781 -15.492 18.156 1 93.62 85 LEU B CA 1
ATOM 5631 C C . LEU B 1 85 ? 10.719 -16.688 18 1 93.62 85 LEU B C 1
ATOM 5633 O O . LEU B 1 85 ? 10.398 -17.641 17.281 1 93.62 85 LEU B O 1
ATOM 5637 N N . ALA B 1 86 ? 11.891 -16.609 18.703 1 94.19 86 ALA B N 1
ATOM 5638 C CA . ALA B 1 86 ? 12.852 -17.719 18.656 1 94.19 86 ALA B CA 1
ATOM 5639 C C . ALA B 1 86 ? 12.234 -19 19.203 1 94.19 86 ALA B C 1
ATOM 5641 O O . ALA B 1 86 ? 12.422 -20.078 18.641 1 94.19 86 ALA B O 1
ATOM 5642 N N . LYS B 1 87 ? 11.523 -18.859 20.266 1 95.81 87 LYS B N 1
ATOM 5643 C CA . LYS B 1 87 ? 10.867 -20.016 20.875 1 95.81 87 LYS B CA 1
ATOM 5644 C C . LYS B 1 87 ? 9.82 -20.609 19.938 1 95.81 87 LYS B C 1
ATOM 5646 O O . LYS B 1 87 ? 9.742 -21.828 19.766 1 95.81 87 LYS B O 1
ATOM 5651 N N . GLU B 1 88 ? 9.008 -19.75 19.375 1 96.06 88 GLU B N 1
ATOM 5652 C CA . GLU B 1 88 ? 7.961 -20.219 18.469 1 96.06 88 GLU B CA 1
ATOM 5653 C C . GLU B 1 88 ? 8.555 -20.844 17.219 1 96.06 88 GLU B C 1
ATOM 5655 O O . GLU B 1 88 ? 8.008 -21.812 16.672 1 96.06 88 GLU B O 1
ATOM 5660 N N . ARG B 1 89 ? 9.641 -20.297 16.688 1 95.31 89 ARG B N 1
ATOM 5661 C CA . ARG B 1 89 ? 10.305 -20.859 15.516 1 95.31 89 ARG B CA 1
ATOM 5662 C C . ARG B 1 89 ? 10.742 -22.297 15.773 1 95.31 89 ARG B C 1
ATOM 5664 O O . ARG B 1 89 ? 10.547 -23.172 14.93 1 95.31 89 ARG B O 1
ATOM 5671 N N . ARG B 1 90 ? 11.297 -22.516 16.953 1 95.88 90 ARG B N 1
ATOM 5672 C CA . ARG B 1 90 ? 11.727 -23.859 17.328 1 95.88 90 ARG B CA 1
ATOM 5673 C C . ARG B 1 90 ? 10.539 -24.812 17.422 1 95.88 90 ARG B C 1
ATOM 5675 O O . ARG B 1 90 ? 10.617 -25.953 16.984 1 95.88 90 ARG B O 1
ATOM 5682 N N . ARG B 1 91 ? 9.539 -24.312 18 1 96.12 91 ARG B N 1
ATOM 5683 C CA . ARG B 1 91 ? 8.336 -25.125 18.141 1 96.12 91 ARG B CA 1
ATOM 5684 C C . ARG B 1 91 ? 7.766 -25.5 16.766 1 96.12 91 ARG B C 1
ATOM 5686 O O . ARG B 1 91 ? 7.406 -26.656 16.531 1 96.12 91 ARG B O 1
ATOM 5693 N N . VAL B 1 92 ? 7.613 -24.484 15.914 1 96.19 92 VAL B N 1
ATOM 5694 C CA . VAL B 1 92 ? 7.082 -24.719 14.578 1 96.19 92 VAL B CA 1
ATOM 5695 C C . VAL B 1 92 ? 7.977 -25.703 13.828 1 96.19 92 VAL B C 1
ATOM 5697 O O . VAL B 1 92 ? 7.484 -26.609 13.156 1 96.19 92 VAL B O 1
ATOM 5700 N N . GLU B 1 93 ? 9.281 -25.562 13.938 1 95.44 93 GLU B N 1
ATOM 5701 C CA . GLU B 1 93 ? 10.234 -26.469 13.297 1 95.44 93 GLU B CA 1
ATOM 5702 C C . GLU B 1 93 ? 10.023 -27.906 13.75 1 95.44 93 GLU B C 1
ATOM 5704 O O . GLU B 1 93 ? 10.047 -28.828 12.938 1 95.44 93 GLU B O 1
ATOM 5709 N N . SER B 1 94 ? 9.773 -28.016 15.016 1 95.62 94 SER B N 1
ATOM 5710 C CA . SER B 1 94 ? 9.531 -29.344 15.57 1 95.62 94 SER B CA 1
ATOM 5711 C C . SER B 1 94 ? 8.219 -29.922 15.055 1 95.62 94 SER B C 1
ATOM 5713 O O . SER B 1 94 ? 8.117 -31.125 14.789 1 95.62 94 SER B O 1
ATOM 5715 N N . SER B 1 95 ? 7.242 -29.094 14.969 1 94.62 95 SER B N 1
ATOM 5716 C CA . SER B 1 95 ? 5.934 -29.547 14.5 1 94.62 95 SER B CA 1
ATOM 5717 C C . SER B 1 95 ? 5.977 -29.938 13.031 1 94.62 95 SER B C 1
ATOM 5719 O O . SER B 1 95 ? 5.176 -30.75 12.578 1 94.62 95 SER B O 1
ATOM 5721 N N . LEU B 1 96 ? 6.906 -29.375 12.281 1 95.19 96 LEU B N 1
ATOM 5722 C CA . LEU B 1 96 ? 7.012 -29.625 10.852 1 95.19 96 LEU B CA 1
ATOM 5723 C C . LEU B 1 96 ? 7.73 -30.938 10.586 1 95.19 96 LEU B C 1
ATOM 5725 O O . LEU B 1 96 ? 7.727 -31.438 9.453 1 95.19 96 LEU B O 1
ATOM 5729 N N . GLU B 1 97 ? 8.297 -31.531 11.625 1 93.31 97 GLU B N 1
ATOM 5730 C CA . GLU B 1 97 ? 9.008 -32.812 11.461 1 93.31 97 GLU B CA 1
ATOM 5731 C C . GLU B 1 97 ? 8.078 -33.906 10.977 1 93.31 97 GLU B C 1
ATOM 5733 O O . GLU B 1 97 ? 8.484 -34.781 10.219 1 93.31 97 GLU B O 1
ATOM 5738 N N . PHE B 1 98 ? 6.906 -33.781 11.406 1 89.12 98 PHE B N 1
ATOM 5739 C CA . PHE B 1 98 ? 5.926 -34.781 10.938 1 89.12 98 PHE B CA 1
ATOM 5740 C C . PHE B 1 98 ? 5.715 -34.656 9.438 1 89.12 98 PHE B C 1
ATOM 5742 O O . PHE B 1 98 ? 5.715 -35.656 8.719 1 89.12 98 PHE B O 1
ATOM 5749 N N . THR B 1 99 ? 5.539 -33.5 9 1 90.19 99 THR B N 1
ATOM 5750 C CA . THR B 1 99 ? 5.371 -33.25 7.57 1 90.19 99 THR B CA 1
ATOM 5751 C C . THR B 1 99 ? 6.613 -33.688 6.797 1 90.19 99 THR B C 1
ATOM 5753 O O . THR B 1 99 ? 6.508 -34.281 5.73 1 90.19 99 THR B O 1
ATOM 5756 N N . LYS B 1 100 ? 7.754 -33.406 7.293 1 93.38 100 LYS B N 1
ATOM 5757 C CA . LYS B 1 100 ? 9.016 -33.719 6.637 1 93.38 100 LYS B CA 1
ATOM 5758 C C . LYS B 1 100 ? 9.203 -35.25 6.527 1 93.38 100 LYS B C 1
ATOM 5760 O O . LYS B 1 100 ? 9.797 -35.719 5.566 1 93.38 100 LYS B O 1
ATOM 5765 N N . SER B 1 101 ? 8.664 -35.938 7.438 1 91.88 101 SER B N 1
ATOM 5766 C CA . SER B 1 101 ? 8.812 -37.375 7.445 1 91.88 101 SER B CA 1
ATOM 5767 C C . SER B 1 101 ? 8.047 -38.031 6.297 1 91.88 101 SER B C 1
ATOM 5769 O O . SER B 1 101 ? 8.383 -39.125 5.855 1 91.88 101 SER B O 1
ATOM 5771 N N . THR B 1 102 ? 7.07 -37.406 5.805 1 89.94 102 THR B N 1
ATOM 5772 C CA . THR B 1 102 ? 6.27 -37.938 4.711 1 89.94 102 THR B CA 1
ATOM 5773 C C . THR B 1 102 ? 6.977 -37.75 3.375 1 89.94 102 THR B C 1
ATOM 5775 O O . THR B 1 102 ? 6.598 -38.344 2.371 1 89.94 102 THR B O 1
ATOM 5778 N N . TRP B 1 103 ? 8.008 -36.938 3.334 1 93.31 103 TRP B N 1
ATOM 5779 C CA . TRP B 1 103 ? 8.68 -36.562 2.088 1 93.31 103 TRP B CA 1
ATOM 5780 C C . TRP B 1 103 ? 9.359 -37.781 1.476 1 93.31 103 TRP B C 1
ATOM 5782 O O . TRP B 1 103 ? 9.523 -37.875 0.256 1 93.31 103 TRP B O 1
ATOM 5792 N N . ASN B 1 104 ? 9.719 -38.688 2.309 1 90.94 104 ASN B N 1
ATOM 5793 C CA . ASN B 1 104 ? 10.414 -39.875 1.819 1 90.94 104 ASN B CA 1
ATOM 5794 C C . ASN B 1 104 ? 9.492 -40.781 0.977 1 90.94 104 ASN B C 1
ATOM 5796 O O . ASN B 1 104 ? 9.945 -41.406 0.028 1 90.94 104 ASN B O 1
ATOM 5800 N N . SER B 1 105 ? 8.234 -40.75 1.278 1 88.75 105 SER B N 1
ATOM 5801 C CA . SER B 1 105 ? 7.281 -41.594 0.587 1 88.75 105 SER B CA 1
ATOM 5802 C C . SER B 1 105 ? 6.684 -40.906 -0.629 1 88.75 105 SER B C 1
ATOM 5804 O O . SER B 1 105 ? 6.609 -41.5 -1.713 1 88.75 105 SER B O 1
ATOM 5806 N N . THR B 1 106 ? 6.273 -39.688 -0.514 1 90.25 106 THR B N 1
ATOM 5807 C CA . THR B 1 106 ? 5.508 -39.031 -1.565 1 90.25 106 THR B CA 1
ATOM 5808 C C . THR B 1 106 ? 6.395 -38.094 -2.361 1 90.25 106 THR B C 1
ATOM 5810 O O . THR B 1 106 ? 6.016 -37.625 -3.445 1 90.25 106 THR B O 1
ATOM 5813 N N . GLY B 1 107 ? 7.602 -37.844 -1.893 1 93.38 107 GLY B N 1
ATOM 5814 C CA . GLY B 1 107 ? 8.469 -36.906 -2.557 1 93.38 107 GLY B CA 1
ATOM 5815 C C . GLY B 1 107 ? 8.086 -35.469 -2.293 1 93.38 107 GLY B C 1
ATOM 5816 O O . GLY B 1 107 ? 7.062 -35.188 -1.659 1 93.38 107 GLY B O 1
ATOM 5817 N N . VAL B 1 108 ? 8.938 -34.562 -2.768 1 95.44 108 VAL B N 1
ATOM 5818 C CA . VAL B 1 108 ? 8.719 -33.125 -2.531 1 95.44 108 VAL B CA 1
ATOM 5819 C C . VAL B 1 108 ? 9.125 -32.344 -3.768 1 95.44 108 VAL B C 1
ATOM 5821 O O . VAL B 1 108 ? 10.062 -32.719 -4.473 1 95.44 108 VAL B O 1
ATOM 5824 N N . THR B 1 109 ? 8.328 -31.297 -4.066 1 96.06 109 THR B N 1
ATOM 5825 C CA . THR B 1 109 ? 8.688 -30.344 -5.102 1 96.06 109 THR B CA 1
ATOM 5826 C C . THR B 1 109 ? 9.242 -29.062 -4.484 1 96.06 109 THR B C 1
ATOM 5828 O O . THR B 1 109 ? 8.625 -28.469 -3.596 1 96.06 109 THR B O 1
ATOM 5831 N N . LEU B 1 110 ? 10.383 -28.688 -4.945 1 96.38 110 LEU B N 1
ATOM 5832 C CA . LEU B 1 110 ? 10.961 -27.422 -4.508 1 96.38 110 LEU B CA 1
ATOM 5833 C C . LEU B 1 110 ? 10.609 -26.297 -5.477 1 96.38 110 LEU B C 1
ATOM 5835 O O . LEU B 1 110 ? 10.742 -26.453 -6.691 1 96.38 110 LEU B O 1
ATOM 5839 N N . VAL B 1 111 ? 10.133 -25.266 -4.93 1 94.62 111 VAL B N 1
ATOM 5840 C CA . VAL B 1 111 ? 9.781 -24.094 -5.742 1 94.62 111 VAL B CA 1
ATOM 5841 C C . VAL B 1 111 ? 10.656 -22.906 -5.348 1 94.62 111 VAL B C 1
ATOM 5843 O O . VAL B 1 111 ? 10.836 -22.625 -4.16 1 94.62 111 VAL B O 1
ATOM 5846 N N . CYS B 1 112 ? 11.242 -22.328 -6.348 1 91.19 112 CYS B N 1
ATOM 5847 C CA . CYS B 1 112 ? 12.07 -21.141 -6.156 1 91.19 112 CYS B CA 1
ATOM 5848 C C . CYS B 1 112 ? 11.547 -19.969 -6.977 1 91.19 112 CYS B C 1
ATOM 5850 O O . CYS B 1 112 ? 11.289 -20.109 -8.172 1 91.19 112 CYS B O 1
ATOM 5852 N N . ASP B 1 113 ? 11.344 -18.828 -6.312 1 86.81 113 ASP B N 1
ATOM 5853 C CA . ASP B 1 113 ? 10.844 -17.641 -7 1 86.81 113 ASP B CA 1
ATOM 5854 C C . ASP B 1 113 ? 11.484 -16.375 -6.445 1 86.81 113 ASP B C 1
ATOM 5856 O O . ASP B 1 113 ? 11.789 -16.297 -5.254 1 86.81 113 ASP B O 1
ATOM 5860 N N . GLY B 1 114 ? 11.703 -15.438 -7.332 1 81.44 114 GLY B N 1
ATOM 5861 C CA . GLY B 1 114 ? 12.312 -14.18 -6.938 1 81.44 114 GLY B CA 1
ATOM 5862 C C . GLY B 1 114 ? 11.305 -13.086 -6.66 1 81.44 114 GLY B C 1
ATOM 5863 O O . GLY B 1 114 ? 10.258 -13.016 -7.312 1 81.44 114 GLY B O 1
ATOM 5864 N N . TRP B 1 115 ? 11.609 -12.289 -5.641 1 76.25 115 TRP B N 1
ATOM 5865 C CA . TRP B 1 115 ? 10.781 -11.148 -5.285 1 76.25 115 TRP B CA 1
ATOM 5866 C C . TRP B 1 115 ? 11.625 -9.992 -4.758 1 76.25 115 TRP B C 1
ATOM 5868 O O . TRP B 1 115 ? 12.703 -10.211 -4.203 1 76.25 115 TRP B O 1
ATOM 5878 N N . SER B 1 116 ? 11.195 -8.828 -5.035 1 74.94 116 SER B N 1
ATOM 5879 C CA . SER B 1 116 ? 11.828 -7.652 -4.453 1 74.94 116 SER B CA 1
ATOM 5880 C C . SER B 1 116 ? 10.961 -7.039 -3.355 1 74.94 116 SER B C 1
ATOM 5882 O O . SER B 1 116 ? 9.773 -6.801 -3.561 1 74.94 116 SER B O 1
ATOM 5884 N N . ASP B 1 117 ? 11.523 -6.836 -2.236 1 68.81 117 ASP B N 1
ATOM 5885 C CA . ASP B 1 117 ? 10.781 -6.234 -1.133 1 68.81 117 ASP B CA 1
ATOM 5886 C C . ASP B 1 117 ? 10.57 -4.742 -1.363 1 68.81 117 ASP B C 1
ATOM 5888 O O . ASP B 1 117 ? 11.07 -4.18 -2.34 1 68.81 117 ASP B O 1
ATOM 5892 N N . PRO B 1 118 ? 9.758 -4.141 -0.525 1 62 118 PRO B N 1
ATOM 5893 C CA . PRO B 1 118 ? 9.469 -2.715 -0.714 1 62 118 PRO B CA 1
ATOM 5894 C C . PRO B 1 118 ? 10.734 -1.854 -0.689 1 62 118 PRO B C 1
ATOM 5896 O O . PRO B 1 118 ? 10.75 -0.763 -1.267 1 62 118 PRO B O 1
ATOM 5899 N N . GLN B 1 119 ? 11.789 -2.316 -0.069 1 65.12 119 GLN B N 1
ATOM 5900 C CA . GLN B 1 119 ? 13.062 -1.61 -0.065 1 65.12 119 GLN B CA 1
ATOM 5901 C C . GLN B 1 119 ? 13.914 -1.998 -1.272 1 65.12 119 GLN B C 1
ATOM 5903 O O . GLN B 1 119 ? 15.086 -1.634 -1.355 1 65.12 119 GLN B O 1
ATOM 5908 N N . ARG B 1 120 ? 13.297 -2.854 -2.172 1 72.19 120 ARG B N 1
ATOM 5909 C CA . ARG B 1 120 ? 13.875 -3.275 -3.445 1 72.19 120 ARG B CA 1
ATOM 5910 C C . ARG B 1 120 ? 15.031 -4.246 -3.23 1 72.19 120 ARG B C 1
ATOM 5912 O O . ARG B 1 120 ? 15.969 -4.285 -4.027 1 72.19 120 ARG B O 1
ATOM 5919 N N . ARG B 1 121 ? 15.094 -4.82 -2.084 1 77 121 ARG B N 1
ATOM 5920 C CA . ARG B 1 121 ? 16.047 -5.906 -1.872 1 77 121 ARG B CA 1
ATOM 5921 C C . ARG B 1 121 ? 15.609 -7.172 -2.596 1 77 121 ARG B C 1
ATOM 5923 O O . ARG B 1 121 ? 14.469 -7.613 -2.447 1 77 121 ARG B O 1
ATOM 5930 N N . PRO B 1 122 ? 16.438 -7.664 -3.428 1 83.44 122 PRO B N 1
ATOM 5931 C CA . PRO B 1 122 ? 16.094 -8.891 -4.145 1 83.44 122 PRO B CA 1
ATOM 5932 C C . PRO B 1 122 ? 16.109 -10.125 -3.248 1 83.44 122 PRO B C 1
ATOM 5934 O O . PRO B 1 122 ? 17.141 -10.422 -2.625 1 83.44 122 PRO B O 1
ATOM 5937 N N . LEU B 1 123 ? 15 -10.805 -3.174 1 83.5 123 LEU B N 1
ATOM 5938 C CA . LEU B 1 123 ? 14.875 -12.016 -2.375 1 83.5 123 LEU B CA 1
ATOM 5939 C C . LEU B 1 123 ? 14.508 -13.211 -3.252 1 83.5 123 LEU B C 1
ATOM 5941 O O . LEU B 1 123 ? 13.789 -13.062 -4.242 1 83.5 123 LEU B O 1
ATOM 5945 N N . ILE B 1 124 ? 15.086 -14.359 -2.936 1 88.25 124 ILE B N 1
ATOM 5946 C CA . ILE B 1 124 ? 14.68 -15.617 -3.553 1 88.25 124 ILE B CA 1
ATOM 5947 C C . ILE B 1 124 ? 14.039 -16.531 -2.506 1 88.25 124 ILE B C 1
ATOM 5949 O O . ILE B 1 124 ? 14.672 -16.859 -1.497 1 88.25 124 ILE B O 1
ATOM 5953 N N . ASN B 1 125 ? 12.828 -16.844 -2.766 1 87.88 125 ASN B N 1
ATOM 5954 C CA . ASN B 1 125 ? 12.07 -17.672 -1.841 1 87.88 125 ASN B CA 1
ATOM 5955 C C . ASN B 1 125 ? 12.18 -19.156 -2.207 1 87.88 125 ASN B C 1
ATOM 5957 O O . ASN B 1 125 ? 12.164 -19.516 -3.387 1 87.88 125 ASN B O 1
ATOM 5961 N N . PHE B 1 126 ? 12.336 -19.969 -1.214 1 92.69 126 PHE B N 1
ATOM 5962 C CA . PHE B 1 126 ? 12.328 -21.422 -1.388 1 92.69 126 PHE B CA 1
ATOM 5963 C C . PHE B 1 126 ? 11.188 -22.047 -0.598 1 92.69 126 PHE B C 1
ATOM 5965 O O . PHE B 1 126 ? 11.062 -21.828 0.607 1 92.69 126 PHE B O 1
ATOM 5972 N N . MET B 1 127 ? 10.422 -22.781 -1.266 1 93.06 127 MET B N 1
ATOM 5973 C CA . MET B 1 127 ? 9.297 -23.484 -0.663 1 93.06 127 MET B CA 1
ATOM 5974 C C . MET B 1 127 ? 9.312 -24.953 -1.049 1 93.06 127 MET B C 1
ATOM 5976 O O . MET B 1 127 ? 9.805 -25.312 -2.119 1 93.06 127 MET B O 1
ATOM 5980 N N . ALA B 1 128 ? 8.836 -25.734 -0.173 1 94.38 128 ALA B N 1
ATOM 5981 C CA . ALA B 1 128 ? 8.68 -27.172 -0.423 1 94.38 128 ALA B CA 1
ATOM 5982 C C . ALA B 1 128 ? 7.203 -27.562 -0.457 1 94.38 128 ALA B C 1
ATOM 5984 O O . ALA B 1 128 ? 6.469 -27.312 0.504 1 94.38 128 ALA B O 1
ATOM 5985 N N . ILE B 1 129 ? 6.793 -28.109 -1.569 1 93 129 ILE B N 1
ATOM 5986 C CA . ILE B 1 129 ? 5.391 -28.484 -1.722 1 93 129 ILE B CA 1
ATOM 5987 C C . ILE B 1 129 ? 5.258 -30 -1.669 1 93 129 ILE B C 1
ATOM 5989 O O . ILE B 1 129 ? 5.98 -30.719 -2.363 1 93 129 ILE B O 1
ATOM 5993 N N . SER B 1 130 ? 4.441 -30.453 -0.804 1 91.19 130 SER B N 1
ATOM 5994 C CA . SER B 1 130 ? 4.102 -31.875 -0.681 1 91.19 130 SER B CA 1
ATOM 5995 C C . SER B 1 130 ? 2.592 -32.062 -0.593 1 91.19 130 SER B C 1
ATOM 5997 O O . SER B 1 130 ? 1.822 -31.125 -0.769 1 91.19 130 SER B O 1
ATOM 5999 N N . GLU B 1 131 ? 2.186 -33.281 -0.43 1 84.62 131 GLU B N 1
ATOM 6000 C CA . GLU B 1 131 ? 0.764 -33.625 -0.341 1 84.62 131 GLU B CA 1
ATOM 6001 C C . GLU B 1 131 ? 0.107 -32.875 0.826 1 84.62 131 GLU B C 1
ATOM 6003 O O . GLU B 1 131 ? -1.087 -32.594 0.78 1 84.62 131 GLU B O 1
ATOM 6008 N N . ASN B 1 132 ? 0.899 -32.5 1.783 1 86.06 132 ASN B N 1
ATOM 6009 C CA . ASN B 1 132 ? 0.376 -31.875 2.992 1 86.06 132 ASN B CA 1
ATOM 6010 C C . ASN B 1 132 ? 0.348 -30.344 2.867 1 86.06 132 ASN B C 1
ATOM 6012 O O . ASN B 1 132 ? -0.022 -29.656 3.812 1 86.06 132 ASN B O 1
ATOM 6016 N N . GLY B 1 133 ? 0.763 -29.875 1.811 1 87.06 133 GLY B N 1
ATOM 6017 C CA . GLY B 1 133 ? 0.701 -28.422 1.617 1 87.06 133 GLY B CA 1
ATOM 6018 C C . GLY B 1 133 ? 2.057 -27.812 1.343 1 87.06 133 GLY B C 1
ATOM 6019 O O . GLY B 1 133 ? 3.037 -28.516 1.11 1 87.06 133 GLY B O 1
ATOM 6020 N N . THR B 1 134 ? 2.068 -26.5 1.326 1 89.94 134 THR B N 1
ATOM 6021 C CA . THR B 1 134 ? 3.27 -25.734 0.998 1 89.94 134 THR B CA 1
ATOM 6022 C C . THR B 1 134 ? 4.004 -25.312 2.268 1 89.94 134 THR B C 1
ATOM 6024 O O . THR B 1 134 ? 3.432 -24.625 3.121 1 89.94 134 THR B O 1
ATOM 6027 N N . MET B 1 135 ? 5.188 -25.75 2.406 1 92.31 135 MET B N 1
ATOM 6028 C CA . MET B 1 135 ? 6.035 -25.391 3.537 1 92.31 135 MET B CA 1
ATOM 6029 C C . MET B 1 135 ? 7.059 -24.328 3.131 1 92.31 135 MET B C 1
ATOM 6031 O O . MET B 1 135 ? 7.746 -24.484 2.121 1 92.31 135 MET B O 1
ATOM 6035 N N . PHE B 1 136 ? 7.094 -23.25 3.893 1 90.94 136 PHE B N 1
ATOM 6036 C CA . PHE B 1 136 ? 8.125 -22.25 3.678 1 90.94 136 PHE B CA 1
ATOM 6037 C C . PHE B 1 136 ? 9.461 -22.719 4.266 1 90.94 136 PHE B C 1
ATOM 6039 O O . PHE B 1 136 ? 9.531 -23.078 5.441 1 90.94 136 PHE B O 1
ATOM 6046 N N . ILE B 1 137 ? 10.469 -22.688 3.451 1 93.06 137 ILE B N 1
ATOM 6047 C CA . ILE B 1 137 ? 11.781 -23.125 3.922 1 93.06 137 ILE B CA 1
ATOM 6048 C C . ILE B 1 137 ? 12.602 -21.906 4.348 1 93.06 137 ILE B C 1
ATOM 6050 O O . ILE B 1 137 ? 12.867 -21.719 5.535 1 93.06 137 ILE B O 1
ATOM 6054 N N . ARG B 1 138 ? 12.852 -21.047 3.367 1 88.75 138 ARG B N 1
ATOM 6055 C CA . ARG B 1 138 ? 13.594 -19.844 3.686 1 88.75 138 ARG B CA 1
ATOM 6056 C C . ARG B 1 138 ? 13.586 -18.875 2.508 1 88.75 138 ARG B C 1
ATOM 6058 O O . ARG B 1 138 ? 13.25 -19.25 1.386 1 88.75 138 ARG B O 1
ATOM 6065 N N . ALA B 1 139 ? 13.836 -17.641 2.811 1 85.38 139 ALA B N 1
ATOM 6066 C CA . ALA B 1 139 ? 14.062 -16.594 1.818 1 85.38 139 ALA B CA 1
ATOM 6067 C C . ALA B 1 139 ? 15.484 -16.062 1.899 1 85.38 139 ALA B C 1
ATOM 6069 O O . ALA B 1 139 ? 15.969 -15.727 2.982 1 85.38 139 ALA B O 1
ATOM 6070 N N . ILE B 1 140 ? 16.156 -16.031 0.791 1 86.69 140 ILE B N 1
ATOM 6071 C CA . ILE B 1 140 ? 17.562 -15.617 0.775 1 86.69 140 ILE B CA 1
ATOM 6072 C C . ILE B 1 140 ? 17.688 -14.227 0.166 1 86.69 140 ILE B C 1
ATOM 6074 O O . ILE B 1 140 ? 17.156 -13.961 -0.916 1 86.69 140 ILE B O 1
ATOM 6078 N N . ASN B 1 141 ? 18.312 -13.336 0.92 1 82.81 141 ASN B N 1
ATOM 6079 C CA . ASN B 1 141 ? 18.641 -12.008 0.412 1 82.81 141 ASN B CA 1
ATOM 6080 C C . ASN B 1 141 ? 19.812 -12.055 -0.557 1 82.81 141 ASN B C 1
ATOM 6082 O O . ASN B 1 141 ? 20.922 -12.422 -0.174 1 82.81 141 ASN B O 1
ATOM 6086 N N . CYS B 1 142 ? 19.562 -11.648 -1.774 1 86.19 142 CYS B N 1
ATOM 6087 C CA . CYS B 1 142 ? 20.578 -11.742 -2.812 1 86.19 142 CYS B CA 1
ATOM 6088 C C . CYS B 1 142 ? 21.172 -10.367 -3.115 1 86.19 142 CYS B C 1
ATOM 6090 O O . CYS B 1 142 ? 21.656 -10.125 -4.223 1 86.19 142 CYS B O 1
ATOM 6092 N N . GLU B 1 143 ? 21.094 -9.484 -2.164 1 81.5 143 GLU B N 1
ATOM 6093 C CA . GLU B 1 143 ? 21.625 -8.141 -2.375 1 81.5 143 GLU B CA 1
ATOM 6094 C C . GLU B 1 143 ? 23.125 -8.188 -2.652 1 81.5 143 GLU B C 1
ATOM 6096 O O . GLU B 1 143 ? 23.875 -8.828 -1.924 1 81.5 143 GLU B O 1
ATOM 6101 N N . GLY B 1 144 ? 23.594 -7.59 -3.736 1 79.38 144 GLY B N 1
ATOM 6102 C CA . GLY B 1 144 ? 25 -7.492 -4.059 1 79.38 144 GLY B CA 1
ATOM 6103 C C . GLY B 1 144 ? 25.516 -8.688 -4.84 1 79.38 144 GLY B C 1
ATOM 6104 O O . GLY B 1 144 ? 26.672 -8.703 -5.27 1 79.38 144 GLY B O 1
ATOM 6105 N N . GLU B 1 145 ? 24.641 -9.672 -4.984 1 83.44 145 GLU B N 1
ATOM 6106 C CA . GLU B 1 145 ? 25.078 -10.875 -5.688 1 83.44 145 GLU B CA 1
ATOM 6107 C C . GLU B 1 145 ? 24.641 -10.844 -7.152 1 83.44 145 GLU B C 1
ATOM 6109 O O . GLU B 1 145 ? 23.594 -10.289 -7.48 1 83.44 145 GLU B O 1
ATOM 6114 N N . TYR B 1 146 ? 25.547 -11.336 -7.992 1 81.56 146 TYR B N 1
ATOM 6115 C CA . TYR B 1 146 ? 25.172 -11.547 -9.391 1 81.56 146 TYR B CA 1
ATOM 6116 C C . TYR B 1 146 ? 24.344 -12.812 -9.547 1 81.56 146 TYR B C 1
ATOM 6118 O O . TYR B 1 146 ? 24.797 -13.906 -9.227 1 81.56 146 TYR B O 1
ATOM 6126 N N . LYS B 1 147 ? 23.203 -12.633 -9.969 1 85.56 147 LYS B N 1
ATOM 6127 C CA . LYS B 1 147 ? 22.266 -13.758 -10.078 1 85.56 147 LYS B CA 1
ATOM 6128 C C . LYS B 1 147 ? 22.5 -14.531 -11.375 1 85.56 147 LYS B C 1
ATOM 6130 O O . LYS B 1 147 ? 21.578 -14.68 -12.188 1 85.56 147 LYS B O 1
ATOM 6135 N N . ASP B 1 148 ? 23.656 -15.102 -11.469 1 89.44 148 ASP B N 1
ATOM 6136 C CA . ASP B 1 148 ? 23.938 -15.922 -12.648 1 89.44 148 ASP B CA 1
ATOM 6137 C C . ASP B 1 148 ? 23.531 -17.375 -12.398 1 89.44 148 ASP B C 1
ATOM 6139 O O . ASP B 1 148 ? 23.047 -17.719 -11.328 1 89.44 148 ASP B O 1
ATOM 6143 N N . LYS B 1 149 ? 23.672 -18.156 -13.398 1 93.38 149 LYS B N 1
ATOM 6144 C CA . LYS B 1 149 ? 23.25 -19.547 -13.336 1 93.38 149 LYS B CA 1
ATOM 6145 C C . LYS B 1 149 ? 23.969 -20.297 -12.227 1 93.38 149 LYS B C 1
ATOM 6147 O O . LYS B 1 149 ? 23.391 -21.188 -11.586 1 93.38 149 LYS B O 1
ATOM 6152 N N . TRP B 1 150 ? 25.219 -19.953 -11.914 1 94.38 150 TRP B N 1
ATOM 6153 C CA . TRP B 1 150 ? 26 -20.641 -10.898 1 94.38 150 TRP B CA 1
ATOM 6154 C C . TRP B 1 150 ? 25.5 -20.297 -9.5 1 94.38 150 TRP B C 1
ATOM 6156 O O . TRP B 1 150 ? 25.391 -21.172 -8.633 1 94.38 150 TRP B O 1
ATOM 6166 N N . PHE B 1 151 ? 25.25 -19.062 -9.344 1 93.44 151 PHE B N 1
ATOM 6167 C CA . PHE B 1 151 ? 24.766 -18.609 -8.047 1 93.44 151 PHE B CA 1
ATOM 6168 C C . PHE B 1 151 ? 23.422 -19.234 -7.719 1 93.44 151 PHE B C 1
ATOM 6170 O O . PHE B 1 151 ? 23.234 -19.781 -6.629 1 93.44 151 PHE B O 1
ATOM 6177 N N . ILE B 1 152 ? 22.484 -19.188 -8.625 1 94.75 152 ILE B N 1
ATOM 6178 C CA . ILE B 1 152 ? 21.141 -19.703 -8.414 1 94.75 152 ILE B CA 1
ATOM 6179 C C . ILE B 1 152 ? 21.203 -21.219 -8.203 1 94.75 152 ILE B C 1
ATOM 6181 O O . ILE B 1 152 ? 20.547 -21.766 -7.309 1 94.75 152 ILE B O 1
ATOM 6185 N N . SER B 1 153 ? 22.016 -21.906 -9.039 1 96.75 153 SER B N 1
ATOM 6186 C CA . SER B 1 153 ? 22.156 -23.359 -8.898 1 96.75 153 SER B CA 1
ATOM 6187 C C . SER B 1 153 ? 22.734 -23.719 -7.539 1 96.75 153 SER B C 1
ATOM 6189 O O . SER B 1 153 ? 22.328 -24.734 -6.945 1 96.75 153 SER B O 1
ATOM 6191 N N . ARG B 1 154 ? 23.656 -22.922 -7.07 1 96.56 154 ARG B N 1
ATOM 6192 C CA . ARG B 1 154 ? 24.25 -23.172 -5.758 1 96.56 154 ARG B CA 1
ATOM 6193 C C . ARG B 1 154 ? 23.203 -23.078 -4.66 1 96.56 154 ARG B C 1
ATOM 6195 O O . ARG B 1 154 ? 23.156 -23.922 -3.756 1 96.56 154 ARG B O 1
ATOM 6202 N N . LEU B 1 155 ? 22.406 -22.078 -4.723 1 95.81 155 LEU B N 1
ATOM 6203 C CA . LEU B 1 155 ? 21.359 -21.906 -3.725 1 95.81 155 LEU B CA 1
ATOM 6204 C C . LEU B 1 155 ? 20.375 -23.078 -3.756 1 95.81 155 LEU B C 1
ATOM 6206 O O . LEU B 1 155 ? 19.969 -23.594 -2.705 1 95.81 155 LEU B O 1
ATOM 6210 N N . ILE B 1 156 ? 19.984 -23.5 -4.953 1 97.25 156 ILE B N 1
ATOM 6211 C CA . ILE B 1 156 ? 19.047 -24.594 -5.105 1 97.25 156 ILE B CA 1
ATOM 6212 C C . ILE B 1 156 ? 19.656 -25.875 -4.531 1 97.25 156 ILE B C 1
ATOM 6214 O O . ILE B 1 156 ? 18.984 -26.625 -3.814 1 97.25 156 ILE B O 1
ATOM 6218 N N . LYS B 1 157 ? 20.922 -26.125 -4.816 1 97.81 157 LYS B N 1
ATOM 6219 C CA . LYS B 1 157 ? 21.609 -27.312 -4.336 1 97.81 157 LYS B CA 1
ATOM 6220 C C . LYS B 1 157 ? 21.688 -27.328 -2.812 1 97.81 157 LYS B C 1
ATOM 6222 O O . LYS B 1 157 ? 21.547 -28.391 -2.189 1 97.81 157 LYS B O 1
ATOM 6227 N N . GLU B 1 158 ? 21.891 -26.141 -2.273 1 96.88 158 GLU B N 1
ATOM 6228 C CA . GLU B 1 158 ? 21.922 -26.047 -0.816 1 96.88 158 GLU B CA 1
ATOM 6229 C C . GLU B 1 158 ? 20.578 -26.453 -0.208 1 96.88 158 GLU B C 1
ATOM 6231 O O . GLU B 1 158 ? 20.547 -27.188 0.791 1 96.88 158 GLU B O 1
ATOM 6236 N N . VAL B 1 159 ? 19.531 -26.016 -0.771 1 96.81 159 VAL B N 1
ATOM 6237 C CA . VAL B 1 159 ? 18.203 -26.328 -0.254 1 96.81 159 VAL B CA 1
ATOM 6238 C C . VAL B 1 159 ? 17.891 -27.812 -0.495 1 96.81 159 VAL B C 1
ATOM 6240 O O . VAL B 1 159 ? 17.266 -28.469 0.34 1 96.81 159 VAL B O 1
ATOM 6243 N N . ILE B 1 160 ? 18.297 -28.375 -1.661 1 97.69 160 ILE B N 1
ATOM 6244 C CA . ILE B 1 160 ? 18.125 -29.781 -1.965 1 97.69 160 ILE B CA 1
ATOM 6245 C C . ILE B 1 160 ? 18.797 -30.625 -0.888 1 97.69 160 ILE B C 1
ATOM 6247 O O . ILE B 1 160 ? 18.234 -31.625 -0.424 1 97.69 160 ILE B O 1
ATOM 6251 N N . MET B 1 161 ? 19.938 -30.172 -0.484 1 97 161 MET B N 1
ATOM 6252 C CA . MET B 1 161 ? 20.656 -30.891 0.554 1 97 161 MET B CA 1
ATOM 6253 C C . MET B 1 161 ? 19.938 -30.812 1.892 1 97 161 MET B C 1
ATOM 6255 O O . MET B 1 161 ? 19.875 -31.781 2.635 1 97 161 MET B O 1
ATOM 6259 N N . GLU B 1 162 ? 19.422 -29.703 2.146 1 94.44 162 GLU B N 1
ATOM 6260 C CA . GLU B 1 162 ? 18.703 -29.5 3.395 1 94.44 162 GLU B CA 1
ATOM 6261 C C . GLU B 1 162 ? 17.453 -30.375 3.447 1 94.44 162 GLU B C 1
ATOM 6263 O O . GLU B 1 162 ? 17.141 -30.953 4.484 1 94.44 162 GLU B O 1
ATOM 6268 N N . VAL B 1 163 ? 16.719 -30.484 2.379 1 95.75 163 VAL B N 1
ATOM 6269 C CA . VAL B 1 163 ? 15.477 -31.234 2.293 1 95.75 163 VAL B CA 1
ATOM 6270 C C . VAL B 1 163 ? 15.789 -32.719 2.16 1 95.75 163 VAL B C 1
ATOM 6272 O O . VAL B 1 163 ? 15.016 -33.562 2.615 1 95.75 163 VAL B O 1
ATOM 6275 N N . GLY B 1 164 ? 16.969 -33.062 1.704 1 95.81 164 GLY B N 1
ATOM 6276 C CA . GLY B 1 164 ? 17.328 -34.438 1.323 1 95.81 164 GLY B CA 1
ATOM 6277 C C . GLY B 1 164 ? 17.172 -34.688 -0.16 1 95.81 164 GLY B C 1
ATOM 6278 O O . GLY B 1 164 ? 16.047 -34.75 -0.663 1 95.81 164 GLY B O 1
ATOM 6279 N N . PHE B 1 165 ? 18.234 -34.906 -0.845 1 95.44 165 PHE B N 1
ATOM 6280 C CA . PHE B 1 165 ? 18.203 -35 -2.299 1 95.44 165 PHE B CA 1
ATOM 6281 C C . PHE B 1 165 ? 17.375 -36.188 -2.75 1 95.44 165 PHE B C 1
ATOM 6283 O O . PHE B 1 165 ? 16.812 -36.188 -3.848 1 95.44 165 PHE B O 1
ATOM 6290 N N . THR B 1 166 ? 17.188 -37.188 -1.892 1 94.62 166 THR B N 1
ATOM 6291 C CA . THR B 1 166 ? 16.406 -38.375 -2.262 1 94.62 166 THR B CA 1
ATOM 6292 C C . THR B 1 166 ? 14.914 -38.062 -2.219 1 94.62 166 THR B C 1
ATOM 6294 O O . THR B 1 166 ? 14.102 -38.75 -2.842 1 94.62 166 THR B O 1
ATOM 6297 N N . ASN B 1 167 ? 14.578 -37 -1.479 1 96.06 167 ASN B N 1
ATOM 6298 C CA . ASN B 1 167 ? 13.172 -36.656 -1.319 1 96.06 167 ASN B CA 1
ATOM 6299 C C . ASN B 1 167 ? 12.688 -35.75 -2.459 1 96.06 167 ASN B C 1
ATOM 6301 O O . ASN B 1 167 ? 11.484 -35.688 -2.719 1 96.06 167 ASN B O 1
ATOM 6305 N N . VAL B 1 168 ? 13.594 -35.125 -3.141 1 97.19 168 VAL B N 1
ATOM 6306 C CA . VAL B 1 168 ? 13.234 -34.094 -4.109 1 97.19 168 VAL B CA 1
ATOM 6307 C C . VAL B 1 168 ? 12.953 -34.75 -5.465 1 97.19 168 VAL B C 1
ATOM 6309 O O . VAL B 1 168 ? 13.781 -35.5 -5.98 1 97.19 168 VAL B O 1
ATOM 6312 N N . VAL B 1 169 ? 11.82 -34.438 -6.012 1 96.19 169 VAL B N 1
ATOM 6313 C CA . VAL B 1 169 ? 11.422 -34.969 -7.309 1 96.19 169 VAL B CA 1
ATOM 6314 C C . VAL B 1 169 ? 11.727 -33.969 -8.406 1 96.19 169 VAL B C 1
ATOM 6316 O O . VAL B 1 169 ? 12.289 -34.312 -9.445 1 96.19 169 VAL B O 1
ATOM 6319 N N . GLN B 1 170 ? 11.359 -32.75 -8.102 1 96.88 170 GLN B N 1
ATOM 6320 C CA . GLN B 1 170 ? 11.57 -31.734 -9.102 1 96.88 170 GLN B CA 1
ATOM 6321 C C . GLN B 1 170 ? 11.781 -30.359 -8.453 1 96.88 170 GLN B C 1
ATOM 6323 O O . GLN B 1 170 ? 11.438 -30.172 -7.289 1 96.88 170 GLN B O 1
ATOM 6328 N N . VAL B 1 171 ? 12.336 -29.453 -9.234 1 97 171 VAL B N 1
ATOM 6329 C CA . VAL B 1 171 ? 12.5 -28.047 -8.891 1 97 171 VAL B CA 1
ATOM 6330 C C . VAL B 1 171 ? 11.766 -27.188 -9.914 1 97 171 VAL B C 1
ATOM 6332 O O . VAL B 1 171 ? 11.984 -27.312 -11.117 1 97 171 VAL B O 1
ATOM 6335 N N . ILE B 1 172 ? 10.875 -26.391 -9.414 1 96 172 ILE B N 1
ATOM 6336 C CA . ILE B 1 172 ? 10.117 -25.516 -10.297 1 96 172 ILE B CA 1
ATOM 6337 C C . ILE B 1 172 ? 10.586 -24.062 -10.109 1 96 172 ILE B C 1
ATOM 6339 O O . ILE B 1 172 ? 10.695 -23.578 -8.977 1 96 172 ILE B O 1
ATOM 6343 N N . THR B 1 173 ? 10.945 -23.344 -11.125 1 92.88 173 THR B N 1
ATOM 6344 C CA . THR B 1 173 ? 11.297 -21.938 -11.133 1 92.88 173 THR B CA 1
ATOM 6345 C C . THR B 1 173 ? 10.531 -21.203 -12.227 1 92.88 173 THR B C 1
ATOM 6347 O O . THR B 1 173 ? 9.75 -21.797 -12.961 1 92.88 173 THR B O 1
ATOM 6350 N N . ASP B 1 174 ? 10.727 -19.938 -12.227 1 85.44 174 ASP B N 1
ATOM 6351 C CA . ASP B 1 174 ? 10.172 -19.219 -13.367 1 85.44 174 ASP B CA 1
ATOM 6352 C C . ASP B 1 174 ? 10.906 -19.562 -14.656 1 85.44 174 ASP B C 1
ATOM 6354 O O . ASP B 1 174 ? 11.844 -20.375 -14.648 1 85.44 174 ASP B O 1
ATOM 6358 N N . ASN B 1 175 ? 10.453 -19.031 -15.75 1 85.38 175 ASN B N 1
ATOM 6359 C CA . ASN B 1 175 ? 10.938 -19.453 -17.062 1 85.38 175 ASN B CA 1
ATOM 6360 C C . ASN B 1 175 ? 12.062 -18.562 -17.562 1 85.38 175 ASN B C 1
ATOM 6362 O O . ASN B 1 175 ? 12.367 -18.547 -18.75 1 85.38 175 ASN B O 1
ATOM 6366 N N . ALA B 1 176 ? 12.742 -17.875 -16.688 1 87.12 176 ALA B N 1
ATOM 6367 C CA . ALA B 1 176 ? 13.859 -17.047 -17.109 1 87.12 176 ALA B CA 1
ATOM 6368 C C . ALA B 1 176 ? 15.023 -17.891 -17.609 1 87.12 176 ALA B C 1
ATOM 6370 O O . ALA B 1 176 ? 15.25 -19 -17.125 1 87.12 176 ALA B O 1
ATOM 6371 N N . PRO B 1 177 ? 15.75 -17.391 -18.562 1 89.56 177 PRO B N 1
ATOM 6372 C CA . PRO B 1 177 ? 16.875 -18.156 -19.125 1 89.56 177 PRO B CA 1
ATOM 6373 C C . PRO B 1 177 ? 17.891 -18.547 -18.062 1 89.56 177 PRO B C 1
ATOM 6375 O O . PRO B 1 177 ? 18.438 -19.656 -18.109 1 89.56 177 PRO B O 1
ATOM 6378 N N . VAL B 1 178 ? 18.109 -17.703 -17.156 1 91.62 178 VAL B N 1
ATOM 6379 C CA . VAL B 1 178 ? 19.094 -17.984 -16.109 1 91.62 178 VAL B CA 1
ATOM 6380 C C . VAL B 1 178 ? 18.609 -19.141 -15.242 1 91.62 178 VAL B C 1
ATOM 6382 O O . VAL B 1 178 ? 19.406 -19.969 -14.797 1 91.62 178 VAL B O 1
ATOM 6385 N N . CYS B 1 179 ? 17.328 -19.219 -15.016 1 92.44 179 CYS B N 1
ATOM 6386 C CA . CYS B 1 179 ? 16.766 -20.281 -14.211 1 92.44 179 CYS B CA 1
ATOM 6387 C C . CYS B 1 179 ? 16.859 -21.625 -14.938 1 92.44 179 CYS B C 1
ATOM 6389 O O . CYS B 1 179 ? 17.094 -22.656 -14.312 1 92.44 179 CYS B O 1
ATOM 6391 N N . LYS B 1 180 ? 16.641 -21.547 -16.281 1 92.62 180 LYS B N 1
ATOM 6392 C CA . LYS B 1 180 ? 16.797 -22.75 -17.078 1 92.62 180 LYS B CA 1
ATOM 6393 C C . LYS B 1 180 ? 18.219 -23.281 -17 1 92.62 180 LYS B C 1
ATOM 6395 O O . LYS B 1 180 ? 18.438 -24.484 -16.797 1 92.62 180 LYS B O 1
ATOM 6400 N N . ALA B 1 181 ? 19.156 -22.328 -17.125 1 95.69 181 ALA B N 1
ATOM 6401 C CA . ALA B 1 181 ? 20.562 -22.719 -17.047 1 95.69 181 ALA B CA 1
ATOM 6402 C C . ALA B 1 181 ? 20.906 -23.266 -15.656 1 95.69 181 ALA B C 1
ATOM 6404 O O . ALA B 1 181 ? 21.656 -24.25 -15.539 1 95.69 181 ALA B O 1
ATOM 6405 N N . ALA B 1 182 ? 20.391 -22.688 -14.656 1 96.19 182 ALA B N 1
ATOM 6406 C CA . ALA B 1 182 ? 20.594 -23.156 -13.297 1 96.19 182 ALA B CA 1
ATOM 6407 C C . ALA B 1 182 ? 19.969 -24.547 -13.094 1 96.19 182 ALA B C 1
ATOM 6409 O O . ALA B 1 182 ? 20.547 -25.391 -12.414 1 96.19 182 ALA B O 1
ATOM 6410 N N . GLY B 1 183 ? 18.797 -24.75 -13.648 1 95.5 183 GLY B N 1
ATOM 6411 C CA . GLY B 1 183 ? 18.141 -26.047 -13.57 1 95.5 183 GLY B CA 1
ATOM 6412 C C . GLY B 1 183 ? 18.953 -27.172 -14.188 1 95.5 183 GLY B C 1
ATOM 6413 O O . GLY B 1 183 ? 19.031 -28.266 -13.633 1 95.5 183 GLY B O 1
ATOM 6414 N N . LEU B 1 184 ? 19.578 -26.859 -15.281 1 95.31 184 LEU B N 1
ATOM 6415 C CA . LEU B 1 184 ? 20.406 -27.859 -15.961 1 95.31 184 LEU B CA 1
ATOM 6416 C C . LEU B 1 184 ? 21.594 -28.25 -15.102 1 95.31 184 LEU B C 1
ATOM 6418 O O . LEU B 1 184 ? 21.984 -29.422 -15.07 1 95.31 184 LEU B O 1
ATOM 6422 N N . LEU B 1 185 ? 22.125 -27.281 -14.438 1 97.38 185 LEU B N 1
ATOM 6423 C CA . LEU B 1 185 ? 23.25 -27.562 -13.539 1 97.38 185 LEU B CA 1
ATOM 6424 C C . LEU B 1 185 ? 22.797 -28.453 -12.383 1 97.38 185 LEU B C 1
ATOM 6426 O O . LEU B 1 185 ? 23.547 -29.328 -11.945 1 97.38 185 LEU B O 1
ATOM 6430 N N . VAL B 1 186 ? 21.656 -28.219 -11.906 1 97.62 186 VAL B N 1
ATOM 6431 C CA . VAL B 1 186 ? 21.109 -29.016 -10.82 1 97.62 186 VAL B CA 1
ATOM 6432 C C . VAL B 1 186 ? 20.891 -30.453 -11.297 1 97.62 186 VAL B C 1
ATOM 6434 O O . VAL B 1 186 ? 21.219 -31.406 -10.594 1 97.62 186 VAL B O 1
ATOM 6437 N N . GLU B 1 187 ? 20.312 -30.609 -12.492 1 96.62 187 GLU B N 1
ATOM 6438 C CA . GLU B 1 187 ? 20.062 -31.922 -13.07 1 96.62 187 GLU B CA 1
ATOM 6439 C C . GLU B 1 187 ? 21.359 -32.688 -13.297 1 96.62 187 GLU B C 1
ATOM 6441 O O . GLU B 1 187 ? 21.391 -33.938 -13.195 1 96.62 187 GLU B O 1
ATOM 6446 N N . GLN B 1 188 ? 22.406 -31.984 -13.609 1 96.19 188 GLN B N 1
ATOM 6447 C CA . GLN B 1 188 ? 23.719 -32.625 -13.789 1 96.19 188 GLN B CA 1
ATOM 6448 C C . GLN B 1 188 ? 24.25 -33.156 -12.469 1 96.19 188 GLN B C 1
ATOM 6450 O O . GLN B 1 188 ? 24.828 -34.25 -12.438 1 96.19 188 GLN B O 1
ATOM 6455 N N . ALA B 1 189 ? 24.047 -32.406 -11.445 1 97 189 ALA B N 1
ATOM 6456 C CA . ALA B 1 189 ? 24.516 -32.844 -10.125 1 97 189 ALA B CA 1
ATOM 6457 C C . ALA B 1 189 ? 23.641 -33.938 -9.555 1 97 189 ALA B C 1
ATOM 6459 O O . ALA B 1 189 ? 24.141 -34.844 -8.891 1 97 189 ALA B O 1
ATOM 6460 N N . TYR B 1 190 ? 22.391 -33.781 -9.773 1 97.19 190 TYR B N 1
ATOM 6461 C CA . TYR B 1 190 ? 21.406 -34.781 -9.32 1 97.19 190 TYR B CA 1
ATOM 6462 C C . TYR B 1 190 ? 20.516 -35.219 -10.477 1 97.19 190 TYR B C 1
ATOM 6464 O O . TYR B 1 190 ? 19.406 -34.719 -10.656 1 97.19 190 TYR B O 1
ATOM 6472 N N . PRO B 1 191 ? 20.859 -36.281 -11.133 1 95.19 191 PRO B N 1
ATOM 6473 C CA . PRO B 1 191 ? 20.188 -36.656 -12.367 1 95.19 191 PRO B CA 1
ATOM 6474 C C . PRO B 1 191 ? 18.734 -37.094 -12.141 1 95.19 191 PRO B C 1
ATOM 6476 O O . PRO B 1 191 ? 17.906 -37 -13.047 1 95.19 191 PRO B O 1
ATOM 6479 N N . HIS B 1 192 ? 18.391 -37.562 -10.961 1 95.12 192 HIS B N 1
ATOM 6480 C CA . HIS B 1 192 ? 17.031 -38.031 -10.695 1 95.12 192 HIS B CA 1
ATOM 6481 C C . HIS B 1 192 ? 16.094 -36.844 -10.422 1 95.12 192 HIS B C 1
ATOM 6483 O O . HIS B 1 192 ? 14.875 -37.031 -10.383 1 95.12 192 HIS B O 1
ATOM 6489 N N . ILE B 1 193 ? 16.672 -35.656 -10.172 1 97.25 193 ILE B N 1
ATOM 6490 C CA . ILE B 1 193 ? 15.875 -34.438 -9.93 1 97.25 193 ILE B CA 1
ATOM 6491 C C . ILE B 1 193 ? 15.641 -33.719 -11.242 1 97.25 193 ILE B C 1
ATOM 6493 O O . ILE B 1 193 ? 16.578 -33.5 -12.016 1 97.25 193 ILE B O 1
ATOM 6497 N N . PHE B 1 194 ? 14.43 -33.375 -11.516 1 96.69 194 PHE B N 1
ATOM 6498 C CA . PHE B 1 194 ? 14.102 -32.719 -12.766 1 96.69 194 PHE B CA 1
ATOM 6499 C C . PHE B 1 194 ? 13.828 -31.219 -12.539 1 96.69 194 PHE B C 1
ATOM 6501 O O . PHE B 1 194 ? 13.203 -30.844 -11.547 1 96.69 194 PHE B O 1
ATOM 6508 N N . TRP B 1 195 ? 14.328 -30.359 -13.383 1 95.94 195 TRP B N 1
ATOM 6509 C CA . TRP B 1 195 ? 13.898 -28.969 -13.43 1 95.94 195 TRP B CA 1
ATOM 6510 C C . TRP B 1 195 ? 12.664 -28.812 -14.312 1 95.94 195 TRP B C 1
ATOM 6512 O O . TRP B 1 195 ? 12.641 -29.281 -15.453 1 95.94 195 TRP B O 1
ATOM 6522 N N . THR B 1 196 ? 11.648 -28.281 -13.82 1 94.69 196 THR B N 1
ATOM 6523 C CA . THR B 1 196 ? 10.398 -28.078 -14.539 1 94.69 196 THR B CA 1
ATOM 6524 C C . THR B 1 196 ? 10.016 -26.594 -14.562 1 94.69 196 THR B C 1
ATOM 6526 O O . THR B 1 196 ? 9.883 -25.969 -13.516 1 94.69 196 THR B O 1
ATOM 6529 N N . PRO B 1 197 ? 9.867 -26.031 -15.758 1 93.69 197 PRO B N 1
ATOM 6530 C CA . PRO B 1 197 ? 9.383 -24.641 -15.828 1 93.69 197 PRO B CA 1
ATOM 6531 C C . PRO B 1 197 ? 7.938 -24.5 -15.375 1 93.69 197 PRO B C 1
ATOM 6533 O O . PRO B 1 197 ? 7.109 -25.375 -15.641 1 93.69 197 PRO B O 1
ATOM 6536 N N . CYS B 1 198 ? 7.617 -23.453 -14.672 1 93.19 198 CYS B N 1
ATOM 6537 C CA . CYS B 1 198 ? 6.262 -23.188 -14.188 1 93.19 198 CYS B CA 1
ATOM 6538 C C . CYS B 1 198 ? 5.281 -23.109 -15.352 1 93.19 198 CYS B C 1
ATOM 6540 O O . CYS B 1 198 ? 5.449 -22.281 -16.266 1 93.19 198 CYS B O 1
ATOM 6542 N N . VAL B 1 199 ? 4.238 -23.875 -15.289 1 94.19 199 VAL B N 1
ATOM 6543 C CA . VAL B 1 199 ? 3.266 -23.969 -16.375 1 94.19 199 VAL B CA 1
ATOM 6544 C C . VAL B 1 199 ? 2.473 -22.656 -16.453 1 94.19 199 VAL B C 1
ATOM 6546 O O . VAL B 1 199 ? 2.197 -22.172 -17.562 1 94.19 199 VAL B O 1
ATOM 6549 N N . VAL B 1 200 ? 2.125 -22.125 -15.344 1 91.31 200 VAL B N 1
ATOM 6550 C CA . VAL B 1 200 ? 1.343 -20.891 -15.305 1 91.31 200 VAL B CA 1
ATOM 6551 C C . VAL B 1 200 ? 2.135 -19.766 -15.953 1 91.31 200 VAL B C 1
ATOM 6553 O O . VAL B 1 200 ? 1.588 -18.984 -16.75 1 91.31 200 VAL B O 1
ATOM 6556 N N . HIS B 1 201 ? 3.424 -19.641 -15.688 1 90.25 201 HIS B N 1
ATOM 6557 C CA . HIS B 1 201 ? 4.27 -18.641 -16.312 1 90.25 201 HIS B CA 1
ATOM 6558 C C . HIS B 1 201 ? 4.379 -18.859 -17.812 1 90.25 201 HIS B C 1
ATOM 6560 O O . HIS B 1 201 ? 4.406 -17.906 -18.594 1 90.25 201 HIS B O 1
ATOM 6566 N N . THR B 1 202 ? 4.441 -20.078 -18.188 1 93.69 202 THR B N 1
ATOM 6567 C CA . THR B 1 202 ? 4.531 -20.438 -19.594 1 93.69 202 THR B CA 1
ATOM 6568 C C . THR B 1 202 ? 3.279 -20 -20.344 1 93.69 202 THR B C 1
ATOM 6570 O O . THR B 1 202 ? 3.371 -19.375 -21.406 1 93.69 202 THR B O 1
ATOM 6573 N N . LEU B 1 203 ? 2.15 -20.328 -19.766 1 94.56 203 LEU B N 1
ATOM 6574 C CA . LEU B 1 203 ? 0.882 -19.969 -20.391 1 94.56 203 LEU B CA 1
ATOM 6575 C C . LEU B 1 203 ? 0.686 -18.453 -20.406 1 94.56 203 LEU B C 1
ATOM 6577 O O . LEU B 1 203 ? 0.128 -17.906 -21.359 1 94.56 203 LEU B O 1
ATOM 6581 N N . ASN B 1 204 ? 1.093 -17.828 -19.375 1 91.94 204 ASN B N 1
ATOM 6582 C CA . ASN B 1 204 ? 1.007 -16.375 -19.328 1 91.94 204 ASN B CA 1
ATOM 6583 C C . ASN B 1 204 ? 1.853 -15.727 -20.422 1 91.94 204 ASN B C 1
ATOM 6585 O O . ASN B 1 204 ? 1.438 -14.734 -21.016 1 91.94 204 ASN B O 1
ATOM 6589 N N . LEU B 1 205 ? 3.031 -16.219 -20.656 1 91.38 205 LEU B N 1
ATOM 6590 C CA . LEU B 1 205 ? 3.893 -15.719 -21.719 1 91.38 205 LEU B CA 1
ATOM 6591 C C . LEU B 1 205 ? 3.254 -15.945 -23.078 1 91.38 205 LEU B C 1
ATOM 6593 O O . LEU B 1 205 ? 3.365 -15.102 -23.969 1 91.38 205 LEU B O 1
ATOM 6597 N N . ALA B 1 206 ? 2.639 -17.078 -23.219 1 94.38 206 ALA B N 1
ATOM 6598 C CA . ALA B 1 206 ? 1.929 -17.344 -24.469 1 94.38 206 ALA B CA 1
ATOM 6599 C C . ALA B 1 206 ? 0.834 -16.312 -24.719 1 94.38 206 ALA B C 1
ATOM 6601 O O . ALA B 1 206 ? 0.726 -15.766 -25.828 1 94.38 206 ALA B O 1
ATOM 6602 N N . LEU B 1 207 ? 0.115 -16.078 -23.688 1 94.12 207 LEU B N 1
ATOM 6603 C CA . LEU B 1 207 ? -0.966 -15.102 -23.797 1 94.12 207 LEU B CA 1
ATOM 6604 C C . LEU B 1 207 ? -0.416 -13.711 -24.078 1 94.12 207 LEU B C 1
ATOM 6606 O O . LEU B 1 207 ? -1.014 -12.945 -24.844 1 94.12 207 LEU B O 1
ATOM 6610 N N . LYS B 1 208 ? 0.654 -13.367 -23.516 1 91.31 208 LYS B N 1
ATOM 6611 C CA . LYS B 1 208 ? 1.274 -12.07 -23.766 1 91.31 208 LYS B CA 1
ATOM 6612 C C . LYS B 1 208 ? 1.724 -11.953 -25.219 1 91.31 208 LYS B C 1
ATOM 6614 O O . LYS B 1 208 ? 1.587 -10.891 -25.828 1 91.31 208 LYS B O 1
ATOM 6619 N N . ASN B 1 209 ? 2.252 -13.039 -25.766 1 91.75 209 ASN B N 1
ATOM 6620 C CA . ASN B 1 209 ? 2.68 -13.047 -27.156 1 91.75 209 ASN B CA 1
ATOM 6621 C C . ASN B 1 209 ? 1.498 -12.875 -28.109 1 91.75 209 ASN B C 1
ATOM 6623 O O . ASN B 1 209 ? 1.627 -12.242 -29.156 1 91.75 209 ASN B O 1
ATOM 6627 N N . ILE B 1 210 ? 0.429 -13.391 -27.656 1 94.25 210 ILE B N 1
ATOM 6628 C CA . ILE B 1 210 ? -0.744 -13.367 -28.531 1 94.25 210 ILE B CA 1
ATOM 6629 C C . ILE B 1 210 ? -1.496 -12.055 -28.344 1 94.25 210 ILE B C 1
ATOM 6631 O O . ILE B 1 210 ? -1.86 -11.398 -29.328 1 94.25 210 ILE B O 1
ATOM 6635 N N . CYS B 1 211 ? -1.683 -11.672 -27.078 1 92.62 211 CYS B N 1
ATOM 6636 C CA . CYS B 1 211 ? -2.58 -10.562 -26.766 1 92.62 211 CYS B CA 1
ATOM 6637 C C . CYS B 1 211 ? -1.824 -9.242 -26.75 1 92.62 211 CYS B C 1
ATOM 6639 O O . CYS B 1 211 ? -2.432 -8.172 -26.844 1 92.62 211 CYS B O 1
ATOM 6641 N N . ALA B 1 212 ? -0.578 -9.211 -26.547 1 88.31 212 ALA B N 1
ATOM 6642 C CA . ALA B 1 212 ? 0.239 -8 -26.5 1 88.31 212 ALA B CA 1
ATOM 6643 C C . ALA B 1 212 ? 1.463 -8.125 -27.406 1 88.31 212 ALA B C 1
ATOM 6645 O O . ALA B 1 212 ? 2.592 -7.902 -26.953 1 88.31 212 ALA B O 1
ATOM 6646 N N . ALA B 1 213 ? 1.113 -8.414 -28.594 1 86.69 213 ALA B N 1
ATOM 6647 C CA . ALA B 1 213 ? 2.197 -8.609 -29.547 1 86.69 213 ALA B CA 1
ATOM 6648 C C . ALA B 1 213 ? 2.984 -7.32 -29.766 1 86.69 213 ALA B C 1
ATOM 6650 O O . ALA B 1 213 ? 2.396 -6.246 -29.922 1 86.69 213 ALA B O 1
ATOM 6651 N N . LYS B 1 214 ? 4.289 -7.398 -29.688 1 84.38 214 LYS B N 1
ATOM 6652 C CA . LYS B 1 214 ? 5.164 -6.242 -29.875 1 84.38 214 LYS B CA 1
ATOM 6653 C C . LYS B 1 214 ? 5.555 -6.07 -31.328 1 84.38 214 LYS B C 1
ATOM 6655 O O . LYS B 1 214 ? 5.719 -7.055 -32.062 1 84.38 214 LYS B O 1
ATOM 6660 N N . ASN B 1 215 ? 5.711 -4.859 -31.641 1 85.75 215 ASN B N 1
ATOM 6661 C CA . ASN B 1 215 ? 6.105 -4.543 -33 1 85.75 215 ASN B CA 1
ATOM 6662 C C . ASN B 1 215 ? 7.625 -4.52 -33.156 1 85.75 215 ASN B C 1
ATOM 6664 O O . ASN B 1 215 ? 8.234 -3.449 -33.188 1 85.75 215 ASN B O 1
ATOM 6668 N N . THR B 1 216 ? 8.172 -5.66 -33.156 1 84.06 216 THR B N 1
ATOM 6669 C CA . THR B 1 216 ? 9.609 -5.793 -33.375 1 84.06 216 THR B CA 1
ATOM 6670 C C . THR B 1 216 ? 9.906 -6.566 -34.625 1 84.06 216 THR B C 1
ATOM 6672 O O . THR B 1 216 ? 9.039 -7.277 -35.156 1 84.06 216 THR B O 1
ATOM 6675 N N . ASP B 1 217 ? 11.094 -6.543 -35.125 1 76.69 217 ASP B N 1
ATOM 6676 C CA . ASP B 1 217 ? 11.484 -7.195 -36.375 1 76.69 217 ASP B CA 1
ATOM 6677 C C . ASP B 1 217 ? 11.406 -8.711 -36.25 1 76.69 217 ASP B C 1
ATOM 6679 O O . ASP B 1 217 ? 11.008 -9.398 -37.188 1 76.69 217 ASP B O 1
ATOM 6683 N N . ALA B 1 218 ? 11.672 -9.188 -35.125 1 78.25 218 ALA B N 1
ATOM 6684 C CA . ALA B 1 218 ? 11.703 -10.625 -34.875 1 78.25 218 ALA B CA 1
ATOM 6685 C C . ALA B 1 218 ? 10.289 -11.195 -34.75 1 78.25 218 ALA B C 1
ATOM 6687 O O . ALA B 1 218 ? 10.078 -12.398 -34.938 1 78.25 218 ALA B O 1
ATOM 6688 N N . ASN B 1 219 ? 9.328 -10.328 -34.594 1 84.06 219 ASN B N 1
ATOM 6689 C CA . ASN B 1 219 ? 7.965 -10.766 -34.312 1 84.06 219 ASN B CA 1
ATOM 6690 C C . ASN B 1 219 ? 6.984 -10.195 -35.344 1 84.06 219 ASN B C 1
ATOM 6692 O O . ASN B 1 219 ? 5.816 -9.969 -35.031 1 84.06 219 ASN B O 1
ATOM 6696 N N . GLU B 1 220 ? 7.414 -9.945 -36.562 1 85.38 220 GLU B N 1
ATOM 6697 C CA . GLU B 1 220 ? 6.617 -9.25 -37.562 1 85.38 220 GLU B CA 1
ATOM 6698 C C . GLU B 1 220 ? 5.371 -10.055 -37.938 1 85.38 220 GLU B C 1
ATOM 6700 O O . GLU B 1 220 ? 4.277 -9.5 -38.031 1 85.38 220 GLU B O 1
ATOM 6705 N N . ILE B 1 221 ? 5.547 -11.312 -38.125 1 88.25 221 ILE B N 1
ATOM 6706 C CA . ILE B 1 221 ? 4.438 -12.156 -38.562 1 88.25 221 ILE B CA 1
ATOM 6707 C C . ILE B 1 221 ? 3.389 -12.234 -37.438 1 88.25 221 ILE B C 1
ATOM 6709 O O . ILE B 1 221 ? 2.191 -12.094 -37.719 1 88.25 221 ILE B O 1
ATOM 6713 N N . THR B 1 222 ? 3.844 -12.445 -36.281 1 89.62 222 THR B N 1
ATOM 6714 C CA . THR B 1 222 ? 2.93 -12.539 -35.156 1 89.62 222 THR B CA 1
ATOM 6715 C C . THR B 1 222 ? 2.217 -11.203 -34.938 1 89.62 222 THR B C 1
ATOM 6717 O O . THR B 1 222 ? 1.019 -11.18 -34.656 1 89.62 222 THR B O 1
ATOM 6720 N N . TYR B 1 223 ? 2.971 -10.172 -35.125 1 91.19 223 TYR B N 1
ATOM 6721 C CA . TYR B 1 223 ? 2.387 -8.844 -34.938 1 91.19 223 TYR B CA 1
ATOM 6722 C C . TYR B 1 223 ? 1.315 -8.57 -35.969 1 91.19 223 TYR B C 1
ATOM 6724 O O . TYR B 1 223 ? 0.267 -8 -35.656 1 91.19 223 TYR B O 1
ATOM 6732 N N . ASP B 1 224 ? 1.567 -8.953 -37.094 1 91.12 224 ASP B N 1
ATOM 6733 C CA . ASP B 1 224 ? 0.636 -8.672 -38.188 1 91.12 224 ASP B CA 1
ATOM 6734 C C . ASP B 1 224 ? -0.691 -9.398 -37.969 1 91.12 224 ASP B C 1
ATOM 6736 O O . ASP B 1 224 ? -1.754 -8.867 -38.281 1 91.12 224 ASP B O 1
ATOM 6740 N N . GLU B 1 225 ? -0.633 -10.578 -37.375 1 92.94 225 GLU B N 1
ATOM 6741 C CA . GLU B 1 225 ? -1.841 -11.375 -37.219 1 92.94 225 GLU B CA 1
ATOM 6742 C C . GLU B 1 225 ? -2.525 -11.07 -35.875 1 92.94 225 GLU B C 1
ATOM 6744 O O . GLU B 1 225 ? -3.732 -11.281 -35.75 1 92.94 225 GLU B O 1
ATOM 6749 N N . CYS B 1 226 ? -1.762 -10.531 -34.906 1 94.44 226 CYS B N 1
ATOM 6750 C CA . CYS B 1 226 ? -2.332 -10.445 -33.562 1 94.44 226 CYS B CA 1
ATOM 6751 C C . CYS B 1 226 ? -2.469 -8.992 -33.125 1 94.44 226 CYS B C 1
ATOM 6753 O O . CYS B 1 226 ? -3.037 -8.711 -32.062 1 94.44 226 CYS B O 1
ATOM 6755 N N . HIS B 1 227 ? -2.02 -8.016 -33.906 1 93.94 227 HIS B N 1
ATOM 6756 C CA . HIS B 1 227 ? -1.988 -6.617 -33.469 1 93.94 227 HIS B CA 1
ATOM 6757 C C . HIS B 1 227 ? -3.391 -6.102 -33.188 1 93.94 227 HIS B C 1
ATOM 6759 O O . HIS B 1 227 ? -3.561 -5.211 -32.344 1 93.94 227 HIS B O 1
ATOM 6765 N N . TRP B 1 228 ? -4.367 -6.66 -33.875 1 94.81 228 TRP B N 1
ATOM 6766 C CA . TRP B 1 228 ? -5.738 -6.215 -33.656 1 94.81 228 TRP B CA 1
ATOM 6767 C C . TRP B 1 228 ? -6.188 -6.492 -32.219 1 94.81 228 TRP B C 1
ATOM 6769 O O . TRP B 1 228 ? -7.02 -5.766 -31.688 1 94.81 228 TRP B O 1
ATOM 6779 N N . ILE B 1 229 ? -5.68 -7.465 -31.625 1 96.06 229 ILE B N 1
ATOM 6780 C CA . ILE B 1 229 ? -6.02 -7.805 -30.25 1 96.06 229 ILE B CA 1
ATOM 6781 C C . ILE B 1 229 ? -5.469 -6.738 -29.297 1 96.06 229 ILE B C 1
ATOM 6783 O O . ILE B 1 229 ? -6.156 -6.309 -28.375 1 96.06 229 ILE B O 1
ATOM 6787 N N . THR B 1 230 ? -4.207 -6.328 -29.547 1 93.75 230 THR B N 1
ATOM 6788 C CA . THR B 1 230 ? -3.564 -5.293 -28.734 1 93.75 230 THR B CA 1
ATOM 6789 C C . THR B 1 230 ? -4.34 -3.98 -28.828 1 93.75 230 THR B C 1
ATOM 6791 O O . THR B 1 230 ? -4.457 -3.256 -27.844 1 93.75 230 THR B O 1
ATOM 6794 N N . GLU B 1 231 ? -4.82 -3.697 -29.953 1 95 231 GLU B N 1
ATOM 6795 C CA . GLU B 1 231 ? -5.586 -2.473 -30.156 1 95 231 GLU B CA 1
ATOM 6796 C C . GLU B 1 231 ? -6.891 -2.492 -29.359 1 95 231 GLU B C 1
ATOM 6798 O O . GLU B 1 231 ? -7.273 -1.486 -28.766 1 95 231 GLU B O 1
ATOM 6803 N N . ILE B 1 232 ? -7.543 -3.617 -29.391 1 96.12 232 ILE B N 1
ATOM 6804 C CA . ILE B 1 232 ? -8.797 -3.762 -28.656 1 96.12 232 ILE B CA 1
ATOM 6805 C C . ILE B 1 232 ? -8.523 -3.631 -27.156 1 96.12 232 ILE B C 1
ATOM 6807 O O . ILE B 1 232 ? -9.266 -2.947 -26.453 1 96.12 232 ILE B O 1
ATOM 6811 N N . ALA B 1 233 ? -7.48 -4.297 -26.719 1 93.69 233 ALA B N 1
ATOM 6812 C CA . ALA B 1 233 ? -7.117 -4.25 -25.297 1 93.69 233 ALA B CA 1
ATOM 6813 C C . ALA B 1 233 ? -6.766 -2.828 -24.875 1 93.69 233 ALA B C 1
ATOM 6815 O O . ALA B 1 233 ? -7.156 -2.389 -23.781 1 93.69 233 ALA B O 1
ATOM 6816 N N . THR B 1 234 ? -6.027 -2.145 -25.672 1 93.56 234 THR B N 1
ATOM 6817 C CA . THR B 1 234 ? -5.641 -0.77 -25.391 1 93.56 234 THR B CA 1
ATOM 6818 C C . THR B 1 234 ? -6.867 0.136 -25.312 1 93.56 234 THR B C 1
ATOM 6820 O O . THR B 1 234 ? -6.938 1.034 -24.469 1 93.56 234 THR B O 1
ATOM 6823 N N . SER B 1 235 ? -7.801 -0.079 -26.219 1 95.31 235 SER B N 1
ATOM 6824 C CA . SER B 1 235 ? -9.047 0.681 -26.203 1 95.31 235 SER B CA 1
ATOM 6825 C C . SER B 1 235 ? -9.82 0.441 -24.906 1 95.31 235 SER B C 1
ATOM 6827 O O . SER B 1 235 ? -10.391 1.372 -24.344 1 95.31 235 SER B O 1
ATOM 6829 N N . ALA B 1 236 ? -9.852 -0.782 -24.484 1 94.44 236 ALA B N 1
ATOM 6830 C CA . ALA B 1 236 ? -10.555 -1.119 -23.25 1 94.44 236 ALA B CA 1
ATOM 6831 C C . ALA B 1 236 ? -9.914 -0.424 -22.047 1 94.44 236 ALA B C 1
ATOM 6833 O O . ALA B 1 236 ? -10.609 0.087 -21.172 1 94.44 236 ALA B O 1
ATOM 6834 N N . VAL B 1 237 ? -8.602 -0.407 -22.031 1 91.56 237 VAL B N 1
ATOM 6835 C CA . VAL B 1 237 ? -7.871 0.238 -20.938 1 91.56 237 VAL B CA 1
ATOM 6836 C C . VAL B 1 237 ? -8.133 1.743 -20.969 1 91.56 237 VAL B C 1
ATOM 6838 O O . VAL B 1 237 ? -8.297 2.371 -19.922 1 91.56 237 VAL B O 1
ATOM 6841 N N . MET B 1 238 ? -8.141 2.318 -22.141 1 94 238 MET B N 1
ATOM 6842 C CA . MET B 1 238 ? -8.414 3.744 -22.297 1 94 238 MET B CA 1
ATOM 6843 C C . MET B 1 238 ? -9.797 4.094 -21.75 1 94 238 MET B C 1
ATOM 6845 O O . MET B 1 238 ? -9.961 5.102 -21.078 1 94 238 MET B O 1
ATOM 6849 N N . ILE B 1 239 ? -10.766 3.256 -22.031 1 94.56 239 ILE B N 1
ATOM 6850 C CA . ILE B 1 239 ? -12.125 3.486 -21.578 1 94.56 239 ILE B CA 1
ATOM 6851 C C . ILE B 1 239 ? -12.188 3.381 -20.062 1 94.56 239 ILE B C 1
ATOM 6853 O O . ILE B 1 239 ? -12.781 4.234 -19.391 1 94.56 239 ILE B O 1
ATOM 6857 N N . LYS B 1 240 ? -11.625 2.377 -19.594 1 91.75 240 LYS B N 1
ATOM 6858 C CA . LYS B 1 240 ? -11.586 2.182 -18.156 1 91.75 240 LYS B CA 1
ATOM 6859 C C . LYS B 1 240 ? -10.961 3.387 -17.453 1 91.75 240 LYS B C 1
ATOM 6861 O O . LYS B 1 240 ? -11.516 3.893 -16.469 1 91.75 240 LYS B O 1
ATOM 6866 N N . ASN B 1 241 ? -9.836 3.832 -17.938 1 89.75 241 ASN B N 1
ATOM 6867 C CA . ASN B 1 241 ? -9.148 4.977 -17.344 1 89.75 241 ASN B CA 1
ATOM 6868 C C . ASN B 1 241 ? -9.977 6.25 -17.469 1 89.75 241 ASN B C 1
ATOM 6870 O O . ASN B 1 241 ? -9.992 7.078 -16.547 1 89.75 241 ASN B O 1
ATOM 6874 N N . PHE B 1 242 ? -10.648 6.453 -18.625 1 91.88 242 PHE B N 1
ATOM 6875 C CA . PHE B 1 242 ? -11.484 7.625 -18.859 1 91.88 242 PHE B CA 1
ATOM 6876 C C . PHE B 1 242 ? -12.602 7.707 -17.812 1 91.88 242 PHE B C 1
ATOM 6878 O O . PHE B 1 242 ? -12.961 8.797 -17.375 1 91.88 242 PHE B O 1
ATOM 6885 N N . ILE B 1 243 ? -13.055 6.602 -17.422 1 89.75 243 ILE B N 1
ATOM 6886 C CA . ILE B 1 243 ? -14.164 6.559 -16.469 1 89.75 243 ILE B CA 1
ATOM 6887 C C . ILE B 1 243 ? -13.633 6.621 -15.047 1 89.75 243 ILE B C 1
ATOM 6889 O O . ILE B 1 243 ? -14.109 7.418 -14.234 1 89.75 243 ILE B O 1
ATOM 6893 N N . SER B 1 244 ? -12.648 5.832 -14.766 1 86.94 244 SER B N 1
ATOM 6894 C CA . SER B 1 244 ? -12.203 5.629 -13.391 1 86.94 244 SER B CA 1
ATOM 6895 C C . SER B 1 244 ? -11.406 6.824 -12.883 1 86.94 244 SER B C 1
ATOM 6897 O O . SER B 1 244 ? -11.344 7.074 -11.68 1 86.94 244 SER B O 1
ATOM 6899 N N . ASN B 1 245 ? -10.82 7.555 -13.789 1 83.44 245 ASN B N 1
ATOM 6900 C CA . ASN B 1 245 ? -9.914 8.625 -13.383 1 83.44 245 ASN B CA 1
ATOM 6901 C C . ASN B 1 245 ? -10.672 9.898 -13.031 1 83.44 245 ASN B C 1
ATOM 6903 O O . ASN B 1 245 ? -10.078 10.859 -12.539 1 83.44 245 ASN B O 1
ATOM 6907 N N . HIS B 1 246 ? -11.93 9.906 -13.281 1 83.94 246 HIS B N 1
ATOM 6908 C CA . HIS B 1 246 ? -12.758 11.062 -12.953 1 83.94 246 HIS B CA 1
ATOM 6909 C C . HIS B 1 246 ? -13.891 10.68 -12.008 1 83.94 246 HIS B C 1
ATOM 6911 O O . HIS B 1 246 ? -14.688 9.789 -12.312 1 83.94 246 HIS B O 1
ATOM 6917 N N . SER B 1 247 ? -13.992 11.43 -10.961 1 80.38 247 SER B N 1
ATOM 6918 C CA . SER B 1 247 ? -14.906 11.078 -9.883 1 80.38 247 SER B CA 1
ATOM 6919 C C . SER B 1 247 ? -16.359 11.109 -10.352 1 80.38 247 SER B C 1
ATOM 6921 O O . SER B 1 247 ? -17.141 10.234 -9.992 1 80.38 247 SER B O 1
ATOM 6923 N N . MET B 1 248 ? -16.734 12.094 -11.148 1 83.62 248 MET B N 1
ATOM 6924 C CA . MET B 1 248 ? -18.109 12.227 -11.586 1 83.62 248 MET B CA 1
ATOM 6925 C C . MET B 1 248 ? -18.5 11.094 -12.531 1 83.62 248 MET B C 1
ATOM 6927 O O . MET B 1 248 ? -19.578 10.523 -12.422 1 83.62 248 MET B O 1
ATOM 6931 N N . ARG B 1 249 ? -17.594 10.797 -13.453 1 88.19 249 ARG B N 1
ATOM 6932 C CA . ARG B 1 249 ? -17.875 9.703 -14.383 1 88.19 249 ARG B CA 1
ATOM 6933 C C . ARG B 1 249 ? -17.938 8.367 -13.656 1 88.19 249 ARG B C 1
ATOM 6935 O O . ARG B 1 249 ? -18.781 7.523 -13.984 1 88.19 249 ARG B O 1
ATOM 6942 N N . LEU B 1 250 ? -17.078 8.188 -12.758 1 88 250 LEU B N 1
ATOM 6943 C CA . LEU B 1 250 ? -17.078 6.961 -11.969 1 88 250 LEU B CA 1
ATOM 6944 C C . LEU B 1 250 ? -18.375 6.84 -11.164 1 88 250 LEU B C 1
ATOM 6946 O O . LEU B 1 250 ? -18.938 5.75 -11.047 1 88 250 LEU B O 1
ATOM 6950 N N . ALA B 1 251 ? -18.797 7.93 -10.617 1 84.75 251 ALA B N 1
ATOM 6951 C CA . ALA B 1 251 ? -20.062 7.93 -9.883 1 84.75 251 ALA B CA 1
ATOM 6952 C C . ALA B 1 251 ? -21.234 7.562 -10.805 1 84.75 251 ALA B C 1
ATOM 6954 O O . ALA B 1 251 ? -22.141 6.824 -10.406 1 84.75 251 ALA B O 1
ATOM 6955 N N . MET B 1 252 ? -21.188 8.148 -11.969 1 89.12 252 MET B N 1
ATOM 6956 C CA . MET B 1 252 ? -22.219 7.824 -12.961 1 89.12 252 MET B CA 1
ATOM 6957 C C . MET B 1 252 ? -22.219 6.328 -13.266 1 89.12 252 MET B C 1
ATOM 6959 O O . MET B 1 252 ? -23.281 5.707 -13.328 1 89.12 252 MET B O 1
ATOM 6963 N N . PHE B 1 253 ? -21.047 5.777 -13.469 1 91.44 253 PHE B N 1
ATOM 6964 C CA . PHE B 1 253 ? -20.922 4.355 -13.766 1 91.44 253 PHE B CA 1
ATOM 6965 C C . PHE B 1 253 ? -21.453 3.514 -12.617 1 91.44 253 PHE B C 1
ATOM 6967 O O . PHE B 1 253 ? -22.156 2.529 -12.836 1 91.44 253 PHE B O 1
ATOM 6974 N N . ASN B 1 254 ? -21.109 3.887 -11.398 1 83.38 254 ASN B N 1
ATOM 6975 C CA . ASN B 1 254 ? -21.5 3.135 -10.211 1 83.38 254 ASN B CA 1
ATOM 6976 C C . ASN B 1 254 ? -23.016 3.109 -10.031 1 83.38 254 ASN B C 1
ATOM 6978 O O . ASN B 1 254 ? -23.547 2.234 -9.352 1 83.38 254 ASN B O 1
ATOM 6982 N N . GLU B 1 255 ? -23.719 4.039 -10.594 1 87.69 255 GLU B N 1
ATOM 6983 C CA . GLU B 1 255 ? -25.172 4.062 -10.539 1 87.69 255 GLU B CA 1
ATOM 6984 C C . GLU B 1 255 ? -25.766 2.99 -11.445 1 87.69 255 GLU B C 1
ATOM 6986 O O . GLU B 1 255 ? -26.844 2.465 -11.164 1 87.69 255 GLU B O 1
ATOM 6991 N N . PHE B 1 256 ? -25.062 2.736 -12.453 1 91.12 256 PHE B N 1
ATOM 6992 C CA . PHE B 1 256 ? -25.594 1.809 -13.445 1 91.12 256 PHE B CA 1
ATOM 6993 C C . PHE B 1 256 ? -25.109 0.388 -13.172 1 91.12 256 PHE B C 1
ATOM 6995 O O . PHE B 1 256 ? -25.75 -0.58 -13.586 1 91.12 256 PHE B O 1
ATOM 7002 N N . SER B 1 257 ? -23.969 0.338 -12.516 1 87.31 257 SER B N 1
ATOM 7003 C CA . SER B 1 257 ? -23.391 -0.99 -12.367 1 87.31 257 SER B CA 1
ATOM 7004 C C . SER B 1 257 ? -23.125 -1.316 -10.906 1 87.31 257 SER B C 1
ATOM 7006 O O . SER B 1 257 ? -22.594 -0.482 -10.164 1 87.31 257 SER B O 1
ATOM 7008 N N . LYS B 1 258 ? -23.406 -2.488 -10.555 1 76.38 258 LYS B N 1
ATOM 7009 C CA . LYS B 1 258 ? -23.062 -2.98 -9.227 1 76.38 258 LYS B CA 1
ATOM 7010 C C . LYS B 1 258 ? -21.641 -3.518 -9.188 1 76.38 258 LYS B C 1
ATOM 7012 O O . LYS B 1 258 ? -20.984 -3.498 -8.141 1 76.38 258 LYS B O 1
ATOM 7017 N N . LEU B 1 259 ? -21.188 -3.871 -10.367 1 79.31 259 LEU B N 1
ATOM 7018 C CA . LEU B 1 259 ? -19.812 -4.344 -10.484 1 79.31 259 LEU B CA 1
ATOM 7019 C C . LEU B 1 259 ? -18.859 -3.18 -10.734 1 79.31 259 LEU B C 1
ATOM 7021 O O . LEU B 1 259 ? -19.203 -2.24 -11.461 1 79.31 259 LEU B O 1
ATOM 7025 N N . LYS B 1 260 ? -17.766 -3.242 -10.156 1 77.44 260 LYS B N 1
ATOM 7026 C CA . LYS B 1 260 ? -16.781 -2.172 -10.305 1 77.44 260 LYS B CA 1
ATOM 7027 C C . LYS B 1 260 ? -15.859 -2.434 -11.492 1 77.44 260 LYS B C 1
ATOM 7029 O O . LYS B 1 260 ? -15.719 -3.574 -11.938 1 77.44 260 LYS B O 1
ATOM 7034 N N . LEU B 1 261 ? -15.305 -1.317 -11.969 1 82.44 261 LEU B N 1
ATOM 7035 C CA . LEU B 1 261 ? -14.266 -1.428 -12.984 1 82.44 261 LEU B CA 1
ATOM 7036 C C . LEU B 1 261 ? -12.961 -1.95 -12.383 1 82.44 261 LEU B C 1
ATOM 7038 O O . LEU B 1 261 ? -12.594 -1.57 -11.266 1 82.44 261 LEU B O 1
ATOM 7042 N N . LEU B 1 262 ? -12.312 -2.867 -13.07 1 76 262 LEU B N 1
ATOM 7043 C CA . LEU B 1 262 ? -11.117 -3.512 -12.523 1 76 262 LEU B CA 1
ATOM 7044 C C . LEU B 1 262 ? -9.859 -2.779 -12.969 1 76 262 LEU B C 1
ATOM 7046 O O . LEU B 1 262 ? -9.75 -2.35 -14.117 1 76 262 LEU B O 1
ATOM 7050 N N . SER B 1 263 ? -8.992 -2.496 -11.969 1 72.25 263 SER B N 1
ATOM 7051 C CA . SER B 1 263 ? -7.625 -2.1 -12.273 1 72.25 263 SER B CA 1
ATOM 7052 C C . SER B 1 263 ? -6.656 -3.264 -12.086 1 72.25 263 SER B C 1
ATOM 7054 O O . SER B 1 263 ? -6.273 -3.584 -10.961 1 72.25 263 SER B O 1
ATOM 7056 N N . VAL B 1 264 ? -6.34 -3.873 -13.141 1 69.94 264 VAL B N 1
ATOM 7057 C CA . VAL B 1 264 ? -5.535 -5.09 -13.086 1 69.94 264 VAL B CA 1
ATOM 7058 C C . VAL B 1 264 ? -4.055 -4.734 -13.18 1 69.94 264 VAL B C 1
ATOM 7060 O O . VAL B 1 264 ? -3.65 -3.957 -14.047 1 69.94 264 VAL B O 1
ATOM 7063 N N . ALA B 1 265 ? -3.326 -5.277 -12.164 1 63.09 265 ALA B N 1
ATOM 7064 C CA . ALA B 1 265 ? -1.879 -5.086 -12.211 1 63.09 265 ALA B CA 1
ATOM 7065 C C . ALA B 1 265 ? -1.265 -5.82 -13.398 1 63.09 265 ALA B C 1
ATOM 7067 O O . ALA B 1 265 ? -1.706 -6.918 -13.75 1 63.09 265 ALA B O 1
ATOM 7068 N N . GLU B 1 266 ? -0.276 -5.242 -13.938 1 62.06 266 GLU B N 1
ATOM 7069 C CA . GLU B 1 266 ? 0.386 -5.82 -15.109 1 62.06 266 GLU B CA 1
ATOM 7070 C C . GLU B 1 266 ? 1.071 -7.137 -14.758 1 62.06 266 GLU B C 1
ATOM 7072 O O . GLU B 1 266 ? 1.275 -7.988 -15.625 1 62.06 266 GLU B O 1
ATOM 7077 N N . THR B 1 267 ? 1.331 -7.355 -13.539 1 61.47 267 THR B N 1
ATOM 7078 C CA . THR B 1 267 ? 2.057 -8.547 -13.117 1 61.47 267 THR B CA 1
ATOM 7079 C C . THR B 1 267 ? 1.105 -9.727 -12.945 1 61.47 267 THR B C 1
ATOM 7081 O O . THR B 1 267 ? 1.544 -10.875 -12.867 1 61.47 267 THR B O 1
ATOM 7084 N N . ARG B 1 268 ? -0.178 -9.414 -13.039 1 65.19 268 ARG B N 1
ATOM 7085 C CA . ARG B 1 268 ? -1.152 -10.492 -12.906 1 65.19 268 ARG B CA 1
ATOM 7086 C C . ARG B 1 268 ? -1.21 -11.336 -14.172 1 65.19 268 ARG B C 1
ATOM 7088 O O . ARG B 1 268 ? -1.139 -10.812 -15.281 1 65.19 268 ARG B O 1
ATOM 7095 N N . PHE B 1 269 ? -1.425 -12.586 -13.906 1 72.19 269 PHE B N 1
ATOM 7096 C CA . PHE B 1 269 ? -1.517 -13.5 -15.039 1 72.19 269 PHE B CA 1
ATOM 7097 C C . PHE B 1 269 ? -2.791 -13.242 -15.836 1 72.19 269 PHE B C 1
ATOM 7099 O O . PHE B 1 269 ? -3.863 -13.055 -15.258 1 72.19 269 PHE B O 1
ATOM 7106 N N . ALA B 1 270 ? -2.627 -13.148 -17.062 1 84.44 270 ALA B N 1
ATOM 7107 C CA . ALA B 1 270 ? -3.74 -13.008 -18 1 84.44 270 ALA B CA 1
ATOM 7108 C C . ALA B 1 270 ? -4.512 -11.719 -17.75 1 84.44 270 ALA B C 1
ATOM 7110 O O . ALA B 1 270 ? -5.746 -11.711 -17.734 1 84.44 270 ALA B O 1
ATOM 7111 N N . SER B 1 271 ? -3.797 -10.664 -17.5 1 83.25 271 SER B N 1
ATOM 7112 C CA . SER B 1 271 ? -4.379 -9.375 -17.141 1 83.25 271 SER B CA 1
ATOM 7113 C C . SER B 1 271 ? -5.328 -8.875 -18.234 1 83.25 271 SER B C 1
ATOM 7115 O O . SER B 1 271 ? -6.422 -8.391 -17.938 1 83.25 271 SER B O 1
ATOM 7117 N N . VAL B 1 272 ? -4.984 -9.07 -19.531 1 88.75 272 VAL B N 1
ATOM 7118 C CA . VAL B 1 272 ? -5.793 -8.586 -20.641 1 88.75 272 VAL B CA 1
ATOM 7119 C C . VAL B 1 272 ? -7.117 -9.344 -20.688 1 88.75 272 VAL B C 1
ATOM 7121 O O . VAL B 1 272 ? -8.18 -8.734 -20.859 1 88.75 272 VAL B O 1
ATOM 7124 N N . ILE B 1 273 ? -7.023 -10.656 -20.516 1 91.38 273 ILE B N 1
ATOM 7125 C CA . ILE B 1 273 ? -8.211 -11.508 -20.578 1 91.38 273 ILE B CA 1
ATOM 7126 C C . ILE B 1 273 ? -9.156 -11.164 -19.438 1 91.38 273 ILE B C 1
ATOM 7128 O O . ILE B 1 273 ? -10.367 -11.055 -19.625 1 91.38 273 ILE B O 1
ATOM 7132 N N . ILE B 1 274 ? -8.586 -10.953 -18.297 1 86.62 274 ILE B N 1
ATOM 7133 C CA . ILE B 1 274 ? -9.391 -10.648 -17.125 1 86.62 274 ILE B CA 1
ATOM 7134 C C . ILE B 1 274 ? -10.109 -9.312 -17.328 1 86.62 274 ILE B C 1
ATOM 7136 O O . ILE B 1 274 ? -11.297 -9.188 -17 1 86.62 274 ILE B O 1
ATOM 7140 N N . MET B 1 275 ? -9.445 -8.398 -17.859 1 89.31 275 MET B N 1
ATOM 7141 C CA . MET B 1 275 ? -10.031 -7.082 -18.125 1 89.31 275 MET B CA 1
ATOM 7142 C C . MET B 1 275 ? -11.164 -7.184 -19.141 1 89.31 275 MET B C 1
ATOM 7144 O O . MET B 1 275 ? -12.242 -6.621 -18.938 1 89.31 275 MET B O 1
ATOM 7148 N N . LEU B 1 276 ? -10.953 -7.879 -20.188 1 94.25 276 LEU B N 1
ATOM 7149 C CA . LEU B 1 276 ? -11.953 -7.992 -21.25 1 94.25 276 LEU B CA 1
ATOM 7150 C C . LEU B 1 276 ? -13.156 -8.797 -20.766 1 94.25 276 LEU B C 1
ATOM 7152 O O . LEU B 1 276 ? -14.289 -8.523 -21.172 1 94.25 276 LEU B O 1
ATOM 7156 N N . LYS B 1 277 ? -12.922 -9.797 -19.969 1 91.69 277 LYS B N 1
ATOM 7157 C CA . LYS B 1 277 ? -14.023 -10.547 -19.375 1 91.69 277 LYS B CA 1
ATOM 7158 C C . LYS B 1 277 ? -14.922 -9.648 -18.547 1 91.69 277 LYS B C 1
ATOM 7160 O O . LYS B 1 277 ? -16.156 -9.758 -18.594 1 91.69 277 LYS B O 1
ATOM 7165 N N . ARG B 1 278 ? -14.297 -8.789 -17.781 1 89.5 278 ARG B N 1
ATOM 7166 C CA . ARG B 1 278 ? -15.062 -7.844 -16.984 1 89.5 278 ARG B CA 1
ATOM 7167 C C . ARG B 1 278 ? -15.875 -6.902 -17.859 1 89.5 278 ARG B C 1
ATOM 7169 O O . ARG B 1 278 ? -17.047 -6.641 -17.594 1 89.5 278 ARG B O 1
ATOM 7176 N N . PHE B 1 279 ? -15.281 -6.441 -18.906 1 93.62 279 PHE B N 1
ATOM 7177 C CA . PHE B 1 279 ? -15.969 -5.555 -19.828 1 93.62 279 PHE B CA 1
ATOM 7178 C C . PHE B 1 279 ? -17.203 -6.234 -20.422 1 93.62 279 PHE B C 1
ATOM 7180 O O . PHE B 1 279 ? -18.25 -5.609 -20.562 1 93.62 279 PHE B O 1
ATOM 7187 N N . LYS B 1 280 ? -17.016 -7.43 -20.75 1 94.88 280 LYS B N 1
ATOM 7188 C CA . LYS B 1 280 ? -18.141 -8.172 -21.297 1 94.88 280 LYS B CA 1
ATOM 7189 C C . LYS B 1 280 ? -19.281 -8.281 -20.297 1 94.88 280 LYS B C 1
ATOM 7191 O O . LYS B 1 280 ? -20.453 -8.141 -20.641 1 94.88 280 LYS B O 1
ATOM 7196 N N . LEU B 1 281 ? -18.922 -8.477 -19.047 1 91.31 281 LEU B N 1
ATOM 7197 C CA . LEU B 1 281 ? -19.906 -8.633 -18 1 91.31 281 LEU B CA 1
ATOM 7198 C C . LEU B 1 281 ? -20.672 -7.336 -17.766 1 91.31 281 LEU B C 1
ATOM 7200 O O . LEU B 1 281 ? -21.859 -7.359 -17.438 1 91.31 281 LEU B O 1
ATOM 7204 N N . ILE B 1 282 ? -19.984 -6.203 -17.953 1 93.19 282 ILE B N 1
ATOM 7205 C CA . ILE B 1 282 ? -20.625 -4.93 -17.641 1 93.19 282 ILE B CA 1
ATOM 7206 C C . ILE B 1 282 ? -21 -4.211 -18.938 1 93.19 282 ILE B C 1
ATOM 7208 O O . ILE B 1 282 ? -21.156 -2.988 -18.953 1 93.19 282 ILE B O 1
ATOM 7212 N N . LYS B 1 283 ? -21.062 -4.902 -20.047 1 96.31 283 LYS B N 1
ATOM 7213 C CA . LYS B 1 283 ? -21.359 -4.34 -21.359 1 96.31 283 LYS B CA 1
ATOM 7214 C C . LYS B 1 283 ? -22.641 -3.523 -21.328 1 96.31 283 LYS B C 1
ATOM 7216 O O . LYS B 1 283 ? -22.656 -2.355 -21.719 1 96.31 283 LYS B O 1
ATOM 7221 N N . GLN B 1 284 ? -23.656 -4.078 -20.812 1 95.75 284 GLN B N 1
ATOM 7222 C CA . GLN B 1 284 ? -24.969 -3.43 -20.812 1 95.75 284 GLN B CA 1
ATOM 7223 C C . GLN B 1 284 ? -24.953 -2.168 -19.953 1 95.75 284 GLN B C 1
ATOM 7225 O O . GLN B 1 284 ? -25.562 -1.155 -20.312 1 95.75 284 GLN B O 1
ATOM 7230 N N . GLN B 1 285 ? -24.328 -2.266 -18.828 1 94.94 285 GLN B N 1
ATOM 7231 C CA . GLN B 1 285 ? -24.266 -1.124 -17.922 1 94.94 285 GLN B CA 1
ATOM 7232 C C . GLN B 1 285 ? -23.453 0.017 -18.531 1 94.94 285 GLN B C 1
ATOM 7234 O O . GLN B 1 285 ? -23.828 1.186 -18.406 1 94.94 285 GLN B O 1
ATOM 7239 N N . LEU B 1 286 ? -22.406 -0.294 -19.25 1 95.81 286 LEU B N 1
ATOM 7240 C CA . LEU B 1 286 ? -21.578 0.711 -19.922 1 95.81 286 LEU B CA 1
ATOM 7241 C C . LEU B 1 286 ? -22.375 1.393 -21.031 1 95.81 286 LEU B C 1
ATOM 7243 O O . LEU B 1 286 ? -22.328 2.617 -21.172 1 95.81 286 LEU B O 1
ATOM 7247 N N . GLN B 1 287 ? -23.078 0.583 -21.812 1 96.56 287 GLN B N 1
ATOM 7248 C CA . GLN B 1 287 ? -23.875 1.125 -22.906 1 96.56 287 GLN B CA 1
ATOM 7249 C C . GLN B 1 287 ? -25 2.006 -22.375 1 96.56 287 GLN B C 1
ATOM 7251 O O . GLN B 1 287 ? -25.266 3.082 -22.922 1 96.56 287 GLN B O 1
ATOM 7256 N N . ALA B 1 288 ? -25.641 1.578 -21.297 1 95.81 288 ALA B N 1
ATOM 7257 C CA . ALA B 1 288 ? -26.703 2.355 -20.672 1 95.81 288 ALA B CA 1
ATOM 7258 C C . ALA B 1 288 ? -26.188 3.689 -20.156 1 95.81 288 ALA B C 1
ATOM 7260 O O . ALA B 1 288 ? -26.875 4.711 -20.234 1 95.81 288 ALA B O 1
ATOM 7261 N N . MET B 1 289 ? -25.031 3.67 -19.625 1 94.5 289 MET B N 1
ATOM 7262 C CA . MET B 1 289 ? -24.422 4.875 -19.062 1 94.5 289 MET B CA 1
ATOM 7263 C C . MET B 1 289 ? -24.203 5.93 -20.141 1 94.5 289 MET B C 1
ATOM 7265 O O . MET B 1 289 ? -24.547 7.102 -19.953 1 94.5 289 MET B O 1
ATOM 7269 N N . VAL B 1 290 ? -23.672 5.574 -21.312 1 93.81 290 VAL B N 1
ATOM 7270 C CA . VAL B 1 290 ? -23.281 6.539 -22.328 1 93.81 290 VAL B CA 1
ATOM 7271 C C . VAL B 1 290 ? -24.516 7.023 -23.094 1 93.81 290 VAL B C 1
ATOM 7273 O O . VAL B 1 290 ? -24.484 8.07 -23.734 1 93.81 290 VAL B O 1
ATOM 7276 N N . ILE B 1 291 ? -25.594 6.277 -22.984 1 93.5 291 ILE B N 1
ATOM 7277 C CA . ILE B 1 291 ? -26.828 6.684 -23.625 1 93.5 291 ILE B CA 1
ATOM 7278 C C . ILE B 1 291 ? -27.688 7.504 -22.656 1 93.5 291 ILE B C 1
ATOM 7280 O O . ILE B 1 291 ? -28.625 8.18 -23.078 1 93.5 291 ILE B O 1
ATOM 7284 N N . SER B 1 292 ? -27.375 7.559 -21.469 1 91.62 292 SER B N 1
ATOM 7285 C CA . SER B 1 292 ? -28.141 8.242 -20.438 1 91.62 292 SER B CA 1
ATOM 7286 C C . SER B 1 292 ? -28.078 9.75 -20.609 1 91.62 292 SER B C 1
ATOM 7288 O O . SER B 1 292 ? -27.188 10.273 -21.266 1 91.62 292 SER B O 1
ATOM 7290 N N . GLU B 1 293 ? -29.031 10.406 -19.969 1 88.19 293 GLU B N 1
ATOM 7291 C CA . GLU B 1 293 ? -29.109 11.859 -20 1 88.19 293 GLU B CA 1
ATOM 7292 C C . GLU B 1 293 ? -27.969 12.492 -19.203 1 88.19 293 GLU B C 1
ATOM 7294 O O . GLU B 1 293 ? -27.453 13.539 -19.578 1 88.19 293 GLU B O 1
ATOM 7299 N N . ARG B 1 294 ? -27.672 11.812 -18.25 1 85.88 294 ARG B N 1
ATOM 7300 C CA . ARG B 1 294 ? -26.609 12.328 -17.406 1 85.88 294 ARG B CA 1
ATOM 7301 C C . ARG B 1 294 ? -25.281 12.414 -18.172 1 85.88 294 ARG B C 1
ATOM 7303 O O . ARG B 1 294 ? -24.516 13.359 -17.984 1 85.88 294 ARG B O 1
ATOM 7310 N N . TRP B 1 295 ? -25.047 11.43 -19 1 88.12 295 TRP B N 1
ATOM 7311 C CA . TRP B 1 295 ? -23.828 11.422 -19.812 1 88.12 295 TRP B CA 1
ATOM 7312 C C . TRP B 1 295 ? -23.844 12.586 -20.797 1 88.12 295 TRP B C 1
ATOM 7314 O O . TRP B 1 295 ? -22.812 13.25 -20.984 1 88.12 295 TRP B O 1
ATOM 7324 N N . SER B 1 296 ? -24.953 12.906 -21.297 1 83.75 296 SER B N 1
ATOM 7325 C CA . SER B 1 296 ? -25.094 13.961 -22.297 1 83.75 296 SER B CA 1
ATOM 7326 C C . SER B 1 296 ? -24.969 15.344 -21.672 1 83.75 296 SER B C 1
ATOM 7328 O O . SER B 1 296 ? -24.453 16.281 -22.297 1 83.75 296 SER B O 1
ATOM 7330 N N . CYS B 1 297 ? -25.406 15.344 -20.422 1 78.81 297 CYS B N 1
ATOM 7331 C CA . CYS B 1 297 ? -25.422 16.625 -19.734 1 78.81 297 CYS B CA 1
ATOM 7332 C C . CYS B 1 297 ? -24.062 16.938 -19.109 1 78.81 297 CYS B C 1
ATOM 7334 O O . CYS B 1 297 ? -23.734 18.094 -18.844 1 78.81 297 CYS B O 1
ATOM 7336 N N . TYR B 1 298 ? -23.453 15.781 -18.938 1 75 298 TYR B N 1
ATOM 7337 C CA . TYR B 1 298 ? -22.188 15.984 -18.266 1 75 298 TYR B CA 1
ATOM 7338 C C . TYR B 1 298 ? -21.172 16.656 -19.203 1 75 298 TYR B C 1
ATOM 7340 O O . TYR B 1 298 ? -20.844 16.109 -20.25 1 75 298 TYR B O 1
ATOM 7348 N N . ARG B 1 299 ? -21.094 18.031 -19.188 1 61.38 299 ARG B N 1
ATOM 7349 C CA . ARG B 1 299 ? -20.281 18.906 -20.031 1 61.38 299 ARG B CA 1
ATOM 7350 C C . ARG B 1 299 ? -18.828 18.891 -19.594 1 61.38 299 ARG B C 1
ATOM 7352 O O . ARG B 1 299 ? -18.453 19.609 -18.656 1 61.38 299 ARG B O 1
ATOM 7359 N N . ASP B 1 300 ? -18.172 17.781 -19.25 1 62.16 300 ASP B N 1
ATOM 7360 C CA . ASP B 1 300 ? -16.766 17.953 -18.953 1 62.16 300 ASP B CA 1
ATOM 7361 C C . ASP B 1 300 ? -15.977 18.328 -20.219 1 62.16 300 ASP B C 1
ATOM 7363 O O . ASP B 1 300 ? -16.484 18.203 -21.328 1 62.16 300 ASP B O 1
ATOM 7367 N N . ASP B 1 301 ? -14.719 18.953 -19.969 1 62.59 301 ASP B N 1
ATOM 7368 C CA . ASP B 1 301 ? -13.711 19.531 -20.859 1 62.59 301 ASP B CA 1
ATOM 7369 C C . ASP B 1 301 ? -13.297 18.531 -21.938 1 62.59 301 ASP B C 1
ATOM 7371 O O . ASP B 1 301 ? -12.812 18.922 -23 1 62.59 301 ASP B O 1
ATOM 7375 N N . ASP B 1 302 ? -13.578 17.203 -21.766 1 79.06 302 ASP B N 1
ATOM 7376 C CA . ASP B 1 302 ? -13 16.344 -22.797 1 79.06 302 ASP B CA 1
ATOM 7377 C C . ASP B 1 302 ? -14.094 15.766 -23.688 1 79.06 302 ASP B C 1
ATOM 7379 O O . ASP B 1 302 ? -14.266 14.547 -23.75 1 79.06 302 ASP B O 1
ATOM 7383 N N . PHE B 1 303 ? -14.805 16.609 -24.406 1 80.94 303 PHE B N 1
ATOM 7384 C CA . PHE B 1 303 ? -15.938 16.25 -25.25 1 80.94 303 PHE B CA 1
ATOM 7385 C C . PHE B 1 303 ? -15.523 15.266 -26.328 1 80.94 303 PHE B C 1
ATOM 7387 O O . PHE B 1 303 ? -16.25 14.305 -26.609 1 80.94 303 PHE B O 1
ATOM 7394 N N . ASN B 1 304 ? -14.359 15.422 -26.812 1 85.12 304 ASN B N 1
ATOM 7395 C CA . ASN B 1 304 ? -13.898 14.555 -27.891 1 85.12 304 ASN B CA 1
ATOM 7396 C C . ASN B 1 304 ? -13.664 13.133 -27.406 1 85.12 304 ASN B C 1
ATOM 7398 O O . ASN B 1 304 ? -14.078 12.172 -28.047 1 85.12 304 ASN B O 1
ATOM 7402 N N . LYS B 1 305 ? -13.055 13 -26.297 1 88.81 305 LYS B N 1
ATOM 7403 C CA . LYS B 1 305 ? -12.797 11.664 -25.75 1 88.81 305 LYS B CA 1
ATOM 7404 C C . LYS B 1 305 ? -14.094 10.977 -25.344 1 88.81 305 LYS B C 1
ATOM 7406 O O . LYS B 1 305 ? -14.234 9.766 -25.5 1 88.81 305 LYS B O 1
ATOM 7411 N N . ALA B 1 306 ? -15 11.742 -24.891 1 90.56 306 ALA B N 1
ATOM 7412 C CA . ALA B 1 306 ? -16.281 11.188 -24.484 1 90.56 306 ALA B CA 1
ATOM 7413 C C . ALA B 1 306 ? -17.047 10.633 -25.688 1 90.56 306 ALA B C 1
ATOM 7415 O O . ALA B 1 306 ? -17.719 9.609 -25.578 1 90.56 306 ALA B O 1
ATOM 7416 N N . ARG B 1 307 ? -16.891 11.32 -26.75 1 90.38 307 ARG B N 1
ATOM 7417 C CA . ARG B 1 307 ? -17.547 10.875 -27.969 1 90.38 307 ARG B CA 1
ATOM 7418 C C . ARG B 1 307 ? -16.922 9.57 -28.484 1 90.38 307 ARG B C 1
ATOM 7420 O O . ARG B 1 307 ? -17.641 8.656 -28.891 1 90.38 307 ARG B O 1
ATOM 7427 N N . ILE B 1 308 ? -15.656 9.555 -28.422 1 92.31 308 ILE B N 1
ATOM 7428 C CA . ILE B 1 308 ? -14.938 8.367 -28.875 1 92.31 308 ILE B CA 1
ATOM 7429 C C . ILE B 1 308 ? -15.336 7.168 -28.016 1 92.31 308 ILE B C 1
ATOM 7431 O O . ILE B 1 308 ? -15.539 6.066 -28.531 1 92.31 308 ILE B O 1
ATOM 7435 N N . VAL B 1 309 ? -15.406 7.402 -26.75 1 94.5 309 VAL B N 1
ATOM 7436 C CA . VAL B 1 309 ? -15.781 6.344 -25.812 1 94.5 309 VAL B CA 1
ATOM 7437 C C . VAL B 1 309 ? -17.203 5.871 -26.109 1 94.5 309 VAL B C 1
ATOM 7439 O O . VAL B 1 309 ? -17.469 4.668 -26.141 1 94.5 309 VAL B O 1
ATOM 7442 N N . LYS B 1 310 ? -18.109 6.816 -26.359 1 93.94 310 LYS B N 1
ATOM 7443 C CA . LYS B 1 310 ? -19.5 6.469 -26.672 1 93.94 310 LYS B CA 1
ATOM 7444 C C . LYS B 1 310 ? -19.578 5.672 -27.969 1 93.94 310 LYS B C 1
ATOM 7446 O O . LYS B 1 310 ? -20.281 4.656 -28.031 1 93.94 310 LYS B O 1
ATOM 7451 N N . GLU B 1 311 ? -18.859 6.066 -28.906 1 95.12 311 GLU B N 1
ATOM 7452 C CA . GLU B 1 311 ? -18.875 5.383 -30.188 1 95.12 311 GLU B CA 1
ATOM 7453 C C . GLU B 1 311 ? -18.344 3.957 -30.062 1 95.12 311 GLU B C 1
ATOM 7455 O O . GLU B 1 311 ? -18.891 3.031 -30.672 1 95.12 311 GLU B O 1
ATOM 7460 N N . ARG B 1 312 ? -17.344 3.816 -29.344 1 95.75 312 ARG B N 1
ATOM 7461 C CA . ARG B 1 312 ? -16.719 2.506 -29.172 1 95.75 312 ARG B CA 1
ATOM 7462 C C . ARG B 1 312 ? -17.641 1.562 -28.406 1 95.75 312 ARG B C 1
ATOM 7464 O O . ARG B 1 312 ? -17.797 0.397 -28.781 1 95.75 312 ARG B O 1
ATOM 7471 N N . LEU B 1 313 ? -18.234 2.051 -27.391 1 96.56 313 LEU B N 1
ATOM 7472 C CA . LEU B 1 313 ? -19.094 1.228 -26.531 1 96.56 313 LEU B CA 1
ATOM 7473 C C . LEU B 1 313 ? -20.359 0.824 -27.266 1 96.56 313 LEU B C 1
ATOM 7475 O O . LEU B 1 313 ? -20.984 -0.183 -26.922 1 96.56 313 LEU B O 1
ATOM 7479 N N . LEU B 1 314 ? -20.719 1.621 -28.266 1 96.69 314 LEU B N 1
ATOM 7480 C CA . LEU B 1 314 ? -21.953 1.308 -28.984 1 96.69 314 LEU B CA 1
ATOM 7481 C C . LEU B 1 314 ? -21.641 0.56 -30.281 1 96.69 314 LEU B C 1
ATOM 7483 O O . LEU B 1 314 ? -22.547 0.186 -31.031 1 96.69 314 LEU B O 1
ATOM 7487 N N . ASP B 1 315 ? -20.375 0.303 -30.516 1 96.69 315 ASP B N 1
ATOM 7488 C CA . ASP B 1 315 ? -19.938 -0.415 -31.703 1 96.69 315 ASP B CA 1
ATOM 7489 C C . ASP B 1 315 ? -20.047 -1.926 -31.516 1 96.69 315 ASP B C 1
ATOM 7491 O O . ASP B 1 315 ? -19.281 -2.523 -30.766 1 96.69 315 ASP B O 1
ATOM 7495 N N . ASP B 1 316 ? -20.859 -2.561 -32.281 1 95.94 316 ASP B N 1
ATOM 7496 C CA . ASP B 1 316 ? -21.109 -3.996 -32.156 1 95.94 316 ASP B CA 1
ATOM 7497 C C . ASP B 1 316 ? -19.891 -4.793 -32.625 1 95.94 316 ASP B C 1
ATOM 7499 O O . ASP B 1 316 ? -19.625 -5.879 -32.125 1 95.94 316 ASP B O 1
ATOM 7503 N N . LEU B 1 317 ? -19.219 -4.27 -33.562 1 96 317 LEU B N 1
ATOM 7504 C CA . LEU B 1 317 ? -18.047 -4.973 -34.062 1 96 317 LEU B CA 1
ATOM 7505 C C . LEU B 1 317 ? -16.938 -5.035 -33 1 96 317 LEU B C 1
ATOM 7507 O O . LEU B 1 317 ? -16.219 -6.023 -32.938 1 96 317 LEU B O 1
ATOM 7511 N N . TRP B 1 318 ? -16.875 -3.947 -32.281 1 97.06 318 TRP B N 1
ATOM 7512 C CA . TRP B 1 318 ? -15.883 -3.916 -31.203 1 97.06 318 TRP B CA 1
ATOM 7513 C C . TRP B 1 318 ? -16.188 -4.973 -30.141 1 97.06 318 TRP B C 1
ATOM 7515 O O . TRP B 1 318 ? -15.297 -5.699 -29.703 1 97.06 318 TRP B O 1
ATOM 7525 N N . TRP B 1 319 ? -17.422 -5.145 -29.844 1 97.5 319 TRP B N 1
ATOM 7526 C CA . TRP B 1 319 ? -17.844 -6.129 -28.844 1 97.5 319 TRP B CA 1
ATOM 7527 C C . TRP B 1 319 ? -17.703 -7.547 -29.391 1 97.5 319 TRP B C 1
ATOM 7529 O O . TRP B 1 319 ? -17.375 -8.477 -28.656 1 97.5 319 TRP B O 1
ATOM 7539 N N . ASP B 1 320 ? -17.922 -7.707 -30.672 1 97.38 320 ASP B N 1
ATOM 7540 C CA . ASP B 1 320 ? -17.734 -9.016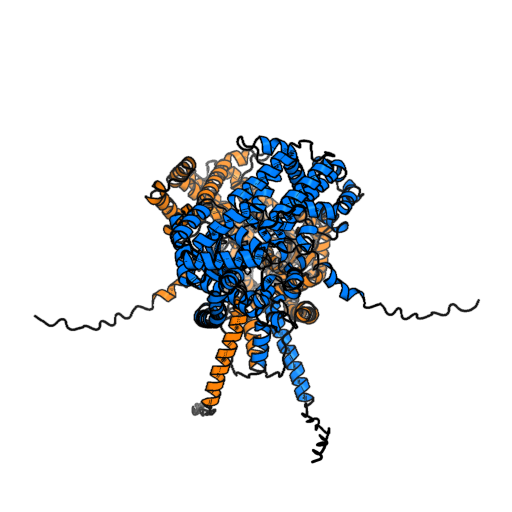 -31.297 1 97.38 320 ASP B CA 1
ATOM 7541 C C . ASP B 1 320 ? -16.266 -9.445 -31.234 1 97.38 320 ASP B C 1
ATOM 7543 O O . ASP B 1 320 ? -15.977 -10.633 -31.062 1 97.38 320 ASP B O 1
ATOM 7547 N N . SER B 1 321 ? -15.469 -8.453 -31.422 1 97.25 321 SER B N 1
ATOM 7548 C CA . SER B 1 321 ? -14.039 -8.742 -31.328 1 97.25 321 SER B CA 1
ATOM 7549 C C . SER B 1 321 ? -13.664 -9.195 -29.922 1 97.25 321 SER B C 1
ATOM 7551 O O . SER B 1 321 ? -12.852 -10.102 -29.75 1 97.25 321 SER B O 1
ATOM 7553 N N . ILE B 1 322 ? -14.242 -8.57 -28.922 1 97.62 322 ILE B N 1
ATOM 7554 C CA . ILE B 1 322 ? -13.992 -8.953 -27.531 1 97.62 322 ILE B CA 1
ATOM 7555 C C . ILE B 1 322 ? -14.5 -10.375 -27.297 1 97.62 322 ILE B C 1
ATOM 7557 O O . ILE B 1 322 ? -13.797 -11.195 -26.703 1 97.62 322 ILE B O 1
ATOM 7561 N N . ASP B 1 323 ? -15.641 -10.664 -27.844 1 97.62 323 ASP B N 1
ATOM 7562 C CA . ASP B 1 323 ? -16.203 -12 -27.688 1 97.62 323 ASP B CA 1
ATOM 7563 C C . ASP B 1 323 ? -15.32 -13.055 -28.359 1 97.62 323 ASP B C 1
ATOM 7565 O O . ASP B 1 323 ? -15.125 -14.141 -27.812 1 97.62 323 ASP B O 1
ATOM 7569 N N . TYR B 1 324 ? -14.828 -12.68 -29.453 1 97.69 324 TYR B N 1
ATOM 7570 C CA . TYR B 1 324 ? -13.969 -13.609 -30.172 1 97.69 324 TYR B CA 1
ATOM 7571 C C . TYR B 1 324 ? -12.664 -13.852 -29.422 1 97.69 324 TYR B C 1
ATOM 7573 O O . TYR B 1 324 ? -12.219 -14.992 -29.281 1 97.69 324 TYR B O 1
ATOM 7581 N N . ILE B 1 325 ? -12.047 -12.773 -28.922 1 97.75 325 ILE B N 1
ATOM 7582 C CA . ILE B 1 325 ? -10.812 -12.891 -28.156 1 97.75 325 ILE B CA 1
ATOM 7583 C C . ILE B 1 325 ? -11.039 -13.805 -26.953 1 97.75 325 ILE B C 1
ATOM 7585 O O . ILE B 1 325 ? -10.234 -14.703 -26.688 1 97.75 325 ILE B O 1
ATOM 7589 N N . LEU B 1 326 ? -12.133 -13.625 -26.281 1 97.44 326 LEU B N 1
ATOM 7590 C CA . LEU B 1 326 ? -12.438 -14.414 -25.094 1 97.44 326 LEU B CA 1
ATOM 7591 C C . LEU B 1 326 ? -12.75 -15.859 -25.469 1 97.44 326 LEU B C 1
ATOM 7593 O O . LEU B 1 326 ? -12.414 -16.781 -24.719 1 97.44 326 LEU B O 1
ATOM 7597 N N . ALA B 1 327 ? -13.289 -16.016 -26.594 1 97.69 327 ALA B N 1
ATOM 7598 C CA . ALA B 1 327 ? -13.672 -17.359 -27.016 1 97.69 327 ALA B CA 1
ATOM 7599 C C . ALA B 1 327 ? -12.445 -18.203 -27.344 1 97.69 327 ALA B C 1
ATOM 7601 O O . ALA B 1 327 ? -12.305 -19.328 -26.859 1 97.69 327 ALA B O 1
ATOM 7602 N N . PHE B 1 328 ? -11.586 -17.688 -28.156 1 97.19 328 PHE B N 1
ATOM 7603 C CA . PHE B 1 328 ? -10.492 -18.562 -28.594 1 97.19 328 PHE B CA 1
ATOM 7604 C C . PHE B 1 328 ? -9.422 -18.656 -27.516 1 97.19 328 PHE B C 1
ATOM 7606 O O . PHE B 1 328 ? -8.609 -19.578 -27.531 1 97.19 328 PHE B O 1
ATOM 7613 N N . THR B 1 329 ? -9.367 -17.703 -26.531 1 97.19 329 THR B N 1
ATOM 7614 C CA . THR B 1 329 ? -8.367 -17.766 -25.469 1 97.19 329 THR B CA 1
ATOM 7615 C C . THR B 1 329 ? -8.922 -18.5 -24.25 1 97.19 329 THR B C 1
ATOM 7617 O O . THR B 1 329 ? -8.18 -18.797 -23.312 1 97.19 329 THR B O 1
ATOM 7620 N N . ASP B 1 330 ? -10.125 -18.812 -24.203 1 96.88 330 ASP B N 1
ATOM 7621 C CA . ASP B 1 330 ? -10.789 -19.422 -23.062 1 96.88 330 ASP B CA 1
ATOM 7622 C C . ASP B 1 330 ? -10.102 -20.734 -22.656 1 96.88 330 ASP B C 1
ATOM 7624 O O . ASP B 1 330 ? -9.852 -20.969 -21.469 1 96.88 330 ASP B O 1
ATOM 7628 N N . PRO B 1 331 ? -9.844 -21.578 -23.625 1 97.31 331 PRO B N 1
ATOM 7629 C CA . PRO B 1 331 ? -9.164 -22.812 -23.219 1 97.31 331 PRO B CA 1
ATOM 7630 C C . PRO B 1 331 ? -7.816 -22.547 -22.562 1 97.31 331 PRO B C 1
ATOM 7632 O O . PRO B 1 331 ? -7.43 -23.266 -21.641 1 97.31 331 PRO B O 1
ATOM 7635 N N . ILE B 1 332 ? -7.07 -21.578 -23.047 1 97.19 332 ILE B N 1
ATOM 7636 C CA . ILE B 1 332 ? -5.773 -21.234 -22.469 1 97.19 332 ILE B CA 1
ATOM 7637 C C . ILE B 1 332 ? -5.965 -20.734 -21.047 1 97.19 332 ILE B C 1
ATOM 7639 O O . ILE B 1 332 ? -5.258 -21.141 -20.125 1 97.19 332 ILE B O 1
ATOM 7643 N N . TYR B 1 333 ? -6.926 -19.906 -20.922 1 94.44 333 TYR B N 1
ATOM 7644 C CA . TYR B 1 333 ? -7.23 -19.328 -19.625 1 94.44 333 TYR B CA 1
ATOM 7645 C C . TYR B 1 333 ? -7.676 -20.406 -18.641 1 94.44 333 TYR B C 1
ATOM 7647 O O . TYR B 1 333 ? -7.281 -20.391 -17.469 1 94.44 333 TYR B O 1
ATOM 7655 N N . LYS B 1 334 ? -8.477 -21.281 -19.078 1 93.88 334 LYS B N 1
ATOM 7656 C CA . LYS B 1 334 ? -8.961 -22.359 -18.219 1 93.88 334 LYS B CA 1
ATOM 7657 C C . LYS B 1 334 ? -7.809 -23.234 -17.734 1 93.88 334 LYS B C 1
ATOM 7659 O O . LYS B 1 334 ? -7.754 -23.609 -16.562 1 93.88 334 LYS B O 1
ATOM 7664 N N . MET B 1 335 ? -6.957 -23.578 -18.641 1 95.44 335 MET B N 1
ATOM 7665 C CA . MET B 1 335 ? -5.793 -24.359 -18.234 1 95.44 335 MET B CA 1
ATOM 7666 C C . MET B 1 335 ? -4.934 -23.594 -17.234 1 95.44 335 MET B C 1
ATOM 7668 O O . MET B 1 335 ? -4.457 -24.172 -16.266 1 95.44 335 MET B O 1
ATOM 7672 N N . LEU B 1 336 ? -4.738 -22.344 -17.547 1 92.81 336 LEU B N 1
ATOM 7673 C CA . LEU B 1 336 ? -3.967 -21.5 -16.641 1 92.81 336 LEU B CA 1
ATOM 7674 C C . LEU B 1 336 ? -4.562 -21.516 -15.234 1 92.81 336 LEU B C 1
ATOM 7676 O O . LEU B 1 336 ? -3.84 -21.688 -14.25 1 92.81 336 LEU B O 1
ATOM 7680 N N . ARG B 1 337 ? -5.801 -21.438 -15.109 1 88.69 337 ARG B N 1
ATOM 7681 C CA . ARG B 1 337 ? -6.484 -21.406 -13.82 1 88.69 337 ARG B CA 1
ATOM 7682 C C . ARG B 1 337 ? -6.395 -22.766 -13.125 1 88.69 337 ARG B C 1
ATOM 7684 O O . ARG B 1 337 ? -6.242 -22.844 -11.906 1 88.69 337 ARG B O 1
ATOM 7691 N N . GLU B 1 338 ? -6.488 -23.766 -13.875 1 89.94 338 GLU B N 1
ATOM 7692 C CA . GLU B 1 338 ? -6.426 -25.109 -13.312 1 89.94 338 GLU B CA 1
ATOM 7693 C C . GLU B 1 338 ? -5.039 -25.406 -12.75 1 89.94 338 GLU B C 1
ATOM 7695 O O . GLU B 1 338 ? -4.906 -26.141 -11.758 1 89.94 338 GLU B O 1
ATOM 7700 N N . CYS B 1 339 ? -4.066 -24.859 -13.383 1 91.5 339 CYS B N 1
ATOM 7701 C CA . CYS B 1 339 ? -2.695 -25.125 -12.961 1 91.5 339 CYS B CA 1
ATOM 7702 C C . CYS B 1 339 ? -2.256 -24.125 -11.891 1 91.5 339 CYS B C 1
ATOM 7704 O O . CYS B 1 339 ? -1.234 -24.344 -11.227 1 91.5 339 CYS B O 1
ATOM 7706 N N . ASP B 1 340 ? -2.988 -23.047 -11.773 1 85.75 340 ASP B N 1
ATOM 7707 C CA . ASP B 1 340 ? -2.682 -22.047 -10.758 1 85.75 340 ASP B CA 1
ATOM 7708 C C . ASP B 1 340 ? -3.23 -22.453 -9.391 1 85.75 340 ASP B C 1
ATOM 7710 O O . ASP B 1 340 ? -4.117 -21.781 -8.852 1 85.75 340 ASP B O 1
ATOM 7714 N N . THR B 1 341 ? -2.777 -23.547 -8.906 1 81.25 341 THR B N 1
ATOM 7715 C CA . THR B 1 341 ? -3.225 -24.109 -7.641 1 81.25 341 THR B CA 1
ATOM 7716 C C . THR B 1 341 ? -2.076 -24.828 -6.934 1 81.25 341 THR B C 1
ATOM 7718 O O . THR B 1 341 ? -0.998 -25 -7.504 1 81.25 341 THR B O 1
ATOM 7721 N N . ASP B 1 342 ? -2.338 -25.203 -5.676 1 78.38 342 ASP B N 1
ATOM 7722 C CA . ASP B 1 342 ? -1.367 -25.984 -4.918 1 78.38 342 ASP B CA 1
ATOM 7723 C C . ASP B 1 342 ? -1.744 -27.469 -4.91 1 78.38 342 ASP B C 1
ATOM 7725 O O . ASP B 1 342 ? -1.181 -28.25 -4.148 1 78.38 342 ASP B O 1
ATOM 7729 N N . LYS B 1 343 ? -2.666 -27.781 -5.785 1 83.69 343 LYS B N 1
ATOM 7730 C CA . LYS B 1 343 ? -3.068 -29.172 -5.898 1 83.69 343 LYS B CA 1
ATOM 7731 C C . LYS B 1 343 ? -2.227 -29.906 -6.938 1 83.69 343 LYS B C 1
ATOM 7733 O O . LYS B 1 343 ? -1.603 -29.281 -7.793 1 83.69 343 LYS B O 1
ATOM 7738 N N . SER B 1 344 ? -2.271 -31.203 -6.77 1 90.69 344 SER B N 1
ATOM 7739 C CA . SER B 1 344 ? -1.526 -32.031 -7.703 1 90.69 344 SER B CA 1
ATOM 7740 C C . SER B 1 344 ? -2.098 -31.938 -9.117 1 90.69 344 SER B C 1
ATOM 7742 O O . SER B 1 344 ? -3.297 -32.125 -9.32 1 90.69 344 SER B O 1
ATOM 7744 N N . CYS B 1 345 ? -1.237 -31.531 -10.039 1 92.31 345 CYS B N 1
ATOM 7745 C CA . CYS B 1 345 ? -1.743 -31.406 -11.398 1 92.31 345 CYS B CA 1
ATOM 7746 C C . CYS B 1 345 ? -0.672 -31.781 -12.414 1 92.31 345 CYS B C 1
ATOM 7748 O O . CYS B 1 345 ? -0.89 -31.656 -13.625 1 92.31 345 CYS B O 1
ATOM 7750 N N . LEU B 1 346 ? 0.421 -32.281 -11.992 1 94.19 346 LEU B N 1
ATOM 7751 C CA . LEU B 1 346 ? 1.512 -32.656 -12.883 1 94.19 346 LEU B CA 1
ATOM 7752 C C . LEU B 1 346 ? 1.047 -33.688 -13.898 1 94.19 346 LEU B C 1
ATOM 7754 O O . LEU B 1 346 ? 1.395 -33.625 -15.078 1 94.19 346 LEU B O 1
ATOM 7758 N N . HIS B 1 347 ? 0.23 -34.656 -13.477 1 93.94 347 HIS B N 1
ATOM 7759 C CA . HIS B 1 347 ? -0.21 -35.75 -14.297 1 93.94 347 HIS B CA 1
ATOM 7760 C C . HIS B 1 347 ? -1.304 -35.344 -15.266 1 93.94 347 HIS B C 1
ATOM 7762 O O . HIS B 1 347 ? -1.698 -36.094 -16.141 1 93.94 347 HIS B O 1
ATOM 7768 N N . LEU B 1 348 ? -1.767 -34.094 -15.156 1 93.88 348 LEU B N 1
ATOM 7769 C CA . LEU B 1 348 ? -2.863 -33.625 -15.992 1 93.88 348 LEU B CA 1
ATOM 7770 C C . LEU B 1 348 ? -2.352 -32.688 -17.094 1 93.88 348 LEU B C 1
ATOM 7772 O O . LEU B 1 348 ? -3.07 -32.406 -18.047 1 93.88 348 LEU B O 1
ATOM 7776 N N . VAL B 1 349 ? -1.112 -32.25 -17 1 94.81 349 VAL B N 1
ATOM 7777 C CA . VAL B 1 349 ? -0.589 -31.141 -17.812 1 94.81 349 VAL B CA 1
ATOM 7778 C C . VAL B 1 349 ? -0.609 -31.531 -19.281 1 94.81 349 VAL B C 1
ATOM 7780 O O . VAL B 1 349 ? -1.055 -30.75 -20.125 1 94.81 349 VAL B O 1
ATOM 7783 N N . TYR B 1 350 ? -0.143 -32.719 -19.609 1 92.69 350 TYR B N 1
ATOM 7784 C CA . TYR B 1 350 ? -0.059 -33.156 -21 1 92.69 350 TYR B CA 1
ATOM 7785 C C . TYR B 1 350 ? -1.438 -33.188 -21.656 1 92.69 350 TYR B C 1
ATOM 7787 O O . TYR B 1 350 ? -1.628 -32.656 -22.75 1 92.69 350 TYR B O 1
ATOM 7795 N N . GLU B 1 351 ? -2.332 -33.75 -20.984 1 91.12 351 GLU B N 1
ATOM 7796 C CA . GLU B 1 351 ? -3.699 -33.844 -21.5 1 91.12 351 GLU B CA 1
ATOM 7797 C C . GLU B 1 351 ? -4.32 -32.469 -21.641 1 91.12 351 GLU B C 1
ATOM 7799 O O . GLU B 1 351 ? -4.988 -32.156 -22.625 1 91.12 351 GLU B O 1
ATOM 7804 N N . MET B 1 352 ? -4.16 -31.688 -20.641 1 94 352 MET B N 1
ATOM 7805 C CA . MET B 1 352 ? -4.723 -30.344 -20.656 1 94 352 MET B CA 1
ATOM 7806 C C . MET B 1 352 ? -4.176 -29.531 -21.828 1 94 352 MET B C 1
ATOM 7808 O O . MET B 1 352 ? -4.922 -28.812 -22.484 1 94 352 MET B O 1
ATOM 7812 N N . TRP B 1 353 ? -2.863 -29.672 -22.094 1 94.44 353 TRP B N 1
ATOM 7813 C CA . TRP B 1 353 ? -2.23 -28.922 -23.188 1 94.44 353 TRP B CA 1
ATOM 7814 C C . TRP B 1 353 ? -2.789 -29.344 -24.531 1 94.44 353 TRP B C 1
ATOM 7816 O O . TRP B 1 353 ? -3.09 -28.5 -25.375 1 94.44 353 TRP B O 1
ATOM 7826 N N . ASP B 1 354 ? -2.924 -30.562 -24.734 1 91.5 354 ASP B N 1
ATOM 7827 C CA . ASP B 1 354 ? -3.455 -31.094 -26 1 91.5 354 ASP B CA 1
ATOM 7828 C C . ASP B 1 354 ? -4.906 -30.656 -26.203 1 91.5 354 ASP B C 1
ATOM 7830 O O . ASP B 1 354 ? -5.289 -30.25 -27.297 1 91.5 354 ASP B O 1
ATOM 7834 N N . THR B 1 355 ? -5.66 -30.844 -25.156 1 92.56 355 THR B N 1
ATOM 7835 C CA . THR B 1 355 ? -7.062 -30.438 -25.219 1 92.56 355 THR B CA 1
ATOM 7836 C C . THR B 1 355 ? -7.184 -28.938 -25.484 1 92.56 355 THR B C 1
ATOM 7838 O O . THR B 1 355 ? -8.039 -28.516 -26.266 1 92.56 355 THR B O 1
ATOM 7841 N N . MET B 1 356 ? -6.359 -28.219 -24.844 1 96.25 356 MET B N 1
ATOM 7842 C CA . MET B 1 356 ? -6.355 -26.766 -25.016 1 96.25 356 MET B CA 1
ATOM 7843 C C . MET B 1 356 ? -6.07 -26.406 -26.469 1 96.25 356 MET B C 1
ATOM 7845 O O . MET B 1 356 ? -6.777 -25.578 -27.062 1 96.25 356 MET B O 1
ATOM 7849 N N . ILE B 1 357 ? -5.055 -27 -27.109 1 94.75 357 ILE B N 1
ATOM 7850 C CA . ILE B 1 357 ? -4.688 -26.703 -28.484 1 94.75 357 ILE B CA 1
ATOM 7851 C C . ILE B 1 357 ? -5.848 -27.062 -29.406 1 94.75 357 ILE B C 1
ATOM 7853 O O . ILE B 1 357 ? -6.184 -26.281 -30.312 1 94.75 357 ILE B O 1
ATOM 7857 N N . TYR B 1 358 ? -6.453 -28.141 -29.156 1 93.25 358 TYR B N 1
ATOM 7858 C CA . TYR B 1 358 ? -7.57 -28.594 -29.984 1 93.25 358 TYR B CA 1
ATOM 7859 C C . TYR B 1 358 ? -8.734 -27.609 -29.891 1 93.25 358 TYR B C 1
ATOM 7861 O O . TYR B 1 358 ? -9.328 -27.25 -30.906 1 93.25 358 TYR B O 1
ATOM 7869 N N . GLN B 1 359 ? -9.023 -27.266 -28.703 1 95.69 359 GLN B N 1
ATOM 7870 C CA . GLN B 1 359 ? -10.156 -26.359 -28.5 1 95.69 359 GLN B CA 1
ATOM 7871 C C . GLN B 1 359 ? -9.891 -24.984 -29.109 1 95.69 359 GLN B C 1
ATOM 7873 O O . GLN B 1 359 ? -10.805 -24.359 -29.656 1 95.69 359 GLN B O 1
ATOM 7878 N N . VAL B 1 360 ? -8.68 -24.484 -29 1 97.25 360 VAL B N 1
ATOM 7879 C CA . VAL B 1 360 ? -8.32 -23.203 -29.594 1 97.25 360 VAL B CA 1
ATOM 7880 C C . VAL B 1 360 ? -8.484 -23.281 -31.109 1 97.25 360 VAL B C 1
ATOM 7882 O O . VAL B 1 360 ? -9.07 -22.391 -31.734 1 97.25 360 VAL B O 1
ATOM 7885 N N . ARG B 1 361 ? -8.023 -24.312 -31.719 1 96 361 ARG B N 1
ATOM 7886 C CA . ARG B 1 361 ? -8.148 -24.5 -33.156 1 96 361 ARG B CA 1
ATOM 7887 C C . ARG B 1 361 ? -9.609 -24.531 -33.594 1 96 361 ARG B C 1
ATOM 7889 O O . ARG B 1 361 ? -10 -23.844 -34.531 1 96 361 ARG B O 1
ATOM 7896 N N . SER B 1 362 ? -10.344 -25.344 -32.844 1 94.94 362 SER B N 1
ATOM 7897 C CA . SER B 1 362 ? -11.758 -25.516 -33.156 1 94.94 362 SER B CA 1
ATOM 7898 C C . SER B 1 362 ? -12.492 -24.172 -33.125 1 94.94 362 SER B C 1
ATOM 7900 O O . SER B 1 362 ? -13.305 -23.875 -34 1 94.94 362 SER B O 1
ATOM 7902 N N . THR B 1 363 ? -12.188 -23.391 -32.188 1 96.69 363 THR B N 1
ATOM 7903 C CA . THR B 1 363 ? -12.852 -22.094 -32.031 1 96.69 363 THR B CA 1
ATOM 7904 C C . THR B 1 363 ? -12.453 -21.141 -33.156 1 96.69 363 THR B C 1
ATOM 7906 O O . THR B 1 363 ? -13.297 -20.422 -33.688 1 96.69 363 THR B O 1
ATOM 7909 N N . ILE B 1 364 ? -11.18 -21.125 -33.531 1 96.94 364 ILE B N 1
ATOM 7910 C CA . ILE B 1 364 ? -10.688 -20.219 -34.562 1 96.94 364 ILE B CA 1
ATOM 7911 C C . ILE B 1 364 ? -11.281 -20.625 -35.906 1 96.94 364 ILE B C 1
ATOM 7913 O O . ILE B 1 364 ? -11.766 -19.781 -36.656 1 96.94 364 ILE B O 1
ATOM 7917 N N . TYR B 1 365 ? -11.328 -21.875 -36.188 1 96.25 365 TYR B N 1
ATOM 7918 C CA . TYR B 1 365 ? -11.867 -22.359 -37.438 1 96.25 365 TYR B CA 1
ATOM 7919 C C . TYR B 1 365 ? -13.367 -22.109 -37.531 1 96.25 365 TYR B C 1
ATOM 7921 O O . TYR B 1 365 ? -13.891 -21.781 -38.594 1 96.25 365 TYR B O 1
ATOM 7929 N N . LYS B 1 366 ? -14.016 -22.312 -36.438 1 95.56 366 LYS B N 1
ATOM 7930 C CA . LYS B 1 366 ? -15.445 -22.031 -36.406 1 95.56 366 LYS B CA 1
ATOM 7931 C C . LYS B 1 366 ? -15.711 -20.547 -36.688 1 95.56 366 LYS B C 1
ATOM 7933 O O . LYS B 1 366 ? -16.625 -20.219 -37.438 1 95.56 366 LYS B O 1
ATOM 7938 N N . HIS B 1 367 ? -14.961 -19.75 -36.125 1 95.62 367 HIS B N 1
ATOM 7939 C CA . HIS B 1 367 ? -15.141 -18.312 -36.281 1 95.62 367 HIS B CA 1
ATOM 7940 C C . HIS B 1 367 ? -14.828 -17.891 -37.719 1 95.62 367 HIS B C 1
ATOM 7942 O O . HIS B 1 367 ? -15.516 -17.031 -38.281 1 95.62 367 HIS B O 1
ATOM 7948 N N . GLU B 1 368 ? -13.781 -18.484 -38.219 1 95 368 GLU B N 1
ATOM 7949 C CA . GLU B 1 368 ? -13.383 -18.156 -39.562 1 95 368 GLU B CA 1
ATOM 7950 C C . GLU B 1 368 ? -14.234 -18.906 -40.594 1 95 368 GLU B C 1
ATOM 7952 O O . GLU B 1 368 ? -14.109 -18.688 -41.812 1 95 368 GLU B O 1
ATOM 7957 N N . LYS B 1 369 ? -15.125 -19.781 -40.219 1 94.25 369 LYS B N 1
ATOM 7958 C CA . LYS B 1 369 ? -15.984 -20.609 -41.094 1 94.25 369 LYS B CA 1
ATOM 7959 C C . LYS B 1 369 ? -15.156 -21.422 -42.094 1 94.25 369 LYS B C 1
ATOM 7961 O O . LYS B 1 369 ? -15.445 -21.406 -43.281 1 94.25 369 LYS B O 1
ATOM 7966 N N . LYS B 1 370 ? -14.156 -21.969 -41.5 1 93.44 370 LYS B N 1
ATOM 7967 C CA . LYS B 1 370 ? -13.266 -22.781 -42.344 1 93.44 370 LYS B CA 1
ATOM 7968 C C . LYS B 1 370 ? -13.375 -24.25 -41.969 1 93.44 370 LYS B C 1
ATOM 7970 O O . LYS B 1 370 ? -13.695 -24.594 -40.844 1 93.44 370 LYS B O 1
ATOM 7975 N N . SER B 1 371 ? -13.125 -25.031 -42.969 1 89.56 371 SER B N 1
ATOM 7976 C CA . SER B 1 371 ? -13.078 -26.469 -42.75 1 89.56 371 SER B CA 1
ATOM 7977 C C . SER B 1 371 ? -11.695 -26.906 -42.281 1 89.56 371 SER B C 1
ATOM 7979 O O . SER B 1 371 ? -10.727 -26.156 -42.406 1 89.56 371 SER B O 1
ATOM 7981 N N . ASP B 1 372 ? -11.586 -28.031 -41.781 1 85.31 372 ASP B N 1
ATOM 7982 C CA . ASP B 1 372 ? -10.359 -28.547 -41.188 1 85.31 372 ASP B CA 1
ATOM 7983 C C . ASP B 1 372 ? -9.234 -28.609 -42.219 1 85.31 372 ASP B C 1
ATOM 7985 O O . ASP B 1 372 ? -8.055 -28.578 -41.844 1 85.31 372 ASP B O 1
ATOM 7989 N N . ASN B 1 373 ? -9.648 -28.594 -43.5 1 88.06 373 ASN B N 1
ATOM 7990 C CA . ASN B 1 373 ? -8.648 -28.75 -44.562 1 88.06 373 ASN B CA 1
ATOM 7991 C C . ASN B 1 373 ? -8.164 -27.406 -45.094 1 88.06 373 ASN B C 1
ATOM 7993 O O . ASN B 1 373 ? -7.191 -27.344 -45.844 1 88.06 373 ASN B O 1
ATOM 7997 N N . GLU B 1 374 ? -8.766 -26.375 -44.594 1 92.38 374 GLU B N 1
ATOM 7998 C CA . GLU B 1 374 ? -8.375 -25.031 -45.031 1 92.38 374 GLU B CA 1
ATOM 7999 C C . GLU B 1 374 ? -7.348 -24.422 -44.094 1 92.38 374 GLU B C 1
ATOM 8001 O O . GLU B 1 374 ? -7.328 -24.719 -42.875 1 92.38 374 GLU B O 1
ATOM 8006 N N . ASP B 1 375 ? -6.535 -23.625 -44.781 1 92.44 375 ASP B N 1
ATOM 8007 C CA . ASP B 1 375 ? -5.457 -23.031 -44 1 92.44 375 ASP B CA 1
ATOM 8008 C C . ASP B 1 375 ? -5.895 -21.719 -43.375 1 92.44 375 ASP B C 1
ATOM 8010 O O . ASP B 1 375 ? -6.594 -20.922 -44 1 92.44 375 ASP B O 1
ATOM 8014 N N . SER B 1 376 ? -5.574 -21.547 -42.094 1 94.06 376 SER B N 1
ATOM 8015 C CA . SER B 1 376 ? -5.812 -20.297 -41.375 1 94.06 376 SER B CA 1
ATOM 8016 C C . SER B 1 376 ? -4.5 -19.656 -40.938 1 94.06 376 SER B C 1
ATOM 8018 O O . SER B 1 376 ? -3.752 -20.219 -40.156 1 94.06 376 SER B O 1
ATOM 8020 N N . SER B 1 377 ? -4.25 -18.453 -41.406 1 93.94 377 SER B N 1
ATOM 8021 C CA . SER B 1 377 ? -3.027 -17.75 -41.062 1 93.94 377 SER B CA 1
ATOM 8022 C C . SER B 1 377 ? -2.996 -17.406 -39.594 1 93.94 377 SER B C 1
ATOM 8024 O O . SER B 1 377 ? -1.944 -17.484 -38.938 1 93.94 377 SER B O 1
ATOM 8026 N N . PHE B 1 378 ? -4.098 -17.031 -39.062 1 95.75 378 PHE B N 1
ATOM 8027 C CA . PHE B 1 378 ? -4.18 -16.688 -37.656 1 95.75 378 PHE B CA 1
ATOM 8028 C C . PHE B 1 378 ? -3.922 -17.922 -36.781 1 95.75 378 PHE B C 1
ATOM 8030 O O . PHE B 1 378 ? -3.145 -17.859 -35.812 1 95.75 378 PHE B O 1
ATOM 8037 N N . TRP B 1 379 ? -4.5 -18.984 -37.125 1 96.19 379 TRP B N 1
ATOM 8038 C CA . TRP B 1 379 ? -4.281 -20.219 -36.375 1 96.19 379 TRP B CA 1
ATOM 8039 C C . TRP B 1 379 ? -2.816 -20.641 -36.438 1 96.19 379 TRP B C 1
ATOM 8041 O O . TRP B 1 379 ? -2.258 -21.094 -35.438 1 96.19 379 TRP B O 1
ATOM 8051 N N . ASN B 1 380 ? -2.229 -20.5 -37.562 1 95.56 380 ASN B N 1
ATOM 8052 C CA . ASN B 1 380 ? -0.832 -20.906 -37.719 1 95.56 380 ASN B CA 1
ATOM 8053 C C . ASN B 1 380 ? 0.073 -20.125 -36.781 1 95.56 380 ASN B C 1
ATOM 8055 O O . ASN B 1 380 ? 0.998 -20.703 -36.188 1 95.56 380 ASN B O 1
ATOM 8059 N N . VAL B 1 381 ? -0.238 -18.922 -36.656 1 95.5 381 VAL B N 1
ATOM 8060 C CA . VAL B 1 381 ? 0.565 -18.078 -35.781 1 95.5 381 VAL B CA 1
ATOM 8061 C C . VAL B 1 381 ? 0.314 -18.469 -34.312 1 95.5 381 VAL B C 1
ATOM 8063 O O . VAL B 1 381 ? 1.257 -18.641 -33.531 1 95.5 381 VAL B O 1
ATOM 8066 N N . VAL B 1 382 ? -0.934 -18.625 -33.938 1 96.56 382 VAL B N 1
ATOM 8067 C CA . VAL B 1 382 ? -1.292 -18.984 -32.562 1 96.56 382 VAL B CA 1
ATOM 8068 C C . VAL B 1 382 ? -0.727 -20.375 -32.219 1 96.56 382 VAL B C 1
ATOM 8070 O O . VAL B 1 382 ? -0.174 -20.578 -31.141 1 96.56 382 VAL B O 1
ATOM 8073 N N . ARG B 1 383 ? -0.88 -21.281 -33.125 1 95.88 383 ARG B N 1
ATOM 8074 C CA . ARG B 1 383 ? -0.343 -22.625 -32.938 1 95.88 383 ARG B CA 1
ATOM 8075 C C . ARG B 1 383 ? 1.166 -22.578 -32.719 1 95.88 383 ARG B C 1
ATOM 8077 O O . ARG B 1 383 ? 1.688 -23.266 -31.859 1 95.88 383 ARG B O 1
ATOM 8084 N N . LYS B 1 384 ? 1.812 -21.812 -33.5 1 95.56 384 LYS B N 1
ATOM 8085 C CA . LYS B 1 384 ? 3.264 -21.719 -33.375 1 95.56 384 LYS B CA 1
ATOM 8086 C C . LYS B 1 384 ? 3.668 -21.188 -32 1 95.56 384 LYS B C 1
ATOM 8088 O O . LYS B 1 384 ? 4.602 -21.719 -31.391 1 95.56 384 LYS B O 1
ATOM 8093 N N . VAL B 1 385 ? 2.988 -20.203 -31.562 1 95.31 385 VAL B N 1
ATOM 8094 C CA . VAL B 1 385 ? 3.275 -19.641 -30.25 1 95.31 385 VAL B CA 1
ATOM 8095 C C . VAL B 1 385 ? 3.092 -20.719 -29.172 1 95.31 385 VAL B C 1
ATOM 8097 O O . VAL B 1 385 ? 3.949 -20.875 -28.297 1 95.31 385 VAL B O 1
ATOM 8100 N N . LEU B 1 386 ? 2.025 -21.469 -29.234 1 96.25 386 LEU B N 1
ATOM 8101 C CA . LEU B 1 386 ? 1.705 -22.469 -28.234 1 96.25 386 LEU B CA 1
ATOM 8102 C C . LEU B 1 386 ? 2.668 -23.656 -28.312 1 96.25 386 LEU B C 1
ATOM 8104 O O . LEU B 1 386 ? 3.109 -24.172 -27.297 1 96.25 386 LEU B O 1
ATOM 8108 N N . GLU B 1 387 ? 2.973 -24.031 -29.469 1 94.69 387 GLU B N 1
ATOM 8109 C CA . GLU B 1 387 ? 3.895 -25.156 -29.656 1 94.69 387 GLU B CA 1
ATOM 8110 C C . GLU B 1 387 ? 5.312 -24.781 -29.234 1 94.69 387 GLU B C 1
ATOM 8112 O O . GLU B 1 387 ? 6.043 -25.609 -28.703 1 94.69 387 GLU B O 1
ATOM 8117 N N . ASP B 1 388 ? 5.688 -23.578 -29.547 1 93.31 388 ASP B N 1
ATOM 8118 C CA . ASP B 1 388 ? 7 -23.109 -29.109 1 93.31 388 ASP B CA 1
ATOM 8119 C C . ASP B 1 388 ? 7.109 -23.125 -27.578 1 93.31 388 ASP B C 1
ATOM 8121 O O . ASP B 1 388 ? 8.141 -23.516 -27.031 1 93.31 388 ASP B O 1
ATOM 8125 N N . ARG B 1 389 ? 6.082 -22.703 -26.953 1 93.88 389 ARG B N 1
ATOM 8126 C CA . ARG B 1 389 ? 6.082 -22.672 -25.484 1 93.88 389 ARG B CA 1
ATOM 8127 C C . ARG B 1 389 ? 6.078 -24.094 -24.922 1 93.88 389 ARG B C 1
ATOM 8129 O O . ARG B 1 389 ? 6.746 -24.359 -23.922 1 93.88 389 ARG B O 1
ATOM 8136 N N . TRP B 1 390 ? 5.355 -24.984 -25.531 1 91.94 390 TRP B N 1
ATOM 8137 C CA . TRP B 1 390 ? 5.328 -26.375 -25.109 1 91.94 390 TRP B CA 1
ATOM 8138 C C . TRP B 1 390 ? 6.703 -27.031 -25.25 1 91.94 390 TRP B C 1
ATOM 8140 O O . TRP B 1 390 ? 7.168 -27.719 -24.344 1 91.94 390 TRP B O 1
ATOM 8150 N N . SER B 1 391 ? 7.297 -26.766 -26.344 1 90.69 391 SER B N 1
ATOM 8151 C CA . SER B 1 391 ? 8.594 -27.359 -26.609 1 90.69 391 SER B CA 1
ATOM 8152 C C . SER B 1 391 ? 9.641 -26.922 -25.594 1 90.69 391 SER B C 1
ATOM 8154 O O . SER B 1 391 ? 10.516 -27.688 -25.219 1 90.69 391 SER B O 1
ATOM 8156 N N . LYS B 1 392 ? 9.516 -25.766 -25.156 1 87.94 392 LYS B N 1
ATOM 8157 C CA . LYS B 1 392 ? 10.469 -25.234 -24.188 1 87.94 392 LYS B CA 1
ATOM 8158 C C . LYS B 1 392 ? 10.125 -25.703 -22.766 1 87.94 392 LYS B C 1
ATOM 8160 O O . LYS B 1 392 ? 10.992 -25.734 -21.891 1 87.94 392 LYS B O 1
ATOM 8165 N N . SER B 1 393 ? 8.875 -26.062 -22.547 1 89.19 393 SER B N 1
ATOM 8166 C CA . SER B 1 393 ? 8.438 -26.281 -21.188 1 89.19 393 SER B CA 1
ATOM 8167 C C . SER B 1 393 ? 8.203 -27.766 -20.906 1 89.19 393 SER B C 1
ATOM 8169 O O . SER B 1 393 ? 8.164 -28.188 -19.75 1 89.19 393 SER B O 1
ATOM 8171 N N . ASN B 1 394 ? 8.047 -28.562 -21.891 1 90.12 394 ASN B N 1
ATOM 8172 C CA . ASN B 1 394 ? 7.754 -29.984 -21.703 1 90.12 394 ASN B CA 1
ATOM 8173 C C . ASN B 1 394 ? 8.953 -30.734 -21.141 1 90.12 394 ASN B C 1
ATOM 8175 O O . ASN B 1 394 ? 10.078 -30.578 -21.625 1 90.12 394 ASN B O 1
ATOM 8179 N N . THR B 1 395 ? 8.719 -31.484 -20.078 1 92.31 395 THR B N 1
ATOM 8180 C CA . THR B 1 395 ? 9.75 -32.281 -19.453 1 92.31 395 THR B CA 1
ATOM 8181 C C . THR B 1 395 ? 9.359 -33.75 -19.438 1 92.31 395 THR B C 1
ATOM 8183 O O . THR B 1 395 ? 8.18 -34.094 -19.562 1 92.31 395 THR B O 1
ATOM 8186 N N . PRO B 1 396 ? 10.375 -34.625 -19.359 1 94.5 396 PRO B N 1
ATOM 8187 C CA . PRO B 1 396 ? 10.07 -36.062 -19.266 1 94.5 396 PRO B CA 1
ATOM 8188 C C . PRO B 1 396 ? 9.148 -36.406 -18.094 1 94.5 396 PRO B C 1
ATOM 8190 O O . PRO B 1 396 ? 8.367 -37.344 -18.172 1 94.5 396 PRO B O 1
ATOM 8193 N N . LEU B 1 397 ? 9.188 -35.594 -17.141 1 94.88 397 LEU B N 1
ATOM 8194 C CA . LEU B 1 397 ? 8.375 -35.812 -15.953 1 94.88 397 LEU B CA 1
ATOM 8195 C C . LEU B 1 397 ? 6.891 -35.688 -16.281 1 94.88 397 LEU B C 1
ATOM 8197 O O . LEU B 1 397 ? 6.066 -36.438 -15.758 1 94.88 397 LEU B O 1
ATOM 8201 N N . HIS B 1 398 ? 6.551 -34.75 -17.109 1 94 398 HIS B N 1
ATOM 8202 C CA . HIS B 1 398 ? 5.164 -34.562 -17.516 1 94 398 HIS B CA 1
ATOM 8203 C C . HIS B 1 398 ? 4.613 -35.812 -18.203 1 94 398 HIS B C 1
ATOM 8205 O O . HIS B 1 398 ? 3.49 -36.219 -17.922 1 94 398 HIS B O 1
ATOM 8211 N N . CYS B 1 399 ? 5.363 -36.344 -19.047 1 94.19 399 CYS B N 1
ATOM 8212 C CA . CYS B 1 399 ? 4.93 -37.5 -19.859 1 94.19 399 CYS B CA 1
ATOM 8213 C C . CYS B 1 399 ? 4.812 -38.75 -19.016 1 94.19 399 CYS B C 1
ATOM 8215 O O . CYS B 1 399 ? 3.871 -39.531 -19.172 1 94.19 399 CYS B O 1
ATOM 8217 N N . LEU B 1 400 ? 5.805 -38.938 -18.141 1 96.06 400 LEU B N 1
ATOM 8218 C CA . LEU B 1 400 ? 5.727 -40.094 -17.266 1 96.06 400 LEU B CA 1
ATOM 8219 C C . LEU B 1 400 ? 4.535 -39.969 -16.328 1 96.06 400 LEU B C 1
ATOM 8221 O O . LEU B 1 400 ? 3.805 -40.969 -16.125 1 96.06 400 LEU B O 1
ATOM 8225 N N . ALA B 1 401 ? 4.359 -38.844 -15.719 1 95.62 401 ALA B N 1
ATOM 8226 C CA . ALA B 1 401 ? 3.232 -38.656 -14.812 1 95.62 401 ALA B CA 1
ATOM 8227 C C . ALA B 1 401 ? 1.903 -38.875 -15.523 1 95.62 401 ALA B C 1
ATOM 8229 O O . ALA B 1 401 ? 0.995 -39.5 -14.969 1 95.62 401 ALA B O 1
ATOM 8230 N N . TYR B 1 402 ? 1.795 -38.344 -16.703 1 94.69 402 TYR B N 1
ATOM 8231 C CA . TYR B 1 402 ? 0.594 -38.562 -17.516 1 94.69 402 TYR B CA 1
ATOM 8232 C C . TYR B 1 402 ? 0.361 -40.031 -17.781 1 94.69 402 TYR B C 1
ATOM 8234 O O . TYR B 1 402 ? -0.769 -40.531 -17.672 1 94.69 402 TYR B O 1
ATOM 8242 N N . SER B 1 403 ? 1.373 -40.781 -18.062 1 94.62 403 SER B N 1
ATOM 8243 C CA . SER B 1 403 ? 1.29 -42.188 -18.375 1 94.62 403 SER B CA 1
ATOM 8244 C C . SER B 1 403 ? 0.824 -43 -17.172 1 94.62 403 SER B C 1
ATOM 8246 O O . SER B 1 403 ? 0.278 -44.094 -17.312 1 94.62 403 SER B O 1
ATOM 8248 N N . LEU B 1 404 ? 1.146 -42.5 -16.047 1 95.5 404 LEU B N 1
ATOM 8249 C CA . LEU B 1 404 ? 0.866 -43.25 -14.836 1 95.5 404 LEU B CA 1
ATOM 8250 C C . LEU B 1 404 ? -0.509 -42.906 -14.273 1 95.5 404 LEU B C 1
ATOM 8252 O O . LEU B 1 404 ? -0.921 -43.438 -13.242 1 95.5 404 LEU B O 1
ATOM 8256 N N . ASN B 1 405 ? -1.17 -41.969 -14.867 1 94.44 405 ASN B N 1
ATOM 8257 C CA . ASN B 1 405 ? -2.564 -41.719 -14.523 1 94.44 405 ASN B CA 1
ATOM 8258 C C . ASN B 1 405 ? -3.482 -42.812 -15.047 1 94.44 405 ASN B C 1
ATOM 8260 O O . ASN B 1 405 ? -3.629 -42.969 -16.266 1 94.44 405 ASN B O 1
ATOM 8264 N N . PRO B 1 406 ? -4.145 -43.5 -14.195 1 93.31 406 PRO B N 1
ATOM 8265 C CA . PRO B 1 406 ? -4.93 -44.656 -14.617 1 93.31 406 PRO B CA 1
ATOM 8266 C C . PRO B 1 406 ? -6.074 -44.281 -15.555 1 93.31 406 PRO B C 1
ATOM 8268 O O . PRO B 1 406 ? -6.48 -45.094 -16.391 1 93.31 406 PRO B O 1
ATOM 8271 N N . ARG B 1 407 ? -6.559 -43.156 -15.539 1 90.06 407 ARG B N 1
ATOM 8272 C CA . ARG B 1 407 ? -7.691 -42.75 -16.359 1 90.06 407 ARG B CA 1
ATOM 8273 C C . ARG B 1 407 ? -7.32 -42.719 -17.844 1 90.06 407 ARG B C 1
ATOM 8275 O O . ARG B 1 407 ? -8.148 -43.062 -18.688 1 90.06 407 ARG B O 1
ATOM 8282 N N . CYS B 1 408 ? -6.082 -42.438 -18.141 1 83.75 408 CYS B N 1
ATOM 8283 C CA . CYS B 1 408 ? -5.656 -42.25 -19.531 1 83.75 408 CYS B CA 1
ATOM 8284 C C . CYS B 1 408 ? -5.484 -43.562 -20.25 1 83.75 408 CYS B C 1
ATOM 8286 O O . CYS B 1 408 ? -5.477 -43.625 -21.484 1 83.75 408 CYS B O 1
ATOM 8288 N N . SER B 1 409 ? -5.379 -44.625 -19.5 1 81 409 SER B N 1
ATOM 8289 C CA . SER B 1 409 ? -5.207 -45.938 -20.094 1 81 409 SER B CA 1
ATOM 8290 C C . SER B 1 409 ? -6.531 -46.719 -20.156 1 81 409 SER B C 1
ATOM 8292 O O . SER B 1 409 ? -6.582 -47.844 -20.625 1 81 409 SER B O 1
ATOM 8294 N N . SER B 1 410 ? -7.539 -46.031 -19.75 1 83.31 410 SER B N 1
ATOM 8295 C CA . SER B 1 410 ? -8.852 -46.656 -19.766 1 83.31 410 SER B CA 1
ATOM 8296 C C . SER B 1 410 ? -9.461 -46.656 -21.172 1 83.31 410 SER B C 1
ATOM 8298 O O . SER B 1 410 ? -9.398 -45.625 -21.859 1 83.31 410 SER B O 1
ATOM 8300 N N . LYS B 1 411 ? -10.016 -47.719 -21.547 1 81.69 411 LYS B N 1
ATOM 8301 C CA . LYS B 1 411 ? -10.664 -47.812 -22.859 1 81.69 411 LYS B CA 1
ATOM 8302 C C . LYS B 1 411 ? -11.875 -46.906 -22.938 1 81.69 411 LYS B C 1
ATOM 8304 O O . LYS B 1 411 ? -12.141 -46.312 -24 1 81.69 411 LYS B O 1
ATOM 8309 N N . VAL B 1 412 ? -12.492 -46.844 -21.906 1 82.56 412 VAL B N 1
ATOM 8310 C CA . VAL B 1 412 ? -13.68 -46 -21.875 1 82.56 412 VAL B CA 1
ATOM 8311 C C . VAL B 1 412 ? -13.281 -44.562 -22.109 1 82.56 412 VAL B C 1
ATOM 8313 O O . VAL B 1 412 ? -13.93 -43.844 -22.891 1 82.56 412 VAL B O 1
ATOM 8316 N N . TRP B 1 413 ? -12.25 -44.188 -21.438 1 84.56 413 TRP B N 1
ATOM 8317 C CA . TRP B 1 413 ? -11.766 -42.812 -21.594 1 84.56 413 TRP B CA 1
ATOM 8318 C C . TRP B 1 413 ? -11.281 -42.562 -23.016 1 84.56 413 TRP B C 1
ATOM 8320 O O . TRP B 1 413 ? -11.531 -41.5 -23.578 1 84.56 413 TRP B O 1
ATOM 8330 N N . GLN B 1 414 ? -10.695 -43.469 -23.625 1 82.56 414 GLN B N 1
ATOM 8331 C CA . GLN B 1 414 ? -10.172 -43.344 -24.984 1 82.56 414 GLN B CA 1
ATOM 8332 C C . GLN B 1 414 ? -11.305 -43.188 -25.984 1 82.56 414 GLN B C 1
ATOM 8334 O O . GLN B 1 414 ? -11.172 -42.469 -26.984 1 82.56 414 GLN B O 1
ATOM 8339 N N . THR B 1 415 ? -12.32 -43.844 -25.688 1 83.25 415 THR B N 1
ATOM 8340 C CA . THR B 1 415 ? -13.469 -43.781 -26.594 1 83.25 415 THR B CA 1
ATOM 8341 C C . THR B 1 415 ? -14.141 -42.406 -26.516 1 83.25 415 THR B C 1
ATOM 8343 O O . THR B 1 415 ? -14.625 -41.906 -27.516 1 83.25 415 THR B O 1
ATOM 8346 N N . GLN B 1 416 ? -14.102 -41.938 -25.359 1 79.75 416 GLN B N 1
ATOM 8347 C CA . GLN B 1 416 ? -14.734 -40.656 -25.141 1 79.75 416 GLN B CA 1
ATOM 8348 C C . GLN B 1 416 ? -13.859 -39.531 -25.672 1 79.75 416 GLN B C 1
ATOM 8350 O O . GLN B 1 416 ? -14.359 -38.438 -25.984 1 79.75 416 GLN B O 1
ATOM 8355 N N . HIS B 1 417 ? -12.586 -39.875 -25.766 1 80.81 417 HIS B N 1
ATOM 8356 C CA . HIS B 1 417 ? -11.641 -38.844 -26.234 1 80.81 417 HIS B CA 1
ATOM 8357 C C . HIS B 1 417 ? -10.844 -39.375 -27.438 1 80.81 417 HIS B C 1
ATOM 8359 O O . HIS B 1 417 ? -9.625 -39.562 -27.344 1 80.81 417 HIS B O 1
ATOM 8365 N N . PRO B 1 418 ? -11.508 -39.375 -28.516 1 77.31 418 PRO B N 1
ATOM 8366 C CA . PRO B 1 418 ? -10.891 -40.031 -29.688 1 77.31 418 PRO B CA 1
ATOM 8367 C C . PRO B 1 418 ? -9.711 -39.219 -30.234 1 77.31 418 PRO B C 1
ATOM 8369 O O . PRO B 1 418 ? -8.859 -39.781 -30.938 1 77.31 418 PRO B O 1
ATOM 8372 N N . ASN B 1 419 ? -9.648 -38.062 -29.859 1 75.19 419 ASN B N 1
ATOM 8373 C CA . ASN B 1 419 ? -8.586 -37.219 -30.391 1 75.19 419 ASN B CA 1
ATOM 8374 C C . ASN B 1 419 ? -7.266 -37.438 -29.656 1 75.19 419 ASN B C 1
ATOM 8376 O O . ASN B 1 419 ? -6.227 -36.906 -30.062 1 75.19 419 ASN B O 1
ATOM 8380 N N . PHE B 1 420 ? -7.332 -38.281 -28.656 1 80.81 420 PHE B N 1
ATOM 8381 C CA . PHE B 1 420 ? -6.125 -38.531 -27.875 1 80.81 420 PHE B CA 1
ATOM 8382 C C . PHE B 1 420 ? -5.547 -39.906 -28.188 1 80.81 420 PHE B C 1
ATOM 8384 O O . PHE B 1 420 ? -6.289 -40.875 -28.344 1 80.81 420 PHE B O 1
ATOM 8391 N N . THR B 1 421 ? -4.336 -39.844 -28.359 1 82.75 421 THR B N 1
ATOM 8392 C CA . THR B 1 421 ? -3.639 -41.125 -28.5 1 82.75 421 THR B CA 1
ATOM 8393 C C . THR B 1 421 ? -3.285 -41.688 -27.125 1 82.75 421 THR B C 1
ATOM 8395 O O . THR B 1 421 ? -2.9 -40.938 -26.219 1 82.75 421 THR B O 1
ATOM 8398 N N . SER B 1 422 ? -3.533 -42.906 -27 1 84.62 422 SER B N 1
ATOM 8399 C CA . SER B 1 422 ? -3.189 -43.562 -25.734 1 84.62 422 SER B CA 1
ATOM 8400 C C . SER B 1 422 ? -1.704 -43.406 -25.422 1 84.62 422 SER B C 1
ATOM 8402 O O . SER B 1 422 ? -0.876 -43.375 -26.344 1 84.62 422 SER B O 1
ATOM 8404 N N . PRO B 1 423 ? -1.375 -43.344 -24.156 1 86.94 423 PRO B N 1
ATOM 8405 C CA . PRO B 1 423 ? 0.029 -43.156 -23.781 1 86.94 423 PRO B CA 1
ATOM 8406 C C . PRO B 1 423 ? 0.926 -44.281 -24.312 1 86.94 423 PRO B C 1
ATOM 8408 O O . PRO B 1 423 ? 2.115 -44.062 -24.562 1 86.94 423 PRO B O 1
ATOM 8411 N N . GLN B 1 424 ? 0.358 -45.469 -24.547 1 85.06 424 GLN B N 1
ATOM 8412 C CA . GLN B 1 424 ? 1.147 -46.594 -25.031 1 85.06 424 GLN B CA 1
ATOM 8413 C C . GLN B 1 424 ? 1.426 -46.469 -26.531 1 85.06 424 GLN B C 1
ATOM 8415 O O . GLN B 1 424 ? 2.439 -46.969 -27.031 1 85.06 424 GLN B O 1
ATOM 8420 N N . SER B 1 425 ? 0.521 -45.719 -27.172 1 86.94 425 SER B N 1
ATOM 8421 C CA . SER B 1 425 ? 0.626 -45.625 -28.625 1 86.94 425 SER B CA 1
ATOM 8422 C C . SER B 1 425 ? 1.266 -44.312 -29.047 1 86.94 425 SER B C 1
ATOM 8424 O O . SER B 1 425 ? 1.623 -44.156 -30.219 1 86.94 425 SER B O 1
ATOM 8426 N N . ASP B 1 426 ? 1.433 -43.469 -28.203 1 90 426 ASP B N 1
ATOM 8427 C CA . ASP B 1 426 ? 2.002 -42.156 -28.516 1 90 426 ASP B CA 1
ATOM 8428 C C . ASP B 1 426 ? 3.527 -42.219 -28.484 1 90 426 ASP B C 1
ATOM 8430 O O . ASP B 1 426 ? 4.121 -42.5 -27.438 1 90 426 ASP B O 1
ATOM 8434 N N . LEU B 1 427 ? 4.102 -41.781 -29.531 1 91.69 427 LEU B N 1
ATOM 8435 C CA . LEU B 1 427 ? 5.551 -41.875 -29.688 1 91.69 427 LEU B CA 1
ATOM 8436 C C . LEU B 1 427 ? 6.262 -40.906 -28.766 1 91.69 427 LEU B C 1
ATOM 8438 O O . LEU B 1 427 ? 7.277 -41.25 -28.156 1 91.69 427 LEU B O 1
ATOM 8442 N N . GLU B 1 428 ? 5.82 -39.688 -28.719 1 91 428 GLU B N 1
ATOM 8443 C CA . GLU B 1 428 ? 6.438 -38.656 -27.859 1 91 428 GLU B CA 1
ATOM 8444 C C . GLU B 1 428 ? 6.406 -39.094 -26.406 1 91 428 GLU B C 1
ATOM 8446 O O . GLU B 1 428 ? 7.422 -39 -25.703 1 91 428 GLU B O 1
ATOM 8451 N N . ILE B 1 429 ? 5.289 -39.562 -25.969 1 93.31 429 ILE B N 1
ATOM 8452 C CA . ILE B 1 429 ? 5.117 -40 -24.594 1 93.31 429 ILE B CA 1
ATOM 8453 C C . ILE B 1 429 ? 6.035 -41.188 -24.297 1 93.31 429 ILE B C 1
ATOM 8455 O O . ILE B 1 429 ? 6.664 -41.25 -23.234 1 93.31 429 ILE B O 1
ATOM 8459 N N . SER B 1 430 ? 6.09 -42.094 -25.219 1 94.25 430 SER B N 1
ATOM 8460 C CA . SER B 1 430 ? 6.918 -43.281 -25.031 1 94.25 430 SER B CA 1
ATOM 8461 C C . SER B 1 430 ? 8.391 -42.938 -24.922 1 94.25 430 SER B C 1
ATOM 8463 O O . SER B 1 430 ? 9.102 -43.438 -24.047 1 94.25 430 SER B O 1
ATOM 8465 N N . LYS B 1 431 ? 8.781 -42.062 -25.797 1 95.25 431 LYS B N 1
ATOM 8466 C CA . LYS B 1 431 ? 10.18 -41.656 -25.781 1 95.25 431 LYS B CA 1
ATOM 8467 C C . LYS B 1 431 ? 10.531 -40.938 -24.484 1 95.25 431 LYS B C 1
ATOM 8469 O O . LYS B 1 431 ? 11.555 -41.219 -23.875 1 95.25 431 LYS B O 1
ATOM 8474 N N . MET B 1 432 ? 9.742 -40.031 -24.125 1 95.62 432 MET B N 1
ATOM 8475 C CA . MET B 1 432 ? 9.992 -39.219 -22.938 1 95.62 432 MET B CA 1
ATOM 8476 C C . MET B 1 432 ? 9.875 -40.062 -21.672 1 95.62 432 MET B C 1
ATOM 8478 O O . MET B 1 432 ? 10.602 -39.812 -20.703 1 95.62 432 MET B O 1
ATOM 8482 N N . ARG B 1 433 ? 8.953 -41 -21.625 1 94.88 433 ARG B N 1
ATOM 8483 C CA . ARG B 1 433 ? 8.82 -41.906 -20.5 1 94.88 433 ARG B CA 1
ATOM 8484 C C . ARG B 1 433 ? 10.102 -42.719 -20.312 1 94.88 433 ARG B C 1
ATOM 8486 O O . ARG B 1 433 ? 10.578 -42.875 -19.188 1 94.88 433 ARG B O 1
ATOM 8493 N N . LYS B 1 434 ? 10.625 -43.219 -21.391 1 94.88 434 LYS B N 1
ATOM 8494 C CA . LYS B 1 434 ? 11.859 -44 -21.328 1 94.88 434 LYS B CA 1
ATOM 8495 C C . LYS B 1 434 ? 13.016 -43.156 -20.781 1 94.88 434 LYS B C 1
ATOM 8497 O O . LYS B 1 434 ? 13.805 -43.625 -19.953 1 94.88 434 LYS B O 1
ATOM 8502 N N . LEU B 1 435 ? 13.047 -41.938 -21.266 1 95.19 435 LEU B N 1
ATOM 8503 C CA . LEU B 1 435 ? 14.086 -41.031 -20.812 1 95.19 435 LEU B CA 1
ATOM 8504 C C . LEU B 1 435 ? 13.953 -40.75 -19.328 1 95.19 435 LEU B C 1
ATOM 8506 O O . LEU B 1 435 ? 14.953 -40.688 -18.609 1 95.19 435 LEU B O 1
ATOM 8510 N N . CYS B 1 436 ? 12.789 -40.562 -18.875 1 96.31 436 CYS B N 1
ATOM 8511 C CA . CYS B 1 436 ? 12.516 -40.281 -17.469 1 96.31 436 CYS B CA 1
ATOM 8512 C C . CYS B 1 436 ? 12.906 -41.469 -16.594 1 96.31 436 CYS B C 1
ATOM 8514 O O . CYS B 1 436 ? 13.562 -41.281 -15.562 1 96.31 436 CYS B O 1
ATOM 8516 N N . LEU B 1 437 ? 12.586 -42.656 -17.031 1 96.19 437 LEU B N 1
ATOM 8517 C CA . LEU B 1 437 ? 12.852 -43.844 -16.25 1 96.19 437 LEU B CA 1
ATOM 8518 C C . LEU B 1 437 ? 14.352 -44.125 -16.172 1 96.19 437 LEU B C 1
ATOM 8520 O O . LEU B 1 437 ? 14.844 -44.625 -15.164 1 96.19 437 LEU B O 1
ATOM 8524 N N . LYS B 1 438 ? 15 -43.812 -17.219 1 96 438 LYS B N 1
ATOM 8525 C CA . LYS B 1 438 ? 16.453 -44 -17.219 1 96 438 LYS B CA 1
ATOM 8526 C C . LYS B 1 438 ? 17.094 -43.125 -16.125 1 96 438 LYS B C 1
ATOM 8528 O O . LYS B 1 438 ? 18.109 -43.5 -15.539 1 96 438 LYS B O 1
ATOM 8533 N N . ARG B 1 439 ? 16.484 -42.031 -15.844 1 95.12 439 ARG B N 1
ATOM 8534 C CA . ARG B 1 439 ? 17.031 -41.094 -14.852 1 95.12 439 ARG B CA 1
ATOM 8535 C C . ARG B 1 439 ? 16.578 -41.469 -13.445 1 95.12 439 ARG B C 1
ATOM 8537 O O . ARG B 1 439 ? 17.359 -41.375 -12.492 1 95.12 439 ARG B O 1
ATOM 8544 N N . LEU B 1 440 ? 15.414 -41.969 -13.312 1 95.31 440 LEU B N 1
ATOM 8545 C CA . LEU B 1 440 ? 14.852 -42.281 -12.008 1 95.31 440 LEU B CA 1
ATOM 8546 C C . LEU B 1 440 ? 15.406 -43.625 -11.492 1 95.31 440 LEU B C 1
ATOM 8548 O O . LEU B 1 440 ? 15.547 -43.812 -10.281 1 95.31 440 LEU B O 1
ATOM 8552 N N . VAL B 1 441 ? 15.578 -44.5 -12.469 1 95.75 441 VAL B N 1
ATOM 8553 C CA . VAL B 1 441 ? 16.094 -45.844 -12.141 1 95.75 441 VAL B CA 1
ATOM 8554 C C . VAL B 1 441 ? 17.328 -46.125 -12.977 1 95.75 441 VAL B C 1
ATOM 8556 O O . VAL B 1 441 ? 17.266 -46.875 -13.953 1 95.75 441 VAL B O 1
ATOM 8559 N N . PRO B 1 442 ? 18.422 -45.75 -12.453 1 93.31 442 PRO B N 1
ATOM 8560 C CA . PRO B 1 442 ? 19.656 -45.875 -13.242 1 93.31 442 PRO B CA 1
ATOM 8561 C C . PRO B 1 442 ? 20.094 -47.344 -13.406 1 93.31 442 PRO B C 1
ATOM 8563 O O . PRO B 1 442 ? 20.734 -47.688 -14.398 1 93.31 442 PRO B O 1
ATOM 8566 N N . ASP B 1 443 ? 19.703 -48.188 -12.445 1 95.31 443 ASP B N 1
ATOM 8567 C CA . ASP B 1 443 ? 20.062 -49.594 -12.523 1 95.31 443 ASP B CA 1
ATOM 8568 C C . ASP B 1 443 ? 19.266 -50.312 -13.609 1 95.31 443 ASP B C 1
ATOM 8570 O O . ASP B 1 443 ? 18.031 -50.281 -13.594 1 95.31 443 ASP B O 1
ATOM 8574 N N . GLU B 1 444 ? 19.891 -50.938 -14.453 1 95.56 444 GLU B N 1
ATOM 8575 C CA . GLU B 1 444 ? 19.281 -51.562 -15.625 1 95.56 444 GLU B CA 1
ATOM 8576 C C . GLU B 1 444 ? 18.312 -52.656 -15.234 1 95.56 444 GLU B C 1
ATOM 8578 O O . GLU B 1 444 ? 17.234 -52.781 -15.805 1 95.56 444 GLU B O 1
ATOM 8583 N N . ASP B 1 445 ? 18.766 -53.531 -14.328 1 96.06 445 ASP B N 1
ATOM 8584 C CA . ASP B 1 445 ? 17.922 -54.625 -13.914 1 96.06 445 ASP B CA 1
ATOM 8585 C C . ASP B 1 445 ? 16.656 -54.156 -13.227 1 96.06 445 ASP B C 1
ATOM 8587 O O . ASP B 1 445 ? 15.562 -54.656 -13.477 1 96.06 445 ASP B O 1
ATOM 8591 N N . ALA B 1 446 ? 16.875 -53.219 -12.461 1 95.75 446 ALA B N 1
ATOM 8592 C CA . ALA B 1 446 ? 15.719 -52.625 -11.781 1 95.75 446 ALA B CA 1
ATOM 8593 C C . ALA B 1 446 ? 14.789 -51.938 -12.773 1 95.75 446 ALA B C 1
ATOM 8595 O O . ALA B 1 446 ? 13.57 -52 -12.641 1 95.75 446 ALA B O 1
ATOM 8596 N N . ARG B 1 447 ? 15.344 -51.281 -13.711 1 96.44 447 ARG B N 1
ATOM 8597 C CA . ARG B 1 447 ? 14.57 -50.562 -14.727 1 96.44 447 ARG B CA 1
ATOM 8598 C C . ARG B 1 447 ? 13.766 -51.562 -15.578 1 96.44 447 ARG B C 1
ATOM 8600 O O . ARG B 1 447 ? 12.641 -51.25 -15.984 1 96.44 447 ARG B O 1
ATOM 8607 N N . ARG B 1 448 ? 14.305 -52.688 -15.891 1 96.5 448 ARG B N 1
ATOM 8608 C CA . ARG B 1 448 ? 13.602 -53.719 -16.641 1 96.5 448 ARG B CA 1
ATOM 8609 C C . ARG B 1 448 ? 12.352 -54.188 -15.898 1 96.5 448 ARG B C 1
ATOM 8611 O O . ARG B 1 448 ? 11.305 -54.406 -16.516 1 96.5 448 ARG B O 1
ATOM 8618 N N . LYS B 1 449 ? 12.594 -54.344 -14.594 1 96.5 449 LYS B N 1
ATOM 8619 C CA . LYS B 1 449 ? 11.445 -54.719 -13.781 1 96.5 449 LYS B CA 1
ATOM 8620 C C . LYS B 1 449 ? 10.336 -53.656 -13.867 1 96.5 449 LYS B C 1
ATOM 8622 O O . LYS B 1 449 ? 9.156 -54 -13.984 1 96.5 449 LYS B O 1
ATOM 8627 N N . VAL B 1 450 ? 10.742 -52.469 -13.781 1 97.19 450 VAL B N 1
ATOM 8628 C CA . VAL B 1 450 ? 9.789 -51.344 -13.852 1 97.19 450 VAL B CA 1
ATOM 8629 C C . VAL B 1 450 ? 9.117 -51.344 -15.227 1 97.19 450 VAL B C 1
ATOM 8631 O O . VAL B 1 450 ? 7.91 -51.125 -15.336 1 97.19 450 VAL B O 1
ATOM 8634 N N . ASN B 1 451 ? 9.891 -51.625 -16.25 1 96.06 451 ASN B N 1
ATOM 8635 C CA . ASN B 1 451 ? 9.359 -51.625 -17.609 1 96.06 451 ASN B CA 1
ATOM 8636 C C . ASN B 1 451 ? 8.32 -52.75 -17.797 1 96.06 451 ASN B C 1
ATOM 8638 O O . ASN B 1 451 ? 7.312 -52.531 -18.484 1 96.06 451 ASN B O 1
ATOM 8642 N N . ILE B 1 452 ? 8.555 -53.812 -17.188 1 96.12 452 ILE B N 1
ATOM 8643 C CA . ILE B 1 452 ? 7.598 -54.938 -17.25 1 96.12 452 ILE B CA 1
ATOM 8644 C C . ILE B 1 452 ? 6.309 -54.531 -16.531 1 96.12 452 ILE B C 1
ATOM 8646 O O . ILE B 1 452 ? 5.211 -54.781 -17.031 1 96.12 452 ILE B O 1
ATOM 8650 N N . GLU B 1 453 ? 6.52 -53.938 -15.438 1 96.44 453 GLU B N 1
ATOM 8651 C CA . GLU B 1 453 ? 5.363 -53.5 -14.656 1 96.44 453 GLU B CA 1
ATOM 8652 C C . GLU B 1 453 ? 4.559 -52.438 -15.406 1 96.44 453 GLU B C 1
ATOM 8654 O O . GLU B 1 453 ? 3.326 -52.438 -15.367 1 96.44 453 GLU B O 1
ATOM 8659 N N . ILE B 1 454 ? 5.234 -51.5 -16.078 1 95.31 454 ILE B N 1
ATOM 8660 C CA . ILE B 1 454 ? 4.559 -50.469 -16.859 1 95.31 454 ILE B CA 1
ATOM 8661 C C . ILE B 1 454 ? 3.779 -51.125 -18 1 95.31 454 ILE B C 1
ATOM 8663 O O . ILE B 1 454 ? 2.654 -50.719 -18.297 1 95.31 454 ILE B O 1
ATOM 8667 N N . ALA B 1 455 ? 4.41 -52.062 -18.625 1 93.81 455 ALA B N 1
ATOM 8668 C CA . ALA B 1 455 ? 3.75 -52.781 -19.719 1 93.81 455 ALA B CA 1
ATOM 8669 C C . ALA B 1 455 ? 2.471 -53.469 -19.234 1 93.81 455 ALA B C 1
ATOM 8671 O O . ALA B 1 455 ? 1.446 -53.438 -19.922 1 93.81 455 ALA B O 1
ATOM 8672 N N . ASN B 1 456 ? 2.549 -54.062 -18.047 1 94.38 456 ASN B N 1
ATOM 8673 C CA . ASN B 1 456 ? 1.374 -54.719 -17.469 1 94.38 456 ASN B CA 1
ATOM 8674 C C . ASN B 1 456 ? 0.284 -53.688 -17.141 1 94.38 456 ASN B C 1
ATOM 8676 O O . ASN B 1 456 ? -0.9 -53.969 -17.359 1 94.38 456 ASN B O 1
ATOM 8680 N N . PHE B 1 457 ? 0.706 -52.594 -16.625 1 94.81 457 PHE B N 1
ATOM 8681 C CA . PHE B 1 457 ? -0.222 -51.562 -16.219 1 94.81 457 PHE B CA 1
ATOM 8682 C C . PHE B 1 457 ? -0.907 -50.938 -17.438 1 94.81 457 PHE B C 1
ATOM 8684 O O . PHE B 1 457 ? -2.137 -50.875 -17.5 1 94.81 457 PHE B O 1
ATOM 8691 N N . LEU B 1 458 ? -0.11 -50.5 -18.453 1 92.19 458 LEU B N 1
ATOM 8692 C CA . LEU B 1 458 ? -0.645 -49.812 -19.641 1 92.19 458 LEU B CA 1
ATOM 8693 C C . LEU B 1 458 ? -1.451 -50.781 -20.484 1 92.19 458 LEU B C 1
ATOM 8695 O O . LEU B 1 458 ? -2.428 -50.406 -21.125 1 92.19 458 LEU B O 1
ATOM 8699 N N . GLY B 1 459 ? -1.058 -52.031 -20.469 1 88.69 459 GLY B N 1
ATOM 8700 C CA . GLY B 1 459 ? -1.724 -53.062 -21.266 1 88.69 459 GLY B CA 1
ATOM 8701 C C . GLY B 1 459 ? -2.881 -53.719 -20.547 1 88.69 459 GLY B C 1
ATOM 8702 O O . GLY B 1 459 ? -3.59 -54.531 -21.125 1 88.69 459 GLY B O 1
ATOM 8703 N N . CYS B 1 460 ? -3.09 -53.375 -19.328 1 90.38 460 CYS B N 1
ATOM 8704 C CA . CYS B 1 460 ? -4.133 -53.969 -18.516 1 90.38 460 CYS B CA 1
ATOM 8705 C C . CYS B 1 460 ? -3.971 -55.5 -18.469 1 90.38 460 CYS B C 1
ATOM 8707 O O . CYS B 1 460 ? -4.918 -56.219 -18.734 1 90.38 460 CYS B O 1
ATOM 8709 N N . LEU B 1 461 ? -2.812 -55.844 -18.156 1 90.56 461 LEU B N 1
ATOM 8710 C CA . LEU B 1 461 ? -2.49 -57.25 -18.125 1 90.56 461 LEU B CA 1
ATOM 8711 C C . LEU B 1 461 ? -2.449 -57.781 -16.688 1 90.56 461 LEU B C 1
ATOM 8713 O O . LEU B 1 461 ? -2.266 -57 -15.75 1 90.56 461 LEU B O 1
ATOM 8717 N N . GLU B 1 462 ? -2.695 -59.094 -16.453 1 91 462 GLU B N 1
ATOM 8718 C CA . GLU B 1 462 ? -2.602 -59.75 -15.156 1 91 462 GLU B CA 1
ATOM 8719 C C . GLU B 1 462 ? -3.562 -59.125 -14.148 1 91 462 GLU B C 1
ATOM 8721 O O . GLU B 1 462 ? -4.746 -58.969 -14.438 1 91 462 GLU B O 1
ATOM 8726 N N . ASP B 1 463 ? -3.016 -58.656 -13.023 1 90.75 463 ASP B N 1
ATOM 8727 C CA . ASP B 1 463 ? -3.857 -58.094 -11.969 1 90.75 463 ASP B CA 1
ATOM 8728 C C . ASP B 1 463 ? -4.527 -56.812 -12.414 1 90.75 463 ASP B C 1
ATOM 8730 O O . ASP B 1 463 ? -5.574 -56.406 -11.883 1 90.75 463 ASP B O 1
ATOM 8734 N N . PHE B 1 464 ? -4.004 -56.094 -13.391 1 92.69 464 PHE B N 1
ATOM 8735 C CA . PHE B 1 464 ? -4.52 -54.812 -13.859 1 92.69 464 PHE B CA 1
ATOM 8736 C C . PHE B 1 464 ? -5.672 -55 -14.836 1 92.69 464 PHE B C 1
ATOM 8738 O O . PHE B 1 464 ? -6.336 -54.062 -15.227 1 92.69 464 PHE B O 1
ATOM 8745 N N . GLY B 1 465 ? -5.883 -56.219 -15.234 1 89.12 465 GLY B N 1
ATOM 8746 C CA . GLY B 1 465 ? -6.973 -56.531 -16.141 1 89.12 465 GLY B CA 1
ATOM 8747 C C . GLY B 1 465 ? -8.25 -56.938 -15.422 1 89.12 465 GLY B C 1
ATOM 8748 O O . GLY B 1 465 ? -9.289 -57.156 -16.062 1 89.12 465 GLY B O 1
ATOM 8749 N N . ASP B 1 466 ? -8.172 -57 -14.148 1 91.12 466 ASP B N 1
ATOM 8750 C CA . ASP B 1 466 ? -9.344 -57.344 -13.344 1 91.12 466 ASP B CA 1
ATOM 8751 C C . ASP B 1 466 ? -10.445 -56.281 -13.508 1 91.12 466 ASP B C 1
ATOM 8753 O O . ASP B 1 466 ? -10.164 -55.094 -13.68 1 91.12 466 ASP B O 1
ATOM 8757 N N . GLY B 1 467 ? -11.695 -56.75 -13.461 1 89.31 467 GLY B N 1
ATOM 8758 C CA . GLY B 1 467 ? -12.852 -55.875 -13.68 1 89.31 467 GLY B CA 1
ATOM 8759 C C . GLY B 1 467 ? -12.906 -54.719 -12.727 1 89.31 467 GLY B C 1
ATOM 8760 O O . GLY B 1 467 ? -13.133 -53.562 -13.156 1 89.31 467 GLY B O 1
ATOM 8761 N N . ASP B 1 468 ? -12.688 -55 -11.5 1 91.12 468 ASP B N 1
ATOM 8762 C CA . ASP B 1 468 ? -12.727 -53.938 -10.5 1 91.12 468 ASP B CA 1
ATOM 8763 C C . ASP B 1 468 ? -11.602 -52.938 -10.734 1 91.12 468 ASP B C 1
ATOM 8765 O O . ASP B 1 468 ? -11.805 -51.719 -10.594 1 91.12 468 ASP B O 1
ATOM 8769 N N . CYS B 1 469 ? -10.508 -53.438 -11.047 1 92.62 469 CYS B N 1
ATOM 8770 C CA . CYS B 1 469 ? -9.352 -52.594 -11.32 1 92.62 469 CYS B CA 1
ATOM 8771 C C . CYS B 1 469 ? -9.625 -51.656 -12.492 1 92.62 469 CYS B C 1
ATOM 8773 O O . CYS B 1 469 ? -9.281 -50.469 -12.438 1 92.62 469 CYS B O 1
ATOM 8775 N N . LEU B 1 470 ? -10.234 -52.125 -13.453 1 91.88 470 LEU B N 1
ATOM 8776 C CA . LEU B 1 470 ? -10.531 -51.375 -14.664 1 91.88 470 LEU B CA 1
ATOM 8777 C C . LEU B 1 470 ? -11.594 -50.312 -14.391 1 91.88 470 LEU B C 1
ATOM 8779 O O . LEU B 1 470 ? -11.492 -49.188 -14.859 1 91.88 470 LEU B O 1
ATOM 8783 N N . GLN B 1 471 ? -12.602 -50.625 -13.648 1 91.75 471 GLN B N 1
ATOM 8784 C CA . GLN B 1 471 ? -13.68 -49.688 -13.344 1 91.75 471 GLN B CA 1
ATOM 8785 C C . GLN B 1 471 ? -13.188 -48.562 -12.422 1 91.75 471 GLN B C 1
ATOM 8787 O O . GLN B 1 471 ? -13.617 -47.438 -12.555 1 91.75 471 GLN B O 1
ATOM 8792 N N . ASP B 1 472 ? -12.289 -48.906 -11.555 1 94.12 472 ASP B N 1
ATOM 8793 C CA . ASP B 1 472 ? -11.797 -47.938 -10.555 1 94.12 472 ASP B CA 1
ATOM 8794 C C . ASP B 1 472 ? -10.922 -46.875 -11.195 1 94.12 472 ASP B C 1
ATOM 8796 O O . ASP B 1 472 ? -10.695 -45.812 -10.609 1 94.12 472 ASP B O 1
ATOM 8800 N N . ARG B 1 473 ? -10.406 -47.094 -12.406 1 92.75 473 ARG B N 1
ATOM 8801 C CA . ARG B 1 473 ? -9.555 -46.125 -13.094 1 92.75 473 ARG B CA 1
ATOM 8802 C C . ARG B 1 473 ? -10.305 -44.844 -13.359 1 92.75 473 ARG B C 1
ATOM 8804 O O . ARG B 1 473 ? -9.695 -43.781 -13.453 1 92.75 473 ARG B O 1
ATOM 8811 N N . LEU B 1 474 ? -11.625 -44.906 -13.406 1 89.75 474 LEU B N 1
ATOM 8812 C CA . LEU B 1 474 ? -12.438 -43.75 -13.758 1 89.75 474 LEU B CA 1
ATOM 8813 C C . LEU B 1 474 ? -13.031 -43.094 -12.508 1 89.75 474 LEU B C 1
ATOM 8815 O O . LEU B 1 474 ? -13.383 -41.938 -12.523 1 89.75 474 LEU B O 1
ATOM 8819 N N . ILE B 1 475 ? -13.055 -43.844 -11.461 1 91.38 475 ILE B N 1
ATOM 8820 C CA . ILE B 1 475 ? -13.805 -43.406 -10.289 1 91.38 475 ILE B CA 1
ATOM 8821 C C . ILE B 1 475 ? -12.844 -42.844 -9.242 1 91.38 475 ILE B C 1
ATOM 8823 O O . ILE B 1 475 ? -13.102 -41.781 -8.656 1 91.38 475 ILE B O 1
ATOM 8827 N N . MET B 1 476 ? -11.75 -43.531 -9.109 1 92.94 476 MET B N 1
ATOM 8828 C CA . MET B 1 476 ? -10.82 -43.156 -8.047 1 92.94 476 MET B CA 1
ATOM 8829 C C . MET B 1 476 ? -9.828 -42.125 -8.547 1 92.94 476 MET B C 1
ATOM 8831 O O . MET B 1 476 ? -9.539 -42.031 -9.742 1 92.94 476 MET B O 1
ATOM 8835 N N . SER B 1 477 ? -9.422 -41.312 -7.551 1 92.06 477 SER B N 1
ATOM 8836 C CA . SER B 1 477 ? -8.281 -40.469 -7.875 1 92.06 477 SER B CA 1
ATOM 8837 C C . SER B 1 477 ? -7.031 -41.312 -8.148 1 92.06 477 SER B C 1
ATOM 8839 O O . SER B 1 477 ? -6.914 -42.438 -7.676 1 92.06 477 SER B O 1
ATOM 8841 N N . PRO B 1 478 ? -6.125 -40.781 -8.93 1 93 478 PRO B N 1
ATOM 8842 C CA . PRO B 1 478 ? -4.914 -41.531 -9.258 1 93 478 PRO B CA 1
ATOM 8843 C C . PRO B 1 478 ? -4.168 -42.031 -8.016 1 93 478 PRO B C 1
ATOM 8845 O O . PRO B 1 478 ? -3.715 -43.188 -7.973 1 93 478 PRO B O 1
ATOM 8848 N N . MET B 1 479 ? -4.117 -41.219 -7.047 1 90.5 479 MET B N 1
ATOM 8849 C CA . MET B 1 479 ? -3.418 -41.594 -5.82 1 90.5 479 MET B CA 1
ATOM 8850 C C . MET B 1 479 ? -4.145 -42.719 -5.105 1 90.5 479 MET B C 1
ATOM 8852 O O . MET B 1 479 ? -3.516 -43.656 -4.648 1 90.5 479 MET B O 1
ATOM 8856 N N . GLN B 1 480 ? -5.395 -42.656 -5.035 1 92.88 480 GLN B N 1
ATOM 8857 C CA . GLN B 1 480 ? -6.207 -43.688 -4.402 1 92.88 480 GLN B CA 1
ATOM 8858 C C . GLN B 1 480 ? -6.098 -45 -5.16 1 92.88 480 GLN B C 1
ATOM 8860 O O . GLN B 1 480 ? -5.988 -46.062 -4.547 1 92.88 480 GLN B O 1
ATOM 8865 N N . TRP B 1 481 ? -6.176 -44.812 -6.414 1 95.5 481 TRP B N 1
ATOM 8866 C CA . TRP B 1 481 ? -6.125 -46 -7.262 1 95.5 481 TRP B CA 1
ATOM 8867 C C . TRP B 1 481 ? -4.816 -46.75 -7.062 1 95.5 481 TRP B C 1
ATOM 8869 O O . TRP B 1 481 ? -4.82 -47.969 -6.844 1 95.5 481 TRP B O 1
ATOM 8879 N N . TRP B 1 482 ? -3.684 -46.062 -7.109 1 95.19 482 TRP B N 1
ATOM 8880 C CA . TRP B 1 482 ? -2.371 -46.688 -6.988 1 95.19 482 TRP B CA 1
ATOM 8881 C C . TRP B 1 482 ? -2.162 -47.25 -5.582 1 95.19 482 TRP B C 1
ATOM 8883 O O . TRP B 1 482 ? -1.434 -48.219 -5.395 1 95.19 482 TRP B O 1
ATOM 8893 N N . THR B 1 483 ? -2.779 -46.625 -4.613 1 92.94 483 THR B N 1
ATOM 8894 C CA . THR B 1 483 ? -2.699 -47.125 -3.248 1 92.94 483 THR B CA 1
ATOM 8895 C C . THR B 1 483 ? -3.424 -48.469 -3.125 1 92.94 483 THR B C 1
ATOM 8897 O O . THR B 1 483 ? -2.951 -49.375 -2.434 1 92.94 483 THR B O 1
ATOM 8900 N N . LEU B 1 484 ? -4.469 -48.625 -3.807 1 94.75 484 LEU B N 1
ATOM 8901 C CA . LEU B 1 484 ? -5.301 -49.812 -3.689 1 94.75 484 LEU B CA 1
ATOM 8902 C C . LEU B 1 484 ? -4.797 -50.938 -4.605 1 94.75 484 LEU B C 1
ATOM 8904 O O . LEU B 1 484 ? -4.641 -52.062 -4.176 1 94.75 484 LEU B O 1
ATOM 8908 N N . HIS B 1 485 ? -4.578 -50.625 -5.875 1 94.81 485 HIS B N 1
ATOM 8909 C CA . HIS B 1 485 ? -4.281 -51.625 -6.891 1 94.81 485 HIS B CA 1
ATOM 8910 C C . HIS B 1 485 ? -2.789 -51.688 -7.211 1 94.81 485 HIS B C 1
ATOM 8912 O O . HIS B 1 485 ? -2.316 -52.594 -7.879 1 94.81 485 HIS B O 1
ATOM 8918 N N . GLY B 1 486 ? -2.006 -50.75 -6.703 1 94.06 486 GLY B N 1
ATOM 8919 C CA . GLY B 1 486 ? -0.604 -50.531 -7.035 1 94.06 486 GLY B CA 1
ATOM 8920 C C . GLY B 1 486 ? 0.288 -51.656 -6.547 1 94.06 486 GLY B C 1
ATOM 8921 O O . GLY B 1 486 ? 1.375 -51.875 -7.086 1 94.06 486 GLY B O 1
ATOM 8922 N N . PRO B 1 487 ? -0.057 -52.406 -5.551 1 94 487 PRO B N 1
ATOM 8923 C CA . PRO B 1 487 ? 0.801 -53.469 -5.027 1 94 487 PRO B CA 1
ATOM 8924 C C . PRO B 1 487 ? 1.097 -54.562 -6.062 1 94 487 PRO B C 1
ATOM 8926 O O . PRO B 1 487 ? 2.066 -55.312 -5.918 1 94 487 PRO B O 1
ATOM 8929 N N . ALA B 1 488 ? 0.314 -54.719 -7.082 1 93.06 488 ALA B N 1
ATOM 8930 C CA . ALA B 1 488 ? 0.583 -55.656 -8.172 1 93.06 488 ALA B CA 1
ATOM 8931 C C . ALA B 1 488 ? 1.863 -55.281 -8.914 1 93.06 488 ALA B C 1
ATOM 8933 O O . ALA B 1 488 ? 2.463 -56.094 -9.594 1 93.06 488 ALA B O 1
ATOM 8934 N N . ALA B 1 489 ? 2.234 -54.031 -8.867 1 96.06 489 ALA B N 1
ATOM 8935 C CA . ALA B 1 489 ? 3.465 -53.5 -9.438 1 96.06 489 ALA B CA 1
ATOM 8936 C C . ALA B 1 489 ? 4.184 -52.594 -8.438 1 96.06 489 ALA B C 1
ATOM 8938 O O . ALA B 1 489 ? 4.16 -51.375 -8.562 1 96.06 489 ALA B O 1
ATOM 8939 N N . PRO B 1 490 ? 4.898 -53.188 -7.484 1 95.38 490 PRO B N 1
ATOM 8940 C CA . PRO B 1 490 ? 5.43 -52.469 -6.344 1 95.38 490 PRO B CA 1
ATOM 8941 C C . PRO B 1 490 ? 6.438 -51.375 -6.758 1 95.38 490 PRO B C 1
ATOM 8943 O O . PRO B 1 490 ? 6.453 -50.281 -6.18 1 95.38 490 PRO B O 1
ATOM 8946 N N . ASN B 1 491 ? 7.332 -51.719 -7.715 1 95.75 491 ASN B N 1
ATOM 8947 C CA . ASN B 1 491 ? 8.32 -50.719 -8.148 1 95.75 491 ASN B CA 1
ATOM 8948 C C . ASN B 1 491 ? 7.66 -49.531 -8.852 1 95.75 491 ASN B C 1
ATOM 8950 O O . ASN B 1 491 ? 8.023 -48.375 -8.609 1 95.75 491 ASN B O 1
ATOM 8954 N N . LEU B 1 492 ? 6.73 -49.844 -9.688 1 96.25 492 LEU B N 1
ATOM 8955 C CA . LEU B 1 492 ? 6.016 -48.812 -10.414 1 96.25 492 LEU B CA 1
ATOM 8956 C C . LEU B 1 492 ? 5.133 -48 -9.477 1 96.25 492 LEU B C 1
ATOM 8958 O O . LEU B 1 492 ? 4.965 -46.781 -9.664 1 96.25 492 LEU B O 1
ATOM 8962 N N . GLN B 1 493 ? 4.551 -48.656 -8.508 1 96 493 GLN B N 1
ATOM 8963 C CA . GLN B 1 493 ? 3.721 -48 -7.516 1 96 493 GLN B CA 1
ATOM 8964 C C . GLN B 1 493 ? 4.508 -46.906 -6.793 1 96 493 GLN B C 1
ATOM 8966 O O . GLN B 1 493 ? 4.004 -45.812 -6.578 1 96 493 GLN B O 1
ATOM 8971 N N . ASN B 1 494 ? 5.691 -47.25 -6.41 1 94.25 494 ASN B N 1
ATOM 8972 C CA . ASN B 1 494 ? 6.543 -46.281 -5.711 1 94.25 494 ASN B CA 1
ATOM 8973 C C . ASN B 1 494 ? 6.805 -45.031 -6.562 1 94.25 494 ASN B C 1
ATOM 8975 O O . ASN B 1 494 ? 6.785 -43.906 -6.051 1 94.25 494 ASN B O 1
ATOM 8979 N N . ILE B 1 495 ? 7.035 -45.25 -7.82 1 95.06 495 ILE B N 1
ATOM 8980 C CA . ILE B 1 495 ? 7.293 -44.125 -8.734 1 95.06 495 ILE B CA 1
ATOM 8981 C C . ILE B 1 495 ? 6.016 -43.344 -8.938 1 95.06 495 ILE B C 1
ATOM 8983 O O . ILE B 1 495 ? 6.043 -42.094 -8.922 1 95.06 495 ILE B O 1
ATOM 8987 N N . ALA B 1 496 ? 4.883 -44 -9.086 1 95.81 496 ALA B N 1
ATOM 8988 C CA . ALA B 1 496 ? 3.6 -43.344 -9.344 1 95.81 496 ALA B CA 1
ATOM 8989 C C . ALA B 1 496 ? 3.189 -42.469 -8.172 1 95.81 496 ALA B C 1
ATOM 8991 O O . ALA B 1 496 ? 2.777 -41.312 -8.375 1 95.81 496 ALA B O 1
ATOM 8992 N N . VAL B 1 497 ? 3.316 -42.969 -6.988 1 92.62 497 VAL B N 1
ATOM 8993 C CA . VAL B 1 497 ? 2.92 -42.219 -5.789 1 92.62 497 VAL B CA 1
ATOM 8994 C C . VAL B 1 497 ? 3.762 -40.969 -5.656 1 92.62 497 VAL B C 1
ATOM 8996 O O . VAL B 1 497 ? 3.26 -39.906 -5.238 1 92.62 497 VAL B O 1
ATOM 8999 N N . ARG B 1 498 ? 4.902 -41.031 -6.051 1 92.19 498 ARG B N 1
ATOM 9000 C CA . ARG B 1 498 ? 5.824 -39.875 -5.949 1 92.19 498 ARG B CA 1
ATOM 9001 C C . ARG B 1 498 ? 5.523 -38.844 -7.016 1 92.19 498 ARG B C 1
ATOM 9003 O O . ARG B 1 498 ? 5.727 -37.656 -6.797 1 92.19 498 ARG B O 1
ATOM 9010 N N . LEU B 1 499 ? 5.043 -39.25 -8.109 1 92.94 499 LEU B N 1
ATOM 9011 C CA . LEU B 1 499 ? 4.867 -38.312 -9.227 1 92.94 499 LEU B CA 1
ATOM 9012 C C . LEU B 1 499 ? 3.461 -37.719 -9.227 1 92.94 499 LEU B C 1
ATOM 9014 O O . LEU B 1 499 ? 3.271 -36.562 -9.594 1 92.94 499 LEU B O 1
ATOM 9018 N N . LEU B 1 500 ? 2.496 -38.5 -8.789 1 93.06 500 LEU B N 1
ATOM 9019 C CA . LEU B 1 500 ? 1.096 -38.125 -8.953 1 93.06 500 LEU B CA 1
ATOM 9020 C C . LEU B 1 500 ? 0.675 -37.094 -7.891 1 93.06 500 LEU B C 1
ATOM 9022 O O . LEU B 1 500 ? -0.382 -36.469 -8.008 1 93.06 500 LEU B O 1
ATOM 9026 N N . ALA B 1 501 ? 1.507 -36.812 -6.926 1 90 501 ALA B N 1
ATOM 9027 C CA . ALA B 1 501 ? 1.179 -35.875 -5.84 1 90 501 ALA B CA 1
ATOM 9028 C C . ALA B 1 501 ? 1.767 -34.5 -6.094 1 90 501 ALA B C 1
ATOM 9030 O O . ALA B 1 501 ? 1.591 -33.594 -5.285 1 90 501 ALA B O 1
ATOM 9031 N N . HIS B 1 502 ? 2.303 -34.219 -7.211 1 93.44 502 HIS B N 1
ATOM 9032 C CA . HIS B 1 502 ? 3.115 -33.031 -7.359 1 93.44 502 HIS B CA 1
ATOM 9033 C C . HIS B 1 502 ? 2.395 -31.969 -8.188 1 93.44 502 HIS B C 1
ATOM 9035 O O . HIS B 1 502 ? 1.55 -32.312 -9.023 1 93.44 502 HIS B O 1
ATOM 9041 N N . VAL B 1 503 ? 2.738 -30.734 -7.934 1 92.69 503 VAL B N 1
ATOM 9042 C CA . VAL B 1 503 ? 2.193 -29.562 -8.617 1 92.69 503 VAL B CA 1
ATOM 9043 C C . VAL B 1 503 ? 2.971 -29.312 -9.914 1 92.69 503 VAL B C 1
ATOM 9045 O O . VAL B 1 503 ? 4.02 -29.922 -10.141 1 92.69 503 VAL B O 1
ATOM 9048 N N . SER B 1 504 ? 2.441 -28.453 -10.688 1 92.88 504 SER B N 1
ATOM 9049 C CA . SER B 1 504 ? 3.092 -28.156 -11.961 1 92.88 504 SER B CA 1
ATOM 9050 C C . SER B 1 504 ? 3.51 -26.703 -12.047 1 92.88 504 SER B C 1
ATOM 9052 O O . SER B 1 504 ? 4.086 -26.266 -13.055 1 92.88 504 SER B O 1
ATOM 9054 N N . SER B 1 505 ? 3.189 -25.922 -11.039 1 90.81 505 SER B N 1
ATOM 9055 C CA . SER B 1 505 ? 3.439 -24.484 -11.125 1 90.81 505 SER B CA 1
ATOM 9056 C C . SER B 1 505 ? 3.916 -23.922 -9.789 1 90.81 505 SER B C 1
ATOM 9058 O O . SER B 1 505 ? 3.846 -24.609 -8.766 1 90.81 505 SER B O 1
ATOM 9060 N N . SER B 1 506 ? 4.477 -22.672 -9.859 1 86.38 506 SER B N 1
ATOM 9061 C CA . SER B 1 506 ? 4.984 -21.984 -8.68 1 86.38 506 SER B CA 1
ATOM 9062 C C . SER B 1 506 ? 3.947 -21.016 -8.117 1 86.38 506 SER B C 1
ATOM 9064 O O . SER B 1 506 ? 4.297 -19.938 -7.629 1 86.38 506 SER B O 1
ATOM 9066 N N . SER B 1 507 ? 2.684 -21.219 -8.156 1 76.88 507 SER B N 1
ATOM 9067 C CA . SER B 1 507 ? 1.596 -20.344 -7.734 1 76.88 507 SER B CA 1
ATOM 9068 C C . SER B 1 507 ? 1.677 -20.031 -6.242 1 76.88 507 SER B C 1
ATOM 9070 O O . SER B 1 507 ? 1.281 -18.953 -5.805 1 76.88 507 SER B O 1
ATOM 9072 N N . CYS B 1 508 ? 2.189 -20.969 -5.492 1 75.12 508 CYS B N 1
ATOM 9073 C CA . CYS B 1 508 ? 2.293 -20.797 -4.047 1 75.12 508 CYS B CA 1
ATOM 9074 C C . CYS B 1 508 ? 3.211 -19.641 -3.693 1 75.12 508 CYS B C 1
ATOM 9076 O O . CYS B 1 508 ? 3.023 -18.984 -2.664 1 75.12 508 CYS B O 1
ATOM 9078 N N . SER B 1 509 ? 4.129 -19.344 -4.504 1 74.25 509 SER B N 1
ATOM 9079 C CA . SER B 1 509 ? 5.082 -18.266 -4.23 1 74.25 509 SER B CA 1
ATOM 9080 C C . SER B 1 509 ? 4.391 -16.906 -4.215 1 74.25 509 SER B C 1
ATOM 9082 O O . SER B 1 509 ? 4.691 -16.062 -3.367 1 74.25 509 SER B O 1
ATOM 9084 N N . GLU B 1 510 ? 3.525 -16.656 -5.109 1 67.19 510 GLU B N 1
ATOM 9085 C CA . GLU B 1 510 ? 2.83 -15.367 -5.184 1 67.19 510 GLU B CA 1
ATOM 9086 C C . GLU B 1 510 ? 2.031 -15.102 -3.912 1 67.19 510 GLU B C 1
ATOM 9088 O O . GLU B 1 510 ? 1.979 -13.961 -3.434 1 67.19 510 GLU B O 1
ATOM 9093 N N . ARG B 1 511 ? 1.488 -16.141 -3.328 1 62.09 511 ARG B N 1
ATOM 9094 C CA . ARG B 1 511 ? 0.735 -16 -2.084 1 62.09 511 ARG B CA 1
ATOM 9095 C C . ARG B 1 511 ? 1.658 -15.68 -0.916 1 62.09 511 ARG B C 1
ATOM 9097 O O . ARG B 1 511 ? 1.303 -14.891 -0.037 1 62.09 511 ARG B O 1
ATOM 9104 N N . ASN B 1 512 ? 2.795 -16.281 -1.033 1 63.31 512 ASN B N 1
ATOM 9105 C CA . ASN B 1 512 ? 3.777 -16.078 0.023 1 63.31 512 ASN B CA 1
ATOM 9106 C C . ASN B 1 512 ? 4.305 -14.641 0.016 1 63.31 512 ASN B C 1
ATOM 9108 O O . ASN B 1 512 ? 4.59 -14.07 1.073 1 63.31 512 ASN B O 1
ATOM 9112 N N . TRP B 1 513 ? 4.402 -14.078 -1.128 1 63.56 513 TRP B N 1
ATOM 9113 C CA . TRP B 1 513 ? 4.961 -12.734 -1.229 1 63.56 513 TRP B CA 1
ATOM 9114 C C . TRP B 1 513 ? 4.035 -11.711 -0.577 1 63.56 513 TRP B C 1
ATOM 9116 O O . TRP B 1 513 ? 4.496 -10.727 0.001 1 63.56 513 TRP B O 1
ATOM 9126 N N . SER B 1 514 ? 2.816 -11.938 -0.622 1 60.06 514 SER B N 1
ATOM 9127 C CA . SER B 1 514 ? 1.888 -11.047 0.07 1 60.06 514 SER B CA 1
ATOM 9128 C C . SER B 1 514 ? 2.168 -11.016 1.568 1 60.06 514 SER B C 1
ATOM 9130 O O . SER B 1 514 ? 2.107 -9.953 2.193 1 60.06 514 SER B O 1
ATOM 9132 N N . THR B 1 515 ? 2.596 -12.172 1.961 1 58.31 515 THR B N 1
ATOM 9133 C CA . THR B 1 515 ? 2.941 -12.289 3.373 1 58.31 515 THR B CA 1
ATOM 9134 C C . THR B 1 515 ? 4.215 -11.5 3.684 1 58.31 515 THR B C 1
ATOM 9136 O O . THR B 1 515 ? 4.281 -10.789 4.691 1 58.31 515 THR B O 1
ATOM 9139 N N . TYR B 1 516 ? 5.133 -11.641 2.787 1 58.91 516 TYR B N 1
ATOM 9140 C CA . TYR B 1 516 ? 6.391 -10.93 2.967 1 58.91 516 TYR B CA 1
ATOM 9141 C C . TYR B 1 516 ? 6.176 -9.422 2.934 1 58.91 516 TYR B C 1
ATOM 9143 O O . TYR B 1 516 ? 6.758 -8.688 3.736 1 58.91 516 TYR B O 1
ATOM 9151 N N . ALA B 1 517 ? 5.41 -9.078 1.997 1 60.47 517 ALA B N 1
ATOM 9152 C CA . ALA B 1 517 ? 5.121 -7.656 1.869 1 60.47 517 ALA B CA 1
ATOM 9153 C C . ALA B 1 517 ? 4.473 -7.109 3.139 1 60.47 517 ALA B C 1
ATOM 9155 O O . ALA B 1 517 ? 4.758 -5.988 3.557 1 60.47 517 ALA B O 1
ATOM 9156 N N . PHE B 1 518 ? 3.803 -7.953 3.646 1 56.28 518 PHE B N 1
ATOM 9157 C CA . PHE B 1 518 ? 3.104 -7.598 4.875 1 56.28 518 PHE B CA 1
ATOM 9158 C C . PHE B 1 518 ? 4.086 -7.426 6.027 1 56.28 518 PHE B C 1
ATOM 9160 O O . PHE B 1 518 ? 3.973 -6.48 6.809 1 56.28 518 PHE B O 1
ATOM 9167 N N . VAL B 1 519 ? 5.035 -8.383 6.031 1 57 519 VAL B N 1
ATOM 9168 C CA . VAL B 1 519 ? 6.008 -8.414 7.121 1 57 519 VAL B CA 1
ATOM 9169 C C . VAL B 1 519 ? 6.988 -7.254 6.969 1 57 519 VAL B C 1
ATOM 9171 O O . VAL B 1 519 ? 7.426 -6.668 7.965 1 57 519 VAL B O 1
ATOM 9174 N N . HIS B 1 520 ? 7.219 -6.957 5.719 1 52.5 520 HIS B N 1
ATOM 9175 C CA . HIS B 1 520 ? 8.227 -5.938 5.473 1 52.5 520 HIS B CA 1
ATOM 9176 C C . HIS B 1 520 ? 7.594 -4.559 5.301 1 52.5 520 HIS B C 1
ATOM 9178 O O . HIS B 1 520 ? 8.289 -3.582 5.016 1 52.5 520 HIS B O 1
ATOM 9184 N N . SER B 1 521 ? 6.273 -4.559 5.375 1 49.91 521 SER B N 1
ATOM 9185 C CA . SER B 1 521 ? 5.668 -3.244 5.176 1 49.91 521 SER B CA 1
ATOM 9186 C C . SER B 1 521 ? 6.363 -2.184 6.023 1 49.91 521 SER B C 1
ATOM 9188 O O . SER B 1 521 ? 6.852 -2.477 7.117 1 49.91 521 SER B O 1
ATOM 9190 N N . THR B 1 522 ? 6.973 -1.258 5.312 1 42.09 522 THR B N 1
ATOM 9191 C CA . THR B 1 522 ? 7.707 -0.106 5.828 1 42.09 522 THR B CA 1
ATOM 9192 C C . THR B 1 522 ? 7.164 0.312 7.191 1 42.09 522 THR B C 1
ATOM 9194 O O . THR B 1 522 ? 7.898 0.865 8.016 1 42.09 522 THR B O 1
ATOM 9197 N N . ARG B 1 523 ? 5.875 0.1 7.273 1 42.69 523 ARG B N 1
ATOM 9198 C CA . ARG B 1 523 ? 5.309 0.514 8.555 1 42.69 523 ARG B CA 1
ATOM 9199 C C . ARG B 1 523 ? 5.848 -0.344 9.695 1 42.69 523 ARG B C 1
ATOM 9201 O O . ARG B 1 523 ? 5.75 0.034 10.859 1 42.69 523 ARG B O 1
ATOM 9208 N N . ARG B 1 524 ? 6.363 -1.492 9.164 1 46.28 524 ARG B N 1
ATOM 9209 C CA . ARG B 1 524 ? 6.762 -2.402 10.234 1 46.28 524 ARG B CA 1
ATOM 9210 C C . ARG B 1 524 ? 8.195 -2.139 10.672 1 46.28 524 ARG B C 1
ATOM 9212 O O . ARG B 1 524 ? 8.914 -1.359 10.039 1 46.28 524 ARG B O 1
ATOM 9219 N N . ASN B 1 525 ? 8.82 -3.205 11.523 1 47.19 525 ASN B N 1
ATOM 9220 C CA . ASN B 1 525 ? 9.875 -3.287 12.531 1 47.19 525 ASN B CA 1
ATOM 9221 C C . ASN B 1 525 ? 11.258 -3.242 11.891 1 47.19 525 ASN B C 1
ATOM 9223 O O . ASN B 1 525 ? 11.43 -3.648 10.742 1 47.19 525 ASN B O 1
ATOM 9227 N N . LEU B 1 526 ? 11.93 -2.166 12.18 1 52.72 526 LEU B N 1
ATOM 9228 C CA . LEU B 1 526 ? 13.375 -2.338 12.117 1 52.72 526 LEU B CA 1
ATOM 9229 C C . LEU B 1 526 ? 13.766 -3.768 12.477 1 52.72 526 LEU B C 1
ATOM 9231 O O . LEU B 1 526 ? 14.117 -4.055 13.625 1 52.72 526 LEU B O 1
ATOM 9235 N N . ILE B 1 527 ? 13.133 -4.641 11.727 1 60.28 527 ILE B N 1
ATOM 9236 C CA . ILE B 1 527 ? 13.492 -6.027 12.016 1 60.28 527 ILE B CA 1
ATOM 9237 C C . ILE B 1 527 ? 14.719 -6.422 11.195 1 60.28 527 ILE B C 1
ATOM 9239 O O . ILE B 1 527 ? 14.836 -6.055 10.023 1 60.28 527 ILE B O 1
ATOM 9243 N N . THR B 1 528 ? 15.672 -6.883 11.891 1 65.62 528 THR B N 1
ATOM 9244 C CA . THR B 1 528 ? 16.828 -7.426 11.195 1 65.62 528 THR B CA 1
ATOM 9245 C C . THR B 1 528 ? 16.406 -8.43 10.133 1 65.62 528 THR B C 1
ATOM 9247 O O . THR B 1 528 ? 15.328 -9.031 10.227 1 65.62 528 THR B O 1
ATOM 9250 N N . PRO B 1 529 ? 17.188 -8.477 9.141 1 67.81 529 PRO B N 1
ATOM 9251 C CA . PRO B 1 529 ? 16.859 -9.43 8.07 1 67.81 529 PRO B CA 1
ATOM 9252 C C . PRO B 1 529 ? 16.609 -10.844 8.602 1 67.81 529 PRO B C 1
ATOM 9254 O O . PRO B 1 529 ? 15.703 -11.531 8.117 1 67.81 529 PRO B O 1
ATOM 9257 N N . GLN B 1 530 ? 17.344 -11.258 9.609 1 75.5 530 GLN B N 1
ATOM 9258 C CA . GLN B 1 530 ? 17.172 -12.602 10.148 1 75.5 530 GLN B CA 1
ATOM 9259 C C . GLN B 1 530 ? 15.828 -12.734 10.859 1 75.5 530 GLN B C 1
ATOM 9261 O O . GLN B 1 530 ? 15.141 -13.75 10.711 1 75.5 530 GLN B O 1
ATOM 9266 N N . ARG B 1 531 ? 15.539 -11.766 11.602 1 81.06 531 ARG B N 1
ATOM 9267 C CA . ARG B 1 531 ? 14.266 -11.789 12.312 1 81.06 531 ARG B CA 1
ATOM 9268 C C . ARG B 1 531 ? 13.094 -11.734 11.344 1 81.06 531 ARG B C 1
ATOM 9270 O O . ARG B 1 531 ? 12.055 -12.352 11.586 1 81.06 531 ARG B O 1
ATOM 9277 N N . ALA B 1 532 ? 13.312 -11.016 10.281 1 78.56 532 ALA B N 1
ATOM 9278 C CA . ALA B 1 532 ? 12.281 -10.961 9.25 1 78.56 532 ALA B CA 1
ATOM 9279 C C . ALA B 1 532 ? 12.047 -12.336 8.625 1 78.56 532 ALA B C 1
ATOM 9281 O O . ALA B 1 532 ? 10.906 -12.734 8.406 1 78.56 532 ALA B O 1
ATOM 9282 N N . GLN B 1 533 ? 13.133 -13.031 8.422 1 81.44 533 GLN B N 1
ATOM 9283 C CA . GLN B 1 533 ? 13.031 -14.375 7.859 1 81.44 533 GLN B CA 1
ATOM 9284 C C . GLN B 1 533 ? 12.336 -15.32 8.828 1 81.44 533 GLN B C 1
ATOM 9286 O O . GLN B 1 533 ? 11.516 -16.141 8.422 1 81.44 533 GLN B O 1
ATOM 9291 N N . ASP B 1 534 ? 12.711 -15.18 10.094 1 87.38 534 ASP B N 1
ATOM 9292 C CA . ASP B 1 534 ? 12.078 -16.016 11.117 1 87.38 534 ASP B CA 1
ATOM 9293 C C . ASP B 1 534 ? 10.578 -15.734 11.203 1 87.38 534 ASP B C 1
ATOM 9295 O O . ASP B 1 534 ? 9.781 -16.656 11.375 1 87.38 534 ASP B O 1
ATOM 9299 N N . LEU B 1 535 ? 10.297 -14.531 11.141 1 87.56 535 LEU B N 1
ATOM 9300 C CA . LEU B 1 535 ? 8.891 -14.141 11.219 1 87.56 535 LEU B CA 1
ATOM 9301 C C . LEU B 1 535 ? 8.102 -14.703 10.047 1 87.56 535 LEU B C 1
ATOM 9303 O O . LEU B 1 535 ? 6.984 -15.203 10.219 1 87.56 535 LEU B O 1
ATOM 9307 N N . VAL B 1 536 ? 8.656 -14.648 8.852 1 84.38 536 VAL B N 1
ATOM 9308 C CA . VAL B 1 536 ? 7.992 -15.195 7.668 1 84.38 536 VAL B CA 1
ATOM 9309 C C . VAL B 1 536 ? 7.863 -16.703 7.801 1 84.38 536 VAL B C 1
ATOM 9311 O O . VAL B 1 536 ? 6.824 -17.281 7.461 1 84.38 536 VAL B O 1
ATOM 9314 N N . PHE B 1 537 ? 8.969 -17.344 8.273 1 90.44 537 PHE B N 1
ATOM 9315 C CA . PHE B 1 537 ? 8.961 -18.781 8.5 1 90.44 537 PHE B CA 1
ATOM 9316 C C . PHE B 1 537 ? 7.832 -19.188 9.438 1 90.44 537 PHE B C 1
ATOM 9318 O O . PHE B 1 537 ? 7.055 -20.094 9.133 1 90.44 537 PHE B O 1
ATOM 9325 N N . VAL B 1 538 ? 7.727 -18.469 10.539 1 92.62 538 VAL B N 1
ATOM 9326 C CA . VAL B 1 538 ? 6.73 -18.781 11.555 1 92.62 538 VAL B CA 1
ATOM 9327 C C . VAL B 1 538 ? 5.332 -18.469 11.031 1 92.62 538 VAL B C 1
ATOM 9329 O O . VAL B 1 538 ? 4.41 -19.281 11.172 1 92.62 538 VAL B O 1
ATOM 9332 N N . HIS B 1 539 ? 5.148 -17.344 10.445 1 89.75 539 HIS B N 1
ATOM 9333 C CA . HIS B 1 539 ? 3.861 -16.922 9.906 1 89.75 539 HIS B CA 1
ATOM 9334 C C . HIS B 1 539 ? 3.328 -17.922 8.891 1 89.75 539 HIS B C 1
ATOM 9336 O O . HIS B 1 539 ? 2.191 -18.391 9.016 1 89.75 539 HIS B O 1
ATOM 9342 N N . SER B 1 540 ? 4.105 -18.281 7.93 1 87.31 540 SER B N 1
ATOM 9343 C CA . SER B 1 540 ? 3.684 -19.141 6.828 1 87.31 540 SER B CA 1
ATOM 9344 C C . SER B 1 540 ? 3.424 -20.562 7.312 1 87.31 540 SER B C 1
ATOM 9346 O O . SER B 1 540 ? 2.424 -21.172 6.941 1 87.31 540 SER B O 1
ATOM 9348 N N . ASN B 1 541 ? 4.301 -21.031 8.148 1 92.75 541 ASN B N 1
ATOM 9349 C CA . ASN B 1 541 ? 4.203 -22.438 8.531 1 92.75 541 ASN B CA 1
ATOM 9350 C C . ASN B 1 541 ? 3.176 -22.641 9.648 1 92.75 541 ASN B C 1
ATOM 9352 O O . ASN B 1 541 ? 2.625 -23.734 9.797 1 92.75 541 ASN B O 1
ATOM 9356 N N . LEU B 1 542 ? 2.891 -21.594 10.477 1 91.88 542 LEU B N 1
ATOM 9357 C CA . LEU B 1 542 ? 1.754 -21.672 11.391 1 91.88 542 LEU B CA 1
ATOM 9358 C C . LEU B 1 542 ? 0.448 -21.828 10.625 1 91.88 542 LEU B C 1
ATOM 9360 O O . LEU B 1 542 ? -0.436 -22.578 11.039 1 91.88 542 LEU B O 1
ATOM 9364 N N . ARG B 1 543 ? 0.34 -21.188 9.602 1 86.88 543 ARG B N 1
ATOM 9365 C CA . ARG B 1 543 ? -0.845 -21.281 8.75 1 86.88 543 ARG B CA 1
ATOM 9366 C C . ARG B 1 543 ? -0.944 -22.656 8.094 1 86.88 543 ARG B C 1
ATOM 9368 O O . ARG B 1 543 ? -2.033 -23.219 7.992 1 86.88 543 ARG B O 1
ATOM 9375 N N . LEU B 1 544 ? 0.213 -23.125 7.668 1 88.56 544 LEU B N 1
ATOM 9376 C CA . LEU B 1 544 ? 0.249 -24.469 7.109 1 88.56 544 LEU B CA 1
ATOM 9377 C C . LEU B 1 544 ? -0.238 -25.5 8.125 1 88.56 544 LEU B C 1
ATOM 9379 O O . LEU B 1 544 ? -1.071 -26.344 7.805 1 88.56 544 LEU B O 1
ATOM 9383 N N . LEU B 1 545 ? 0.275 -25.391 9.328 1 92 545 LEU B N 1
ATOM 9384 C CA . LEU B 1 545 ? -0.107 -26.312 10.391 1 92 545 LEU B CA 1
ATOM 9385 C C . LEU B 1 545 ? -1.597 -26.203 10.695 1 92 545 LEU B C 1
ATOM 9387 O O . LEU B 1 545 ? -2.262 -27.219 10.922 1 92 545 LEU B O 1
ATOM 9391 N N . SER B 1 546 ? -2.105 -24.969 10.672 1 89.25 546 SER B N 1
ATOM 9392 C CA . SER B 1 546 ? -3.527 -24.75 10.922 1 89.25 546 SER B CA 1
ATOM 9393 C C . SER B 1 546 ? -4.383 -25.375 9.82 1 89.25 546 SER B C 1
ATOM 9395 O O . SER B 1 546 ? -5.434 -25.953 10.094 1 89.25 546 SER B O 1
ATOM 9397 N N . ARG B 1 547 ? -3.973 -25.344 8.594 1 86.5 547 ARG B N 1
ATOM 9398 C CA . ARG B 1 547 ? -4.719 -25.844 7.449 1 86.5 547 ARG B CA 1
ATOM 9399 C C . ARG B 1 547 ? -4.797 -27.375 7.477 1 86.5 547 ARG B C 1
ATOM 9401 O O . ARG B 1 547 ? -5.695 -27.969 6.879 1 86.5 547 ARG B O 1
ATOM 9408 N N . ASN B 1 548 ? -3.811 -27.953 8.133 1 88.38 548 ASN B N 1
ATOM 9409 C CA . ASN B 1 548 ? -3.752 -29.406 8.18 1 88.38 548 ASN B CA 1
ATOM 9410 C C . ASN B 1 548 ? -4.527 -29.953 9.375 1 88.38 548 ASN B C 1
ATOM 9412 O O . ASN B 1 548 ? -4.477 -31.156 9.648 1 88.38 548 ASN B O 1
ATOM 9416 N N . THR B 1 549 ? -5.246 -29.016 10.07 1 87.88 549 THR B N 1
ATOM 9417 C CA . THR B 1 549 ? -6.094 -29.469 11.172 1 87.88 549 THR B CA 1
ATOM 9418 C C . THR B 1 549 ? -7.551 -29.562 10.727 1 87.88 549 THR B C 1
ATOM 9420 O O . THR B 1 549 ? -7.984 -28.828 9.844 1 87.88 549 THR B O 1
ATOM 9423 N N . PRO B 1 550 ? -8.234 -30.516 11.273 1 85.75 550 PRO B N 1
ATOM 9424 C CA . PRO B 1 550 ? -9.656 -30.625 10.93 1 85.75 550 PRO B CA 1
ATOM 9425 C C . PRO B 1 550 ? -10.461 -29.391 11.328 1 85.75 550 PRO B C 1
ATOM 9427 O O . PRO B 1 550 ? -11.477 -29.078 10.688 1 85.75 550 PRO B O 1
ATOM 9430 N N . GLN B 1 551 ? -10.008 -28.641 12.273 1 84 551 GLN B N 1
ATOM 9431 C CA . GLN B 1 551 ? -10.703 -27.469 12.781 1 84 551 GLN B CA 1
ATOM 9432 C C . GLN B 1 551 ? -10.688 -26.328 11.758 1 84 551 GLN B C 1
ATOM 9434 O O . GLN B 1 551 ? -11.516 -25.422 11.82 1 84 551 GLN B O 1
ATOM 9439 N N . TYR B 1 552 ? -9.75 -26.5 10.836 1 85.25 552 TYR B N 1
ATOM 9440 C CA . TYR B 1 552 ? -9.609 -25.422 9.859 1 85.25 552 TYR B CA 1
ATOM 9441 C C . TYR B 1 552 ? -10.859 -25.297 9 1 85.25 552 TYR B C 1
ATOM 9443 O O . TYR B 1 552 ? -11.227 -24.188 8.594 1 85.25 552 TYR B O 1
ATOM 9451 N N . MET B 1 553 ? -11.516 -26.391 8.773 1 80.75 553 MET B N 1
ATOM 9452 C CA . MET B 1 553 ? -12.672 -26.375 7.879 1 80.75 553 MET B CA 1
ATOM 9453 C C . MET B 1 553 ? -13.969 -26.328 8.672 1 80.75 553 MET B C 1
ATOM 9455 O O . MET B 1 553 ? -15.055 -26.469 8.102 1 80.75 553 MET B O 1
ATOM 9459 N N . GLN B 1 554 ? -13.844 -26.109 9.984 1 81.31 554 GLN B N 1
ATOM 9460 C CA . GLN B 1 554 ? -15.031 -26.188 10.828 1 81.31 554 GLN B CA 1
ATOM 9461 C C . GLN B 1 554 ? -15.125 -24.984 11.758 1 81.31 554 GLN B C 1
ATOM 9463 O O . GLN B 1 554 ? -14.117 -24.359 12.062 1 81.31 554 GLN B O 1
ATOM 9468 N N . GLY B 1 555 ? -16.375 -24.625 12.008 1 75.62 555 GLY B N 1
ATOM 9469 C CA . GLY B 1 555 ? -16.609 -23.688 13.094 1 75.62 555 GLY B CA 1
ATOM 9470 C C . GLY B 1 555 ? -16.453 -22.234 12.68 1 75.62 555 GLY B C 1
ATOM 9471 O O . GLY B 1 555 ? -16.562 -21.906 11.5 1 75.62 555 GLY B O 1
ATOM 9472 N N . ASP B 1 556 ? -16.203 -21.406 13.688 1 76.88 556 ASP B N 1
ATOM 9473 C CA . ASP B 1 556 ? -16.156 -19.969 13.508 1 76.88 556 ASP B CA 1
ATOM 9474 C C . ASP B 1 556 ? -14.812 -19.531 12.914 1 76.88 556 ASP B C 1
ATOM 9476 O O . ASP B 1 556 ? -14.695 -18.438 12.367 1 76.88 556 ASP B O 1
ATOM 9480 N N . THR B 1 557 ? -13.859 -20.5 13.062 1 76.69 557 THR B N 1
ATOM 9481 C CA . THR B 1 557 ? -12.523 -20.172 12.562 1 76.69 557 THR B CA 1
ATOM 9482 C C . THR B 1 557 ? -12.281 -20.828 11.203 1 76.69 557 THR B C 1
ATOM 9484 O O . THR B 1 557 ? -11.133 -20.984 10.789 1 76.69 557 THR B O 1
ATOM 9487 N N . LYS B 1 558 ? -13.352 -21.219 10.531 1 74.12 558 LYS B N 1
ATOM 9488 C CA . LYS B 1 558 ? -13.211 -21.875 9.234 1 74.12 558 LYS B CA 1
ATOM 9489 C C . LYS B 1 558 ? -12.492 -20.984 8.234 1 74.12 558 LYS B C 1
ATOM 9491 O O . LYS B 1 558 ? -12.852 -19.812 8.07 1 74.12 558 LYS B O 1
ATOM 9496 N N . MET B 1 559 ? -11.477 -21.484 7.637 1 77.31 559 MET B N 1
ATOM 9497 C CA . MET B 1 559 ? -10.711 -20.797 6.594 1 77.31 559 MET B CA 1
ATOM 9498 C C . MET B 1 559 ? -10.367 -19.375 7.02 1 77.31 559 MET B C 1
ATOM 9500 O O . MET B 1 559 ? -10.586 -18.422 6.266 1 77.31 559 MET B O 1
ATOM 9504 N N . TRP B 1 560 ? -9.898 -19.297 8.266 1 77.25 560 TRP B N 1
ATOM 9505 C CA . TRP B 1 560 ? -9.664 -18.016 8.922 1 77.25 560 TRP B CA 1
ATOM 9506 C C . TRP B 1 560 ? -8.617 -17.203 8.164 1 77.25 560 TRP B C 1
ATOM 9508 O O . TRP B 1 560 ? -8.594 -15.969 8.258 1 77.25 560 TRP B O 1
ATOM 9518 N N . ASP B 1 561 ? -7.656 -17.891 7.516 1 71.81 561 ASP B N 1
ATOM 9519 C CA . ASP B 1 561 ? -6.543 -17.188 6.891 1 71.81 561 ASP B CA 1
ATOM 9520 C C . ASP B 1 561 ? -6.863 -16.828 5.445 1 71.81 561 ASP B C 1
ATOM 9522 O O . ASP B 1 561 ? -6 -16.328 4.715 1 71.81 561 ASP B O 1
ATOM 9526 N N . VAL B 1 562 ? -7.707 -17.484 4.871 1 60.34 562 VAL B N 1
ATOM 9527 C CA . VAL B 1 562 ? -8.102 -17.125 3.514 1 60.34 562 VAL B CA 1
ATOM 9528 C C . VAL B 1 562 ? -8.93 -15.844 3.537 1 60.34 562 VAL B C 1
ATOM 9530 O O . VAL B 1 562 ? -8.812 -15 2.641 1 60.34 562 VAL B O 1
ATOM 9533 N N . GLY B 1 563 ? -9.578 -15.562 4.684 1 48 563 GLY B N 1
ATOM 9534 C CA . GLY B 1 563 ? -10.586 -14.539 4.934 1 48 563 GLY B CA 1
ATOM 9535 C C . GLY B 1 563 ? -9.992 -13.219 5.387 1 48 563 GLY B C 1
ATOM 9536 O O . GLY B 1 563 ? -8.844 -13.164 5.824 1 48 563 GLY B O 1
ATOM 9537 N N . GLY B 1 564 ? -10.18 -12 4.742 1 41.16 564 GLY B N 1
ATOM 9538 C CA . GLY B 1 564 ? -10.383 -10.602 5.078 1 41.16 564 GLY B CA 1
ATOM 9539 C C . GLY B 1 564 ? -11.203 -9.852 4.047 1 41.16 564 GLY B C 1
ATOM 9540 O O . GLY B 1 564 ? -11.75 -10.461 3.119 1 41.16 564 GLY B O 1
ATOM 9541 N N . ASP B 1 565 ? -11.43 -8.453 4.266 1 33.78 565 ASP B N 1
ATOM 9542 C CA . ASP B 1 565 ? -12.211 -7.762 3.24 1 33.78 565 A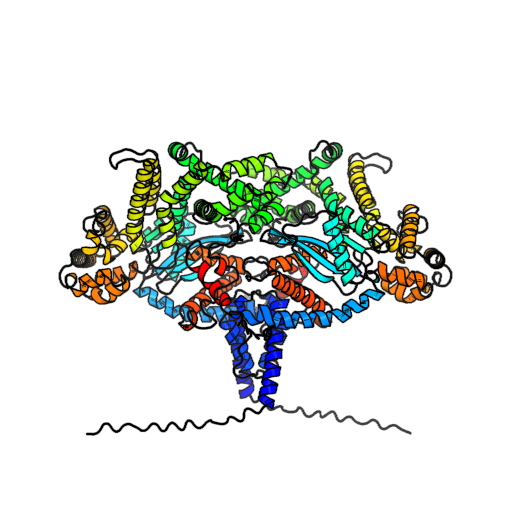SP B CA 1
ATOM 9543 C C . ASP B 1 565 ? -11.703 -8.117 1.843 1 33.78 565 ASP B C 1
ATOM 9545 O O . ASP B 1 565 ? -12.328 -7.75 0.844 1 33.78 565 ASP B O 1
ATOM 9549 N N . ALA B 1 566 ? -10.547 -8.578 1.681 1 34.34 566 ALA B N 1
ATOM 9550 C CA . ALA B 1 566 ? -9.875 -8.891 0.419 1 34.34 566 ALA B CA 1
ATOM 9551 C C . ALA B 1 566 ? -10.344 -10.227 -0.138 1 34.34 566 ALA B C 1
ATOM 9553 O O . ALA B 1 566 ? -10.391 -10.422 -1.355 1 34.34 566 ALA B O 1
ATOM 9554 N N . PHE B 1 567 ? -10.391 -11.344 0.625 1 31.33 567 PHE B N 1
ATOM 9555 C CA . PHE B 1 567 ? -10.734 -12.664 0.109 1 31.33 567 PHE B CA 1
ATOM 9556 C C . PHE B 1 567 ? -12.117 -12.648 -0.535 1 31.33 567 PHE B C 1
ATOM 9558 O O . PHE B 1 567 ? -12.43 -13.5 -1.366 1 31.33 567 PHE B O 1
ATOM 9565 N N . GLU B 1 568 ? -13.062 -12.039 0.191 1 30.98 568 GLU B N 1
ATOM 9566 C CA . GLU B 1 568 ? -14.375 -12.078 -0.445 1 30.98 568 GLU B CA 1
ATOM 9567 C C . GLU B 1 568 ? -14.305 -11.602 -1.895 1 30.98 568 GLU B C 1
ATOM 9569 O O . GLU B 1 568 ? -15.281 -11.695 -2.637 1 30.98 568 GLU B O 1
ATOM 9574 N N . SER B 1 569 ? -13.312 -10.734 -2.096 1 29.75 569 SER B N 1
ATOM 9575 C CA . SER B 1 569 ? -13.336 -10.203 -3.453 1 29.75 569 SER B CA 1
ATOM 9576 C C . SER B 1 569 ? -12.812 -11.227 -4.457 1 29.75 569 SER B C 1
ATOM 9578 O O . SER B 1 569 ? -12.359 -10.867 -5.543 1 29.75 569 SER B O 1
ATOM 9580 N N . SER B 1 570 ? -12.523 -12.406 -4.051 1 29.8 570 SER B N 1
ATOM 9581 C CA . SER B 1 570 ? -12.266 -13.266 -5.203 1 29.8 570 SER B CA 1
ATOM 9582 C C . SER B 1 570 ? -13.422 -13.211 -6.199 1 29.8 570 SER B C 1
ATOM 9584 O O . SER B 1 570 ? -13.414 -13.922 -7.207 1 29.8 570 SER B O 1
ATOM 9586 N N . ASP B 1 571 ? -14.781 -13.172 -5.746 1 28.52 571 ASP B N 1
ATOM 9587 C CA . ASP B 1 571 ? -15.789 -12.977 -6.781 1 28.52 571 ASP B CA 1
ATOM 9588 C C . ASP B 1 571 ? -15.461 -11.758 -7.641 1 28.52 571 ASP B C 1
ATOM 9590 O O . ASP B 1 571 ? -14.656 -10.914 -7.25 1 28.52 571 ASP B O 1
ATOM 9594 N N . ASP B 1 572 ? -16.359 -11.438 -8.617 1 28.03 572 ASP B N 1
ATOM 9595 C CA . ASP B 1 572 ? -16.438 -10.492 -9.727 1 28.03 572 ASP B CA 1
ATOM 9596 C C . ASP B 1 572 ? -16.031 -9.086 -9.281 1 28.03 572 ASP B C 1
ATOM 9598 O O . ASP B 1 572 ? -15.977 -8.164 -10.094 1 28.03 572 ASP B O 1
ATOM 9602 N N . VAL B 1 573 ? -16.625 -8.641 -8.109 1 27.47 573 VAL B N 1
ATOM 9603 C CA . VAL B 1 573 ? -16.828 -7.199 -8.055 1 27.47 573 VAL B CA 1
ATOM 9604 C C . VAL B 1 573 ? -15.477 -6.496 -8 1 27.47 573 VAL B C 1
ATOM 9606 O O . VAL B 1 573 ? -14.461 -7.109 -7.66 1 27.47 573 VAL B O 1
ATOM 9609 N N . GLY B 1 574 ? -15.5 -5.168 -7.711 1 27.22 574 GLY B N 1
ATOM 9610 C CA . GLY B 1 574 ? -14.914 -3.898 -8.109 1 27.22 574 GLY B CA 1
ATOM 9611 C C . GLY B 1 574 ? -13.5 -3.705 -7.594 1 27.22 574 GLY B C 1
ATOM 9612 O O . GLY B 1 574 ? -12.57 -3.535 -8.383 1 27.22 574 GLY B O 1
ATOM 9613 N N . ILE B 1 575 ? -13.266 -3.1 -6.273 1 29 575 ILE B N 1
ATOM 9614 C CA . ILE B 1 575 ? -12.078 -2.254 -6.285 1 29 575 ILE B CA 1
ATOM 9615 C C . ILE B 1 575 ? -10.82 -3.121 -6.203 1 29 575 ILE B C 1
ATOM 9617 O O . ILE B 1 575 ? -10.586 -3.777 -5.184 1 29 575 ILE B O 1
ATOM 9621 N N . LEU B 1 576 ? -10.484 -3.992 -7.133 1 32.66 576 LEU B N 1
ATOM 9622 C CA . LEU B 1 576 ? -9.211 -4.68 -7.324 1 32.66 576 LEU B CA 1
ATOM 9623 C C . LEU B 1 576 ? -8.039 -3.766 -6.977 1 32.66 576 LEU B C 1
ATOM 9625 O O . LEU B 1 576 ? -7.512 -3.068 -7.844 1 32.66 576 LEU B O 1
ATOM 9629 N N . GLU B 1 577 ? -8.148 -2.703 -6.344 1 33.38 577 GLU B N 1
ATOM 9630 C CA . GLU B 1 577 ? -6.84 -2.062 -6.371 1 33.38 577 GLU B CA 1
ATOM 9631 C C . GLU B 1 577 ? -5.719 -3.09 -6.254 1 33.38 577 GLU B C 1
ATOM 9633 O O . GLU B 1 577 ? -5.934 -4.281 -6.488 1 33.38 577 GLU B O 1
ATOM 9638 N N . ILE B 1 578 ? -4.602 -2.748 -5.402 1 30.44 578 ILE B N 1
ATOM 9639 C CA . ILE B 1 578 ? -3.324 -3.451 -5.336 1 30.44 578 ILE B CA 1
ATOM 9640 C C . ILE B 1 578 ? -3.535 -4.855 -4.77 1 30.44 578 ILE B C 1
ATOM 9642 O O . ILE B 1 578 ? -3.461 -5.059 -3.555 1 30.44 578 ILE B O 1
ATOM 9646 N N . ALA B 1 579 ? -4.742 -5.43 -4.672 1 31.02 579 ALA B N 1
ATOM 9647 C CA . ALA B 1 579 ? -4.766 -6.82 -4.227 1 31.02 579 ALA B CA 1
ATOM 9648 C C . ALA B 1 579 ? -3.885 -7.695 -5.113 1 31.02 579 ALA B C 1
ATOM 9650 O O . ALA B 1 579 ? -3.99 -7.652 -6.34 1 31.02 579 ALA B O 1
ATOM 9651 N N . ASN B 1 580 ? -2.732 -8.102 -4.816 1 29.77 580 ASN B N 1
ATOM 9652 C CA . ASN B 1 580 ? -2.203 -9.344 -5.363 1 29.77 580 ASN B CA 1
ATOM 9653 C C . ASN B 1 580 ? -3.268 -10.438 -5.406 1 29.77 580 ASN B C 1
ATOM 9655 O O . ASN B 1 580 ? -3.439 -11.18 -4.441 1 29.77 580 ASN B O 1
ATOM 9659 N N . LEU B 1 581 ? -4.461 -10.133 -5.922 1 28.98 581 LEU B N 1
ATOM 9660 C CA . LEU B 1 581 ? -5.512 -11.125 -6.105 1 28.98 581 LEU B CA 1
ATOM 9661 C C . LEU B 1 581 ? -5.012 -12.297 -6.945 1 28.98 581 LEU B C 1
ATOM 9663 O O . LEU B 1 581 ? -4.512 -12.102 -8.055 1 28.98 581 LEU B O 1
ATOM 9667 N N . SER B 1 582 ? -4.727 -13.375 -6.516 1 25.61 582 SER B N 1
ATOM 9668 C CA . SER B 1 582 ? -4.734 -14.57 -7.352 1 25.61 582 SER B CA 1
ATOM 9669 C C . SER B 1 582 ? -6.082 -14.758 -8.039 1 25.61 582 SER B C 1
ATOM 9671 O O . SER B 1 582 ? -7.125 -14.422 -7.473 1 25.61 582 SER B O 1
ATOM 9673 N N . LEU B 1 583 ? -6.371 -14.984 -9.484 1 25.89 583 LEU B N 1
ATOM 9674 C CA . LEU B 1 583 ? -7.359 -15.289 -10.516 1 25.89 583 LEU B CA 1
ATOM 9675 C C . LEU B 1 583 ? -8.5 -16.125 -9.945 1 25.89 583 LEU B C 1
ATOM 9677 O O . LEU B 1 583 ? -9.531 -16.297 -10.594 1 25.89 583 LEU B O 1
ATOM 9681 N N . ASP B 1 584 ? -8.734 -17.328 -9.383 1 23.05 584 ASP B N 1
ATOM 9682 C CA . ASP B 1 584 ? -9.539 -18.375 -9.977 1 23.05 584 ASP B CA 1
ATOM 9683 C C . ASP B 1 584 ? -11.023 -18.047 -9.914 1 23.05 584 ASP B C 1
ATOM 9685 O O . ASP B 1 584 ? -11.734 -18.125 -10.922 1 23.05 584 ASP B O 1
ATOM 9689 N N . GLU B 1 585 ? -12.375 -18.516 -8.945 1 23.67 585 GLU B N 1
ATOM 9690 C CA . GLU B 1 585 ? -13.602 -19.281 -9.148 1 23.67 585 GLU B CA 1
ATOM 9691 C C . GLU B 1 585 ? -14.812 -18.359 -9.266 1 23.67 585 GLU B C 1
ATOM 9693 O O . GLU B 1 585 ? -14.883 -17.344 -8.578 1 23.67 585 GLU B O 1
ATOM 9698 N N . PRO B 1 586 ? -16.016 -18.531 -10.227 1 26.16 586 PRO B N 1
ATOM 9699 C CA . PRO B 1 586 ? -17.406 -18.156 -10.43 1 26.16 586 PRO B CA 1
ATOM 9700 C C . PRO B 1 586 ? -18.188 -18.047 -9.125 1 26.16 586 PRO B C 1
ATOM 9702 O O . PRO B 1 586 ? -19.062 -17.188 -8.984 1 26.16 586 PRO B O 1
ATOM 9705 N N . GLU B 1 587 ? -18.344 -19.281 -8.352 1 25.7 587 GLU B N 1
ATOM 9706 C CA . GLU B 1 587 ? -19.359 -19.625 -7.359 1 25.7 587 GLU B CA 1
ATOM 9707 C C . GLU B 1 587 ? -19.406 -18.609 -6.234 1 25.7 587 GLU B C 1
ATOM 9709 O O . GLU B 1 587 ? -20.375 -18.547 -5.477 1 25.7 587 GLU B O 1
ATOM 9714 N N . LEU B 1 588 ? -18.344 -17.969 -5.961 1 26.25 588 LEU B N 1
ATOM 9715 C CA . LEU B 1 588 ? -18.328 -17.406 -4.613 1 26.25 588 LEU B CA 1
ATOM 9716 C C . LEU B 1 588 ? -18.984 -16.031 -4.59 1 26.25 588 LEU B C 1
ATOM 9718 O O . LEU B 1 588 ? -19 -15.367 -3.549 1 26.25 588 LEU B O 1
ATOM 9722 N N . GLU B 1 589 ? -19.359 -15.312 -5.645 1 28.55 589 GLU B N 1
ATOM 9723 C CA . GLU B 1 589 ? -20.078 -14.055 -5.488 1 28.55 589 GLU B CA 1
ATOM 9724 C C . GLU B 1 589 ? -21.5 -14.281 -5 1 28.55 589 GLU B C 1
ATOM 9726 O O . GLU B 1 589 ? -22.078 -13.438 -4.301 1 28.55 589 GLU B O 1
ATOM 9731 N N . ASN B 1 590 ? -22.281 -15.266 -5.516 1 26.05 590 ASN B N 1
ATOM 9732 C CA . ASN B 1 590 ? -23.734 -15.281 -5.371 1 26.05 590 ASN B CA 1
ATOM 9733 C C . ASN B 1 590 ? -24.156 -15.438 -3.912 1 26.05 590 ASN B C 1
ATOM 9735 O O . ASN B 1 590 ? -25.141 -14.836 -3.475 1 26.05 590 ASN B O 1
ATOM 9739 N N . ASP B 1 591 ? -23.766 -16.547 -3.326 1 26.25 591 ASP B N 1
ATOM 9740 C CA . ASP B 1 591 ? -24.641 -17.062 -2.281 1 26.25 591 ASP B CA 1
ATOM 9741 C C . ASP B 1 591 ? -24.547 -16.203 -1.019 1 26.25 591 ASP B C 1
ATOM 9743 O O . ASP B 1 591 ? -25.203 -16.5 -0.018 1 26.25 591 ASP B O 1
ATOM 9747 N N . LEU B 1 592 ? -23.562 -15.469 -0.928 1 27.83 592 LEU B N 1
ATOM 9748 C CA . LEU B 1 592 ? -23.516 -15.023 0.46 1 27.83 592 LEU B CA 1
ATOM 9749 C C . LEU B 1 592 ? -24.625 -14.023 0.752 1 27.83 592 LEU B C 1
ATOM 9751 O O . LEU B 1 592 ? -24.953 -13.773 1.914 1 27.83 592 LEU B O 1
ATOM 9755 N N . PHE B 1 593 ? -24.938 -13.102 -0.193 1 27.08 593 PHE B N 1
ATOM 9756 C CA . PHE B 1 593 ? -25.969 -12.164 0.239 1 27.08 593 PHE B CA 1
ATOM 9757 C C . PHE B 1 593 ? -27.328 -12.859 0.306 1 27.08 593 PHE B C 1
ATOM 9759 O O . PHE B 1 593 ? -28.359 -12.195 0.4 1 27.08 593 PHE B O 1
ATOM 9766 N N . VAL B 1 594 ? -27.406 -14.094 -0.051 1 24.69 594 VAL B N 1
ATOM 9767 C CA . VAL B 1 594 ? -28.828 -14.461 -0.067 1 24.69 594 VAL B CA 1
ATOM 9768 C C . VAL B 1 594 ? -29.406 -14.336 1.338 1 24.69 594 VAL B C 1
ATOM 9770 O O . VAL B 1 594 ? -30.625 -14.352 1.514 1 24.69 594 VAL B O 1
ATOM 9773 N N . ASP B 1 595 ? -28.594 -14.57 2.414 1 24.62 595 ASP B N 1
ATOM 9774 C CA . ASP B 1 595 ? -29.531 -14.883 3.484 1 24.62 595 ASP B CA 1
ATOM 9775 C C . ASP B 1 595 ? -30.312 -13.633 3.91 1 24.62 595 ASP B C 1
ATOM 9777 O O . ASP B 1 595 ? -31.219 -13.719 4.73 1 24.62 595 ASP B O 1
ATOM 9781 N N . GLU B 1 596 ? -29.656 -12.484 3.9 1 24.92 596 GLU B N 1
ATOM 9782 C CA . GLU B 1 596 ? -30.5 -11.578 4.668 1 24.92 596 GLU B CA 1
ATOM 9783 C C . GLU B 1 596 ? -31.812 -11.289 3.928 1 24.92 596 GLU B C 1
ATOM 9785 O O . GLU B 1 596 ? -32.562 -10.406 4.324 1 24.92 596 GLU B O 1
ATOM 9790 N N . VAL B 1 597 ? -32.062 -11.805 2.732 1 23.53 597 VAL B N 1
ATOM 9791 C CA . VAL B 1 597 ? -33.344 -11.367 2.221 1 23.53 597 VAL B CA 1
ATOM 9792 C C . VAL B 1 597 ? -34.469 -11.883 3.129 1 23.53 597 VAL B C 1
ATOM 9794 O O . VAL B 1 597 ? -35.562 -11.359 3.104 1 23.53 597 VAL B O 1
ATOM 9797 N N . GLY B 1 598 ? -34.438 -13.117 3.65 1 22.23 598 GLY B N 1
ATOM 9798 C CA . GLY B 1 598 ? -35.75 -13.609 3.967 1 22.23 598 GLY B CA 1
ATOM 9799 C C . GLY B 1 598 ? -36.375 -12.953 5.195 1 22.23 598 GLY B C 1
ATOM 9800 O O . GLY B 1 598 ? -37.344 -13.445 5.754 1 22.23 598 GLY B O 1
ATOM 9801 N N . GLU B 1 599 ? -35.656 -12.219 6.094 1 21.7 599 GLU B N 1
ATOM 9802 C CA . GLU B 1 599 ? -36.75 -11.961 7.027 1 21.7 599 GLU B CA 1
ATOM 9803 C C . GLU B 1 599 ? -37.844 -11.117 6.383 1 21.7 599 GLU B C 1
ATOM 9805 O O . GLU B 1 599 ? -37.594 -10.008 5.91 1 21.7 599 GLU B O 1
ATOM 9810 N N . ALA B 1 600 ? -38.812 -11.773 5.758 1 20.53 600 ALA B N 1
ATOM 9811 C CA . ALA B 1 600 ? -40.125 -11.25 5.402 1 20.53 600 ALA B CA 1
ATOM 9812 C C . ALA B 1 600 ? -40.656 -10.312 6.484 1 20.53 600 ALA B C 1
ATOM 9814 O O . ALA B 1 600 ? -40.531 -10.594 7.68 1 20.53 600 ALA B O 1
ATOM 9815 N N . PRO B 1 601 ? -40.688 -8.945 6.281 1 20.27 601 PRO B N 1
ATOM 9816 C CA . PRO B 1 601 ? -41.625 -8.242 7.176 1 20.27 601 PRO B CA 1
ATOM 9817 C C . PRO B 1 601 ? -42.938 -9 7.363 1 20.27 601 PRO B C 1
ATOM 9819 O O . PRO B 1 601 ? -43.469 -9.562 6.41 1 20.27 601 PRO B O 1
ATOM 9822 N N . HIS B 1 602 ? -43.062 -9.875 8.367 1 19.41 602 HIS B N 1
ATOM 9823 C CA . HIS B 1 602 ? -44.406 -10.25 8.773 1 19.41 602 HIS B CA 1
ATOM 9824 C C . HIS B 1 602 ? -45.344 -9.039 8.781 1 19.41 602 HIS B C 1
ATOM 9826 O O . HIS B 1 602 ? -45.031 -8.023 9.414 1 19.41 602 HIS B O 1
ATOM 9832 N N . ASN B 1 603 ? -45.906 -8.766 7.566 1 19.52 603 ASN B N 1
ATOM 9833 C CA . ASN B 1 603 ? -47.125 -7.961 7.41 1 19.52 603 ASN B CA 1
ATOM 9834 C C . ASN B 1 603 ? -48.156 -8.266 8.5 1 19.52 603 ASN B C 1
ATOM 9836 O O . ASN B 1 603 ? -48.781 -9.32 8.484 1 19.52 603 ASN B O 1
ATOM 9840 N N . ASP B 1 604 ? -47.781 -8.18 9.82 1 18 604 ASP B N 1
ATOM 9841 C CA . ASP B 1 604 ? -48.969 -8.195 10.68 1 18 604 ASP B CA 1
ATOM 9842 C C . ASP B 1 604 ? -50 -7.191 10.195 1 18 604 ASP B C 1
ATOM 9844 O O . ASP B 1 604 ? -49.719 -6.004 10.055 1 18 604 ASP B O 1
ATOM 9848 N N . SER B 1 605 ? -50.875 -7.684 9.281 1 19.25 605 SER B N 1
ATOM 9849 C CA . SER B 1 605 ? -52.188 -7.227 8.805 1 19.25 605 SER B CA 1
ATOM 9850 C C . SER B 1 605 ? -53.031 -6.688 9.945 1 19.25 605 SER B C 1
ATOM 9852 O O . SER B 1 605 ? -54.25 -6.582 9.812 1 19.25 605 SER B O 1
ATOM 9854 N N . ASP B 1 606 ? -52.531 -5.965 11.016 1 18.73 606 ASP B N 1
ATOM 9855 C CA . ASP B 1 606 ? -53.688 -5.566 11.797 1 18.73 606 ASP B CA 1
ATOM 9856 C C . ASP B 1 606 ? -54.719 -4.828 10.922 1 18.73 606 ASP B C 1
ATOM 9858 O O . ASP B 1 606 ? -54.375 -3.859 10.25 1 18.73 606 ASP B O 1
ATOM 9862 N N . VAL B 1 607 ? -55.719 -5.613 10.453 1 19.5 607 VAL B N 1
ATOM 9863 C CA . VAL B 1 607 ? -57.031 -5.422 9.852 1 19.5 607 VAL B CA 1
ATOM 9864 C C . VAL B 1 607 ? -57.75 -4.301 10.578 1 19.5 607 VAL B C 1
ATOM 9866 O O . VAL B 1 607 ? -58.062 -4.418 11.766 1 19.5 607 VAL B O 1
ATOM 9869 N N . PHE B 1 608 ? -57.188 -3.027 10.773 1 19.92 608 PHE B N 1
ATOM 9870 C CA . PHE B 1 608 ? -58.312 -2.244 11.266 1 19.92 608 PHE B CA 1
ATOM 9871 C C . PHE B 1 608 ? -59.5 -2.396 10.352 1 19.92 608 PHE B C 1
ATOM 9873 O O . PHE B 1 608 ? -59.344 -2.504 9.133 1 19.92 608 PHE B O 1
ATOM 9880 N N . PRO B 1 609 ? -60.656 -2.941 10.812 1 21.02 609 PRO B N 1
ATOM 9881 C CA . PRO B 1 609 ? -62.031 -3.184 10.336 1 21.02 609 PRO B CA 1
ATOM 9882 C C . PRO B 1 609 ? -62.594 -1.986 9.586 1 21.02 609 PRO B C 1
ATOM 9884 O O . PRO B 1 609 ? -62.656 -0.879 10.133 1 21.02 609 PRO B O 1
ATOM 9887 N N . ASN B 1 610 ? -62.031 -1.497 8.367 1 19.5 610 ASN B N 1
ATOM 9888 C CA . ASN B 1 610 ? -63.094 -0.755 7.703 1 19.5 610 ASN B CA 1
ATOM 9889 C C . ASN B 1 610 ? -64.438 -1.519 7.742 1 19.5 610 ASN B C 1
ATOM 9891 O O . ASN B 1 610 ? -64.5 -2.697 7.391 1 19.5 610 ASN B O 1
ATOM 9895 N N . VAL B 1 611 ? -65.312 -1.151 8.617 1 21.67 611 VAL B N 1
ATOM 9896 C CA . VAL B 1 611 ? -66.75 -1.136 8.758 1 21.67 611 VAL B CA 1
ATOM 9897 C C . VAL B 1 611 ? -67.438 -0.929 7.391 1 21.67 611 VAL B C 1
ATOM 9899 O O . VAL B 1 611 ? -66.875 -0.252 6.523 1 21.67 611 VAL B O 1
ATOM 9902 N N . GLU B 1 612 ? -68.375 -1.794 7.02 1 19.48 612 GLU B N 1
ATOM 9903 C CA . GLU B 1 612 ? -69.5 -1.949 6.121 1 19.48 612 GLU B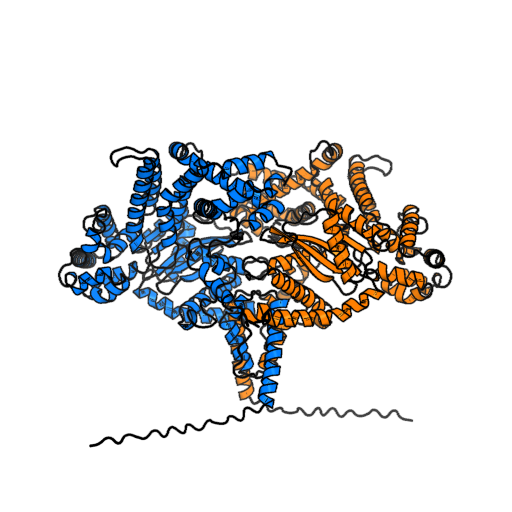 CA 1
ATOM 9904 C C . GLU B 1 612 ? -70.25 -0.618 5.898 1 19.48 612 GLU B C 1
ATOM 9906 O O . GLU B 1 612 ? -70.875 -0.429 4.879 1 19.48 612 GLU B O 1
ATOM 9911 N N . ASP B 1 613 ? -69.938 0.716 6.012 1 20.83 613 ASP B N 1
ATOM 9912 C CA . ASP B 1 613 ? -71.062 1.226 5.234 1 20.83 613 ASP B CA 1
ATOM 9913 C C . ASP B 1 613 ? -70.812 1.064 3.738 1 20.83 613 ASP B C 1
ATOM 9915 O O . ASP B 1 613 ? -69.625 1.212 3.271 1 20.83 613 ASP B O 1
#

Sequence (1226 aa):
MTQEGCEYDPKKRKVDGDDNPIEKAFNCIGREQLDAEIAKMFYSAGLPFNLSRNPHYVKAFSYATNNRIVGYVPPGYNALRTTLLAKERRRVESSLEFTKSTWNSTGVTLVCDGWSDPQRRPLINFMAISENGTMFIRAINCEGEYKDKWFISRLIKEVIMEVGFTNVVQVITDNAPVCKAAGLLVEQAYPHIFWTPCVVHTLNLALKNICAAKNTDANEITYDECHWITEIATSAVMIKNFISNHSMRLAMFNEFSKLKLLSVAETRFASVIIMLKRFKLIKQQLQAMVISERWSCYRDDDFNKARIVKERLLDDLWWDSIDYILAFTDPIYKMLRECDTDKSCLHLVYEMWDTMIYQVRSTIYKHEKKSDNEDSSFWNVVRKVLEDRWSKSNTPLHCLAYSLNPRCSSKVWQTQHPNFTSPQSDLEISKMRKLCLKRLVPDEDARRKVNIEIANFLGCLEDFGDGDCLQDRLIMSPMQWWTLHGPAAPNLQNIAVRLLAHVSSSSCSERNWSTYAFVHSTRRNLITPQRAQDLVFVHSNLRLLSRNTPQYMQGDTKMWDVGGDAFESSDDVGILEIANLSLDEPELENDLFVDEVGEAPHNDSDVFPNVEDMTQEGCEYDPKKRKVDGDDNPIEKAFNCIGREQLDAEIAKMFYSAGLPFNLSRNPHYVKAFSYATNNRIVGYVPPGYNALRTTLLAKERRRVESSLEFTKSTWNSTGVTLVCDGWSDPQRRPLINFMAISENGTMFIRAINCEGEYKDKWFISRLIKEVIMEVGFTNVVQVITDNAPVCKAAGLLVEQAYPHIFWTPCVVHTLNLALKNICAAKNTDANEITYDECHWITEIATSAVMIKNFISNHSMRLAMFNEFSKLKLLSVAETRFASVIIMLKRFKLIKQQLQAMVISERWSCYRDDDFNKARIVKERLLDDLWWDSIDYILAFTDPIYKMLRECDTDKSCLHLVYEMWDTMIYQVRSTIYKHEKKSDNEDSSFWNVVRKVLEDRWSKSNTPLHCLAYSLNPRCSSKVWQTQHPNFTSPQSDLEISKMRKLCLKRLVPDEDARRKVNIEIANFLGCLEDFGDGDCLQDRLIMSPMQWWTLHGPAAPNLQNIAVRLLAHVSSSSCSERNWSTYAFVHSTRRNLITPQRAQDLVFVHSNLRLLSRNTPQYMQGDTKMWDVGGDAFESSDDVGILEIANLSLDEPELENDLFVDEVGEAPHNDSDVFPNVED

Solvent-accessible surface area (backbone atoms only — not comparable to full-atom values): 66063 Å² total; per-residue (Å²): 138,82,81,79,78,79,74,78,76,77,80,70,73,71,76,70,70,76,74,46,66,64,58,51,48,50,43,48,51,51,48,51,51,47,44,50,30,46,46,44,29,35,42,58,68,64,53,63,59,49,52,46,25,30,64,38,50,42,48,29,52,30,49,29,12,65,43,70,35,81,87,50,72,66,65,42,53,63,44,53,68,41,60,52,41,55,52,48,41,53,50,51,54,56,63,44,46,62,63,57,63,48,24,74,66,38,24,27,35,37,32,43,46,76,46,61,45,90,76,51,47,40,29,40,37,36,32,40,37,35,85,83,42,65,38,60,69,50,66,44,77,45,65,67,54,72,82,41,33,66,52,52,25,49,55,52,50,51,49,38,57,72,74,33,63,87,22,40,47,32,38,31,33,59,80,46,69,48,48,53,52,12,30,52,54,44,26,70,77,36,60,55,31,41,58,39,46,18,47,40,61,47,49,34,51,42,47,40,56,47,46,55,35,53,93,42,85,92,34,46,71,52,21,72,65,21,38,67,46,31,52,52,52,49,50,52,51,50,47,49,48,64,30,64,74,31,57,59,51,34,33,53,47,54,72,57,28,92,57,41,75,73,48,71,50,84,86,42,76,53,39,67,60,54,51,52,53,49,48,62,74,42,42,66,36,54,42,52,42,62,70,31,65,64,46,70,64,54,75,60,93,57,56,66,61,51,49,52,48,43,53,52,64,69,31,65,66,59,53,49,50,52,51,48,54,52,56,39,41,38,44,56,51,50,50,38,54,67,43,56,39,87,52,56,40,27,38,45,47,59,59,50,53,53,51,26,53,52,50,28,50,52,43,49,32,59,73,68,72,48,56,93,88,53,89,52,72,58,56,52,48,54,48,47,49,51,50,52,50,44,67,74,46,66,45,36,62,37,36,37,25,31,60,61,29,48,42,58,62,32,66,69,48,39,66,76,35,70,90,53,70,43,52,89,73,28,64,69,38,45,53,29,28,53,56,36,44,51,41,69,34,69,51,63,71,60,36,50,52,34,50,50,38,48,49,28,56,65,64,36,37,74,77,44,48,35,69,68,54,53,58,38,30,76,71,40,53,58,67,56,40,41,68,70,63,17,71,82,31,54,70,45,31,54,52,42,49,32,40,57,45,30,53,48,35,57,48,64,52,63,60,48,46,56,51,47,48,58,63,56,30,60,50,34,62,94,51,52,71,65,50,48,45,46,47,51,39,42,22,48,37,48,48,40,57,44,64,71,35,79,59,27,79,37,78,83,32,37,55,33,77,65,45,46,40,42,52,53,47,40,18,82,58,21,76,40,53,88,57,88,66,82,85,74,56,69,79,58,43,65,65,69,69,53,65,76,62,65,75,66,78,77,75,77,66,82,72,74,77,80,76,80,127,139,83,82,76,74,81,77,76,77,75,76,68,74,75,76,69,72,78,73,45,65,62,58,52,49,49,44,49,51,52,48,51,50,50,44,48,30,46,44,46,28,36,42,59,68,64,52,65,59,45,53,46,25,32,63,38,48,42,48,28,53,29,49,29,13,66,43,71,36,81,86,49,72,67,67,41,52,63,44,53,68,42,60,53,42,55,52,48,40,52,50,52,55,59,64,42,47,61,62,57,62,48,24,74,66,36,24,29,35,37,31,44,46,76,46,62,47,95,78,52,46,41,29,39,36,36,32,39,38,35,86,81,43,64,39,60,70,51,65,46,78,46,67,65,54,72,82,42,34,66,50,52,26,50,54,51,50,52,52,37,58,71,72,33,63,88,20,39,45,34,37,32,31,59,80,47,68,47,48,53,51,12,30,52,54,44,27,69,75,38,59,56,32,41,57,39,45,16,48,42,59,48,50,36,51,44,47,40,56,47,48,55,34,53,95,43,84,92,34,47,69,53,20,71,66,22,37,68,48,32,52,54,51,51,50,51,50,51,47,51,47,65,31,66,74,30,56,58,51,35,32,54,46,54,73,58,28,90,57,41,74,74,54,72,54,83,86,43,78,53,39,68,59,54,52,52,52,49,47,62,74,42,41,66,36,54,43,52,43,60,69,32,67,66,48,70,63,53,76,60,94,55,57,68,60,53,49,52,48,43,52,52,65,69,31,64,67,58,53,49,50,52,51,47,54,52,55,40,42,38,43,57,51,51,51,36,47,68,43,54,37,86,52,57,39,26,36,45,47,58,60,51,52,53,51,27,54,51,50,28,50,52,43,49,31,59,74,68,72,46,56,94,86,54,88,51,73,57,54,52,46,53,49,48,50,50,48,55,48,43,67,74,45,65,44,36,62,35,34,37,26,30,59,61,29,48,42,59,62,30,67,66,48,40,67,77,35,68,88,53,70,42,51,88,72,28,64,68,37,44,53,29,28,52,54,37,43,50,40,68,35,71,52,64,70,60,35,50,53,34,50,52,37,48,50,29,56,66,62,35,37,76,78,44,49,35,70,67,54,54,58,39,29,76,71,40,53,56,65,56,39,41,69,70,63,17,72,81,30,55,71,46,29,54,54,41,48,32,40,56,45,30,53,45,33,55,49,62,53,65,60,49,46,56,50,47,49,60,63,57,30,62,59,33,64,88,51,51,71,64,50,48,46,48,48,49,38,40,21,49,37,48,48,39,56,46,64,69,35,78,58,25,79,36,77,84,33,36,51,32,82,64,51,35,34,42,44,67,48,55,17,83,53,20,74,38,50,93,58,90,65,79,83,78,67,83,74,65,52,64,65,69,68,54,63,76,61,63,76,62,79,76,75,77,62,82,71,71,76,81,71,78,128

Nearest PDB structures (foldseek):
  3k9j-assembly3_B  TM=3.981E-01  e=4.398E-02  Homo sapiens
  3f2k-assembly1_A  TM=4.523E-01  e=1.582E-01  Homo sapiens
  4xwk-assembly1_A  TM=1.206E-01  e=5.948E-01  Mus musculus
  3k9j-assembly2_A  TM=4.345E-01  e=8.794E-02  Homo sapiens
  5hoo-assembly1_B  TM=3.734E-01  e=8.045E-02  Drosophila mauritiana

Secondary structure (DSSP, 8-state):
--------------------HHHHHHHHHHHHHHHHHHHHHHHHHT--GGGGG-HHHHHHHHHHHHS--TT-----HHHHHTHHHHHHHHHHHHHTHHHHHTHHHH-EEEEEEEEE-TT--EEEEEEEEETTEEEEEEEEE-TT----HHHHHHHHHHHHHHH-TTTEEEEEE-S-HHHHHHHHHHHHH-TTSEEEE-HHHHHHHHHHHHHT----GGGHHHHHHHHHHHHHHHHHHHHHHHHHTSHHHHHHHHHH-SSPPP---TTSTTHHHHHHHHHHHTHHHHHHHHHSHHHHH---S-HHHHHHHHHHHT-HHHHHHHHHHHHHHHHHHHHHHHHSSSS--GGGHHHHHHHHHHHHHHHHHHHHT--TTS--HHHHHHHHHHHHHHHHH--HHHHHHHHT-GGGG-HHHHHH-TTS--TTT-HHHHHHHHHHHHHH---HHHHHHHHHHHHHHHHT-GGGGSHHHHHHHHHS-HHHHHHHHGGGSHHHHHHHHHHHT--SS-HHHHHHHHHHHHHH-TTS----HHHHHHHHHHHHHHHHHHHTSGGGGSGGGTTTTS-STTTGGGSS-S--SS-------STTTTGGGGGGGG---------------/--------------------HHHHHHHHHHHHHHHHHHHHHHHHHT--GGGGG-HHHHHHHHHHHHS--TT-----HHHHHTHHHHHHHHHHHHHTHHHHHTHHHH-EEEEEEEEE-TT--EEEEEEEEETTEEEEEEEEE-TT----HHHHHHHHHHHHHHH-TTTEEEEEE-S-HHHHHHHHHHHHH-TTSEEEE-HHHHHHHHHHHHHT----GGGHHHHHHHHHHHHHHHHHHHHHHHHHTSHHHHHHHHHH-SSPPP---TTSTTHHHHHHHHHHHTHHHHHHHHHSHHHHH---S-HHHHHHHHHHHT-HHHHHHHHHHHHHHHHHHHHHHHHSSSS--GGGHHHHHHHHHHHHHHHHHHHHT--TTS--HHHHHHHHHHHHHHHHH--HHHHHHHHT-GGGG-HHHHHH-TTS--TTT-HHHHHHHHHHHHHH---HHHHHHHHHHHHHHHTT-GGGGSHHHHHHHHHS-HHHHHHHHGGGSHHHHHHHHHHHT--SS-HHHHHHHHHHHHHH-TTS----HHHHHHHHHHHHHHHHHHHTSGGGGSGGGTTTTT-STTGGGGSS-S--SS-------STTTTGGGGGGGG---------------